Protein AF-A0A368TMH7-F1 (afdb_monomer_lite)

Radius of gyration: 32.14 Å; chains: 1; bounding box: 93×87×92 Å

pLDDT: mean 83.19, std 19.9, range [22.92, 98.88]

Foldseek 3Di:
DPPPPPPPVVVVVVVVVVVVVVVVVVVVVVVPPPDDDDDDDDDDDDDDDDDDPCLPPDPFWAKEKEWAAAAAPDLAQVQLVVQLVCSCVVPVVVCLVVRHAEYEAAFQRRYHPALPSLLRFAAAPPDCDCVRHVSLNVVLVVLQVSQHKYWYWHWHCPVPSQATFTWIWIAGNNSHTQDIGTAADDDPNNVVGYDHDDDDQWGARLWLLWIEGEHEACCLVPCVLVVQQADDTAEYEYHYADQQACPPDVSLVSQLSSCQGPVHRQARYWYHYHLNRAFTFTAFSNSDTPDGTDHDDGDMDMDIAGFQFWAQWPVFLAAIFGSDDPPSLNGGQGFFAFEALDDQLLLPAADQDPLLHHDHCSVVLLVLLFPLQHAEDHYEADCPQFHDDDCSRHQAGVSQLVRDGRPVSLVNVCVNLVSSLVRRHAYAYEHEEAGNLCCPRNVFDQDPVLATRPSVLVRLLVVLLSRLSRRRYEAEHYAAQVSNHPCSLSNSLNSLVSSVVNRSHRHAYEYEHDDQDLDPPSCLPRPRHREYAYAHEDALQVLLVSLLVSSVNSVRRHYYAPSHYDCCDFDLSVLSNQVSNVLSSHHYHDPPPHSVPHDSLRSSLRSLVRVVCSVDPVVLWHWDCVQFPDADWTWIDNQLFKIKTKHQFFFKTKGQLLSNFAKKWKWKADSSPRDIDGPGIDFGNGIDMDGDPDGGIIMIIIGRQKWFSDFADDDFFFFKFKWKWAFQAWAKFFKKAFAADPPKPKAWQWKWKAAPPDTQWIFGQPPPPDRRRMTGTPDIGIDHRGGMIIMMIGIPGGTHWQQAQKHATRRGIIGTCWTAGPVRDIDNRTHTGMMGGHGGDPDPDDPPDDDDDDDDDDPPVVVVVVVVVVVVVVVVVVVVVVVVVD

Structure (mmCIF, N/CA/C/O backbone):
data_AF-A0A368TMH7-F1
#
_entry.id   AF-A0A368TMH7-F1
#
loop_
_atom_site.group_PDB
_atom_site.id
_atom_site.type_symbol
_atom_site.label_atom_id
_atom_site.label_alt_id
_atom_site.label_comp_id
_atom_site.label_asym_id
_atom_site.label_entity_id
_atom_site.label_seq_id
_atom_site.pdbx_PDB_ins_code
_atom_site.Cartn_x
_atom_site.Cartn_y
_atom_site.Cartn_z
_atom_site.occupancy
_atom_site.B_iso_or_equiv
_atom_site.auth_seq_id
_atom_site.auth_comp_id
_atom_site.auth_asym_id
_atom_site.auth_atom_id
_atom_site.pdbx_PDB_model_num
ATOM 1 N N . MET A 1 1 ? -56.368 -56.322 2.817 1.00 47.06 1 MET A N 1
ATOM 2 C CA . MET A 1 1 ? -54.979 -56.512 2.337 1.00 47.06 1 MET A CA 1
ATOM 3 C C . MET A 1 1 ? -54.958 -56.660 0.806 1.00 47.06 1 MET A C 1
ATOM 5 O O . MET A 1 1 ? -54.480 -57.657 0.296 1.00 47.06 1 MET A O 1
ATOM 9 N N . LEU A 1 2 ? -55.515 -55.689 0.062 1.00 43.09 2 LEU A N 1
ATOM 10 C CA . LEU A 1 2 ? -55.682 -55.787 -1.405 1.00 43.09 2 LEU A CA 1
ATOM 11 C C . LEU A 1 2 ? -55.647 -54.406 -2.107 1.00 43.09 2 LEU A C 1
ATOM 13 O O . LEU A 1 2 ? -56.321 -54.187 -3.101 1.00 43.09 2 LEU A O 1
ATOM 17 N N . TYR A 1 3 ? -54.873 -53.455 -1.562 1.00 34.69 3 TYR A N 1
ATOM 18 C CA . TYR A 1 3 ? -54.742 -52.087 -2.107 1.00 34.69 3 TYR A CA 1
ATOM 19 C C . TYR A 1 3 ? -53.323 -51.486 -1.956 1.00 34.69 3 TYR A C 1
ATOM 21 O O . TYR A 1 3 ? -53.145 -50.274 -1.925 1.00 34.69 3 TYR A O 1
ATOM 29 N N . LYS A 1 4 ? -52.289 -52.338 -1.855 1.00 36.88 4 LYS A N 1
ATOM 30 C CA . LYS A 1 4 ? -50.862 -51.934 -1.804 1.00 36.88 4 LYS A CA 1
ATOM 31 C C . LYS A 1 4 ? -49.976 -52.614 -2.868 1.00 36.88 4 LYS A C 1
ATOM 33 O O . LYS A 1 4 ? -48.759 -52.567 -2.766 1.00 36.88 4 LYS A O 1
ATOM 38 N N . GLY A 1 5 ? -50.575 -53.226 -3.896 1.00 41.28 5 GLY A N 1
ATOM 39 C CA . GLY A 1 5 ? -49.847 -53.923 -4.973 1.00 41.28 5 GLY A CA 1
ATOM 40 C C . GLY A 1 5 ? -49.706 -53.158 -6.299 1.00 41.28 5 GLY A C 1
ATOM 41 O O . GLY A 1 5 ? -48.913 -53.563 -7.136 1.00 41.28 5 GLY A O 1
ATOM 42 N N . ALA A 1 6 ? -50.456 -52.069 -6.511 1.00 38.28 6 ALA A N 1
ATOM 43 C CA . ALA A 1 6 ? -50.608 -51.450 -7.839 1.00 38.28 6 ALA A CA 1
ATOM 44 C C . ALA A 1 6 ? -49.787 -50.163 -8.083 1.00 38.28 6 ALA A C 1
ATOM 46 O O . ALA A 1 6 ? -49.745 -49.685 -9.212 1.00 38.28 6 ALA A O 1
ATOM 47 N N . MET A 1 7 ? -49.136 -49.593 -7.058 1.00 35.91 7 MET A N 1
ATOM 48 C CA . MET A 1 7 ? -48.346 -48.351 -7.200 1.00 35.91 7 MET A CA 1
ATOM 49 C C . MET A 1 7 ? -46.834 -48.561 -7.374 1.00 35.91 7 MET A C 1
ATOM 51 O O . MET A 1 7 ? -46.147 -47.636 -7.790 1.00 35.91 7 MET A O 1
ATOM 55 N N . ILE A 1 8 ? -46.302 -49.759 -7.112 1.00 42.53 8 ILE A N 1
ATOM 56 C CA . ILE A 1 8 ? -44.849 -50.008 -7.183 1.00 42.53 8 ILE A CA 1
ATOM 57 C C . ILE A 1 8 ? -44.395 -50.316 -8.623 1.00 42.53 8 ILE A C 1
ATOM 59 O O . ILE A 1 8 ? -43.295 -49.943 -9.020 1.00 42.53 8 ILE A O 1
ATOM 63 N N . THR A 1 9 ? -45.256 -50.911 -9.453 1.00 40.78 9 THR A N 1
ATOM 64 C CA . THR A 1 9 ? -44.900 -51.317 -10.826 1.00 40.78 9 THR A CA 1
ATOM 65 C C . THR A 1 9 ? -44.860 -50.156 -11.828 1.00 40.78 9 THR A C 1
ATOM 67 O O . THR A 1 9 ? -44.130 -50.235 -12.811 1.00 40.78 9 THR A O 1
ATOM 70 N N . LYS A 1 10 ? -45.593 -49.054 -11.592 1.00 40.62 10 LYS A N 1
ATOM 71 C CA . LYS A 1 10 ? -45.655 -47.913 -12.532 1.00 40.62 10 LYS A CA 1
ATOM 72 C C . LYS A 1 10 ? -44.422 -46.997 -12.510 1.00 40.62 10 LYS A C 1
ATOM 74 O O . LYS A 1 10 ? -44.112 -46.396 -13.532 1.00 40.62 10 LYS A O 1
ATOM 79 N N . ASN A 1 11 ? -43.693 -46.925 -11.395 1.00 43.81 11 ASN A N 1
ATOM 80 C CA . ASN A 1 11 ? -42.515 -46.050 -11.278 1.00 43.81 11 ASN A CA 1
ATOM 81 C C . ASN A 1 11 ? -41.222 -46.680 -11.829 1.00 43.81 11 ASN A C 1
ATOM 83 O O . ASN A 1 11 ? -40.269 -45.962 -12.127 1.00 43.81 11 ASN A O 1
ATOM 87 N N . ILE A 1 12 ? -41.178 -48.006 -12.005 1.00 45.47 12 ILE A N 1
ATOM 88 C CA . ILE A 1 12 ? -39.977 -48.713 -12.487 1.00 45.47 12 ILE A CA 1
ATOM 89 C C . ILE A 1 12 ? -39.842 -48.632 -14.018 1.00 45.47 12 ILE A C 1
ATOM 91 O O . ILE A 1 12 ? -38.724 -48.530 -14.523 1.00 45.47 12 ILE A O 1
ATOM 95 N N . GLU A 1 13 ? -40.948 -48.607 -14.771 1.00 41.94 13 GLU A N 1
ATOM 96 C CA . GLU A 1 13 ? -40.885 -48.424 -16.231 1.00 41.94 13 GLU A CA 1
ATOM 97 C C . GLU A 1 13 ? -40.616 -46.969 -16.637 1.00 41.94 13 GLU A C 1
ATOM 99 O O . GLU A 1 13 ? -39.826 -46.733 -17.551 1.00 41.94 13 GLU A O 1
ATOM 104 N N . LEU A 1 14 ? -41.164 -45.988 -15.907 1.00 39.28 14 LEU A N 1
ATOM 105 C CA . LEU A 1 14 ? -40.906 -44.567 -16.171 1.00 39.28 14 LEU A CA 1
ATOM 106 C C . LEU A 1 14 ? -39.412 -44.217 -16.018 1.00 39.28 14 LEU A C 1
ATOM 108 O O . LEU A 1 14 ? -38.844 -43.537 -16.872 1.00 39.28 14 LEU A O 1
ATOM 112 N N . MET A 1 15 ? -38.741 -44.761 -14.994 1.00 39.69 15 MET A N 1
ATOM 113 C CA . MET A 1 15 ? -37.291 -44.595 -14.812 1.00 39.69 15 MET A CA 1
ATOM 114 C C . MET A 1 15 ? -36.440 -45.335 -15.858 1.00 39.69 15 MET A C 1
ATOM 116 O O . MET A 1 15 ? -35.311 -44.921 -16.121 1.00 39.69 15 MET A O 1
ATOM 120 N N . ARG A 1 16 ? -36.952 -46.405 -16.484 1.00 39.34 16 ARG A N 1
ATOM 121 C CA . ARG A 1 16 ? -36.262 -47.066 -17.607 1.00 39.34 16 ARG A CA 1
ATOM 122 C C . ARG A 1 16 ? -36.383 -46.255 -18.896 1.00 39.34 16 ARG A C 1
ATOM 124 O O . ARG A 1 16 ? -35.381 -46.090 -19.582 1.00 39.34 16 ARG A O 1
ATOM 131 N N . PHE A 1 17 ? -37.557 -45.687 -19.174 1.00 39.03 17 PHE A N 1
ATOM 132 C CA . PHE A 1 17 ? -37.781 -44.843 -20.351 1.00 39.03 17 PHE A CA 1
ATOM 133 C C . PHE A 1 17 ? -36.933 -43.557 -20.316 1.00 39.03 17 PHE A C 1
ATOM 135 O O . PHE A 1 17 ? -36.275 -43.220 -21.300 1.00 39.03 17 PHE A O 1
ATOM 142 N N . LEU A 1 18 ? -36.855 -42.894 -19.155 1.00 37.72 18 LEU A N 1
ATOM 143 C CA . LEU A 1 18 ? -36.027 -41.695 -18.967 1.00 37.72 18 LEU A CA 1
ATOM 144 C C . LEU A 1 18 ? -34.521 -41.974 -19.131 1.00 37.72 18 LEU A C 1
ATOM 146 O O . LEU A 1 18 ? -33.825 -41.182 -19.764 1.00 37.72 18 LEU A O 1
ATOM 150 N N . ARG A 1 19 ? -34.009 -43.118 -18.649 1.00 39.62 19 ARG A N 1
ATOM 151 C CA . ARG A 1 19 ? -32.590 -43.484 -18.836 1.00 39.62 19 ARG A CA 1
ATOM 152 C C . ARG A 1 19 ? -32.213 -43.720 -20.302 1.00 39.62 19 ARG A C 1
ATOM 154 O O . ARG A 1 19 ? -31.103 -43.373 -20.691 1.00 39.62 19 ARG A O 1
ATOM 161 N N . THR A 1 20 ? -33.110 -44.261 -21.128 1.00 38.12 20 THR A N 1
ATOM 162 C CA . THR A 1 20 ? -32.831 -44.463 -22.562 1.00 38.12 20 THR A CA 1
ATOM 163 C C . THR A 1 20 ? -32.780 -43.143 -23.338 1.00 38.12 20 THR A C 1
ATOM 165 O O . THR A 1 20 ? -31.950 -43.007 -24.233 1.00 38.12 20 THR A O 1
ATOM 168 N N . ILE A 1 21 ? -33.595 -42.148 -22.971 1.00 39.84 21 ILE A N 1
ATOM 169 C CA . ILE A 1 21 ? -33.576 -40.820 -23.611 1.00 39.84 21 ILE A CA 1
ATOM 170 C C . ILE A 1 21 ? -32.280 -40.062 -23.278 1.00 39.84 21 ILE A C 1
ATOM 172 O O . ILE A 1 21 ? -31.658 -39.500 -24.178 1.00 39.84 21 ILE A O 1
ATOM 176 N N . VAL A 1 22 ? -31.820 -40.110 -22.021 1.00 40.34 22 VAL A N 1
ATOM 177 C CA . VAL A 1 22 ? -30.571 -39.446 -21.598 1.00 40.34 22 VAL A CA 1
ATOM 178 C C . VAL A 1 22 ? -29.343 -40.020 -22.320 1.00 40.34 22 VAL A C 1
ATOM 180 O O . VAL A 1 22 ? -28.498 -39.258 -22.779 1.00 40.34 22 VAL A O 1
ATOM 183 N N . VAL A 1 23 ? -29.256 -41.343 -22.502 1.00 39.81 23 VAL A N 1
ATOM 184 C CA . VAL A 1 23 ? -28.106 -41.974 -23.185 1.00 39.81 23 VAL A CA 1
ATOM 185 C C . VAL A 1 23 ? -28.061 -41.650 -24.687 1.00 39.81 23 VAL A C 1
ATOM 187 O O . VAL A 1 23 ? -26.976 -41.472 -25.236 1.00 39.81 23 VAL A O 1
ATOM 190 N N . VAL A 1 24 ? -29.213 -41.515 -25.355 1.00 38.69 24 VAL A N 1
ATOM 191 C CA . VAL A 1 24 ? -29.262 -41.127 -26.781 1.00 38.69 24 VAL A CA 1
ATOM 192 C C . VAL A 1 24 ? -28.966 -39.633 -26.974 1.00 38.69 24 VAL A C 1
ATOM 194 O O . VAL A 1 24 ? -28.300 -39.272 -27.943 1.00 38.69 24 VAL A O 1
ATOM 197 N N . ALA A 1 25 ? -29.376 -38.771 -26.037 1.00 36.47 25 ALA A N 1
ATOM 198 C CA . ALA A 1 25 ? -29.019 -37.350 -26.055 1.00 36.47 25 ALA A CA 1
ATOM 199 C C . ALA A 1 25 ? -27.504 -37.127 -25.868 1.00 36.47 25 ALA A C 1
ATOM 201 O O . ALA A 1 25 ? -26.898 -36.369 -26.626 1.00 36.47 25 ALA A O 1
ATOM 202 N N . PHE A 1 26 ? -26.870 -37.844 -24.931 1.00 36.50 26 PHE A N 1
ATOM 203 C CA . PHE A 1 26 ? -25.419 -37.760 -24.707 1.00 36.50 26 PHE A CA 1
ATOM 204 C C . PHE A 1 26 ? -24.590 -38.213 -25.922 1.00 36.50 26 PHE A C 1
ATOM 206 O O . PHE A 1 26 ? -23.556 -37.616 -26.210 1.00 36.50 26 PHE A O 1
ATOM 213 N N . PHE A 1 27 ? -25.042 -39.228 -26.669 1.00 34.06 27 PHE A N 1
ATOM 214 C CA . PHE A 1 27 ? -24.296 -39.738 -27.829 1.00 34.06 27 PHE A CA 1
ATOM 215 C C . PHE A 1 27 ? -24.389 -38.833 -29.072 1.00 34.06 27 PHE A C 1
ATOM 217 O O . PHE A 1 27 ? -23.510 -38.879 -29.928 1.00 34.06 27 PHE A O 1
ATOM 224 N N . LEU A 1 28 ? -25.428 -37.995 -29.172 1.00 33.66 28 LEU A N 1
ATOM 225 C CA . LEU A 1 28 ? -25.549 -36.971 -30.218 1.00 33.66 28 LEU A CA 1
ATOM 226 C C . LEU A 1 28 ? -24.806 -35.677 -29.853 1.00 33.66 28 LEU A C 1
ATOM 228 O O . LEU A 1 28 ? -24.187 -35.081 -30.729 1.00 33.66 28 LEU A O 1
ATOM 232 N N . ALA A 1 29 ? -24.791 -35.287 -28.574 1.00 33.16 29 ALA A N 1
ATOM 233 C CA . ALA A 1 29 ? -24.045 -34.114 -28.107 1.00 33.16 29 ALA A CA 1
ATOM 234 C C . ALA A 1 29 ? -22.518 -34.267 -28.279 1.00 33.16 29 ALA A C 1
ATOM 236 O O . ALA A 1 29 ? -21.843 -33.322 -28.683 1.00 33.16 29 ALA A O 1
ATOM 237 N N . PHE A 1 30 ? -21.976 -35.471 -28.054 1.00 33.44 30 PHE A N 1
ATOM 238 C CA . PHE A 1 30 ? -20.530 -35.733 -28.112 1.00 33.44 30 PHE A CA 1
ATOM 239 C C . PHE A 1 30 ? -19.916 -35.622 -29.525 1.00 33.44 30 PHE A C 1
ATOM 241 O O . PHE A 1 30 ? -18.701 -35.517 -29.661 1.00 33.44 30 PHE A O 1
ATOM 248 N N . VAL A 1 31 ? -20.734 -35.632 -30.587 1.00 33.06 31 VAL A N 1
ATOM 249 C CA . VAL A 1 31 ? -20.266 -35.517 -31.986 1.00 33.06 31 VAL A CA 1
ATOM 250 C C . VAL A 1 31 ? -20.252 -34.058 -32.474 1.00 33.06 31 VAL A C 1
ATOM 252 O O . VAL A 1 31 ? -19.562 -33.739 -33.438 1.00 33.06 31 VAL A O 1
ATOM 255 N N . SER A 1 32 ? -20.960 -33.152 -31.791 1.00 30.00 32 SER A N 1
ATOM 256 C CA . SER A 1 32 ? -20.955 -31.707 -32.080 1.00 30.00 32 SER A CA 1
ATOM 257 C C . SER A 1 32 ? -19.847 -30.923 -31.362 1.00 30.00 32 SER A C 1
ATOM 259 O O . SER A 1 32 ? -19.453 -29.867 -31.842 1.00 30.00 32 SER A O 1
ATOM 261 N N . SER A 1 33 ? -19.305 -31.431 -30.252 1.00 28.48 33 SER A N 1
ATOM 262 C CA . SER A 1 33 ? -18.373 -30.697 -29.371 1.00 28.48 33 SER A CA 1
ATOM 263 C C . SER A 1 33 ? -16.904 -30.656 -29.829 1.00 28.48 33 SER A C 1
ATOM 265 O O . SER A 1 33 ? -16.024 -30.415 -29.008 1.00 28.48 33 SER A O 1
ATOM 267 N N . LEU A 1 34 ? -16.615 -30.893 -31.114 1.00 28.03 34 LEU A N 1
ATOM 268 C CA . LEU A 1 34 ? -15.258 -30.761 -31.677 1.00 28.03 34 LEU A CA 1
ATOM 269 C C . LEU A 1 34 ? -15.076 -29.509 -32.555 1.00 28.03 34 LEU A C 1
ATOM 271 O O . LEU A 1 34 ? -14.019 -29.334 -33.159 1.00 28.03 34 LEU A O 1
ATOM 275 N N . VAL A 1 35 ? -16.105 -28.663 -32.671 1.00 28.56 35 VAL A N 1
ATOM 276 C CA . VAL A 1 35 ? -16.087 -27.448 -33.494 1.00 28.56 35 VAL A CA 1
ATOM 277 C C . VAL A 1 35 ? -16.790 -26.318 -32.738 1.00 28.56 35 VAL A C 1
ATOM 279 O O . VAL A 1 35 ? -17.911 -26.498 -32.278 1.00 28.56 35 VAL A O 1
ATOM 282 N N . VAL A 1 36 ? -16.141 -25.149 -32.698 1.00 24.83 36 VAL A N 1
ATOM 283 C CA . VAL A 1 36 ? -16.551 -23.900 -32.020 1.00 24.83 36 VAL A CA 1
ATOM 284 C C . VAL A 1 36 ? -16.383 -23.900 -30.492 1.00 24.83 36 VAL A C 1
ATOM 286 O O . VAL A 1 36 ? -17.134 -24.516 -29.743 1.00 24.83 36 VAL A O 1
ATOM 289 N N . MET A 1 37 ? -15.398 -23.116 -30.048 1.00 30.02 37 MET A N 1
ATOM 290 C CA . MET A 1 37 ? -15.252 -22.627 -28.676 1.00 30.02 37 MET A CA 1
ATOM 291 C C . MET A 1 37 ? -16.312 -21.543 -28.414 1.00 30.02 37 MET A C 1
ATOM 293 O O . MET A 1 37 ? -16.308 -20.538 -29.121 1.00 30.02 37 MET A O 1
ATOM 297 N N . SER A 1 38 ? -17.180 -21.719 -27.414 1.00 24.12 38 SER A N 1
ATOM 298 C CA . SER A 1 38 ? -17.929 -20.642 -26.732 1.00 24.12 38 SER A CA 1
ATOM 299 C C . SER A 1 38 ? -18.809 -21.220 -25.613 1.00 24.12 38 SER A C 1
ATOM 301 O O . SER A 1 38 ? -19.454 -22.251 -25.800 1.00 24.12 38 SER A O 1
ATOM 303 N N . GLY A 1 39 ? -18.865 -20.572 -24.443 1.00 22.92 39 GLY A N 1
ATOM 304 C CA . GLY A 1 39 ? -19.736 -21.025 -23.352 1.00 22.92 39 GLY A CA 1
ATOM 305 C C . GLY A 1 39 ? -19.899 -20.026 -22.204 1.00 22.92 39 GLY A C 1
ATOM 306 O O . GLY A 1 39 ? -18.948 -19.797 -21.468 1.00 22.92 39 GLY A O 1
ATOM 307 N N . VAL A 1 40 ? -21.123 -19.497 -22.050 1.00 26.34 40 VAL A N 1
ATOM 308 C CA . VAL A 1 40 ? -21.685 -18.722 -20.916 1.00 26.34 40 VAL A CA 1
ATOM 309 C C . VAL A 1 40 ? -23.228 -18.843 -21.007 1.00 26.34 40 VAL A C 1
ATOM 311 O O . VAL A 1 40 ? -23.739 -18.980 -22.117 1.00 26.34 40 VAL A O 1
ATOM 314 N N . ALA A 1 41 ? -24.063 -18.727 -19.967 1.00 28.20 41 ALA A N 1
ATOM 315 C CA . ALA A 1 41 ? -24.132 -19.420 -18.668 1.00 28.20 41 ALA A CA 1
ATOM 316 C C . ALA A 1 41 ? -25.569 -19.233 -18.101 1.00 28.20 41 ALA A C 1
ATOM 318 O O . ALA A 1 41 ? -26.234 -18.261 -18.458 1.00 28.20 41 ALA A O 1
ATOM 319 N N . SER A 1 42 ? -26.069 -20.107 -17.211 1.00 24.94 42 SER A N 1
ATOM 320 C CA . SER A 1 42 ? -27.203 -19.766 -16.318 1.00 24.94 42 SER A CA 1
ATOM 321 C C . SER A 1 42 ? -27.272 -20.654 -15.063 1.00 24.94 42 SER A C 1
ATOM 323 O O . SER A 1 42 ? -26.876 -21.819 -15.092 1.00 24.94 42 SER A O 1
ATOM 325 N N . ALA A 1 43 ? -27.742 -20.077 -13.950 1.00 27.53 43 ALA A N 1
ATOM 326 C CA . ALA A 1 43 ? -27.571 -20.577 -12.578 1.00 27.53 43 ALA A CA 1
ATOM 327 C C . ALA A 1 43 ? -28.899 -20.770 -11.807 1.00 27.53 43 ALA A C 1
ATOM 329 O O . ALA A 1 43 ? -29.959 -20.385 -12.298 1.00 27.53 43 ALA A O 1
ATOM 330 N N . THR A 1 44 ? -28.817 -21.300 -10.573 1.00 26.52 44 THR A N 1
ATOM 331 C CA . THR A 1 44 ? -29.796 -21.102 -9.473 1.00 26.52 44 THR A CA 1
ATOM 332 C C . THR A 1 44 ? -29.113 -21.212 -8.095 1.00 26.52 44 THR A C 1
ATOM 334 O O . THR A 1 44 ? -28.270 -22.089 -7.912 1.00 26.52 44 THR A O 1
ATOM 337 N N . ASP A 1 45 ? -29.508 -20.357 -7.146 1.00 24.17 45 ASP A N 1
ATOM 338 C CA . ASP A 1 45 ? -28.791 -19.980 -5.905 1.00 24.17 45 ASP A CA 1
ATOM 339 C C . ASP A 1 45 ? -28.826 -20.949 -4.700 1.00 24.17 45 ASP A C 1
ATOM 341 O O . ASP A 1 45 ? -29.787 -21.699 -4.515 1.00 24.17 45 ASP A O 1
ATOM 345 N N . THR A 1 46 ? -27.863 -20.813 -3.765 1.00 24.59 46 THR A N 1
ATOM 346 C CA . THR A 1 46 ? -28.098 -20.164 -2.437 1.00 24.59 46 THR A CA 1
ATOM 347 C C . THR A 1 46 ? -26.845 -20.060 -1.535 1.00 24.59 46 THR A C 1
ATOM 349 O O . THR A 1 46 ? -26.181 -21.056 -1.281 1.00 24.59 46 THR A O 1
ATOM 352 N N . ASN A 1 47 ? -26.639 -18.863 -0.955 1.00 23.78 47 ASN A N 1
ATOM 353 C CA . ASN A 1 47 ? -25.828 -18.505 0.233 1.00 23.78 47 ASN A CA 1
ATOM 354 C C . ASN A 1 47 ? -24.317 -18.843 0.289 1.00 23.78 47 ASN A C 1
ATOM 356 O O . ASN A 1 47 ? -23.963 -19.962 0.649 1.00 23.78 47 ASN A O 1
ATOM 360 N N . VAL A 1 48 ? -23.463 -17.812 0.158 1.00 24.86 48 VAL A N 1
ATOM 361 C CA . VAL A 1 48 ? -22.406 -17.361 1.113 1.00 24.86 48 VAL A CA 1
ATOM 362 C C . VAL A 1 48 ? -21.566 -16.255 0.443 1.00 24.86 48 VAL A C 1
ATOM 364 O O . VAL A 1 48 ? -21.095 -16.493 -0.655 1.00 24.86 48 VAL A O 1
ATOM 367 N N . VAL A 1 49 ? -21.435 -15.102 1.129 1.00 25.47 49 VAL A N 1
ATOM 368 C CA . VAL A 1 49 ? -20.395 -14.027 1.093 1.00 25.47 49 VAL A CA 1
ATOM 369 C C . VAL A 1 49 ? -19.875 -13.497 -0.272 1.00 25.47 49 VAL A C 1
ATOM 371 O O . VAL A 1 49 ? -19.910 -14.154 -1.302 1.00 25.47 49 VAL A O 1
ATOM 374 N N . ALA A 1 50 ? -19.455 -12.228 -0.298 1.00 27.52 50 ALA A N 1
ATOM 375 C CA . ALA A 1 50 ? -19.001 -11.536 -1.503 1.00 27.52 50 ALA A CA 1
ATOM 376 C C . ALA A 1 50 ? -17.559 -11.920 -1.900 1.00 27.52 50 ALA A C 1
ATOM 378 O O . ALA A 1 50 ? -16.610 -11.438 -1.297 1.00 27.52 50 ALA A O 1
ATOM 379 N N . GLU A 1 51 ? -17.413 -12.726 -2.955 1.00 32.91 51 GLU A N 1
ATOM 380 C CA . GLU A 1 51 ? -16.141 -13.011 -3.641 1.00 32.91 51 GLU A CA 1
ATOM 381 C C . GLU A 1 51 ? -16.375 -13.093 -5.162 1.00 32.91 51 GLU A C 1
ATOM 383 O O . GLU A 1 51 ? -16.616 -14.180 -5.675 1.00 32.91 51 GLU A O 1
ATOM 388 N N . TRP A 1 52 ? -16.341 -11.970 -5.895 1.00 25.34 52 TRP A N 1
ATOM 389 C CA . TRP A 1 52 ? -16.244 -11.959 -7.373 1.00 25.34 52 TRP A CA 1
ATOM 390 C C . TRP A 1 52 ? -15.595 -10.659 -7.892 1.00 25.34 52 TRP A C 1
ATOM 392 O O . TRP A 1 52 ? -16.248 -9.844 -8.539 1.00 25.34 52 TRP A O 1
ATOM 402 N N . TYR A 1 53 ? -14.291 -10.495 -7.651 1.00 31.50 53 TYR A N 1
ATOM 403 C CA . TYR A 1 53 ? -13.409 -9.726 -8.540 1.00 31.50 53 TYR A CA 1
ATOM 404 C C . TYR A 1 53 ? -12.533 -10.731 -9.306 1.00 31.50 53 TYR A C 1
ATOM 406 O O . TYR A 1 53 ? -11.447 -11.091 -8.871 1.00 31.50 53 TYR A O 1
ATOM 414 N N . ASP A 1 54 ? -13.058 -11.242 -10.423 1.00 32.31 54 ASP A N 1
ATOM 415 C CA . ASP A 1 54 ? -12.357 -12.151 -11.344 1.00 32.31 54 ASP A CA 1
ATOM 416 C C . ASP A 1 54 ? -11.880 -11.344 -12.566 1.00 32.31 54 ASP A C 1
ATOM 418 O O . ASP A 1 54 ? -12.606 -11.190 -13.558 1.00 32.31 54 ASP A O 1
ATOM 422 N N . THR A 1 55 ? -10.685 -10.749 -12.464 1.00 37.56 55 THR A N 1
ATOM 423 C CA . THR A 1 55 ? -10.004 -10.068 -13.579 1.00 37.56 55 THR A CA 1
ATOM 424 C C . THR A 1 55 ? -9.335 -11.127 -14.458 1.00 37.56 55 THR A C 1
ATOM 426 O O . THR A 1 55 ? -8.241 -11.627 -14.201 1.00 37.56 55 THR A O 1
ATOM 429 N N . LYS A 1 56 ? -10.040 -11.513 -15.526 1.00 38.03 56 LYS A N 1
ATOM 430 C CA . LYS A 1 56 ? -9.859 -12.773 -16.280 1.00 38.03 56 LYS A CA 1
ATOM 431 C C . LYS A 1 56 ? -8.495 -13.061 -16.931 1.00 38.03 56 LYS A C 1
ATOM 433 O O . LYS A 1 56 ? -8.392 -14.070 -17.625 1.00 38.03 56 LYS A O 1
ATOM 438 N N . ASN A 1 57 ? -7.478 -12.216 -16.771 1.00 41.16 57 ASN A N 1
ATOM 439 C CA . ASN A 1 57 ? -6.139 -12.439 -17.334 1.00 41.16 57 ASN A CA 1
ATOM 440 C C . ASN A 1 57 ? -4.965 -11.994 -16.440 1.00 41.16 57 ASN A C 1
ATOM 442 O O . ASN A 1 57 ? -3.845 -12.406 -16.736 1.00 41.16 57 ASN A O 1
ATOM 446 N N . ASN A 1 58 ? -5.184 -11.203 -15.382 1.00 44.16 58 ASN A N 1
ATOM 447 C CA . ASN A 1 58 ? -4.196 -10.986 -14.321 1.00 44.16 58 ASN A CA 1
ATOM 448 C C . ASN A 1 58 ? -4.894 -10.453 -13.046 1.00 44.16 58 ASN A C 1
ATOM 450 O O . ASN A 1 58 ? -5.424 -9.343 -13.095 1.00 44.16 58 ASN A O 1
ATOM 454 N N . PRO A 1 59 ? -4.911 -11.174 -11.906 1.00 51.78 59 PRO A N 1
ATOM 455 C CA . PRO A 1 59 ? -5.406 -10.630 -10.630 1.00 51.78 59 PRO A CA 1
ATOM 456 C C . PRO A 1 59 ? -4.492 -9.537 -10.052 1.00 51.78 59 PRO A C 1
ATOM 458 O O . PRO A 1 59 ? -4.855 -8.851 -9.099 1.00 51.78 59 PRO A O 1
ATOM 461 N N . ASP A 1 60 ? -3.307 -9.377 -10.640 1.00 56.41 60 ASP A N 1
ATOM 462 C CA . ASP A 1 60 ? -2.179 -8.682 -10.037 1.00 56.41 60 ASP A CA 1
ATOM 463 C C . ASP A 1 60 ? -1.913 -7.281 -10.600 1.00 56.41 60 ASP A C 1
ATOM 465 O O . ASP A 1 60 ? -1.116 -6.534 -10.035 1.00 56.41 60 ASP A O 1
ATOM 469 N N . SER A 1 61 ? -2.612 -6.893 -11.669 1.00 68.81 61 SER A N 1
ATOM 470 C CA . SER A 1 61 ? -2.476 -5.589 -12.326 1.00 68.81 61 SER A CA 1
ATOM 471 C C . SER A 1 61 ? -3.818 -5.097 -12.858 1.00 68.81 61 SER A C 1
ATOM 473 O O . SER A 1 61 ? -4.536 -5.881 -13.473 1.00 68.81 61 SER A O 1
ATOM 475 N N . PHE A 1 62 ? -4.112 -3.804 -12.732 1.00 78.88 62 PHE A N 1
ATOM 476 C CA . PHE A 1 62 ? -5.257 -3.175 -13.386 1.00 78.88 62 PHE A CA 1
ATOM 477 C C . PHE A 1 62 ? -4.854 -2.592 -14.739 1.00 78.88 62 PHE A C 1
ATOM 479 O O . PHE A 1 62 ? -4.159 -1.573 -14.809 1.00 78.88 62 PHE A O 1
ATOM 486 N N . ARG A 1 63 ? -5.311 -3.217 -15.823 1.00 86.06 63 ARG A N 1
ATOM 487 C CA . ARG A 1 63 ? -5.001 -2.801 -17.190 1.00 86.06 63 ARG A CA 1
ATOM 488 C C . ARG A 1 63 ? -5.983 -1.741 -17.668 1.00 86.06 63 ARG A C 1
ATOM 490 O O . ARG A 1 63 ? -7.163 -2.014 -17.907 1.00 86.06 63 ARG A O 1
ATOM 497 N N . VAL A 1 64 ? -5.485 -0.530 -17.895 1.00 89.56 64 VAL A N 1
ATOM 498 C CA . VAL A 1 64 ? -6.253 0.562 -18.503 1.00 89.56 64 VAL A CA 1
ATOM 499 C C . VAL A 1 64 ? -5.957 0.627 -19.993 1.00 89.56 64 VAL A C 1
ATOM 501 O O . VAL A 1 64 ? -4.797 0.643 -20.396 1.00 89.56 64 VAL A O 1
ATOM 504 N N . ALA A 1 65 ? -6.995 0.735 -20.820 1.00 91.81 65 ALA A N 1
ATOM 505 C CA . ALA A 1 65 ? -6.874 0.989 -22.247 1.00 91.81 65 ALA A CA 1
ATOM 506 C C . ALA A 1 65 ? -7.548 2.299 -22.659 1.00 91.81 65 ALA A C 1
ATOM 508 O O . ALA A 1 65 ? -8.660 2.605 -22.224 1.00 91.81 65 ALA A O 1
ATOM 509 N N . PHE A 1 66 ? -6.937 3.026 -23.596 1.00 91.88 66 PHE A N 1
ATOM 510 C CA . PHE A 1 66 ? -7.670 4.010 -24.395 1.00 91.88 66 PHE A CA 1
ATOM 511 C C . PHE A 1 66 ? -7.975 3.454 -25.788 1.00 91.88 66 PHE A C 1
ATOM 513 O O . PHE A 1 66 ? -7.134 2.828 -26.436 1.00 91.88 66 PHE A O 1
ATOM 520 N N . CYS A 1 67 ? -9.191 3.710 -26.260 1.00 89.50 67 CYS A N 1
ATOM 521 C CA . CYS A 1 67 ? -9.663 3.364 -27.593 1.00 89.50 67 CYS A CA 1
ATOM 522 C C . CYS A 1 67 ? -9.701 4.625 -28.458 1.00 89.50 67 CYS A C 1
ATOM 524 O O . CYS A 1 67 ? -10.505 5.524 -28.222 1.00 89.50 67 CYS A O 1
ATOM 526 N N . GLN A 1 68 ? -8.846 4.683 -29.478 1.00 86.69 68 GLN A N 1
ATOM 527 C CA . GLN A 1 68 ? -8.787 5.794 -30.424 1.00 86.69 68 GLN A CA 1
ATOM 528 C C . GLN A 1 68 ? -9.673 5.476 -31.639 1.00 86.69 68 GLN A C 1
ATOM 530 O O . GLN A 1 68 ? -9.215 4.889 -32.622 1.00 86.69 68 GLN A O 1
ATOM 535 N N . GLN A 1 69 ? -10.961 5.821 -31.559 1.00 90.06 69 GLN A N 1
ATOM 536 C CA . GLN A 1 69 ? -11.965 5.504 -32.583 1.00 90.06 69 GLN A CA 1
ATOM 537 C C . GLN A 1 69 ? -12.095 6.598 -33.672 1.00 90.06 69 GLN A C 1
ATOM 539 O O . GLN A 1 69 ? -11.634 7.727 -33.476 1.00 90.06 69 GLN A O 1
ATOM 544 N N . PRO A 1 70 ? -12.709 6.313 -34.840 1.00 89.31 70 PRO A N 1
ATOM 545 C CA . PRO A 1 70 ? -13.022 7.328 -35.844 1.00 89.31 70 PRO A CA 1
ATOM 546 C C . PRO A 1 70 ? -13.942 8.416 -35.287 1.00 89.31 70 PRO A C 1
ATOM 548 O O . PRO A 1 70 ? -14.822 8.143 -34.474 1.00 89.31 70 PRO A O 1
ATOM 551 N N . ARG A 1 71 ? -13.804 9.648 -35.784 1.00 89.12 71 ARG A N 1
ATOM 552 C CA . ARG A 1 71 ? -14.741 10.720 -35.445 1.00 89.12 71 ARG A CA 1
ATOM 553 C C . ARG A 1 71 ? -16.136 10.417 -35.982 1.00 89.12 71 ARG A C 1
ATOM 555 O O . ARG A 1 71 ? -16.320 10.318 -37.196 1.00 89.12 71 ARG A O 1
ATOM 562 N N . SER A 1 72 ? -17.113 10.341 -35.081 1.00 90.38 72 SER A N 1
ATOM 563 C CA . SER A 1 72 ? -18.511 10.128 -35.449 1.00 90.38 72 SER A CA 1
ATOM 564 C C . SER A 1 72 ? -19.051 11.259 -36.332 1.00 90.38 72 SER A C 1
ATOM 566 O O . SER A 1 72 ? -18.750 12.444 -36.148 1.00 90.38 72 SER A O 1
ATOM 568 N N . THR A 1 73 ? -19.891 10.876 -37.294 1.00 92.19 73 THR A N 1
ATOM 569 C CA . THR A 1 73 ? -20.718 11.802 -38.085 1.00 92.19 73 THR A CA 1
ATOM 570 C C . THR A 1 73 ? -22.216 11.611 -37.822 1.00 92.19 73 THR A C 1
ATOM 572 O O . THR A 1 73 ? -23.035 12.221 -38.507 1.00 92.19 73 THR A O 1
ATOM 575 N N . ALA A 1 74 ? -22.580 10.814 -36.809 1.00 94.31 74 ALA A N 1
ATOM 576 C CA . ALA A 1 74 ? -23.957 10.469 -36.484 1.00 94.31 74 ALA A CA 1
ATOM 577 C C . ALA A 1 74 ? -24.807 11.703 -36.149 1.00 94.31 74 ALA A C 1
ATOM 579 O O . ALA A 1 74 ? -24.508 12.463 -35.226 1.00 94.31 74 ALA A O 1
ATOM 580 N N . THR A 1 75 ? -25.906 11.871 -36.888 1.00 95.81 75 THR A N 1
ATOM 581 C CA . THR A 1 75 ? -26.910 12.933 -36.690 1.00 95.81 75 THR A CA 1
ATOM 582 C C . THR A 1 75 ? -28.226 12.402 -36.119 1.00 95.81 75 THR A C 1
ATOM 584 O O . THR A 1 75 ? -29.078 13.181 -35.690 1.00 95.81 75 THR A O 1
ATOM 587 N N . THR A 1 76 ? -28.388 11.078 -36.092 1.00 95.69 76 THR A N 1
ATOM 588 C CA . THR A 1 76 ? -29.567 10.360 -35.602 1.00 95.69 76 THR A CA 1
ATOM 589 C C . THR A 1 76 ? -29.192 9.305 -34.560 1.00 95.69 76 THR A C 1
ATOM 591 O O . THR A 1 76 ? -28.072 8.797 -34.536 1.00 95.69 76 THR A O 1
ATOM 594 N N . VAL A 1 77 ? -30.155 8.929 -33.713 1.00 93.94 77 VAL A N 1
ATOM 595 C CA . VAL A 1 77 ? -29.964 7.905 -32.669 1.00 93.94 77 VAL A CA 1
ATOM 596 C C . VAL A 1 77 ? -29.551 6.549 -33.263 1.00 93.94 77 VAL A C 1
ATOM 598 O O . VAL A 1 77 ? -28.725 5.851 -32.687 1.00 93.94 77 VAL A O 1
ATOM 601 N N . SER A 1 78 ? -30.066 6.179 -34.440 1.00 95.12 78 SER A N 1
ATOM 602 C CA . SER A 1 78 ? -29.694 4.922 -35.106 1.00 95.12 78 SER A CA 1
ATOM 603 C C . SER A 1 78 ? -28.252 4.918 -35.624 1.00 95.12 78 SER A C 1
ATOM 605 O O . SER A 1 78 ? -27.593 3.888 -35.543 1.00 95.12 78 SER A O 1
ATOM 607 N N . GLU A 1 79 ? -27.751 6.053 -36.122 1.00 97.00 79 GLU A N 1
ATOM 608 C CA . GLU A 1 79 ? -26.337 6.203 -36.502 1.00 97.00 79 GLU A CA 1
ATOM 609 C C . GLU A 1 79 ? -25.436 6.169 -35.259 1.00 97.00 79 GLU A C 1
ATOM 611 O O . GLU A 1 79 ? -24.436 5.461 -35.254 1.00 97.00 79 GLU A O 1
ATOM 616 N N . LYS A 1 80 ? -25.842 6.840 -34.171 1.00 95.75 80 LYS A N 1
ATOM 617 C CA . LYS A 1 80 ? -25.139 6.837 -32.877 1.00 95.75 80 LYS A CA 1
ATOM 618 C C . LYS A 1 80 ? -24.955 5.416 -32.324 1.00 95.75 80 LYS A C 1
ATOM 620 O O . LYS A 1 80 ? -23.863 5.044 -31.905 1.00 95.75 80 LYS A O 1
ATOM 625 N N . ILE A 1 81 ? -26.010 4.596 -32.370 1.00 96.44 81 ILE A N 1
ATOM 626 C CA . ILE A 1 81 ? -25.950 3.180 -31.967 1.00 96.44 81 ILE A CA 1
ATOM 627 C C . ILE A 1 81 ? -25.013 2.381 -32.886 1.00 96.44 81 ILE A C 1
ATOM 629 O O . ILE A 1 81 ? -24.278 1.528 -32.395 1.00 96.44 81 ILE A O 1
ATOM 633 N N . ALA A 1 82 ? -25.011 2.646 -34.197 1.00 97.12 82 ALA A N 1
ATOM 634 C CA . ALA A 1 82 ? -24.136 1.950 -35.141 1.00 97.12 82 ALA A CA 1
ATOM 635 C C . ALA A 1 82 ? -22.649 2.291 -34.926 1.00 97.12 82 ALA A C 1
ATOM 637 O O . ALA A 1 82 ? -21.817 1.383 -34.940 1.00 97.12 82 ALA A O 1
ATOM 638 N N . ASP A 1 83 ? -22.320 3.560 -34.666 1.00 96.31 83 ASP A N 1
ATOM 639 C CA . ASP A 1 83 ? -20.956 4.001 -34.344 1.00 96.31 83 ASP A CA 1
ATOM 640 C C . ASP A 1 83 ? -20.473 3.393 -33.011 1.00 96.31 83 ASP A C 1
ATOM 642 O O . ASP A 1 83 ? -19.350 2.890 -32.932 1.00 96.31 83 ASP A O 1
ATOM 646 N N . MET A 1 84 ? -21.340 3.346 -31.988 1.00 97.00 84 MET A N 1
ATOM 647 C CA . MET A 1 84 ? -21.067 2.659 -30.717 1.00 97.00 84 MET A CA 1
ATOM 648 C C . MET A 1 84 ? -20.832 1.152 -30.921 1.00 97.00 84 MET A C 1
ATOM 650 O O . MET A 1 84 ? -19.833 0.617 -30.448 1.00 97.00 84 MET A O 1
ATOM 654 N N . GLN A 1 85 ? -21.705 0.456 -31.661 1.00 97.00 85 GLN A N 1
ATOM 655 C CA . GLN A 1 85 ? -21.541 -0.974 -31.963 1.00 97.00 85 GLN A CA 1
ATOM 656 C C . GLN A 1 85 ? -20.245 -1.252 -32.732 1.00 97.00 85 GLN A C 1
ATOM 658 O O . GLN A 1 85 ? -19.547 -2.219 -32.431 1.00 97.00 85 GLN A O 1
ATOM 663 N N . TRP A 1 86 ? -19.892 -0.393 -33.692 1.00 95.81 86 TRP A N 1
ATOM 664 C CA . TRP A 1 86 ? -18.623 -0.499 -34.404 1.00 95.81 86 TRP A CA 1
ATOM 665 C C . TRP A 1 86 ? -17.435 -0.371 -33.441 1.00 95.81 86 TRP A C 1
ATOM 667 O O . TRP A 1 86 ? -16.517 -1.190 -33.508 1.00 95.81 86 TRP A O 1
ATOM 677 N N . ALA A 1 87 ? -17.463 0.602 -32.526 1.00 95.25 87 ALA A N 1
ATOM 678 C CA . ALA A 1 87 ? -16.391 0.819 -31.558 1.00 95.25 87 ALA A CA 1
ATOM 679 C C . ALA A 1 87 ? -16.261 -0.342 -30.558 1.00 95.25 87 ALA A C 1
ATOM 681 O O . ALA A 1 87 ? -15.142 -0.760 -30.263 1.00 95.25 87 ALA A O 1
ATOM 682 N N . LEU A 1 88 ? -17.379 -0.917 -30.104 1.00 95.50 88 LEU A N 1
ATOM 683 C CA . LEU A 1 88 ? -17.357 -2.114 -29.263 1.00 95.50 88 LEU A CA 1
ATOM 684 C C . LEU A 1 88 ? -16.703 -3.293 -30.002 1.00 95.50 88 LEU A C 1
ATOM 686 O O . LEU A 1 88 ? -15.678 -3.798 -29.558 1.00 95.50 88 LEU A O 1
ATOM 690 N N . THR A 1 89 ? -17.199 -3.657 -31.188 1.00 93.94 89 THR A N 1
ATOM 691 C CA . THR A 1 89 ? -16.701 -4.836 -31.924 1.00 93.94 89 THR A CA 1
ATOM 692 C C . THR A 1 89 ? -15.270 -4.701 -32.458 1.00 93.94 89 THR A C 1
ATOM 694 O O . THR A 1 89 ? -14.574 -5.703 -32.606 1.00 93.94 89 THR A O 1
ATOM 697 N N . ASN A 1 90 ? -14.812 -3.490 -32.791 1.00 92.75 90 ASN A N 1
ATOM 698 C CA . ASN A 1 90 ? -13.496 -3.295 -33.421 1.00 92.75 90 ASN A CA 1
ATOM 699 C C . ASN A 1 90 ? -12.413 -2.813 -32.447 1.00 92.75 90 ASN A C 1
ATOM 701 O O . ASN A 1 90 ? -11.237 -2.881 -32.801 1.00 92.75 90 ASN A O 1
ATOM 705 N N . LEU A 1 91 ? -12.786 -2.317 -31.260 1.00 93.12 91 LEU A N 1
ATOM 706 C CA . LEU A 1 91 ? -11.843 -1.808 -30.261 1.00 93.12 91 LEU A CA 1
ATOM 707 C C . LEU A 1 91 ? -12.078 -2.432 -28.880 1.00 93.12 91 LEU A C 1
ATOM 709 O O . LEU A 1 91 ? -11.154 -3.033 -28.336 1.00 93.12 91 LEU A O 1
ATOM 713 N N . ALA A 1 92 ? -13.295 -2.360 -28.328 1.00 94.00 92 ALA A N 1
ATOM 714 C CA . ALA A 1 92 ? -13.540 -2.857 -26.970 1.00 94.00 92 ALA A CA 1
ATOM 715 C C . ALA A 1 92 ? -13.371 -4.378 -26.845 1.00 94.00 92 ALA A C 1
ATOM 717 O O . ALA A 1 92 ? -12.674 -4.827 -25.941 1.00 94.00 92 ALA A O 1
ATOM 718 N N . ASP A 1 93 ? -13.898 -5.162 -27.791 1.00 93.62 93 ASP A N 1
ATOM 719 C CA . ASP A 1 93 ? -13.756 -6.627 -27.800 1.00 93.62 93 ASP A CA 1
ATOM 720 C C . ASP A 1 93 ? -12.280 -7.048 -27.862 1.00 93.62 93 ASP A C 1
ATOM 722 O O . ASP A 1 93 ? -11.876 -8.041 -27.258 1.00 93.62 93 ASP A O 1
ATOM 726 N N . VAL A 1 94 ? -11.450 -6.268 -28.564 1.00 90.00 94 VAL A N 1
ATOM 727 C CA . VAL A 1 94 ? -10.002 -6.493 -28.650 1.00 90.00 94 VAL A CA 1
ATOM 728 C C . VAL A 1 94 ? -9.322 -6.138 -27.326 1.00 90.00 94 VAL A C 1
ATOM 730 O O . VAL A 1 94 ? -8.455 -6.888 -26.883 1.00 90.00 94 VAL A O 1
ATOM 733 N N . ALA A 1 95 ? -9.723 -5.050 -26.666 1.00 89.00 95 ALA A N 1
ATOM 734 C CA . ALA A 1 95 ? -9.201 -4.674 -25.354 1.00 89.00 95 ALA A CA 1
ATOM 735 C C . ALA A 1 95 ? -9.574 -5.709 -24.272 1.00 89.00 95 ALA A C 1
ATOM 737 O O . ALA A 1 95 ? -8.694 -6.200 -23.562 1.00 89.00 95 ALA A O 1
ATOM 738 N N . VAL A 1 96 ? -10.844 -6.127 -24.210 1.00 89.50 96 VAL A N 1
ATOM 739 C CA . VAL A 1 96 ? -11.336 -7.200 -23.324 1.00 89.50 96 VAL A CA 1
ATOM 740 C C . VAL A 1 96 ? -10.574 -8.506 -23.573 1.00 89.50 96 VAL A C 1
ATOM 742 O O . VAL A 1 96 ? -10.101 -9.136 -22.629 1.00 89.50 96 VAL A O 1
ATOM 745 N N . ALA A 1 97 ? -10.371 -8.897 -24.838 1.00 85.31 97 ALA A N 1
ATOM 746 C CA . ALA A 1 97 ? -9.607 -10.100 -25.183 1.00 85.31 97 ALA A CA 1
ATOM 747 C C . ALA A 1 97 ? -8.125 -10.042 -24.756 1.00 85.31 97 ALA A C 1
ATOM 749 O O . ALA A 1 97 ? -7.503 -11.091 -24.603 1.00 85.31 97 ALA A O 1
ATOM 750 N N . ASN A 1 98 ? -7.571 -8.844 -24.538 1.00 81.06 98 ASN A N 1
ATOM 751 C CA . ASN A 1 98 ? -6.232 -8.624 -23.979 1.00 81.06 98 ASN A CA 1
ATOM 752 C C . ASN A 1 98 ? -6.250 -8.380 -22.455 1.00 81.06 98 ASN A C 1
ATOM 754 O O . ASN A 1 98 ? -5.249 -7.928 -21.904 1.00 81.06 98 ASN A O 1
ATOM 758 N N . GLY A 1 99 ? -7.354 -8.681 -21.759 1.00 82.81 99 GLY A N 1
ATOM 759 C CA . GLY A 1 99 ? -7.431 -8.570 -20.299 1.00 82.81 99 GLY A CA 1
ATOM 760 C C . GLY A 1 99 ? -7.448 -7.135 -19.787 1.00 82.81 99 GLY A C 1
ATOM 761 O O . GLY A 1 99 ? -6.755 -6.842 -18.829 1.00 82.81 99 GLY A O 1
ATOM 762 N N . THR A 1 100 ? -8.164 -6.239 -20.467 1.00 88.06 100 THR A N 1
ATOM 763 C CA . THR A 1 100 ? -8.358 -4.855 -20.005 1.00 88.06 100 THR A CA 1
ATOM 764 C C . THR A 1 100 ? -9.445 -4.780 -18.938 1.00 88.06 100 THR A C 1
ATOM 766 O O . THR A 1 100 ? -10.512 -5.358 -19.134 1.00 88.06 100 THR A O 1
ATOM 769 N N . ASP A 1 101 ? -9.217 -3.991 -17.889 1.00 87.00 101 ASP A N 1
ATOM 770 C CA . ASP A 1 101 ? -10.157 -3.769 -16.784 1.00 87.00 101 ASP A CA 1
ATOM 771 C C . ASP A 1 101 ? -10.866 -2.402 -16.855 1.00 87.00 101 ASP A C 1
ATOM 773 O O . ASP A 1 101 ? -11.978 -2.252 -16.340 1.00 87.00 101 ASP A O 1
ATOM 777 N N . MET A 1 102 ? -10.284 -1.410 -17.548 1.00 92.06 102 MET A N 1
ATOM 778 C CA . MET A 1 102 ? -10.957 -0.147 -17.892 1.00 92.06 102 MET A CA 1
ATOM 779 C C . MET A 1 102 ? -10.713 0.293 -19.335 1.00 92.06 102 MET A C 1
ATOM 781 O O . MET A 1 102 ? -9.570 0.394 -19.771 1.00 92.06 102 MET A O 1
ATOM 785 N N . ILE A 1 103 ? -11.778 0.669 -20.049 1.00 95.44 103 ILE A N 1
ATOM 786 C CA . ILE A 1 103 ? -11.704 1.285 -21.383 1.00 95.44 103 ILE A CA 1
ATOM 787 C C . ILE A 1 103 ? -12.137 2.753 -21.333 1.00 95.44 103 ILE A C 1
ATOM 789 O O . ILE A 1 103 ? -13.241 3.067 -20.890 1.00 95.44 103 ILE A O 1
ATOM 793 N N . ALA A 1 104 ? -11.313 3.644 -21.886 1.00 96.44 104 ALA A N 1
ATOM 794 C CA . ALA A 1 104 ? -11.662 5.038 -22.147 1.00 96.44 104 ALA A CA 1
ATOM 795 C C . ALA A 1 104 ? -11.837 5.327 -23.651 1.00 96.44 104 ALA A C 1
ATOM 797 O O . ALA A 1 104 ? -10.970 5.004 -24.465 1.00 96.44 104 ALA A O 1
ATOM 798 N N . PHE A 1 105 ? -12.934 5.995 -24.011 1.00 95.88 105 PHE A N 1
ATOM 799 C CA . PHE A 1 105 ? -13.198 6.561 -25.340 1.00 95.88 105 PHE A CA 1
ATOM 800 C C . PHE A 1 105 ? -13.099 8.095 -25.323 1.00 95.88 105 PHE A C 1
ATOM 802 O O . PHE A 1 105 ? -13.080 8.725 -24.268 1.00 95.88 105 PHE A O 1
ATOM 809 N N . SER A 1 106 ? -13.062 8.715 -26.504 1.00 94.44 106 SER A N 1
ATOM 810 C CA . SER A 1 106 ? -12.951 10.173 -26.658 1.00 94.44 106 SER A CA 1
ATOM 811 C C . SER A 1 106 ? -14.177 10.974 -26.162 1.00 94.44 106 SER A C 1
ATOM 813 O O . SER A 1 106 ? -15.234 10.435 -25.825 1.00 94.44 106 SER A O 1
ATOM 815 N N . GLU A 1 107 ? -14.065 12.309 -26.189 1.00 93.56 107 GLU A N 1
ATOM 816 C CA . GLU A 1 107 ? -15.218 13.212 -26.040 1.00 93.56 107 GLU A CA 1
ATOM 817 C C . GLU A 1 107 ? -16.232 12.968 -27.173 1.00 93.56 107 GLU A C 1
ATOM 819 O O . GLU A 1 107 ? -15.830 12.794 -28.324 1.00 93.56 107 GLU A O 1
ATOM 824 N N . VAL A 1 108 ? -17.533 12.998 -26.848 1.00 92.44 108 VAL A N 1
ATOM 825 C CA . VAL A 1 108 ? -18.665 12.763 -27.773 1.00 92.44 108 VAL A CA 1
ATOM 826 C C . VAL A 1 108 ? -18.464 11.549 -28.694 1.00 92.44 108 VAL A C 1
ATOM 828 O O . VAL A 1 108 ? -18.643 11.619 -29.908 1.00 92.44 108 VAL A O 1
ATOM 831 N N . ALA A 1 109 ? -18.066 10.427 -28.095 1.00 92.06 109 ALA A N 1
ATOM 832 C CA . ALA A 1 109 ? -17.445 9.280 -28.741 1.00 92.06 109 ALA A CA 1
ATOM 833 C C . ALA A 1 109 ? -18.198 8.734 -29.967 1.00 92.06 109 ALA A C 1
ATOM 835 O O . ALA A 1 109 ? -17.557 8.289 -30.922 1.00 92.06 109 ALA A O 1
ATOM 836 N N . PHE A 1 110 ? -19.534 8.786 -29.937 1.00 94.12 110 PHE A N 1
ATOM 837 C CA . PHE A 1 110 ? -20.431 8.168 -30.921 1.00 94.12 110 PHE A CA 1
ATOM 838 C C . PHE A 1 110 ? -21.431 9.163 -31.543 1.00 94.12 110 PHE A C 1
ATOM 840 O O . PHE A 1 110 ? -22.443 8.748 -32.107 1.00 94.12 110 PHE A O 1
ATOM 847 N N . VAL A 1 111 ? -21.191 10.478 -31.422 1.00 92.44 111 VAL A N 1
A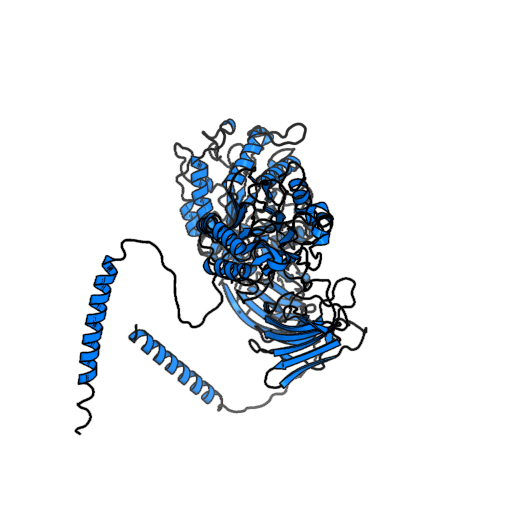TOM 848 C CA . VAL A 1 111 ? -22.079 11.523 -31.970 1.00 92.44 111 VAL A CA 1
ATOM 849 C C . VAL A 1 111 ? -21.322 12.664 -32.644 1.00 92.44 111 VAL A C 1
ATOM 851 O O . VAL A 1 111 ? -20.199 13.009 -32.278 1.00 92.44 111 VAL A O 1
ATOM 854 N N . ILE A 1 112 ? -21.961 13.316 -33.619 1.00 90.81 112 ILE A N 1
ATOM 855 C CA . ILE A 1 112 ? -21.399 14.514 -34.249 1.00 90.81 112 ILE A CA 1
ATOM 856 C C . ILE A 1 112 ? -21.293 15.684 -33.252 1.00 90.81 112 ILE A C 1
ATOM 858 O O . ILE A 1 112 ? -22.204 15.950 -32.470 1.00 90.81 112 ILE A O 1
ATOM 862 N N . TYR A 1 113 ? -20.211 16.464 -33.343 1.00 87.62 113 TYR A N 1
ATOM 863 C CA . TYR A 1 113 ? -19.970 17.624 -32.467 1.00 87.62 113 TYR A CA 1
ATOM 864 C C . TYR A 1 113 ? -20.935 18.813 -32.713 1.00 87.62 113 TYR A C 1
ATOM 866 O O . TYR A 1 113 ? -20.938 19.791 -31.958 1.00 87.62 113 TYR A O 1
ATOM 874 N N . A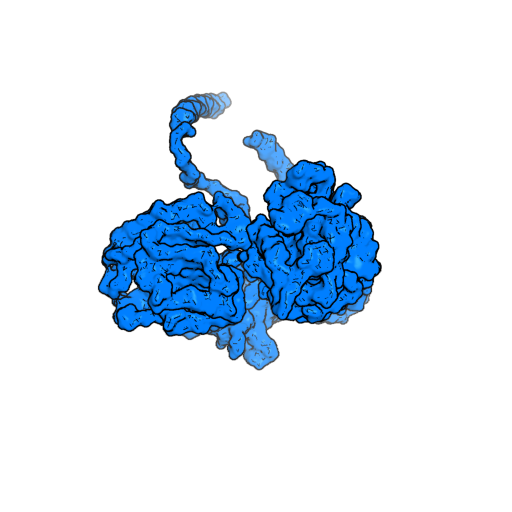SP A 1 114 ? -21.740 18.784 -33.778 1.00 87.38 114 ASP A N 1
ATOM 875 C CA . ASP A 1 114 ? -22.536 19.926 -34.239 1.00 87.38 114 ASP A CA 1
ATOM 876 C C . ASP A 1 114 ? -23.697 20.290 -33.304 1.00 87.38 114 ASP A C 1
ATOM 878 O O . ASP A 1 114 ? -24.396 19.436 -32.771 1.00 87.38 114 ASP A O 1
ATOM 882 N N . CYS A 1 115 ? -23.967 21.592 -33.153 1.00 85.62 115 CYS A N 1
ATOM 883 C CA . CYS A 1 115 ? -25.028 22.103 -32.274 1.00 85.62 115 CYS A CA 1
ATOM 884 C C . CYS A 1 115 ? -26.456 21.663 -32.648 1.00 85.62 115 CYS A C 1
ATOM 886 O O . CYS A 1 115 ? -27.324 21.667 -31.781 1.00 85.62 115 CYS A O 1
ATOM 888 N N . GLY A 1 116 ? -26.725 21.379 -33.927 1.00 88.88 116 GLY A N 1
ATOM 889 C CA . GLY A 1 116 ? -28.081 21.110 -34.422 1.00 88.88 116 GLY A CA 1
ATOM 890 C C . GLY A 1 116 ? -28.659 19.783 -33.916 1.00 88.88 116 GLY A C 1
ATOM 891 O O . GLY A 1 116 ? -29.753 19.798 -33.357 1.00 88.88 116 GLY A O 1
ATOM 892 N N . PRO A 1 117 ? -27.940 18.655 -34.072 1.00 91.56 117 PRO A N 1
ATOM 893 C CA . PRO A 1 117 ? -28.418 17.348 -33.619 1.00 91.56 117 PRO A CA 1
ATOM 894 C C . PRO A 1 117 ? -28.419 17.134 -32.099 1.00 91.56 117 PRO A C 1
ATOM 896 O O . PRO A 1 117 ? -29.210 16.316 -31.634 1.00 91.56 117 PRO A O 1
ATOM 899 N N . ARG A 1 118 ? -27.586 17.847 -31.313 1.00 91.12 118 ARG A N 1
ATOM 900 C CA . ARG A 1 118 ? -27.382 17.546 -29.873 1.00 91.12 118 ARG A CA 1
ATOM 901 C C . ARG A 1 118 ? -28.674 17.328 -29.073 1.00 91.12 118 ARG A C 1
ATOM 903 O O . ARG A 1 118 ? -28.735 16.324 -28.374 1.00 91.12 118 ARG A O 1
ATOM 910 N N . PRO A 1 119 ? -29.714 18.185 -29.168 1.00 91.94 119 PRO A N 1
ATOM 911 C CA . PRO A 1 119 ? -30.940 18.006 -28.384 1.00 91.94 119 PRO A CA 1
ATOM 912 C C . PRO A 1 119 ? -31.723 16.724 -28.708 1.00 91.94 119 PRO A C 1
ATOM 914 O O . PRO A 1 119 ? -32.490 16.260 -27.876 1.00 91.94 119 PRO A O 1
ATOM 917 N N . THR A 1 120 ? -31.536 16.158 -29.903 1.00 91.56 120 THR A N 1
ATOM 918 C CA . THR A 1 120 ? -32.169 14.904 -30.350 1.00 91.56 120 THR A CA 1
ATOM 919 C C . THR A 1 120 ? -31.308 13.675 -30.035 1.00 91.56 120 THR A C 1
ATOM 921 O O . THR A 1 120 ? -31.817 12.559 -30.024 1.00 91.56 120 THR A O 1
ATOM 924 N N . LEU A 1 121 ? -30.003 13.865 -29.809 1.00 94.25 121 LEU A N 1
ATOM 925 C CA . LEU A 1 121 ? -29.034 12.801 -29.514 1.00 94.25 121 LEU A CA 1
ATOM 926 C C . LEU A 1 121 ? -28.733 12.640 -28.016 1.00 94.25 121 LEU A C 1
ATOM 928 O O . LEU A 1 121 ? -28.041 11.691 -27.642 1.00 94.25 121 LEU A O 1
ATOM 932 N N . ALA A 1 122 ? -29.214 13.570 -27.187 1.00 95.12 122 ALA A N 1
ATOM 933 C CA . ALA A 1 122 ? -28.951 13.613 -25.758 1.00 95.12 122 ALA A CA 1
ATOM 934 C C . ALA A 1 122 ? -29.789 12.602 -24.965 1.00 95.12 122 ALA A C 1
ATOM 936 O O . ALA A 1 122 ? -31.005 12.509 -25.135 1.00 95.12 122 ALA A O 1
ATOM 937 N N . GLU A 1 123 ? -29.127 11.887 -24.061 1.00 94.25 123 GLU A N 1
ATOM 938 C CA . GLU A 1 123 ? -29.710 10.788 -23.287 1.00 94.25 123 GLU A CA 1
ATOM 939 C C . GLU A 1 123 ? -30.015 11.188 -21.837 1.00 94.25 123 GLU A C 1
ATOM 941 O O . GLU A 1 123 ? -29.429 12.117 -21.276 1.00 94.25 123 GLU A O 1
ATOM 946 N N . THR A 1 124 ? -30.946 10.478 -21.205 1.00 93.31 124 THR A N 1
ATOM 947 C CA . THR A 1 124 ? -31.307 10.667 -19.791 1.00 93.31 124 THR A CA 1
ATOM 948 C C . THR A 1 124 ? -30.484 9.724 -18.915 1.00 93.31 124 THR A C 1
ATOM 950 O O . THR A 1 124 ? -30.905 8.612 -18.624 1.00 93.31 124 THR A O 1
ATOM 953 N N . VAL A 1 125 ? -29.300 10.155 -18.479 1.00 90.44 125 VAL A N 1
ATOM 954 C CA . VAL A 1 125 ? -28.384 9.296 -17.709 1.00 90.44 125 VAL A CA 1
ATOM 955 C C . VAL A 1 125 ? -28.547 9.523 -16.195 1.00 90.44 125 VAL A C 1
ATOM 957 O O . VAL A 1 125 ? -28.437 10.670 -15.755 1.00 90.44 125 VAL A O 1
ATOM 960 N N . PRO A 1 126 ? -28.765 8.471 -15.376 1.00 86.88 126 PRO A N 1
ATOM 961 C CA . PRO A 1 126 ? -29.028 7.081 -15.758 1.00 86.88 126 PRO A CA 1
ATOM 962 C C . PRO A 1 126 ? -30.505 6.852 -16.132 1.00 86.88 126 PRO A C 1
ATOM 964 O O . PRO A 1 126 ? -31.408 7.361 -15.468 1.00 86.88 126 PRO A O 1
ATOM 967 N N . SER A 1 127 ? -30.759 5.999 -17.127 1.00 82.69 127 SER A N 1
ATOM 968 C CA . SER A 1 127 ? -32.092 5.445 -17.413 1.00 82.69 127 SER A CA 1
ATOM 969 C C . SER A 1 127 ? -31.957 4.013 -17.922 1.00 82.69 127 SER A C 1
ATOM 971 O O . SER A 1 127 ? -30.969 3.655 -18.563 1.00 82.69 127 SER A O 1
ATOM 973 N N . THR A 1 128 ? -32.947 3.179 -17.611 1.00 76.38 128 THR A N 1
ATOM 974 C CA . THR A 1 128 ? -33.065 1.807 -18.126 1.00 76.38 128 THR A CA 1
ATOM 975 C C . THR A 1 128 ? -34.028 1.706 -19.311 1.00 76.38 128 THR A C 1
ATOM 977 O O . THR A 1 128 ? -34.213 0.614 -19.849 1.00 76.38 128 THR A O 1
ATOM 980 N N . ASP A 1 129 ? -34.631 2.821 -19.743 1.00 82.31 129 ASP A N 1
ATOM 981 C CA . ASP A 1 129 ? -35.453 2.866 -20.950 1.00 82.31 129 ASP A CA 1
ATOM 982 C C . ASP A 1 129 ? -34.572 3.053 -22.197 1.00 82.31 129 ASP A C 1
ATOM 984 O O . ASP A 1 129 ? -33.977 4.110 -22.425 1.00 82.31 129 ASP A O 1
ATOM 988 N N . LEU A 1 130 ? -34.542 2.020 -23.042 1.00 85.12 130 LEU A N 1
ATOM 989 C CA . LEU A 1 130 ? -33.891 2.006 -24.357 1.00 85.12 130 LEU A CA 1
ATOM 990 C C . LEU A 1 130 ? -34.328 3.152 -25.290 1.00 85.12 130 LEU A C 1
ATOM 992 O O . LEU A 1 130 ? -33.604 3.468 -26.229 1.00 85.12 130 LEU A O 1
ATOM 996 N N . ASN A 1 131 ? -35.499 3.757 -25.077 1.00 85.25 131 ASN A N 1
ATOM 997 C CA . ASN A 1 131 ? -35.979 4.888 -25.876 1.00 85.25 131 ASN A CA 1
ATOM 998 C C . ASN A 1 131 ? -35.431 6.236 -25.383 1.00 85.25 131 ASN A C 1
ATOM 1000 O O . ASN A 1 131 ? -35.361 7.181 -26.166 1.00 85.25 131 ASN A O 1
ATOM 1004 N N . GLU A 1 132 ? -35.066 6.334 -24.102 1.00 86.94 132 GLU A N 1
ATOM 1005 C CA . GLU A 1 132 ? -34.491 7.544 -23.505 1.00 86.94 132 GLU A CA 1
ATOM 1006 C C . GLU A 1 132 ? -32.962 7.540 -23.552 1.00 86.94 132 GLU A C 1
ATOM 1008 O O . GLU A 1 132 ? -32.356 8.603 -23.689 1.00 86.94 132 GLU A O 1
ATOM 1013 N N . SER A 1 133 ? -32.348 6.362 -23.382 1.00 92.56 133 SER A N 1
ATOM 1014 C CA . SER A 1 133 ? -30.894 6.206 -23.240 1.00 92.56 133 SER A CA 1
ATOM 1015 C C . SER A 1 133 ? -30.357 4.904 -23.862 1.00 92.56 133 SER A C 1
ATOM 1017 O O . SER A 1 133 ? -29.857 4.033 -23.143 1.00 92.56 133 SER A O 1
ATOM 1019 N N . PRO A 1 134 ? -30.482 4.717 -25.192 1.00 92.50 134 PRO A N 1
ATOM 1020 C CA . PRO A 1 134 ? -30.079 3.487 -25.870 1.00 92.50 134 PRO A CA 1
ATOM 1021 C C . PRO A 1 134 ? -28.585 3.155 -25.771 1.00 92.50 134 PRO A C 1
ATOM 1023 O O . PRO A 1 134 ? -28.252 1.982 -25.620 1.00 92.50 134 PRO A O 1
ATOM 1026 N N . VAL A 1 135 ? -27.683 4.138 -25.865 1.00 95.94 135 VAL A N 1
ATOM 1027 C CA . VAL A 1 135 ? -26.234 3.890 -25.778 1.00 95.94 135 VAL A CA 1
ATOM 1028 C C . VAL A 1 135 ? -25.852 3.609 -24.337 1.00 95.94 135 VAL A C 1
ATOM 1030 O O . VAL A 1 135 ? -25.226 2.587 -24.089 1.00 95.94 135 VAL A O 1
ATOM 1033 N N . TYR A 1 136 ? -26.295 4.427 -23.377 1.00 95.56 136 TYR A N 1
ATOM 1034 C CA . TYR A 1 136 ? -26.035 4.143 -21.960 1.00 95.56 136 TYR A CA 1
ATOM 1035 C C . TYR A 1 136 ? -26.547 2.750 -21.557 1.00 95.56 136 TYR A C 1
ATOM 1037 O O . TYR A 1 136 ? -25.802 1.969 -20.967 1.00 95.56 136 TYR A O 1
ATOM 1045 N N . TYR A 1 137 ? -27.772 2.380 -21.950 1.00 91.69 137 TYR A N 1
ATOM 1046 C CA . TYR A 1 137 ? -28.304 1.042 -21.693 1.00 91.69 137 TYR A CA 1
ATOM 1047 C C . TYR A 1 137 ? -27.409 -0.058 -22.285 1.00 91.69 137 TYR A C 1
ATOM 1049 O O . TYR A 1 137 ? -27.011 -0.972 -21.565 1.00 91.69 137 TYR A O 1
ATOM 1057 N N . LEU A 1 138 ? -27.048 0.026 -23.570 1.00 94.50 138 LEU A N 1
ATOM 1058 C CA . LEU A 1 138 ? -26.222 -1.000 -24.219 1.00 94.50 138 LEU A CA 1
ATOM 1059 C C . LEU A 1 138 ? -24.808 -1.074 -23.622 1.00 94.50 138 LEU A C 1
ATOM 1061 O O . LEU A 1 138 ? -24.303 -2.173 -23.403 1.00 94.50 138 LEU A O 1
ATOM 1065 N N . MET A 1 139 ? -24.212 0.068 -23.273 1.00 95.44 139 MET A N 1
ATOM 1066 C CA . MET A 1 139 ? -22.908 0.139 -22.609 1.00 95.44 139 MET A CA 1
ATOM 1067 C C . MET A 1 139 ? -22.954 -0.466 -21.196 1.00 95.44 139 MET A C 1
ATOM 1069 O O . MET A 1 139 ? -22.017 -1.165 -20.822 1.00 95.44 139 MET A O 1
ATOM 1073 N N . THR A 1 140 ? -24.049 -0.306 -20.433 1.00 89.38 140 THR A N 1
ATOM 1074 C CA . THR A 1 140 ? -24.202 -1.008 -19.136 1.00 89.38 140 THR A CA 1
ATOM 1075 C C . THR A 1 140 ? -24.300 -2.523 -19.281 1.00 89.38 140 THR A C 1
ATOM 1077 O O . THR A 1 140 ? -23.776 -3.241 -18.431 1.00 89.38 140 THR A O 1
ATOM 1080 N N . GLN A 1 141 ? -24.937 -3.030 -20.346 1.00 89.62 141 GLN A N 1
ATOM 1081 C CA . GLN A 1 141 ? -24.968 -4.474 -20.591 1.00 89.62 141 GLN A CA 1
ATOM 1082 C C . GLN A 1 141 ? -23.576 -4.975 -20.989 1.00 89.62 141 GLN A C 1
ATOM 1084 O O . GLN A 1 141 ? -23.094 -5.932 -20.393 1.00 89.62 141 GLN A O 1
ATOM 1089 N N . TYR A 1 142 ? -22.887 -4.279 -21.899 1.00 94.88 142 TYR A N 1
ATOM 1090 C CA . TYR A 1 142 ? -21.531 -4.642 -22.319 1.00 94.88 142 TYR A CA 1
ATOM 1091 C C . TYR A 1 142 ? -20.524 -4.630 -21.156 1.00 94.88 142 TYR A C 1
ATOM 1093 O O . TYR A 1 142 ? -19.758 -5.582 -21.006 1.00 94.88 142 TYR A O 1
ATOM 1101 N N . ALA A 1 143 ? -20.549 -3.592 -20.311 1.00 90.69 143 ALA A N 1
ATOM 1102 C CA . ALA A 1 143 ? -19.711 -3.493 -19.112 1.00 90.69 143 ALA A CA 1
ATOM 1103 C C . ALA A 1 143 ? -19.906 -4.703 -18.186 1.00 90.69 143 ALA A C 1
ATOM 1105 O O . ALA A 1 143 ? -18.940 -5.314 -17.733 1.00 90.69 143 ALA A O 1
ATOM 1106 N N . LYS A 1 144 ? -21.168 -5.096 -17.980 1.00 85.44 144 LYS A N 1
ATOM 1107 C CA . LYS A 1 144 ? -21.558 -6.223 -17.132 1.00 85.44 144 LYS A CA 1
ATOM 1108 C C . LYS A 1 144 ? -21.231 -7.593 -17.718 1.00 85.44 144 LYS A C 1
ATOM 1110 O O . LYS A 1 144 ? -20.832 -8.494 -16.989 1.00 85.44 144 LYS A O 1
ATOM 1115 N N . GLU A 1 145 ? -21.423 -7.772 -19.020 1.00 89.19 145 GLU A N 1
ATOM 1116 C CA . GLU A 1 145 ? -21.127 -9.030 -19.715 1.00 89.19 145 GLU A CA 1
ATOM 1117 C C . GLU A 1 145 ? -19.620 -9.324 -19.745 1.00 89.19 145 GLU A C 1
ATOM 1119 O O . GLU A 1 145 ? -19.220 -10.489 -19.682 1.00 89.19 145 GLU A O 1
ATOM 1124 N N . ASN A 1 146 ? -18.792 -8.274 -19.783 1.00 86.75 146 ASN A N 1
ATOM 1125 C CA . ASN A 1 146 ? -17.335 -8.374 -19.875 1.00 86.75 146 ASN A CA 1
ATOM 1126 C C . ASN A 1 146 ? -16.591 -8.099 -18.553 1.00 86.75 146 ASN A C 1
ATOM 1128 O O . ASN A 1 146 ? -15.379 -8.276 -18.521 1.00 86.75 146 ASN A O 1
ATOM 1132 N N . ASN A 1 147 ? -17.298 -7.742 -17.471 1.00 81.06 147 ASN A N 1
ATOM 1133 C CA . ASN A 1 147 ? -16.737 -7.374 -16.162 1.00 81.06 147 ASN A CA 1
ATOM 1134 C C . ASN A 1 147 ? -15.712 -6.221 -16.243 1.00 81.06 147 ASN A C 1
ATOM 1136 O O . ASN A 1 147 ? -14.594 -6.348 -15.756 1.00 81.06 147 ASN A O 1
ATOM 1140 N N . ILE A 1 148 ? -16.081 -5.109 -16.889 1.00 89.06 148 ILE A N 1
ATOM 1141 C CA . ILE A 1 148 ? -15.140 -4.037 -17.257 1.00 89.06 148 ILE A CA 1
ATOM 1142 C C . ILE A 1 148 ? -15.679 -2.629 -16.956 1.00 89.06 148 ILE A C 1
ATOM 1144 O O . ILE A 1 148 ? -16.868 -2.355 -17.131 1.00 89.06 148 ILE A O 1
ATOM 1148 N N . TRP A 1 149 ? -14.800 -1.717 -16.530 1.00 92.50 149 TRP A N 1
ATOM 1149 C CA . TRP A 1 149 ? -15.099 -0.287 -16.411 1.00 92.50 149 TRP A CA 1
ATOM 1150 C C . TRP A 1 149 ? -15.098 0.385 -17.787 1.00 92.50 149 TRP A C 1
ATOM 1152 O O . TRP A 1 149 ? -14.240 0.105 -18.628 1.00 92.50 149 TRP A O 1
ATOM 1162 N N . ILE A 1 150 ? -16.021 1.319 -18.029 1.00 96.44 150 ILE A N 1
ATOM 1163 C CA . ILE A 1 150 ? -16.066 2.064 -19.294 1.00 96.44 150 ILE A CA 1
ATOM 1164 C C . ILE A 1 150 ? -16.317 3.548 -19.057 1.00 96.44 150 ILE A C 1
ATOM 1166 O O . ILE A 1 150 ? -17.339 3.927 -18.487 1.00 96.44 150 ILE A O 1
ATOM 1170 N N . TYR A 1 151 ? -15.422 4.383 -19.585 1.00 97.56 151 TYR A N 1
ATOM 1171 C CA . TYR A 1 151 ? -15.561 5.834 -19.629 1.00 97.56 151 TYR A CA 1
ATOM 1172 C C . TYR A 1 151 ? -15.703 6.321 -21.073 1.00 97.56 151 TYR A C 1
ATOM 1174 O O . TYR A 1 151 ? -14.870 6.016 -21.926 1.00 97.56 151 TYR A O 1
ATOM 1182 N N . TYR A 1 152 ? -16.750 7.088 -21.376 1.00 97.62 152 TYR A N 1
ATOM 1183 C CA . TYR A 1 152 ? -16.965 7.633 -22.722 1.00 97.62 152 TYR A CA 1
ATOM 1184 C C . TYR A 1 152 ? -17.663 8.994 -22.688 1.00 97.62 152 TYR A C 1
ATOM 1186 O O . TYR A 1 152 ? -18.432 9.290 -21.773 1.00 97.62 152 TYR A O 1
ATOM 1194 N N . GLY A 1 153 ? -17.394 9.837 -23.688 1.00 96.69 153 GLY A N 1
ATOM 1195 C CA . GLY A 1 153 ? -18.063 11.128 -23.835 1.00 96.69 153 GLY A CA 1
ATOM 1196 C C . GLY A 1 153 ? -19.377 11.039 -24.616 1.00 96.69 153 GLY A C 1
ATOM 1197 O O . GLY A 1 153 ? -19.420 10.397 -25.661 1.00 96.69 153 GLY A O 1
ATOM 1198 N N . ASP A 1 154 ? -20.422 11.746 -24.184 1.00 95.94 154 ASP A N 1
ATOM 1199 C CA . ASP A 1 154 ? -21.701 11.864 -24.900 1.00 95.94 154 ASP A CA 1
ATOM 1200 C C . ASP A 1 154 ? -22.493 13.134 -24.502 1.00 95.94 154 ASP A C 1
ATOM 1202 O O . ASP A 1 154 ? -22.057 13.932 -23.670 1.00 95.94 154 ASP A O 1
ATOM 1206 N N . TYR A 1 155 ? -23.667 13.348 -25.101 1.00 95.88 155 TYR A N 1
ATOM 1207 C CA . TYR A 1 155 ? -24.615 14.386 -24.698 1.00 95.88 155 TYR A CA 1
ATOM 1208 C C . TYR A 1 155 ? -25.638 13.859 -23.686 1.00 95.88 155 TYR A C 1
ATOM 1210 O O . TYR A 1 155 ? -26.326 12.870 -23.937 1.00 95.88 155 TYR A O 1
ATOM 1218 N N . VAL A 1 156 ? -25.796 14.569 -22.565 1.00 95.31 156 VAL A N 1
ATOM 1219 C CA . VAL A 1 156 ? -26.725 14.204 -21.479 1.00 95.31 156 VAL A CA 1
ATOM 1220 C C . VAL A 1 156 ? -27.777 15.295 -21.273 1.00 95.31 156 VAL A C 1
ATOM 1222 O O . VAL A 1 156 ? -27.489 16.493 -21.336 1.00 95.31 156 VAL A O 1
ATOM 1225 N N . ASN A 1 157 ? -29.022 14.896 -21.027 1.00 94.25 157 ASN A N 1
ATOM 1226 C CA . ASN A 1 157 ? -30.144 15.803 -20.813 1.00 94.25 157 ASN A CA 1
ATOM 1227 C C . ASN A 1 157 ? -29.953 16.671 -19.556 1.00 94.25 157 ASN A C 1
ATOM 1229 O O . ASN A 1 157 ? -29.772 16.176 -18.450 1.00 94.25 157 ASN A O 1
ATOM 1233 N N . SER A 1 158 ? -30.053 17.993 -19.724 1.00 92.00 158 SER A N 1
ATOM 1234 C CA . SER A 1 158 ? -29.823 18.998 -18.668 1.00 92.00 158 SER A CA 1
ATOM 1235 C C . SER A 1 158 ? -31.102 19.547 -18.024 1.00 92.00 158 SER A C 1
ATOM 1237 O O . SER A 1 158 ? -31.073 20.535 -17.295 1.00 92.00 158 SER A O 1
ATOM 1239 N N . GLY A 1 159 ? -32.264 19.007 -18.395 1.00 87.00 159 GLY A N 1
ATOM 1240 C CA . GLY A 1 159 ? -33.562 19.646 -18.155 1.00 87.00 159 GLY A CA 1
ATOM 1241 C C . GLY A 1 159 ? -33.852 20.850 -19.070 1.00 87.00 159 GLY A C 1
ATOM 1242 O O . GLY A 1 159 ? -35.007 21.262 -19.173 1.00 87.00 159 GLY A O 1
ATOM 1243 N N . ASN A 1 160 ? -32.861 21.382 -19.801 1.00 89.50 160 ASN A N 1
ATOM 1244 C CA . ASN A 1 160 ? -33.085 22.332 -20.890 1.00 89.50 160 ASN A CA 1
ATOM 1245 C C . ASN A 1 160 ? -33.154 21.586 -22.239 1.00 89.50 160 ASN A C 1
ATOM 1247 O O . ASN A 1 160 ? -32.112 21.171 -22.752 1.00 89.50 160 ASN A O 1
ATOM 1251 N N . PRO A 1 161 ? -34.336 21.482 -22.879 1.00 84.88 161 PRO A N 1
ATOM 1252 C CA . PRO A 1 161 ? -34.543 20.649 -24.069 1.00 84.88 161 PRO A CA 1
ATOM 1253 C C . PRO A 1 161 ? -33.865 21.174 -25.346 1.00 84.88 161 PRO A C 1
ATOM 1255 O O . PRO A 1 161 ? -34.061 20.610 -26.413 1.00 84.88 161 PRO A O 1
ATOM 1258 N N . ASN A 1 162 ? -33.101 22.269 -25.271 1.00 88.88 162 ASN A N 1
ATOM 1259 C CA . ASN A 1 162 ? -32.306 22.801 -26.386 1.00 88.88 162 ASN A CA 1
ATOM 1260 C C . ASN A 1 162 ? -30.801 22.884 -26.069 1.00 88.88 162 ASN A C 1
ATOM 1262 O O . ASN A 1 162 ? -30.034 23.368 -26.903 1.00 88.88 162 ASN A O 1
ATOM 1266 N N . LYS A 1 163 ? -30.378 22.501 -24.856 1.00 93.06 163 LYS A N 1
ATOM 1267 C CA . LYS A 1 163 ? -29.001 22.672 -24.373 1.00 93.06 163 LYS A CA 1
ATOM 1268 C C . LYS A 1 163 ? -28.562 21.508 -23.475 1.00 93.06 163 LYS A C 1
ATOM 1270 O O . LYS A 1 163 ? -28.443 21.711 -22.263 1.00 93.06 163 LYS A O 1
ATOM 1275 N N . PRO A 1 164 ? -28.324 20.305 -24.015 1.00 95.06 164 PRO A N 1
ATOM 1276 C CA . PRO A 1 164 ? -27.769 19.210 -23.223 1.00 95.06 164 PRO A CA 1
ATOM 1277 C C . PRO A 1 164 ? -26.384 19.560 -22.655 1.00 95.06 164 PRO A C 1
ATOM 1279 O O . PRO A 1 164 ? -25.716 20.491 -23.122 1.00 95.06 164 PRO A O 1
ATOM 1282 N N . TYR A 1 165 ? -25.957 18.817 -21.641 1.00 95.62 165 TYR A N 1
ATOM 1283 C CA . TYR A 1 165 ? -24.557 18.765 -21.237 1.00 95.62 165 TYR A CA 1
ATOM 1284 C C . TYR A 1 165 ? -23.726 18.043 -22.300 1.00 95.62 165 TYR A C 1
ATOM 1286 O O . TYR A 1 165 ? -24.246 17.251 -23.084 1.00 95.62 165 TYR A O 1
ATOM 1294 N N . ASN A 1 166 ? -22.431 18.336 -22.319 1.00 94.94 166 ASN A N 1
ATOM 1295 C CA . ASN A 1 166 ? -21.405 17.494 -22.923 1.00 94.94 166 ASN A CA 1
ATOM 1296 C C . ASN A 1 166 ? -20.688 16.824 -21.749 1.00 94.94 166 ASN A C 1
ATOM 1298 O O . ASN A 1 166 ? -20.188 17.539 -20.876 1.00 94.94 166 ASN A O 1
ATOM 1302 N N . SER A 1 167 ? -20.730 15.500 -21.678 1.00 95.81 167 SER A N 1
ATOM 1303 C CA . SER A 1 167 ? -20.480 14.771 -20.439 1.00 95.81 167 SER A CA 1
ATOM 1304 C C . SER A 1 167 ? -19.628 13.535 -20.667 1.00 95.81 167 SER A C 1
ATOM 1306 O O . SER A 1 167 ? -19.766 12.871 -21.686 1.00 95.81 167 SER A O 1
ATOM 1308 N N . GLY A 1 168 ? -18.787 13.206 -19.694 1.00 97.12 168 GLY A N 1
ATOM 1309 C CA . GLY A 1 168 ? -18.122 11.918 -19.569 1.00 97.12 168 GLY A CA 1
ATOM 1310 C C . GLY A 1 168 ? -18.952 11.035 -18.648 1.00 97.12 168 GLY A C 1
ATOM 1311 O O . GLY A 1 168 ? -19.342 11.471 -17.564 1.00 97.12 168 GLY A O 1
ATOM 1312 N N . ILE A 1 169 ? -19.258 9.823 -19.090 1.00 97.31 169 ILE A N 1
ATOM 1313 C CA . ILE A 1 169 ? -20.100 8.864 -18.377 1.00 97.31 169 ILE A CA 1
ATOM 1314 C C . ILE A 1 169 ? -19.215 7.682 -17.991 1.00 97.31 169 ILE A C 1
ATOM 1316 O O . ILE A 1 169 ? -18.634 7.049 -18.871 1.00 97.31 169 ILE A O 1
ATOM 1320 N N . MET A 1 170 ? -19.114 7.401 -16.691 1.00 95.12 170 MET A N 1
ATOM 1321 C CA . MET A 1 170 ? -18.421 6.231 -16.155 1.00 95.12 170 MET A CA 1
ATOM 1322 C C . MET A 1 170 ? -19.433 5.140 -15.803 1.00 95.12 170 MET A C 1
ATOM 1324 O O . MET A 1 170 ? -20.365 5.375 -15.030 1.00 95.12 170 MET A O 1
ATOM 1328 N N . ILE A 1 171 ? -19.224 3.942 -16.336 1.00 91.88 171 ILE A N 1
ATOM 1329 C CA . ILE A 1 171 ? -19.994 2.730 -16.048 1.00 91.88 171 ILE A CA 1
ATOM 1330 C C . ILE A 1 171 ? -19.059 1.720 -15.384 1.00 91.88 171 ILE A C 1
ATOM 1332 O O . ILE A 1 171 ? -17.930 1.536 -15.835 1.00 91.88 171 ILE A O 1
ATOM 1336 N N . ASN A 1 172 ? -19.533 1.073 -14.320 1.00 84.31 172 ASN A N 1
ATOM 1337 C CA . ASN A 1 172 ? -18.771 0.067 -13.581 1.00 84.31 172 ASN A CA 1
ATOM 1338 C C . ASN A 1 172 ? -19.020 -1.372 -14.102 1.00 84.31 172 ASN A C 1
ATOM 1340 O O . ASN A 1 172 ? -20.009 -1.607 -14.809 1.00 84.31 172 ASN A O 1
ATOM 1344 N N . PRO A 1 173 ? -18.188 -2.357 -13.704 1.00 82.62 173 PRO A N 1
ATOM 1345 C CA . PRO A 1 173 ? -18.338 -3.765 -14.083 1.00 82.62 173 PRO A CA 1
ATOM 1346 C C . PRO A 1 173 ? -19.675 -4.414 -13.694 1.00 82.62 173 PRO A C 1
ATOM 1348 O O . PRO A 1 173 ? -20.049 -5.443 -14.247 1.00 82.62 173 PRO A O 1
ATOM 1351 N N . TYR A 1 174 ? -20.448 -3.820 -12.779 1.00 78.00 174 TYR A N 1
ATOM 1352 C CA . TYR A 1 174 ? -21.779 -4.314 -12.406 1.00 78.00 174 TYR A CA 1
ATOM 1353 C C . TYR A 1 174 ? -22.883 -3.882 -13.387 1.00 78.00 174 TYR A C 1
ATOM 1355 O O . TYR A 1 174 ? -24.034 -4.323 -13.263 1.00 78.00 174 TYR A O 1
ATOM 1363 N N . GLY A 1 175 ? -22.553 -3.030 -14.365 1.00 79.81 175 GLY A N 1
ATOM 1364 C CA . GLY A 1 175 ? -23.505 -2.426 -15.292 1.00 79.81 175 GLY A CA 1
ATOM 1365 C C . GLY A 1 175 ? -24.350 -1.331 -14.642 1.00 79.81 175 GLY A C 1
ATOM 1366 O O . GLY A 1 175 ? -25.521 -1.169 -14.993 1.00 79.81 175 GLY A O 1
ATOM 1367 N N . THR A 1 176 ? -23.800 -0.597 -13.674 1.00 81.88 176 THR A N 1
ATOM 1368 C CA . THR A 1 176 ? -24.448 0.582 -13.086 1.00 81.88 176 THR A CA 1
ATOM 1369 C C . THR A 1 176 ? -23.604 1.840 -13.297 1.00 81.88 176 THR A C 1
ATOM 1371 O O . THR A 1 176 ? -22.439 1.784 -13.696 1.00 81.88 176 THR A O 1
ATOM 1374 N N . LEU A 1 177 ? -24.227 3.005 -13.106 1.00 88.25 177 LEU A N 1
ATOM 1375 C CA . LEU A 1 177 ? -23.549 4.290 -13.222 1.00 88.25 177 LEU A CA 1
ATOM 1376 C C . LEU A 1 177 ? -22.534 4.432 -12.083 1.00 88.25 177 LEU A C 1
ATOM 1378 O O . LEU A 1 177 ? -22.935 4.403 -10.923 1.00 88.25 177 LEU A O 1
ATOM 1382 N N . GLY A 1 178 ? -21.262 4.645 -12.419 1.00 81.00 178 GLY A N 1
ATOM 1383 C CA . GLY A 1 178 ? -20.271 5.147 -11.469 1.00 81.00 178 GLY A CA 1
ATOM 1384 C C . GLY A 1 178 ? -20.488 6.642 -11.248 1.00 81.00 178 GLY A C 1
ATOM 1385 O O . GLY A 1 178 ? -20.922 7.073 -10.185 1.00 81.00 178 GLY A O 1
ATOM 1386 N N . PHE A 1 179 ? -20.273 7.447 -12.292 1.00 90.12 179 PHE A N 1
ATOM 1387 C CA . PHE A 1 179 ? -20.488 8.894 -12.232 1.00 90.12 179 PHE A CA 1
ATOM 1388 C C . PHE A 1 179 ? -20.766 9.525 -13.604 1.00 90.12 179 PHE A C 1
ATOM 1390 O O . PHE A 1 179 ? -20.548 8.918 -14.654 1.00 90.12 179 PHE A O 1
ATOM 1397 N N . VAL A 1 180 ? -21.221 10.783 -13.586 1.00 94.25 180 VAL A N 1
ATOM 1398 C CA . VAL A 1 180 ? -21.269 11.662 -14.764 1.00 94.25 180 VAL A CA 1
ATOM 1399 C C . VAL A 1 180 ? -20.475 12.932 -14.470 1.00 94.25 180 VAL A C 1
ATOM 1401 O O . VAL A 1 180 ? -20.810 13.687 -13.554 1.00 94.25 180 VAL A O 1
ATOM 1404 N N . TYR A 1 181 ? -19.453 13.192 -15.280 1.00 95.88 181 TYR A N 1
ATOM 1405 C CA . TYR A 1 181 ? -18.729 14.457 -15.304 1.00 95.88 181 TYR A CA 1
ATOM 1406 C C . TYR A 1 181 ? -19.307 15.353 -16.403 1.00 95.88 181 TYR A C 1
ATOM 1408 O O . TYR A 1 181 ? -19.304 14.974 -17.569 1.00 95.88 181 TYR A O 1
ATOM 1416 N N . ASN A 1 182 ? -19.803 16.543 -16.062 1.00 95.31 182 ASN A N 1
ATOM 1417 C CA . ASN A 1 182 ? -20.365 17.495 -17.023 1.00 95.31 182 ASN A CA 1
ATOM 1418 C C . ASN A 1 182 ? -19.337 18.590 -17.319 1.00 95.31 182 ASN A C 1
ATOM 1420 O O . ASN A 1 182 ? -19.013 19.352 -16.412 1.00 95.31 182 ASN A O 1
ATOM 1424 N N . LYS A 1 183 ? -18.896 18.722 -18.577 1.00 93.50 183 LYS A N 1
ATOM 1425 C CA . LYS A 1 183 ? -17.925 19.734 -19.040 1.00 93.50 183 LYS A CA 1
ATOM 1426 C C . LYS A 1 183 ? -18.223 21.114 -18.440 1.00 93.50 183 LYS A C 1
ATOM 1428 O O . LYS A 1 183 ? -19.340 21.629 -18.566 1.00 93.50 183 LYS A O 1
ATOM 1433 N N . HIS A 1 184 ? -17.238 21.724 -17.788 1.00 92.12 184 HIS A N 1
ATOM 1434 C CA . HIS A 1 184 ? -17.390 22.997 -17.065 1.00 92.12 184 HIS A CA 1
ATOM 1435 C C . HIS A 1 184 ? -17.225 24.209 -17.992 1.00 92.12 184 HIS A C 1
ATOM 1437 O O . HIS A 1 184 ? -17.853 25.252 -17.793 1.00 92.12 184 HIS A O 1
ATOM 1443 N N . TYR A 1 185 ? -16.453 24.064 -19.069 1.00 89.25 185 TYR A N 1
ATOM 1444 C CA . TYR A 1 185 ? -16.073 25.147 -19.964 1.00 89.25 185 TYR A CA 1
ATOM 1445 C C . TYR A 1 185 ? -16.284 24.805 -21.442 1.00 89.25 185 TYR A C 1
ATOM 1447 O O . TYR A 1 185 ? -15.544 24.051 -22.071 1.00 89.25 185 TYR A O 1
ATOM 1455 N N . GLY A 1 186 ? -17.276 25.461 -22.048 1.00 84.81 186 GLY A N 1
ATOM 1456 C CA . GLY A 1 186 ? -17.512 25.417 -23.490 1.00 84.81 186 GLY A CA 1
ATOM 1457 C C . GLY A 1 186 ? -16.804 26.522 -24.273 1.00 84.81 186 GLY A C 1
ATOM 1458 O O . GLY A 1 186 ? -16.693 27.669 -23.820 1.00 84.81 186 GLY A O 1
ATOM 1459 N N . SER A 1 187 ? -16.433 26.203 -25.513 1.00 81.31 187 SER A N 1
ATOM 1460 C CA . SER A 1 187 ? -16.047 27.186 -26.532 1.00 81.31 187 SER A CA 1
ATOM 1461 C C . SER A 1 187 ? -17.197 28.143 -26.907 1.00 81.31 187 SER A C 1
ATOM 1463 O O . SER A 1 187 ? -18.373 27.906 -26.618 1.00 81.31 187 SER A O 1
ATOM 1465 N N . ASN A 1 188 ? -16.879 29.240 -27.606 1.00 80.12 188 ASN A N 1
ATOM 1466 C CA . ASN A 1 188 ? -17.868 30.244 -28.039 1.00 80.12 188 ASN A CA 1
ATOM 1467 C C . ASN A 1 188 ? -18.963 29.693 -28.978 1.00 80.12 188 ASN A C 1
ATOM 1469 O O . ASN A 1 188 ? -20.038 30.290 -29.089 1.00 80.12 188 ASN A O 1
ATOM 1473 N N . SER A 1 189 ? -18.710 28.579 -29.671 1.00 78.56 189 SER A N 1
ATOM 1474 C CA . SER A 1 189 ? -19.718 27.837 -30.435 1.00 78.56 189 SER A CA 1
ATOM 1475 C C . SER A 1 189 ? -20.602 26.999 -29.510 1.00 78.56 189 SER A C 1
ATOM 1477 O O . SER A 1 189 ? -21.821 27.149 -29.555 1.00 78.56 189 SER A O 1
ATOM 1479 N N . GLU A 1 190 ? -20.012 26.196 -28.621 1.00 85.06 190 GLU A N 1
ATOM 1480 C CA . GLU A 1 190 ? -20.752 25.327 -27.693 1.00 85.06 190 GLU A CA 1
ATOM 1481 C C . GLU A 1 190 ? -21.656 26.107 -26.730 1.00 85.06 190 GLU A C 1
ATOM 1483 O O . GLU A 1 190 ? -22.779 25.681 -26.472 1.00 85.06 190 GLU A O 1
ATOM 1488 N N . ARG A 1 191 ? -21.247 27.296 -26.258 1.00 84.19 191 ARG A N 1
ATOM 1489 C CA . ARG A 1 191 ? -22.069 28.154 -25.371 1.00 84.19 191 ARG A CA 1
ATOM 1490 C C . ARG A 1 191 ? -23.450 28.509 -25.949 1.00 84.19 191 ARG A C 1
ATOM 1492 O O . ARG A 1 191 ? -24.374 28.857 -25.206 1.00 84.19 191 ARG A O 1
ATOM 1499 N N . LYS A 1 192 ? -23.627 28.389 -27.269 1.00 85.19 192 LYS A N 1
ATOM 1500 C CA . LYS A 1 192 ? -24.915 28.585 -27.949 1.00 85.19 192 LYS A CA 1
ATOM 1501 C C . LYS A 1 192 ? -25.884 27.417 -27.729 1.00 85.19 192 LYS A C 1
ATOM 1503 O O . LYS A 1 192 ? -27.083 27.667 -27.675 1.00 85.19 192 LYS A O 1
ATOM 1508 N N . CYS A 1 193 ? -25.380 26.191 -27.575 1.00 88.38 193 CYS A N 1
ATOM 1509 C CA . CYS A 1 193 ? -26.149 24.943 -27.678 1.00 88.38 193 CYS A CA 1
ATOM 1510 C C . CYS A 1 193 ? -25.859 23.895 -26.583 1.00 88.38 193 CYS A C 1
ATOM 1512 O O . CYS A 1 193 ? -26.387 22.792 -26.658 1.00 88.38 193 CYS A O 1
ATOM 1514 N N . GLY A 1 194 ? -25.037 24.216 -25.582 1.00 90.50 194 GLY A N 1
ATOM 1515 C CA . GLY A 1 194 ? -24.768 23.365 -24.419 1.00 90.50 194 GLY A CA 1
ATOM 1516 C C . GLY A 1 194 ? -25.041 24.062 -23.084 1.00 90.50 194 GLY A C 1
ATOM 1517 O O . GLY A 1 194 ? -25.116 25.297 -23.024 1.00 90.50 194 GLY A O 1
ATOM 1518 N N . THR A 1 195 ? -25.181 23.251 -22.037 1.00 93.88 195 THR A N 1
ATOM 1519 C CA . THR A 1 195 ? -25.149 23.652 -20.616 1.00 93.88 195 THR A CA 1
ATOM 1520 C C . THR A 1 195 ? -23.844 23.131 -19.992 1.00 93.88 195 THR A C 1
ATOM 1522 O O . THR A 1 195 ? -23.251 22.197 -20.532 1.00 93.88 195 THR A O 1
ATOM 1525 N N . PHE A 1 196 ? -23.351 23.760 -18.919 1.00 91.75 196 PHE A N 1
ATOM 1526 C CA . PHE A 1 196 ? -22.017 23.513 -18.348 1.00 91.75 196 PHE A CA 1
ATOM 1527 C C . PHE A 1 196 ? -22.020 23.655 -16.821 1.00 91.75 196 PHE A C 1
ATOM 1529 O O . PHE A 1 196 ? -22.776 24.480 -16.310 1.00 91.75 196 PHE A O 1
ATOM 1536 N N . GLY A 1 197 ? -21.118 22.939 -16.138 1.00 72.62 197 GLY A N 1
ATOM 1537 C CA . GLY A 1 197 ? -20.683 23.254 -14.767 1.00 72.62 197 GLY A CA 1
ATOM 1538 C C . GLY A 1 197 ? -21.667 22.924 -13.637 1.00 72.62 197 GLY A C 1
ATOM 1539 O O . GLY A 1 197 ? -22.091 23.824 -12.917 1.00 72.62 197 GLY A O 1
ATOM 1540 N N . GLU A 1 198 ? -22.003 21.640 -13.453 1.00 70.56 198 GLU A N 1
ATOM 1541 C CA . GLU A 1 198 ? -22.839 21.167 -12.324 1.00 70.56 198 GLU A CA 1
ATOM 1542 C C . GLU A 1 198 ? -22.320 19.888 -11.621 1.00 70.56 198 GLU A C 1
ATOM 1544 O O . GLU A 1 198 ? -22.978 19.379 -10.714 1.00 70.56 198 GLU A O 1
ATOM 1549 N N . SER A 1 199 ? -21.157 19.349 -12.009 1.00 83.25 199 SER A N 1
ATOM 1550 C CA . SER A 1 199 ? -20.570 18.132 -11.415 1.00 83.25 199 SER A CA 1
ATOM 1551 C C . SER A 1 199 ? -19.342 18.431 -10.546 1.00 83.25 199 SER A C 1
ATOM 1553 O O . SER A 1 199 ? -18.735 19.495 -10.665 1.00 83.25 199 SER A O 1
ATOM 1555 N N . SER A 1 200 ? -18.930 17.457 -9.724 1.00 88.06 200 SER A N 1
ATOM 1556 C CA . SER A 1 200 ? -17.567 17.429 -9.168 1.00 88.06 200 SER A CA 1
ATOM 1557 C C . SER A 1 200 ? -16.526 17.359 -10.295 1.00 88.06 200 SER A C 1
ATOM 1559 O O . SER A 1 200 ? -16.865 16.993 -11.424 1.00 88.06 200 SER A O 1
ATOM 1561 N N . TYR A 1 201 ? -15.274 17.699 -9.986 1.00 89.19 201 TYR A N 1
ATOM 1562 C CA . TYR A 1 201 ? -14.106 17.385 -10.818 1.00 89.19 201 TYR A CA 1
ATOM 1563 C C . TYR A 1 201 ? -13.475 16.035 -10.466 1.00 89.19 201 TYR A C 1
ATOM 1565 O O . TYR A 1 201 ? -12.790 15.458 -11.306 1.00 89.19 201 TYR A O 1
ATOM 1573 N N . THR A 1 202 ? -13.692 15.544 -9.243 1.00 88.69 202 THR A N 1
ATOM 1574 C CA . THR A 1 202 ? -13.127 14.287 -8.742 1.00 88.69 202 THR A CA 1
ATOM 1575 C C . THR A 1 202 ? -14.222 13.357 -8.221 1.00 88.69 202 THR A C 1
ATOM 1577 O O . THR A 1 202 ? -15.215 13.816 -7.645 1.00 88.69 202 THR A O 1
ATOM 1580 N N . PHE A 1 203 ? -14.055 12.056 -8.449 1.00 83.12 203 PHE A N 1
ATOM 1581 C CA . PHE A 1 203 ? -15.030 11.015 -8.125 1.00 83.12 203 PHE A CA 1
ATOM 1582 C C . PHE A 1 203 ? -14.322 9.819 -7.509 1.00 83.12 203 PHE A C 1
ATOM 1584 O O . PHE A 1 203 ? -13.328 9.350 -8.055 1.00 83.12 203 PHE A O 1
ATOM 1591 N N . ASP A 1 204 ? -14.839 9.322 -6.392 1.00 75.50 204 ASP A N 1
ATOM 1592 C CA . ASP A 1 204 ? -14.439 8.007 -5.908 1.00 75.50 204 ASP A CA 1
ATOM 1593 C C . ASP A 1 204 ? -15.094 6.919 -6.774 1.00 75.50 204 ASP A C 1
ATOM 1595 O O . ASP A 1 204 ? -16.171 7.132 -7.342 1.00 75.50 204 ASP A O 1
ATOM 1599 N N . ILE A 1 205 ? -14.423 5.780 -6.896 1.00 66.00 205 ILE A N 1
ATOM 1600 C CA . ILE A 1 205 ? -14.914 4.592 -7.599 1.00 66.00 205 ILE A CA 1
ATOM 1601 C C . ILE A 1 205 ? -14.731 3.300 -6.782 1.00 66.00 205 ILE A C 1
ATOM 1603 O O . ILE A 1 205 ? -15.064 2.233 -7.296 1.00 66.00 205 ILE A O 1
ATOM 1607 N N . GLY A 1 206 ? -14.229 3.373 -5.538 1.00 56.12 206 GLY A N 1
ATOM 1608 C CA . GLY A 1 206 ? -14.026 2.203 -4.673 1.00 56.12 206 GLY A CA 1
ATOM 1609 C C . GLY A 1 206 ? -13.078 1.174 -5.293 1.00 56.12 206 GLY A C 1
ATOM 1610 O O . GLY A 1 206 ? -13.411 -0.008 -5.383 1.00 56.12 206 GLY A O 1
ATOM 1611 N N . HIS A 1 207 ? -11.947 1.643 -5.828 1.00 67.31 207 HIS A N 1
ATOM 1612 C CA . HIS A 1 207 ? -11.064 0.849 -6.678 1.00 67.31 207 HIS A CA 1
ATOM 1613 C C . HIS A 1 207 ? -9.580 1.211 -6.454 1.00 67.31 207 HIS A C 1
ATOM 1615 O O . HIS A 1 207 ? -9.288 2.392 -6.271 1.00 67.31 207 HIS A O 1
ATOM 1621 N N . PRO A 1 208 ? -8.617 0.270 -6.547 1.00 57.81 208 PRO A N 1
ATOM 1622 C CA . PRO A 1 208 ? -7.187 0.534 -6.320 1.00 57.81 208 PRO A CA 1
ATOM 1623 C C . PRO A 1 208 ? -6.513 1.622 -7.176 1.00 57.81 208 PRO A C 1
ATOM 1625 O O . PRO A 1 208 ? -5.535 2.209 -6.715 1.00 57.81 208 PRO A O 1
ATOM 1628 N N . LEU A 1 209 ? -7.065 1.972 -8.351 1.00 69.25 209 LEU A N 1
ATOM 1629 C CA . LEU A 1 209 ? -6.680 3.192 -9.100 1.00 69.25 209 LEU A CA 1
ATOM 1630 C C . LEU A 1 209 ? -6.880 4.493 -8.301 1.00 69.25 209 LEU A C 1
ATOM 1632 O O . LEU A 1 209 ? -6.415 5.553 -8.728 1.00 69.25 209 LEU A O 1
ATOM 1636 N N . GLY A 1 210 ? -7.581 4.413 -7.176 1.00 70.69 210 GLY A N 1
ATOM 1637 C CA . GLY A 1 210 ? -7.950 5.526 -6.335 1.00 70.69 210 GLY A CA 1
ATOM 1638 C C . GLY A 1 210 ? -9.012 6.402 -6.981 1.00 70.69 210 GLY A C 1
ATOM 1639 O O . GLY A 1 210 ? -9.769 6.008 -7.875 1.00 70.69 210 GLY A O 1
ATOM 1640 N N . LYS A 1 211 ? -9.066 7.628 -6.493 1.00 81.44 211 LYS A N 1
ATOM 1641 C CA . LYS A 1 211 ? -10.062 8.623 -6.852 1.00 81.44 211 LYS A CA 1
ATOM 1642 C C . LYS A 1 211 ? -9.719 9.251 -8.201 1.00 81.44 211 LYS A C 1
ATOM 1644 O O . LYS A 1 211 ? -8.566 9.553 -8.508 1.00 81.44 211 LYS A O 1
ATOM 1649 N N . ILE A 1 212 ? -10.739 9.464 -9.022 1.00 90.31 212 ILE A N 1
ATOM 1650 C CA . ILE A 1 212 ? -10.607 9.807 -10.436 1.00 90.31 212 ILE A CA 1
ATOM 1651 C C . ILE A 1 212 ? -10.863 11.295 -10.659 1.00 90.31 212 ILE A C 1
ATOM 1653 O O . ILE A 1 212 ? -11.973 11.777 -10.432 1.00 90.31 212 ILE A O 1
ATOM 1657 N N . GLY A 1 213 ? -9.867 12.024 -11.158 1.00 93.06 213 GLY A N 1
ATOM 1658 C CA . GLY A 1 213 ? -10.020 13.382 -11.683 1.00 93.06 213 GLY A CA 1
ATOM 1659 C C . GLY A 1 213 ? -10.501 13.370 -13.135 1.00 93.06 213 GLY A C 1
ATOM 1660 O O . GLY A 1 213 ? -10.042 12.556 -13.928 1.00 93.06 213 GLY A O 1
ATOM 1661 N N . CYS A 1 214 ? -11.425 14.258 -13.508 1.00 95.69 214 CYS A N 1
ATOM 1662 C CA . CYS A 1 214 ? -12.010 14.317 -14.853 1.00 95.69 214 CYS A CA 1
ATOM 1663 C C . CYS A 1 214 ? -11.991 15.734 -15.438 1.00 95.69 214 CYS A C 1
ATOM 1665 O O . CYS A 1 214 ? -12.364 16.696 -14.768 1.00 95.69 214 CYS A O 1
ATOM 1667 N N . LEU A 1 215 ? -11.621 15.851 -16.717 1.00 94.44 215 LEU A N 1
ATOM 1668 C CA . LEU A 1 215 ? -11.740 17.075 -17.522 1.00 94.44 215 LEU A CA 1
ATOM 1669 C C . LEU A 1 215 ? -12.048 16.711 -18.988 1.00 94.44 215 LEU A C 1
ATOM 1671 O O . LEU A 1 215 ? -11.543 15.715 -19.513 1.00 94.44 215 LEU A O 1
ATOM 1675 N N . ILE A 1 216 ? -12.844 17.534 -19.682 1.00 93.56 216 ILE A N 1
ATOM 1676 C CA . ILE A 1 216 ? -13.217 17.324 -21.090 1.00 93.56 216 ILE A CA 1
ATOM 1677 C C . ILE A 1 216 ? -12.715 18.484 -21.953 1.00 93.56 216 ILE A C 1
ATOM 1679 O O . ILE A 1 216 ? -13.209 19.611 -21.868 1.00 93.56 216 ILE A O 1
ATOM 1683 N N . CYS A 1 217 ? -11.782 18.199 -22.865 1.00 90.25 217 CYS A N 1
ATOM 1684 C CA . CYS A 1 217 ? -11.323 19.102 -23.930 1.00 90.25 217 CYS A CA 1
ATOM 1685 C C . CYS A 1 217 ? -11.079 20.559 -23.487 1.00 90.25 217 CYS A C 1
ATOM 1687 O O . CYS A 1 217 ? -10.005 20.893 -22.996 1.00 90.25 217 CYS A O 1
ATOM 1689 N N . LYS A 1 218 ? -12.059 21.459 -23.665 1.00 87.94 218 LYS A N 1
ATOM 1690 C CA . LYS A 1 218 ? -11.924 22.885 -23.331 1.00 87.94 218 LYS A CA 1
ATOM 1691 C C . LYS A 1 218 ? -11.833 23.183 -21.837 1.00 87.94 218 LYS A C 1
ATOM 1693 O O . LYS A 1 218 ? -11.341 24.265 -21.516 1.00 87.94 218 LYS A O 1
ATOM 1698 N N . ASP A 1 219 ? -12.153 22.242 -20.955 1.00 90.12 219 ASP A N 1
ATOM 1699 C CA . ASP A 1 219 ? -11.888 22.387 -19.521 1.00 90.12 219 ASP A CA 1
ATOM 1700 C C . ASP A 1 219 ? -10.391 22.599 -19.240 1.00 90.12 219 ASP A C 1
ATOM 1702 O O . ASP A 1 219 ? -10.022 23.546 -18.540 1.00 90.12 219 ASP A O 1
ATOM 1706 N N . PHE A 1 220 ? -9.520 21.825 -19.899 1.00 86.88 220 PHE A N 1
ATOM 1707 C CA . PHE A 1 220 ? -8.062 21.898 -19.734 1.00 86.88 220 PHE A CA 1
ATOM 1708 C C . PHE A 1 220 ? -7.457 23.276 -20.042 1.00 86.88 220 PHE A C 1
ATOM 1710 O O . PHE A 1 220 ? -6.435 23.655 -19.475 1.00 86.88 220 PHE A O 1
ATOM 1717 N N . PHE A 1 221 ? -8.081 24.042 -20.939 1.00 82.94 221 PHE A N 1
ATOM 1718 C CA . PHE A 1 221 ? -7.528 25.301 -21.452 1.00 82.94 221 PHE A CA 1
ATOM 1719 C C . PHE A 1 221 ? -8.274 26.548 -20.949 1.00 82.94 221 PHE A C 1
ATOM 1721 O O . PHE A 1 221 ? -7.918 27.661 -21.333 1.00 82.94 221 PHE A O 1
ATOM 1728 N N . THR A 1 222 ? -9.333 26.379 -20.146 1.00 83.50 222 THR A N 1
ATOM 1729 C CA . THR A 1 222 ? -10.277 27.469 -19.811 1.00 83.50 222 THR A CA 1
ATOM 1730 C C . THR A 1 222 ? -10.579 27.585 -18.309 1.00 83.50 222 THR A C 1
ATOM 1732 O O . THR A 1 222 ? -11.538 28.252 -17.935 1.00 83.50 222 THR A O 1
ATOM 1735 N N . GLY A 1 223 ? -9.754 26.985 -17.447 1.00 82.19 223 GLY A N 1
ATOM 1736 C CA . GLY A 1 223 ? -9.846 27.116 -15.984 1.00 82.19 223 GLY A CA 1
ATOM 1737 C C . GLY A 1 223 ? -9.850 25.782 -15.242 1.00 82.19 223 GLY A C 1
ATOM 1738 O O . GLY A 1 223 ? -9.242 25.691 -14.184 1.00 82.19 223 GLY A O 1
ATOM 1739 N N . GLY A 1 224 ? -10.403 24.724 -15.843 1.00 87.44 224 GLY A N 1
ATOM 1740 C CA . GLY A 1 224 ? -10.547 23.413 -15.200 1.00 87.44 224 GLY A CA 1
ATOM 1741 C C . GLY A 1 224 ? -9.225 22.791 -14.739 1.00 87.44 224 GLY A C 1
ATOM 1742 O O . GLY A 1 224 ? -9.177 22.191 -13.673 1.00 87.44 224 GLY A O 1
ATOM 1743 N N . SER A 1 225 ? -8.126 23.009 -15.475 1.00 88.81 225 SER A N 1
ATOM 1744 C CA . SER A 1 225 ? -6.776 22.614 -15.033 1.00 88.81 225 SER A CA 1
ATOM 1745 C C . SER A 1 225 ? -6.340 23.285 -13.726 1.00 88.81 225 SER A C 1
ATOM 1747 O O . SER A 1 225 ? -5.649 22.663 -12.930 1.00 88.81 225 SER A O 1
ATOM 1749 N N . GLU A 1 226 ? -6.716 24.544 -13.493 1.00 88.69 226 GLU A N 1
ATOM 1750 C CA . GLU A 1 226 ? -6.385 25.258 -12.252 1.00 88.69 226 GLU A CA 1
ATOM 1751 C C . GLU A 1 226 ? -7.358 24.902 -11.122 1.00 88.69 226 GLU A C 1
ATOM 1753 O O . GLU A 1 226 ? -6.935 24.785 -9.973 1.00 88.69 226 GLU A O 1
ATOM 1758 N N . ASP A 1 227 ? -8.631 24.659 -11.453 1.00 88.12 227 ASP A N 1
ATOM 1759 C CA . ASP A 1 227 ? -9.644 24.206 -10.495 1.00 88.12 227 ASP A CA 1
ATOM 1760 C C . ASP A 1 227 ? -9.323 22.809 -9.929 1.00 88.12 227 ASP A C 1
ATOM 1762 O O . ASP A 1 227 ? -9.533 22.574 -8.740 1.00 88.12 227 ASP A O 1
ATOM 1766 N N . ILE A 1 228 ? -8.809 21.885 -10.758 1.00 88.38 228 ILE A N 1
ATOM 1767 C CA . ILE A 1 228 ? -8.565 20.487 -10.359 1.00 88.38 228 ILE A CA 1
ATOM 1768 C C . ILE A 1 228 ? -7.193 20.248 -9.707 1.00 88.38 228 ILE A C 1
ATOM 1770 O O . ILE A 1 228 ? -7.079 19.346 -8.882 1.00 88.38 228 ILE A O 1
ATOM 1774 N N . LYS A 1 229 ? -6.153 21.035 -10.034 1.00 85.88 229 LYS A N 1
ATOM 1775 C CA . LYS A 1 229 ? -4.757 20.822 -9.572 1.00 85.88 229 LYS A CA 1
ATOM 1776 C C . LYS A 1 229 ? -4.641 20.534 -8.072 1.00 85.88 229 LYS A C 1
ATOM 1778 O O . LYS A 1 229 ? -4.052 19.538 -7.659 1.00 85.88 229 LYS A O 1
ATOM 1783 N N . ASN A 1 230 ? -5.258 21.391 -7.263 1.00 80.00 230 ASN A N 1
ATOM 1784 C CA . ASN A 1 230 ? -5.165 21.330 -5.803 1.00 80.00 230 ASN A CA 1
ATOM 1785 C C . ASN A 1 230 ? -6.216 20.401 -5.165 1.00 80.00 230 ASN A C 1
ATOM 1787 O O . ASN A 1 230 ? -6.358 20.396 -3.944 1.00 80.00 230 ASN A O 1
ATOM 1791 N N . LEU A 1 231 ? -6.990 19.662 -5.968 1.00 81.31 231 LEU A N 1
ATOM 1792 C CA . LEU A 1 231 ? -7.919 18.658 -5.464 1.00 81.31 231 LEU A CA 1
ATOM 1793 C C . LEU A 1 231 ? -7.196 17.334 -5.236 1.00 81.31 231 LEU A C 1
ATOM 1795 O O . LEU A 1 231 ? -6.270 16.956 -5.957 1.00 81.31 231 LEU A O 1
ATOM 1799 N N . ASP A 1 232 ? -7.669 16.628 -4.224 1.00 77.12 232 ASP A N 1
ATOM 1800 C CA . ASP A 1 232 ? -7.255 15.276 -3.898 1.00 77.12 232 ASP A CA 1
ATOM 1801 C C . ASP A 1 232 ? -7.913 14.262 -4.856 1.00 77.12 232 ASP A C 1
ATOM 1803 O O . ASP A 1 232 ? -9.147 14.222 -4.971 1.00 77.12 232 ASP A O 1
ATOM 1807 N N . PHE A 1 233 ? -7.067 13.522 -5.578 1.00 81.12 233 PHE A N 1
ATOM 1808 C CA . PHE A 1 233 ? -7.373 12.396 -6.465 1.00 81.12 233 PHE A CA 1
ATOM 1809 C C . PHE A 1 233 ? -6.063 11.711 -6.908 1.00 81.12 233 PHE A C 1
ATOM 1811 O O . PHE A 1 233 ? -4.989 12.311 -6.831 1.00 81.12 233 PHE A O 1
ATOM 1818 N N . ASP A 1 234 ? -6.155 10.488 -7.425 1.00 80.56 234 ASP A N 1
ATOM 1819 C CA . ASP A 1 234 ? -5.009 9.623 -7.721 1.00 80.56 234 ASP A CA 1
ATOM 1820 C C . ASP A 1 234 ? -4.764 9.435 -9.225 1.00 80.56 234 ASP A C 1
ATOM 1822 O O . ASP A 1 234 ? -3.608 9.400 -9.646 1.00 80.56 234 ASP A O 1
ATOM 1826 N N . PHE A 1 235 ? -5.827 9.369 -10.042 1.00 88.69 235 PHE A N 1
ATOM 1827 C CA . PHE A 1 235 ? -5.742 9.130 -11.491 1.00 88.69 235 PHE A CA 1
ATOM 1828 C C . PHE A 1 235 ? -6.501 10.173 -12.326 1.00 88.69 235 PHE A C 1
ATOM 1830 O O . PHE A 1 235 ? -7.642 10.517 -12.018 1.00 88.69 235 PHE A O 1
ATOM 1837 N N . MET A 1 236 ? -5.897 10.669 -13.413 1.00 93.50 236 MET A N 1
ATOM 1838 C CA . MET A 1 236 ? -6.487 11.700 -14.281 1.00 93.50 236 MET A CA 1
ATOM 1839 C C . MET A 1 236 ? -7.093 11.134 -15.582 1.00 93.50 236 MET A C 1
ATOM 1841 O O . MET A 1 236 ? -6.366 10.685 -16.466 1.00 93.50 236 MET A O 1
ATOM 1845 N N . LEU A 1 237 ? -8.412 11.261 -15.768 1.00 95.00 237 LEU A N 1
ATOM 1846 C CA . LEU A 1 237 ? -9.127 10.971 -17.019 1.00 95.00 237 LEU A CA 1
ATOM 1847 C C . LEU A 1 237 ? -9.348 12.236 -17.865 1.00 95.00 237 LEU A C 1
ATOM 1849 O O . LEU A 1 237 ? -10.240 13.050 -17.601 1.00 95.00 237 LEU A O 1
ATOM 1853 N N . GLY A 1 238 ? -8.569 12.376 -18.939 1.00 94.69 238 GLY A N 1
ATOM 1854 C CA . GLY A 1 238 ? -8.779 13.370 -19.989 1.00 94.69 238 GLY A CA 1
ATOM 1855 C C . GLY A 1 238 ? -9.414 12.772 -21.243 1.00 94.69 238 GLY A C 1
ATOM 1856 O O . GLY A 1 238 ? -8.876 11.834 -21.827 1.00 94.69 238 GLY A O 1
ATOM 1857 N N . ILE A 1 239 ? -10.522 13.349 -21.715 1.00 93.56 239 ILE A N 1
ATOM 1858 C CA . ILE A 1 239 ? -11.116 12.991 -23.016 1.00 93.56 239 ILE A CA 1
ATOM 1859 C C . ILE A 1 239 ? -11.319 14.235 -23.884 1.00 93.56 239 ILE A C 1
ATOM 1861 O O . ILE A 1 239 ? -11.638 15.319 -23.385 1.00 93.56 239 ILE A O 1
ATOM 1865 N N . THR A 1 240 ? -11.109 14.110 -25.196 1.00 90.00 240 THR A N 1
ATOM 1866 C CA . THR A 1 240 ? -11.185 15.254 -26.117 1.00 90.00 240 THR A CA 1
ATOM 1867 C C . THR A 1 240 ? -11.692 14.890 -27.511 1.00 90.00 240 THR A C 1
ATOM 1869 O O . THR A 1 240 ? -11.630 13.736 -27.922 1.00 90.00 240 THR A O 1
ATOM 1872 N N . ALA A 1 241 ? -12.210 15.887 -28.229 1.00 85.88 241 ALA A N 1
ATOM 1873 C CA . ALA A 1 241 ? -12.631 15.818 -29.624 1.00 85.88 241 ALA A CA 1
ATOM 1874 C C . ALA A 1 241 ? -11.757 16.712 -30.526 1.00 85.88 241 ALA A C 1
ATOM 1876 O O . ALA A 1 241 ? -12.249 17.281 -31.506 1.00 85.88 241 ALA A O 1
ATOM 1877 N N . ASP A 1 242 ? -10.479 16.894 -30.198 1.00 74.50 242 ASP A N 1
ATOM 1878 C CA . ASP A 1 242 ? -9.590 17.810 -30.920 1.00 74.50 242 ASP A CA 1
ATOM 1879 C C . ASP A 1 242 ? -9.251 17.304 -32.335 1.00 74.50 242 ASP A C 1
ATOM 1881 O O . ASP A 1 242 ? -9.241 16.098 -32.585 1.00 74.50 242 ASP A O 1
ATOM 1885 N N . ARG A 1 243 ? -8.997 18.224 -33.271 1.00 67.88 243 ARG A N 1
ATOM 1886 C CA . ARG A 1 243 ? -8.569 17.927 -34.651 1.00 67.88 243 ARG A CA 1
ATOM 1887 C C . ARG A 1 243 ? -7.087 18.207 -34.890 1.00 67.88 243 ARG A C 1
ATOM 1889 O O . ARG A 1 243 ? -6.506 17.568 -35.758 1.00 67.88 243 ARG A O 1
ATOM 1896 N N . ASP A 1 244 ? -6.485 19.110 -34.120 1.00 55.41 244 ASP A N 1
ATOM 1897 C CA . ASP A 1 244 ? -5.127 19.613 -34.366 1.00 55.41 244 ASP A CA 1
ATOM 1898 C C . ASP A 1 244 ? -4.113 18.934 -33.422 1.00 55.41 244 ASP A C 1
ATOM 1900 O O . ASP A 1 244 ? -3.338 19.600 -32.730 1.00 55.41 244 ASP A O 1
ATOM 1904 N N . GLY A 1 245 ? -4.18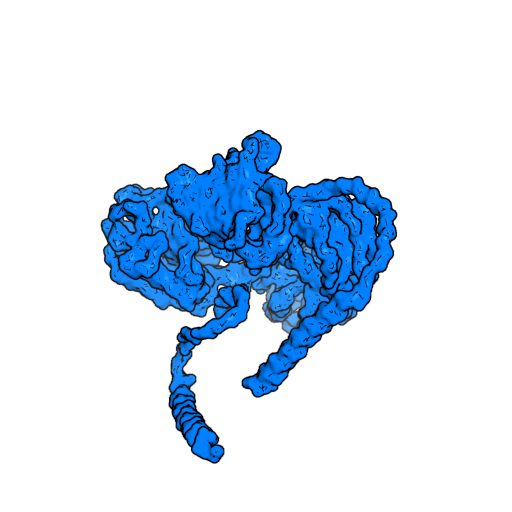7 17.597 -33.332 1.00 53.09 245 GLY A N 1
ATOM 1905 C CA . GLY A 1 245 ? -3.562 16.766 -32.296 1.00 53.09 245 GLY A CA 1
ATOM 1906 C C . GLY A 1 245 ? -2.143 17.171 -31.907 1.00 53.09 245 GLY A C 1
ATOM 1907 O O . GLY A 1 245 ? -1.217 17.076 -32.708 1.00 53.09 245 GLY A O 1
ATOM 1908 N N . ARG A 1 246 ? -1.987 17.592 -30.645 1.00 51.94 246 ARG A N 1
ATOM 1909 C CA . ARG A 1 246 ? -0.776 18.172 -30.028 1.00 51.94 246 ARG A CA 1
ATOM 1910 C C . ARG A 1 246 ? -0.255 19.475 -30.668 1.00 51.94 246 ARG A C 1
ATOM 1912 O O . ARG A 1 246 ? 0.192 20.339 -29.921 1.00 51.94 246 ARG A O 1
ATOM 1919 N N . GLU A 1 247 ? -0.313 19.662 -31.988 1.00 46.38 247 GLU A N 1
ATOM 1920 C CA . GLU A 1 247 ? 0.360 20.775 -32.687 1.00 46.38 247 GLU A CA 1
ATOM 1921 C C . GLU A 1 247 ? -0.219 22.172 -32.383 1.00 46.38 247 GLU A C 1
ATOM 1923 O O . GLU A 1 247 ? 0.512 23.162 -32.444 1.00 46.38 247 GLU A O 1
ATOM 1928 N N . GLY A 1 248 ? -1.508 22.278 -32.036 1.00 48.50 248 GLY A N 1
ATOM 1929 C CA . GLY A 1 248 ? -2.146 23.561 -31.693 1.00 48.50 248 GLY A CA 1
ATOM 1930 C C . GLY A 1 248 ? -2.320 23.834 -30.193 1.00 48.50 248 GLY A C 1
ATOM 1931 O O . GLY A 1 248 ? -2.475 24.990 -29.780 1.00 48.50 248 GLY A O 1
ATOM 1932 N N . HIS A 1 249 ? -2.348 22.787 -29.367 1.00 54.09 249 HIS A N 1
ATOM 1933 C CA . HIS A 1 249 ? -2.787 22.838 -27.972 1.00 54.09 249 HIS A CA 1
ATOM 1934 C C . HIS A 1 249 ? -1.921 21.903 -27.111 1.00 54.09 249 HIS A C 1
ATOM 1936 O O . HIS A 1 249 ? -1.975 20.688 -27.281 1.00 54.09 249 HIS A O 1
ATOM 1942 N N . ASN A 1 250 ? -1.158 22.467 -26.162 1.00 69.62 250 ASN A N 1
ATOM 1943 C CA . ASN A 1 250 ? -0.186 21.761 -25.304 1.00 69.62 250 ASN A CA 1
ATOM 1944 C C . ASN A 1 250 ? -0.839 20.806 -24.267 1.00 69.62 250 ASN A C 1
ATOM 1946 O O . ASN A 1 250 ? -0.575 20.929 -23.072 1.00 69.62 250 ASN A O 1
ATOM 1950 N N . SER A 1 251 ? -1.719 19.888 -24.678 1.00 76.38 251 SER A N 1
ATOM 1951 C CA . SER A 1 251 ? -2.482 18.989 -23.793 1.00 76.38 251 SER A CA 1
ATOM 1952 C C . SER A 1 251 ? -1.599 18.192 -22.833 1.00 76.38 251 SER A C 1
ATOM 1954 O O . SER A 1 251 ? -1.896 18.141 -21.643 1.00 76.38 251 SER A O 1
ATOM 1956 N N . GLU A 1 252 ? -0.473 17.662 -23.320 1.00 82.06 252 GLU A N 1
ATOM 1957 C CA . GLU A 1 252 ? 0.535 16.989 -22.492 1.00 82.06 252 GLU A CA 1
ATOM 1958 C C . GLU A 1 252 ? 1.060 17.904 -21.377 1.00 82.06 252 GLU A C 1
ATOM 1960 O O . GLU A 1 252 ? 1.131 17.489 -20.229 1.00 82.06 252 GLU A O 1
ATOM 1965 N N . SER A 1 253 ? 1.361 19.173 -21.674 1.00 85.00 253 SER A N 1
ATOM 1966 C CA . SER A 1 253 ? 1.849 20.128 -20.670 1.00 85.00 253 SER A CA 1
ATOM 1967 C C . SER A 1 253 ? 0.792 20.449 -19.611 1.00 85.00 253 SER A C 1
ATOM 1969 O O . SER A 1 253 ? 1.143 20.600 -18.442 1.00 85.00 253 SER A O 1
ATOM 1971 N N . TRP A 1 254 ? -0.490 20.515 -19.991 1.00 87.12 254 TRP A N 1
ATOM 1972 C CA . TRP A 1 254 ? -1.586 20.712 -19.038 1.00 87.12 254 TRP A CA 1
ATOM 1973 C C . TRP A 1 254 ? -1.791 19.482 -18.155 1.00 87.12 254 TRP A C 1
ATOM 1975 O O . TRP A 1 254 ? -1.761 19.631 -16.935 1.00 87.12 254 TRP A O 1
ATOM 1985 N N . MET A 1 255 ? -1.901 18.287 -18.749 1.00 88.44 255 MET A N 1
ATOM 1986 C CA . MET A 1 255 ? -1.991 17.010 -18.027 1.00 88.44 255 MET A CA 1
ATOM 1987 C C . MET A 1 255 ? -0.807 16.821 -17.071 1.00 88.44 255 MET A C 1
ATOM 1989 O O . MET A 1 255 ? -1.023 16.624 -15.880 1.00 88.44 255 MET A O 1
ATOM 1993 N N . ARG A 1 256 ? 0.430 17.002 -17.554 1.00 89.00 256 ARG A N 1
ATOM 1994 C CA . ARG A 1 256 ? 1.659 16.987 -16.745 1.00 89.00 256 ARG A CA 1
ATOM 1995 C C . ARG A 1 256 ? 1.544 17.963 -15.573 1.00 89.00 256 ARG A C 1
ATOM 1997 O O . ARG A 1 256 ? 1.733 17.560 -14.436 1.00 89.00 256 ARG A O 1
ATOM 2004 N N . SER A 1 257 ? 1.129 19.211 -15.817 1.00 89.25 257 SER A N 1
ATOM 2005 C CA . SER A 1 257 ? 0.980 20.213 -14.748 1.00 89.25 257 SER A CA 1
ATOM 2006 C C . SER A 1 257 ? -0.095 19.883 -13.704 1.00 89.25 257 SER A C 1
ATOM 2008 O O . SER A 1 257 ? -0.030 20.419 -12.602 1.00 89.25 257 SER A O 1
ATOM 2010 N N . ILE A 1 258 ? -1.085 19.051 -14.043 1.00 90.44 258 ILE A N 1
ATOM 2011 C CA . ILE A 1 258 ? -2.121 18.566 -13.122 1.00 90.44 258 ILE A CA 1
ATOM 2012 C C . ILE A 1 258 ? -1.584 17.379 -12.315 1.00 90.44 258 ILE A C 1
ATOM 2014 O O . ILE A 1 258 ? -1.648 17.394 -11.088 1.00 90.44 258 ILE A O 1
ATOM 2018 N N . VAL A 1 259 ? -1.010 16.385 -12.992 1.00 88.19 259 VAL A N 1
ATOM 2019 C CA . VAL A 1 259 ? -0.471 15.161 -12.384 1.00 88.19 259 VAL A CA 1
ATOM 2020 C C . VAL A 1 259 ? 0.678 15.459 -11.411 1.00 88.19 259 VAL A C 1
ATOM 2022 O O . VAL A 1 259 ? 0.715 14.923 -10.306 1.00 88.19 259 VAL A O 1
ATOM 2025 N N . THR A 1 260 ? 1.568 16.391 -11.765 1.00 83.00 260 THR A N 1
ATOM 2026 C CA . THR A 1 260 ? 2.712 16.775 -10.922 1.00 83.00 260 THR A CA 1
ATOM 2027 C C . THR A 1 260 ? 2.412 17.918 -9.946 1.00 83.00 260 THR A C 1
ATOM 2029 O O . THR A 1 260 ? 3.340 18.424 -9.313 1.00 83.00 260 THR A O 1
ATOM 2032 N N . SER A 1 261 ? 1.166 18.396 -9.851 1.00 81.56 261 SER A N 1
ATOM 2033 C CA . SER A 1 261 ? 0.793 19.411 -8.850 1.00 81.56 261 SER A CA 1
ATOM 2034 C C . SER A 1 261 ? 0.683 18.800 -7.452 1.00 81.56 261 SER A C 1
ATOM 2036 O O . SER A 1 261 ? 0.587 17.588 -7.329 1.00 81.56 261 SER A O 1
ATOM 2038 N N . SER A 1 262 ? 0.725 19.613 -6.392 1.00 66.50 262 SER A N 1
ATOM 2039 C CA . SER A 1 262 ? 0.599 19.116 -5.013 1.00 66.50 262 SER A CA 1
ATOM 2040 C C . SER A 1 262 ? -0.879 19.040 -4.579 1.00 66.50 262 SER A C 1
ATOM 2042 O O . SER A 1 262 ? -1.595 20.022 -4.795 1.00 66.50 262 SER A O 1
ATOM 2044 N N . PRO A 1 263 ? -1.349 17.939 -3.953 1.00 65.19 263 PRO A N 1
ATOM 2045 C CA . PRO A 1 263 ? -0.634 16.673 -3.735 1.00 65.19 263 PRO A CA 1
ATOM 2046 C C . PRO A 1 263 ? -0.417 15.918 -5.059 1.00 65.19 263 PRO A C 1
ATOM 2048 O O . PRO A 1 263 ? -1.321 15.918 -5.901 1.00 65.19 263 PRO A O 1
ATOM 2051 N N . ARG A 1 264 ? 0.767 15.306 -5.248 1.00 67.00 264 ARG A N 1
ATOM 2052 C CA . ARG A 1 264 ? 1.131 14.576 -6.484 1.00 67.00 264 ARG A CA 1
ATOM 2053 C C . ARG A 1 264 ? 0.147 13.426 -6.707 1.00 67.00 264 ARG A C 1
ATOM 2055 O O . ARG A 1 264 ? -0.167 12.705 -5.765 1.00 67.00 264 ARG A O 1
ATOM 2062 N N . LYS A 1 265 ? -0.342 13.266 -7.940 1.00 78.56 265 LYS A N 1
ATOM 2063 C CA . LYS A 1 265 ? -1.339 12.234 -8.273 1.00 78.56 265 LYS A CA 1
ATOM 2064 C C . LYS A 1 265 ? -0.627 10.893 -8.442 1.00 78.56 265 LYS A C 1
ATOM 2066 O O . LYS A 1 265 ? 0.314 10.809 -9.231 1.00 78.56 265 LYS A O 1
ATOM 2071 N N . LYS A 1 266 ? -1.051 9.880 -7.682 1.00 71.44 266 LYS A N 1
ATOM 2072 C CA . LYS A 1 266 ? -0.308 8.622 -7.490 1.00 71.44 266 LYS A CA 1
ATOM 2073 C C . LYS A 1 266 ? -0.188 7.784 -8.766 1.00 71.44 266 LYS A C 1
ATOM 2075 O O . LYS A 1 266 ? 0.871 7.247 -9.033 1.00 71.44 266 LYS A O 1
ATOM 2080 N N . ASN A 1 267 ? -1.233 7.758 -9.595 1.00 75.50 267 ASN A N 1
ATOM 2081 C CA . ASN A 1 267 ? -1.350 6.852 -10.745 1.00 75.50 267 ASN A CA 1
ATOM 2082 C C . ASN A 1 267 ? -1.253 7.574 -12.105 1.00 75.50 267 ASN A C 1
ATOM 2084 O O . ASN A 1 267 ? -1.557 7.005 -13.153 1.00 75.50 267 ASN A O 1
ATOM 2088 N N . GLY A 1 268 ? -0.861 8.850 -12.125 1.00 86.69 268 GLY A N 1
ATOM 2089 C CA . GLY A 1 268 ? -0.706 9.596 -13.375 1.00 86.69 268 GLY A CA 1
ATOM 2090 C C . GLY A 1 268 ? -2.033 9.894 -14.086 1.00 86.69 268 GLY A C 1
ATOM 2091 O O . GLY A 1 268 ? -2.943 10.498 -13.507 1.00 86.69 268 GLY A O 1
ATOM 2092 N N . GLY A 1 269 ? -2.151 9.540 -15.369 1.00 90.00 269 GLY A N 1
ATOM 2093 C CA . GLY A 1 269 ? -3.362 9.825 -16.146 1.00 90.00 269 GLY A CA 1
ATOM 2094 C C . GLY A 1 269 ? -3.401 9.266 -17.566 1.00 90.00 269 GLY A C 1
ATOM 2095 O O . GLY A 1 269 ? -2.386 8.861 -18.121 1.00 90.00 269 GLY A O 1
ATOM 2096 N N . LEU A 1 270 ? -4.572 9.341 -18.205 1.00 92.50 270 LEU A N 1
ATOM 2097 C CA . LEU A 1 270 ? -4.742 9.101 -19.641 1.00 92.50 270 LEU A CA 1
ATOM 2098 C C . LEU A 1 270 ? -5.366 10.302 -20.353 1.00 92.50 270 LEU A C 1
ATOM 2100 O O . LEU A 1 270 ? -6.152 11.062 -19.784 1.00 92.50 270 LEU A O 1
ATOM 2104 N N . TRP A 1 271 ? -5.056 10.425 -21.639 1.00 90.56 271 TRP A N 1
ATOM 2105 C CA . TRP A 1 271 ? -5.685 11.351 -22.572 1.00 90.56 271 TRP A CA 1
ATOM 2106 C C . TRP A 1 271 ? -6.173 10.587 -23.807 1.00 90.56 271 TRP A C 1
ATOM 2108 O O . TRP A 1 271 ? -5.354 10.055 -24.555 1.00 90.56 271 TRP A O 1
ATOM 2118 N N . ALA A 1 272 ? -7.488 10.554 -24.050 1.00 90.81 272 ALA A N 1
ATOM 2119 C CA . ALA A 1 272 ? -8.093 9.873 -25.202 1.00 90.81 272 ALA A CA 1
ATOM 2120 C C . ALA A 1 272 ? -8.704 10.859 -26.220 1.00 90.81 272 ALA A C 1
ATOM 2122 O O . ALA A 1 272 ? -9.488 11.747 -25.867 1.00 90.81 272 ALA A O 1
ATOM 2123 N N . ASN A 1 273 ? -8.372 10.677 -27.502 1.00 89.00 273 ASN A N 1
ATOM 2124 C CA . ASN A 1 273 ? -8.874 11.461 -28.637 1.00 89.00 273 ASN A CA 1
ATOM 2125 C C . ASN A 1 273 ? -9.329 10.548 -29.796 1.00 89.00 273 ASN A C 1
ATOM 2127 O O . ASN A 1 273 ? -9.066 9.349 -29.802 1.00 89.00 273 ASN A O 1
ATOM 2131 N N . PHE A 1 274 ? -9.983 11.123 -30.807 1.00 87.00 274 PHE A N 1
ATOM 2132 C CA . PHE A 1 274 ? -10.319 10.445 -32.062 1.00 87.00 274 PHE A CA 1
ATOM 2133 C C . PHE A 1 274 ? -9.088 10.149 -32.935 1.00 87.00 274 PHE A C 1
ATOM 2135 O O . PHE A 1 274 ? -8.096 10.873 -32.905 1.00 87.00 274 PHE A O 1
ATOM 2142 N N . ALA A 1 275 ? -9.192 9.145 -33.809 1.00 82.38 275 ALA A N 1
ATOM 2143 C CA . ALA A 1 275 ? -8.141 8.715 -34.739 1.00 82.38 275 ALA A CA 1
ATOM 2144 C C . ALA A 1 275 ? -7.704 9.765 -35.778 1.00 82.38 275 ALA A C 1
ATOM 2146 O O . ALA A 1 275 ? -6.572 9.704 -36.267 1.00 82.38 275 ALA A O 1
ATOM 2147 N N . ASP A 1 276 ? -8.584 10.715 -36.121 1.00 78.00 276 ASP A N 1
ATOM 2148 C CA . ASP A 1 276 ? -8.278 11.808 -37.052 1.00 78.00 276 ASP A CA 1
ATOM 2149 C C . ASP A 1 276 ? -7.498 12.953 -36.390 1.00 78.00 276 ASP A C 1
ATOM 2151 O O . ASP A 1 276 ? -6.692 13.595 -37.056 1.00 78.00 276 ASP A O 1
ATOM 2155 N N . GLY A 1 277 ? -7.701 13.172 -35.087 1.00 71.31 277 GLY A N 1
ATOM 2156 C CA . GLY A 1 277 ? -6.898 14.084 -34.278 1.00 71.31 277 GLY A CA 1
ATOM 2157 C C . GLY A 1 277 ? -5.609 13.436 -33.768 1.00 71.31 277 GLY A C 1
ATOM 2158 O O . GLY A 1 277 ? -4.569 14.080 -33.758 1.00 71.31 277 GLY A O 1
ATOM 2159 N N . GLY A 1 278 ? -5.649 12.164 -33.365 1.00 74.31 278 GLY A N 1
ATOM 2160 C CA . GLY A 1 278 ? -4.523 11.471 -32.736 1.00 74.31 278 GLY A CA 1
ATOM 2161 C C . GLY A 1 278 ? -4.082 12.115 -31.418 1.00 74.31 278 GLY A C 1
ATOM 2162 O O . GLY A 1 278 ? -4.812 12.901 -30.805 1.00 74.31 278 GLY A O 1
ATOM 2163 N N . GLY A 1 279 ? -2.860 11.800 -30.983 1.00 76.00 279 GLY A N 1
ATOM 2164 C CA . GLY A 1 279 ? -2.276 12.388 -29.780 1.00 76.00 279 GLY A CA 1
ATOM 2165 C C . GLY A 1 279 ? -2.918 11.888 -28.488 1.00 76.00 279 GLY A C 1
ATOM 2166 O O . GLY A 1 279 ? -2.956 12.641 -27.518 1.00 76.00 279 GLY A O 1
ATOM 2167 N N . SER A 1 280 ? -3.418 10.650 -28.483 1.00 86.19 280 SER A N 1
ATOM 2168 C CA . SER A 1 280 ? -3.785 9.930 -27.260 1.00 86.19 280 SER A CA 1
ATOM 2169 C C . SER A 1 280 ? -2.520 9.417 -26.556 1.00 86.19 280 SER A C 1
ATOM 2171 O O . SER A 1 280 ? -1.563 9.023 -27.233 1.00 86.19 280 SER A O 1
ATOM 2173 N N . PHE A 1 281 ? -2.485 9.464 -25.222 1.00 86.81 281 PHE A N 1
ATOM 2174 C CA . PHE A 1 281 ? -1.315 9.080 -24.421 1.00 86.81 281 PHE A CA 1
ATOM 2175 C C . PHE A 1 281 ? -1.666 8.679 -22.984 1.00 86.81 281 PHE A C 1
ATOM 2177 O O . PHE A 1 281 ? -2.700 9.088 -22.458 1.00 86.81 281 PHE A O 1
ATOM 2184 N N . PHE A 1 282 ? -0.758 7.937 -22.348 1.00 88.31 282 PHE A N 1
ATOM 2185 C CA . PHE A 1 282 ? -0.693 7.762 -20.892 1.00 88.31 282 PHE A CA 1
ATOM 2186 C C . PHE A 1 282 ? 0.410 8.648 -20.301 1.00 88.31 282 PHE A C 1
ATOM 2188 O O . PHE A 1 282 ? 1.407 8.915 -20.979 1.00 88.31 282 PHE A O 1
ATOM 2195 N N . LEU A 1 283 ? 0.225 9.090 -19.056 1.00 86.81 283 LEU A N 1
ATOM 2196 C CA . LEU A 1 283 ? 1.256 9.693 -18.216 1.00 86.81 283 LEU A CA 1
ATOM 2197 C C . LEU A 1 283 ? 1.461 8.884 -16.934 1.00 86.81 283 LEU A C 1
ATOM 2199 O O . LEU A 1 283 ? 0.472 8.474 -16.327 1.00 86.81 283 LEU A O 1
ATOM 2203 N N . ASP A 1 284 ? 2.712 8.769 -16.490 1.00 79.44 284 ASP A N 1
ATOM 2204 C CA . ASP A 1 284 ? 3.066 8.332 -15.131 1.00 79.44 284 ASP A CA 1
ATOM 2205 C C . ASP A 1 284 ? 2.761 9.433 -14.084 1.00 79.44 284 ASP A C 1
ATOM 2207 O O . ASP A 1 284 ? 2.373 10.559 -14.421 1.00 79.44 284 ASP A O 1
ATOM 2211 N N . LYS A 1 285 ? 3.000 9.149 -12.797 1.00 75.88 285 LYS A N 1
ATOM 2212 C CA . LYS A 1 285 ? 2.905 10.107 -11.667 1.00 75.88 285 LYS A CA 1
ATOM 2213 C C . LYS A 1 285 ? 3.865 11.309 -11.749 1.00 75.88 285 LYS A C 1
ATOM 2215 O O . LYS A 1 285 ? 3.681 12.322 -11.067 1.00 75.88 285 LYS A O 1
ATOM 2220 N N . LYS A 1 286 ? 4.920 11.205 -12.561 1.00 74.88 286 LYS A N 1
ATOM 2221 C CA . LYS A 1 286 ? 5.936 12.243 -12.827 1.00 74.88 286 LYS A CA 1
ATOM 2222 C C . LYS A 1 286 ? 5.562 13.091 -14.053 1.00 74.88 286 LYS A C 1
ATOM 2224 O O . LYS A 1 286 ? 6.202 14.103 -14.348 1.00 74.88 286 LYS A O 1
ATOM 2229 N N . GLY A 1 287 ? 4.475 12.721 -14.728 1.00 78.00 287 GLY A N 1
ATOM 2230 C CA . GLY A 1 287 ? 3.960 13.311 -15.945 1.00 78.00 287 GLY A CA 1
ATOM 2231 C C . GLY A 1 287 ? 4.764 12.978 -17.207 1.00 78.00 287 GLY A C 1
ATOM 2232 O O . GLY A 1 287 ? 4.587 13.679 -18.204 1.00 78.00 287 GLY A O 1
ATOM 2233 N N . ASN A 1 288 ? 5.648 11.977 -17.191 1.00 79.56 288 ASN A N 1
ATOM 2234 C CA . ASN A 1 288 ? 6.322 11.448 -18.379 1.00 79.56 288 ASN A CA 1
ATOM 2235 C C . ASN A 1 288 ? 5.332 10.703 -19.273 1.00 79.56 288 ASN A C 1
ATOM 2237 O O . ASN A 1 288 ? 4.359 10.137 -18.793 1.00 79.56 288 ASN A O 1
ATOM 2241 N N . VAL A 1 289 ? 5.570 10.712 -20.585 1.00 82.69 289 VAL A N 1
ATOM 2242 C CA . VAL A 1 289 ? 4.689 10.044 -21.550 1.00 82.69 289 VAL A CA 1
ATOM 2243 C C . VAL A 1 289 ? 5.114 8.589 -21.697 1.00 82.69 289 VAL A C 1
ATOM 2245 O O . VAL A 1 289 ? 6.101 8.315 -22.376 1.00 82.69 289 VAL A O 1
ATOM 2248 N N . LEU A 1 290 ? 4.335 7.688 -21.106 1.00 72.38 290 LEU A N 1
ATOM 2249 C CA . LEU A 1 290 ? 4.555 6.238 -21.152 1.00 72.38 290 LEU A CA 1
ATOM 2250 C C . LEU A 1 290 ? 4.262 5.660 -22.545 1.00 72.38 290 LEU A C 1
ATOM 2252 O O . LEU A 1 290 ? 5.001 4.846 -23.085 1.00 72.38 290 LEU A O 1
ATOM 2256 N N . GLU A 1 291 ? 3.182 6.135 -23.167 1.00 70.75 291 GLU A N 1
ATOM 2257 C CA . GLU A 1 291 ? 2.702 5.662 -24.466 1.00 70.75 291 GLU A CA 1
ATOM 2258 C C . GLU A 1 291 ? 2.202 6.837 -25.306 1.00 70.75 291 GLU A C 1
ATOM 2260 O O . GLU A 1 291 ? 1.515 7.724 -24.797 1.00 70.75 291 GLU A O 1
ATOM 2265 N N . ASN A 1 292 ? 2.519 6.855 -26.604 1.00 65.56 292 ASN A N 1
ATOM 2266 C CA . ASN A 1 292 ? 2.195 7.975 -27.493 1.00 65.56 292 ASN A CA 1
ATOM 2267 C C . ASN A 1 292 ? 1.749 7.497 -28.878 1.00 65.56 292 ASN A C 1
ATOM 2269 O O . ASN A 1 292 ? 2.508 6.848 -29.601 1.00 65.56 292 ASN A O 1
ATOM 2273 N N . VAL A 1 293 ? 0.532 7.870 -29.280 1.00 66.38 293 VAL A N 1
ATOM 2274 C CA . VAL A 1 293 ? -0.026 7.525 -30.594 1.00 66.38 293 VAL A CA 1
ATOM 2275 C C . VAL A 1 293 ? -0.102 8.766 -31.484 1.00 66.38 293 VAL A C 1
ATOM 2277 O O . VAL A 1 293 ? -0.916 9.668 -31.269 1.00 66.38 293 VAL A O 1
ATOM 2280 N N . SER A 1 294 ? 0.721 8.797 -32.535 1.00 58.59 294 SER A N 1
ATOM 2281 C CA . SER A 1 294 ? 0.592 9.772 -33.623 1.00 58.59 294 SER A CA 1
ATOM 2282 C C . SER A 1 294 ? -0.694 9.536 -34.433 1.00 58.59 294 SER A C 1
ATOM 2284 O O . SER A 1 294 ? -1.231 8.429 -34.482 1.00 58.59 294 SER A O 1
ATOM 2286 N N . GLY A 1 295 ? -1.240 10.595 -35.041 1.00 57.16 295 GLY A N 1
ATOM 2287 C CA . GLY A 1 295 ? -2.495 10.509 -35.796 1.00 57.16 295 GLY A CA 1
ATOM 2288 C C . GLY A 1 295 ? -2.402 9.621 -37.043 1.00 57.16 295 GLY A C 1
ATOM 2289 O O . GLY A 1 295 ? -1.334 9.481 -37.639 1.00 57.16 295 GLY A O 1
ATOM 2290 N N . GLY A 1 296 ? -3.542 9.059 -37.470 1.00 54.34 296 GLY A N 1
ATOM 2291 C CA . GLY A 1 296 ? -3.650 8.334 -38.746 1.00 54.34 296 GLY A CA 1
ATOM 2292 C C . GLY A 1 296 ? -4.157 6.888 -38.687 1.00 54.34 296 GLY A C 1
ATOM 2293 O O . GLY A 1 296 ? -4.152 6.220 -39.720 1.00 54.34 296 GLY A O 1
ATOM 2294 N N . GLY A 1 297 ? -4.618 6.391 -37.534 1.00 62.31 297 GLY A N 1
ATOM 2295 C CA . GLY A 1 297 ? -5.175 5.040 -37.427 1.00 62.31 297 GLY A CA 1
ATOM 2296 C C . GLY A 1 297 ? -6.050 4.813 -36.195 1.00 62.31 297 GLY A C 1
ATOM 2297 O O . GLY A 1 297 ? -5.881 5.474 -35.167 1.00 62.31 297 GLY A O 1
ATOM 2298 N N . ASN A 1 298 ? -6.969 3.851 -36.317 1.00 76.69 298 ASN A N 1
ATOM 2299 C CA . ASN A 1 298 ? -7.727 3.312 -35.190 1.00 76.69 298 ASN A CA 1
ATOM 2300 C C . ASN A 1 298 ? -6.800 2.389 -34.399 1.00 76.69 298 ASN A C 1
ATOM 2302 O O . ASN A 1 298 ? -6.274 1.433 -34.972 1.00 76.69 298 ASN A O 1
ATOM 2306 N N . LEU A 1 299 ? -6.585 2.681 -33.121 1.00 82.31 299 LEU A N 1
ATOM 2307 C CA . LEU A 1 299 ? -5.614 1.988 -32.276 1.00 82.31 299 LEU A CA 1
ATOM 2308 C C . LEU A 1 299 ? -6.139 1.844 -30.848 1.00 82.31 299 LEU A C 1
ATOM 2310 O O . LEU A 1 299 ? -7.003 2.599 -30.401 1.00 82.31 299 LEU A O 1
ATOM 2314 N N . ILE A 1 300 ? -5.564 0.871 -30.151 1.00 83.19 300 ILE A N 1
ATOM 2315 C CA . ILE A 1 300 ? -5.730 0.639 -28.721 1.00 83.19 300 ILE A CA 1
ATOM 2316 C C . ILE A 1 300 ? -4.324 0.634 -28.131 1.00 83.19 300 ILE A C 1
ATOM 2318 O O . ILE A 1 300 ? -3.401 0.073 -28.734 1.00 83.19 300 ILE A O 1
ATOM 2322 N N . LYS A 1 301 ? -4.162 1.261 -26.973 1.00 86.69 301 LYS A N 1
ATOM 2323 C CA . LYS A 1 301 ? -2.957 1.166 -26.149 1.00 86.69 301 LYS A CA 1
ATOM 2324 C C . LYS A 1 301 ? -3.362 0.872 -24.720 1.00 86.69 301 LYS A C 1
ATOM 2326 O O . LYS A 1 301 ? -4.458 1.250 -24.314 1.00 86.69 301 LYS A O 1
ATOM 2331 N N . TYR A 1 302 ? -2.460 0.212 -24.009 1.00 86.25 302 TYR A N 1
ATOM 2332 C CA . TYR A 1 302 ? -2.650 -0.308 -22.665 1.00 86.25 302 TYR A CA 1
ATOM 2333 C C . TYR A 1 302 ? -1.558 0.252 -21.758 1.00 86.25 302 TYR A C 1
ATOM 2335 O O . TYR A 1 302 ? -0.455 0.516 -22.237 1.00 86.25 302 TYR A O 1
ATOM 2343 N N . HIS A 1 303 ? -1.857 0.388 -20.476 1.00 82.44 303 HIS A N 1
ATOM 2344 C CA . HIS A 1 303 ? -0.862 0.516 -19.422 1.00 82.44 303 HIS A CA 1
ATOM 2345 C C . HIS A 1 303 ? -1.393 -0.189 -18.167 1.00 82.44 303 HIS A C 1
ATOM 2347 O O . HIS A 1 303 ? -2.606 -0.201 -17.927 1.00 82.44 303 HIS A O 1
ATOM 2353 N N . ASP A 1 304 ? -0.485 -0.817 -17.428 1.00 78.75 304 ASP A N 1
ATOM 2354 C CA . ASP A 1 304 ? -0.788 -1.733 -16.335 1.00 78.75 304 ASP A CA 1
ATOM 2355 C C . ASP A 1 304 ? -0.384 -1.101 -15.008 1.00 78.75 304 ASP A C 1
ATOM 2357 O O . ASP A 1 304 ? 0.780 -0.774 -14.799 1.00 78.75 304 ASP A O 1
ATOM 2361 N N . TYR A 1 305 ? -1.352 -0.951 -14.107 1.00 76.62 305 TYR A N 1
ATOM 2362 C CA . TYR A 1 305 ? -1.113 -0.480 -12.747 1.00 76.62 305 TYR A CA 1
ATOM 2363 C C . TYR A 1 305 ? -0.968 -1.681 -11.823 1.00 76.62 305 TYR A C 1
ATOM 2365 O O . TYR A 1 305 ? -1.929 -2.433 -11.647 1.00 76.62 305 TYR A O 1
ATOM 2373 N N . LEU A 1 306 ? 0.216 -1.878 -11.246 1.00 75.06 306 LEU A N 1
ATOM 2374 C CA . LEU A 1 306 ? 0.479 -2.982 -10.327 1.00 75.06 306 LEU A CA 1
ATOM 2375 C C . LEU A 1 306 ? -0.406 -2.852 -9.072 1.00 75.06 306 LEU A C 1
ATOM 2377 O O . LEU A 1 306 ? -0.501 -1.775 -8.483 1.00 75.06 306 LEU A O 1
ATOM 2381 N N . LEU A 1 307 ? -1.104 -3.929 -8.690 1.00 75.00 307 LEU A N 1
ATOM 2382 C CA . LEU A 1 307 ? -2.062 -3.916 -7.580 1.00 75.00 307 LEU A CA 1
ATOM 2383 C C . LEU A 1 307 ? -1.600 -4.774 -6.408 1.00 75.00 307 LEU A C 1
ATOM 2385 O O . LEU A 1 307 ? -1.288 -5.955 -6.561 1.00 75.00 307 LEU A O 1
ATOM 2389 N N . GLY A 1 308 ? -1.664 -4.212 -5.203 1.00 79.50 308 GLY A N 1
ATOM 2390 C CA . GLY A 1 308 ? -1.231 -4.893 -3.985 1.00 79.50 308 GLY A CA 1
ATOM 2391 C C . GLY A 1 308 ? 0.285 -5.054 -3.869 1.00 79.50 308 GLY A C 1
ATOM 2392 O O . GLY A 1 308 ? 0.719 -5.915 -3.112 1.00 79.50 308 GLY A O 1
ATOM 2393 N N . ASN A 1 309 ? 1.072 -4.263 -4.605 1.00 89.94 309 ASN A N 1
ATOM 2394 C CA . ASN A 1 309 ? 2.501 -4.112 -4.354 1.00 89.94 309 ASN A CA 1
ATOM 2395 C C . ASN A 1 309 ? 2.775 -3.337 -3.065 1.00 89.94 309 ASN A C 1
ATOM 2397 O O . ASN A 1 309 ? 1.890 -2.647 -2.554 1.00 89.94 309 ASN A O 1
ATOM 2401 N N . ILE A 1 310 ? 3.975 -3.494 -2.516 1.00 94.19 310 ILE A N 1
ATOM 2402 C CA . ILE A 1 310 ? 4.359 -2.849 -1.260 1.00 94.19 310 ILE A CA 1
ATOM 2403 C C . ILE A 1 310 ? 4.751 -1.402 -1.544 1.00 94.19 310 ILE A C 1
ATOM 2405 O O . ILE A 1 310 ? 5.706 -1.138 -2.272 1.00 94.19 310 ILE A O 1
ATOM 2409 N N . ILE A 1 311 ? 4.012 -0.480 -0.932 1.00 91.69 311 ILE A N 1
ATOM 2410 C CA . ILE A 1 311 ? 4.211 0.965 -1.034 1.00 91.69 311 ILE A CA 1
ATOM 2411 C C . ILE A 1 311 ? 4.347 1.572 0.364 1.00 91.69 311 ILE A C 1
ATOM 2413 O O . ILE A 1 311 ? 3.928 0.978 1.361 1.00 91.69 311 ILE A O 1
ATOM 2417 N N . VAL A 1 312 ? 4.878 2.791 0.445 1.00 92.25 312 VAL A N 1
ATOM 2418 C CA . VAL A 1 312 ? 4.683 3.634 1.634 1.00 92.25 312 VAL A CA 1
ATOM 2419 C C . VAL A 1 312 ? 3.201 3.974 1.757 1.00 92.25 312 VAL A C 1
ATOM 2421 O O . VAL A 1 312 ? 2.552 4.288 0.755 1.00 92.25 312 VAL A O 1
ATOM 2424 N N . ASP A 1 313 ? 2.664 3.927 2.973 1.00 86.94 313 ASP A N 1
ATOM 2425 C CA . ASP A 1 313 ? 1.270 4.282 3.209 1.00 86.94 313 ASP A CA 1
ATOM 2426 C C . ASP A 1 313 ? 1.008 5.759 2.807 1.00 86.94 313 ASP A C 1
ATOM 2428 O O . ASP A 1 313 ? 1.764 6.665 3.180 1.00 86.94 313 ASP A O 1
ATOM 2432 N N . PRO A 1 314 ? -0.035 6.039 2.000 1.00 77.19 314 PRO A N 1
ATOM 2433 C CA . PRO A 1 314 ? -0.321 7.392 1.526 1.00 77.19 314 PRO A CA 1
ATOM 2434 C C . PRO A 1 314 ? -0.761 8.371 2.628 1.00 77.19 314 PRO A C 1
ATOM 2436 O O . PRO A 1 314 ? -0.616 9.581 2.433 1.00 77.19 314 PRO A O 1
ATOM 2439 N N . ASP A 1 315 ? -1.282 7.874 3.752 1.00 78.19 315 ASP A N 1
ATOM 2440 C CA . ASP A 1 315 ? -1.721 8.662 4.905 1.00 78.19 315 ASP A CA 1
ATOM 2441 C C . ASP A 1 315 ? -0.598 8.833 5.950 1.00 78.19 315 ASP A C 1
ATOM 2443 O O . ASP A 1 315 ? -0.616 9.797 6.724 1.00 78.19 315 ASP A O 1
ATOM 2447 N N . THR A 1 316 ? 0.418 7.956 5.958 1.00 84.88 316 THR A N 1
ATOM 2448 C CA . THR A 1 316 ? 1.578 8.057 6.861 1.00 84.88 316 THR A CA 1
ATOM 2449 C C . THR A 1 316 ? 2.879 7.505 6.275 1.00 84.88 316 THR A C 1
ATOM 2451 O O . THR A 1 316 ? 2.972 6.359 5.861 1.00 84.88 316 THR A O 1
ATOM 2454 N N . LYS A 1 317 ? 3.973 8.273 6.360 1.00 90.19 317 LYS A N 1
ATOM 2455 C CA . LYS A 1 317 ? 5.302 7.770 5.963 1.00 90.19 317 LYS A CA 1
ATOM 2456 C C . LYS A 1 317 ? 5.931 6.773 6.946 1.00 90.19 317 LYS A C 1
ATOM 2458 O O . LYS A 1 317 ? 6.994 6.236 6.650 1.00 90.19 317 LYS A O 1
ATOM 2463 N N . MET A 1 318 ? 5.318 6.559 8.112 1.00 94.38 318 MET A N 1
ATOM 2464 C CA . MET A 1 318 ? 5.862 5.701 9.174 1.00 94.38 318 MET A CA 1
ATOM 2465 C C . MET A 1 318 ? 5.612 4.207 8.955 1.00 94.38 318 MET A C 1
ATOM 2467 O O . MET A 1 318 ? 6.269 3.391 9.596 1.00 94.38 318 MET A O 1
ATOM 2471 N N . TRP A 1 319 ? 4.695 3.854 8.053 1.00 97.38 319 TRP A N 1
ATOM 2472 C CA . TRP A 1 319 ? 4.308 2.477 7.775 1.00 97.38 319 TRP A CA 1
ATOM 2473 C C . TRP A 1 319 ? 4.218 2.218 6.267 1.00 97.38 319 TRP A C 1
ATOM 2475 O O . TRP A 1 319 ? 4.124 3.132 5.446 1.00 97.38 319 TRP A O 1
ATOM 2485 N N . LEU A 1 320 ? 4.275 0.940 5.918 1.00 97.62 320 LEU A N 1
ATOM 2486 C CA . LEU A 1 320 ? 4.033 0.394 4.592 1.00 97.62 320 LEU A CA 1
ATOM 2487 C C . LEU A 1 320 ? 2.613 -0.159 4.513 1.00 97.62 320 LEU A C 1
ATOM 2489 O O . LEU A 1 320 ? 2.039 -0.613 5.506 1.00 97.62 320 LEU A O 1
ATOM 2493 N N . ALA A 1 321 ? 2.077 -0.185 3.303 1.00 93.31 321 ALA A N 1
ATOM 2494 C CA . ALA A 1 321 ? 0.803 -0.810 3.002 1.00 93.31 321 ALA A CA 1
ATOM 2495 C C . ALA A 1 321 ? 0.906 -1.611 1.703 1.00 93.31 321 ALA A C 1
ATOM 2497 O O . ALA A 1 321 ? 1.721 -1.309 0.826 1.00 93.31 321 ALA A O 1
ATOM 2498 N N . TYR A 1 322 ? 0.048 -2.615 1.544 1.00 90.06 322 TYR A N 1
ATOM 2499 C CA . TYR A 1 322 ? -0.200 -3.172 0.222 1.00 90.06 322 TYR A CA 1
ATOM 2500 C C . TYR A 1 322 ? -1.035 -2.171 -0.580 1.00 90.06 322 TYR A C 1
ATOM 2502 O O . TYR A 1 322 ? -1.992 -1.590 -0.072 1.00 90.06 322 TYR A O 1
ATOM 2510 N N . ASN A 1 323 ? -0.736 -1.995 -1.865 1.00 84.06 323 ASN A N 1
ATOM 2511 C CA . ASN A 1 323 ? -1.466 -1.099 -2.761 1.00 84.06 323 ASN A CA 1
ATOM 2512 C C . ASN A 1 323 ? -2.849 -1.658 -3.174 1.00 84.06 323 ASN A C 1
ATOM 2514 O O . ASN A 1 323 ? -3.157 -1.844 -4.353 1.00 84.06 323 ASN A O 1
ATOM 2518 N N . ARG A 1 324 ? -3.692 -1.963 -2.189 1.00 74.50 324 ARG A N 1
ATOM 2519 C CA . ARG A 1 324 ? -5.063 -2.470 -2.300 1.00 74.50 324 ARG A CA 1
ATOM 2520 C C . ARG A 1 324 ? -5.840 -2.110 -1.028 1.00 74.50 324 ARG A C 1
ATOM 2522 O O . ARG A 1 324 ? -5.236 -1.788 -0.013 1.00 74.50 324 ARG A O 1
ATOM 2529 N N . ASP A 1 325 ? -7.157 -2.160 -1.127 1.00 65.38 325 ASP A N 1
ATOM 2530 C CA . ASP A 1 325 ? -8.105 -2.058 -0.016 1.00 65.38 325 ASP A CA 1
ATOM 2531 C C . ASP A 1 325 ? -9.000 -3.296 -0.147 1.00 65.38 325 ASP A C 1
ATOM 2533 O O . ASP A 1 325 ? -9.831 -3.367 -1.059 1.00 65.38 325 ASP A O 1
ATOM 2537 N N . SER A 1 326 ? -8.737 -4.331 0.652 1.00 62.69 326 SER A N 1
ATOM 2538 C CA . SER A 1 326 ? -9.443 -5.614 0.540 1.00 62.69 326 SER A CA 1
ATOM 2539 C C . SER A 1 326 ? -10.719 -5.660 1.380 1.00 62.69 326 SER A C 1
ATOM 2541 O O . SER A 1 326 ? -11.589 -6.496 1.120 1.00 62.69 326 SER A O 1
ATOM 2543 N N . ASN A 1 327 ? -10.842 -4.796 2.393 1.00 56.88 327 ASN A N 1
ATOM 2544 C CA . ASN A 1 327 ? -11.982 -4.772 3.313 1.00 56.88 327 ASN A CA 1
ATOM 2545 C C . ASN A 1 327 ? -13.055 -3.727 2.902 1.00 56.88 327 ASN A C 1
ATOM 2547 O O . ASN A 1 327 ? -14.230 -3.868 3.268 1.00 56.88 327 ASN A O 1
ATOM 2551 N N . GLY A 1 328 ? -12.685 -2.751 2.067 1.00 48.62 328 GLY A N 1
ATOM 2552 C CA . GLY A 1 328 ? -13.525 -1.670 1.564 1.00 48.62 328 GLY A CA 1
ATOM 2553 C C . GLY A 1 328 ? -13.777 -0.550 2.576 1.00 48.62 328 GLY A C 1
ATOM 2554 O O . GLY A 1 328 ? -14.868 0.028 2.548 1.00 48.62 328 GLY A O 1
ATOM 2555 N N . ASP A 1 329 ? -12.843 -0.285 3.496 1.00 56.03 329 ASP A N 1
ATOM 2556 C CA . ASP A 1 329 ? -12.940 0.783 4.503 1.00 56.03 329 ASP A CA 1
ATOM 2557 C C . ASP A 1 329 ? -12.388 2.145 4.031 1.00 56.03 329 ASP A C 1
ATOM 2559 O O . ASP A 1 329 ? -12.617 3.166 4.689 1.00 56.03 329 ASP A O 1
ATOM 2563 N N . GLY A 1 330 ? -11.748 2.182 2.857 1.00 55.59 330 GLY A N 1
ATOM 2564 C CA . GLY A 1 330 ? -11.169 3.377 2.249 1.00 55.59 330 GLY A CA 1
ATOM 2565 C C . GLY A 1 330 ? -9.691 3.609 2.574 1.00 55.59 330 GLY A C 1
ATOM 2566 O O . GLY A 1 330 ? -9.134 4.604 2.101 1.00 55.59 330 GLY A O 1
ATOM 2567 N N . LYS A 1 331 ? -9.050 2.724 3.346 1.00 69.12 331 LYS A N 1
ATOM 2568 C CA . LYS A 1 331 ? -7.612 2.736 3.649 1.00 69.12 331 LYS A CA 1
ATOM 2569 C C . LYS A 1 331 ? -6.896 1.609 2.908 1.00 69.12 331 LYS A C 1
ATOM 2571 O O . LYS A 1 331 ? -7.511 0.752 2.282 1.00 69.12 331 LYS A O 1
ATOM 2576 N N . LYS A 1 332 ? -5.564 1.640 2.911 1.00 77.81 332 LYS A N 1
ATOM 2577 C CA . LYS A 1 332 ? -4.750 0.580 2.305 1.00 77.81 332 LYS A CA 1
ATOM 2578 C C . LYS A 1 332 ? -4.506 -0.536 3.321 1.00 77.81 332 LYS A C 1
ATOM 2580 O O . LYS A 1 332 ? -4.278 -0.251 4.493 1.00 77.81 332 LYS A O 1
ATOM 2585 N N . ASP A 1 333 ? -4.535 -1.789 2.866 1.00 80.62 333 ASP A N 1
ATOM 2586 C CA . ASP A 1 333 ? -4.279 -2.952 3.727 1.00 80.62 333 ASP A CA 1
ATOM 2587 C C . ASP A 1 333 ? -2.881 -2.833 4.381 1.00 80.62 333 ASP A C 1
ATOM 2589 O O . ASP A 1 333 ? -1.896 -2.658 3.648 1.00 80.62 333 ASP A O 1
ATOM 2593 N N . PRO A 1 334 ? -2.748 -2.993 5.711 1.00 92.25 334 PRO A N 1
ATOM 2594 C CA . PRO A 1 334 ? -1.452 -3.020 6.385 1.00 92.25 334 PRO A CA 1
ATOM 2595 C C . PRO A 1 334 ? -0.480 -4.040 5.790 1.00 92.25 334 PRO A C 1
ATOM 2597 O O . PRO A 1 334 ? -0.873 -5.152 5.436 1.00 92.25 334 PRO A O 1
ATOM 2600 N N . CYS A 1 335 ? 0.803 -3.680 5.730 1.00 96.88 335 CYS A N 1
ATOM 2601 C CA . CYS A 1 335 ? 1.886 -4.595 5.374 1.00 96.88 335 CYS A CA 1
ATOM 2602 C C . CYS A 1 335 ? 2.897 -4.665 6.524 1.00 96.88 335 CYS A C 1
ATOM 2604 O O . CYS A 1 335 ? 3.448 -3.634 6.931 1.00 96.88 335 CYS A O 1
ATOM 2606 N N . PHE A 1 336 ? 3.160 -5.871 7.043 1.00 98.56 336 PHE A N 1
ATOM 2607 C CA . PHE A 1 336 ? 4.169 -6.090 8.080 1.00 98.56 336 PHE A CA 1
ATOM 2608 C C . PHE A 1 336 ? 5.230 -7.102 7.668 1.00 98.56 336 PHE A C 1
ATOM 2610 O O . PHE A 1 336 ? 4.931 -8.238 7.323 1.00 98.56 336 PHE A O 1
ATOM 2617 N N . ILE A 1 337 ? 6.502 -6.716 7.769 1.00 98.56 337 ILE A N 1
ATOM 2618 C CA . ILE A 1 337 ? 7.630 -7.555 7.356 1.00 98.56 337 ILE A CA 1
ATOM 2619 C C . ILE A 1 337 ? 8.264 -8.223 8.581 1.00 98.56 337 ILE A C 1
ATOM 2621 O O . ILE A 1 337 ? 8.796 -7.545 9.467 1.00 98.56 337 ILE A O 1
ATOM 2625 N N . CYS A 1 338 ? 8.239 -9.560 8.619 1.00 98.56 338 CYS A N 1
ATOM 2626 C CA . CYS A 1 338 ? 9.052 -10.344 9.543 1.00 98.56 338 CYS A CA 1
ATOM 2627 C C . CYS A 1 338 ? 9.609 -11.627 8.916 1.00 98.56 338 CYS A C 1
ATOM 2629 O O . CYS A 1 338 ? 8.861 -12.515 8.492 1.00 98.56 338 CYS A O 1
ATOM 2631 N N . GLY A 1 339 ? 10.935 -11.781 8.947 1.00 97.19 339 GLY A N 1
ATOM 2632 C CA . GLY A 1 339 ? 11.563 -13.004 8.466 1.00 97.19 339 GLY A CA 1
ATOM 2633 C C . GLY A 1 339 ? 13.096 -13.008 8.424 1.00 97.19 339 GLY A C 1
ATOM 2634 O O . GLY A 1 339 ? 13.763 -12.201 9.074 1.00 97.19 339 GLY A O 1
ATOM 2635 N N . PRO A 1 340 ? 13.666 -13.970 7.680 1.00 96.25 340 PRO A N 1
ATOM 2636 C CA . PRO A 1 340 ? 15.092 -14.090 7.405 1.00 96.25 340 PRO A CA 1
ATOM 2637 C C . PRO A 1 340 ? 15.767 -12.797 6.936 1.00 96.25 340 PRO A C 1
ATOM 2639 O O . PRO A 1 340 ? 15.389 -12.224 5.915 1.00 96.25 340 PRO A O 1
ATOM 2642 N N . GLY A 1 341 ? 16.829 -12.405 7.647 1.00 91.38 341 GLY A N 1
ATOM 2643 C CA . GLY A 1 341 ? 17.834 -11.436 7.192 1.00 91.38 341 GLY A CA 1
ATOM 2644 C C . GLY A 1 341 ? 19.003 -12.096 6.448 1.00 91.38 341 GLY A C 1
ATOM 2645 O O . GLY A 1 341 ? 20.084 -11.540 6.384 1.00 91.38 341 GLY A O 1
ATOM 2646 N N . ASP A 1 342 ? 18.845 -13.344 5.999 1.00 88.50 342 ASP A N 1
ATOM 2647 C CA . ASP A 1 342 ? 19.971 -14.237 5.712 1.00 88.50 342 ASP A CA 1
ATOM 2648 C C . ASP A 1 342 ? 19.454 -15.424 4.853 1.00 88.50 342 ASP A C 1
ATOM 2650 O O . ASP A 1 342 ? 18.334 -15.891 5.086 1.00 88.50 342 ASP A O 1
ATOM 2654 N N . PRO A 1 343 ? 20.206 -16.001 3.894 1.00 87.94 343 PRO A N 1
ATOM 2655 C CA . PRO A 1 343 ? 21.582 -15.696 3.538 1.00 87.94 343 PRO A CA 1
ATOM 2656 C C . PRO A 1 343 ? 21.699 -14.587 2.499 1.00 87.94 343 PRO A C 1
ATOM 2658 O O . PRO A 1 343 ? 21.244 -14.770 1.376 1.00 87.94 343 PRO A O 1
ATOM 2661 N N . GLU A 1 344 ? 22.441 -13.530 2.827 1.00 89.12 344 GLU A N 1
ATOM 2662 C CA . GLU A 1 344 ? 22.888 -12.453 1.924 1.00 89.12 344 GLU A CA 1
ATOM 2663 C C . GLU A 1 344 ? 23.247 -12.958 0.507 1.00 89.12 344 GLU A C 1
ATOM 2665 O O . GLU A 1 344 ? 22.732 -12.513 -0.522 1.00 89.12 344 GLU A O 1
ATOM 2670 N N . GLY A 1 345 ? 24.097 -13.993 0.457 1.00 93.06 345 GLY A N 1
ATOM 2671 C CA . GLY A 1 345 ? 24.560 -14.662 -0.757 1.00 93.06 345 GLY A CA 1
ATOM 2672 C C . GLY A 1 345 ? 23.533 -15.570 -1.442 1.00 93.06 345 GLY A C 1
ATOM 2673 O O . GLY A 1 345 ? 23.942 -16.453 -2.202 1.00 93.06 345 GLY A O 1
ATOM 2674 N N . PHE A 1 346 ? 22.228 -15.412 -1.184 1.00 96.88 346 PHE A N 1
ATOM 2675 C CA . PHE A 1 346 ? 21.137 -16.242 -1.712 1.00 96.88 346 PHE A CA 1
ATOM 2676 C C . PHE A 1 346 ? 21.265 -16.484 -3.222 1.00 96.88 346 PHE A C 1
ATOM 2678 O O . PHE A 1 346 ? 21.281 -17.634 -3.674 1.00 96.88 346 PHE A O 1
ATOM 2685 N N . LEU A 1 347 ? 21.449 -15.413 -4.000 1.00 97.75 347 LEU A N 1
ATOM 2686 C CA . LEU A 1 347 ? 21.548 -15.459 -5.463 1.00 97.75 347 LEU A CA 1
ATOM 2687 C C . LEU A 1 347 ? 22.756 -16.272 -5.971 1.00 97.75 347 LEU A C 1
ATOM 2689 O O . LEU A 1 347 ? 22.749 -16.752 -7.105 1.00 97.75 347 LEU A O 1
ATOM 2693 N N . TYR A 1 348 ? 23.766 -16.499 -5.124 1.00 97.50 348 TYR A N 1
ATOM 2694 C CA . TYR A 1 348 ? 25.051 -17.100 -5.493 1.00 97.50 348 TYR A CA 1
ATOM 2695 C C . TYR A 1 348 ? 25.312 -18.499 -4.927 1.00 97.50 348 TYR A C 1
ATOM 2697 O O . TYR A 1 348 ? 26.347 -19.104 -5.234 1.00 97.50 348 TYR A O 1
ATOM 2705 N N . ARG A 1 349 ? 24.365 -19.056 -4.163 1.00 96.19 349 ARG A N 1
ATOM 2706 C CA . ARG A 1 349 ? 24.472 -20.402 -3.577 1.00 96.19 349 ARG A CA 1
ATOM 2707 C C . ARG A 1 349 ? 24.649 -21.478 -4.650 1.00 96.19 349 ARG A C 1
ATOM 2709 O O . ARG A 1 349 ? 23.992 -21.458 -5.689 1.00 96.19 349 ARG A O 1
ATOM 2716 N N . GLY A 1 350 ? 25.498 -22.464 -4.365 1.00 96.50 350 GLY A N 1
ATOM 2717 C CA . GLY A 1 350 ? 25.824 -23.561 -5.280 1.00 96.50 350 GLY A CA 1
ATOM 2718 C C . GLY A 1 350 ? 26.986 -23.261 -6.233 1.00 96.50 350 GLY A C 1
ATOM 2719 O O . GLY A 1 350 ? 27.665 -22.240 -6.141 1.00 96.50 350 GLY A O 1
AT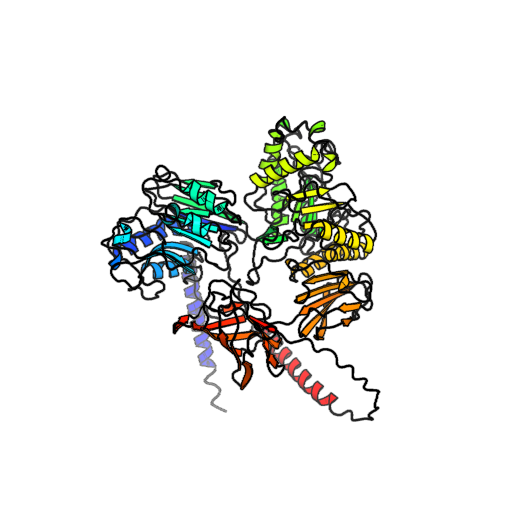OM 2720 N N . THR A 1 351 ? 27.247 -24.191 -7.151 1.00 97.12 351 THR A N 1
ATOM 2721 C CA . THR A 1 351 ? 28.358 -24.082 -8.110 1.00 97.12 351 THR A CA 1
ATOM 2722 C C . THR A 1 351 ? 27.954 -23.183 -9.276 1.00 97.12 351 THR A C 1
ATOM 2724 O O . THR A 1 351 ? 26.835 -23.293 -9.779 1.00 97.12 351 THR A O 1
ATOM 2727 N N . ARG A 1 352 ? 28.874 -22.329 -9.739 1.00 96.94 352 ARG A N 1
ATOM 2728 C CA . ARG A 1 352 ? 28.700 -21.531 -10.959 1.00 96.94 352 ARG A CA 1
ATOM 2729 C C . ARG A 1 352 ? 28.849 -22.406 -12.205 1.00 96.94 352 ARG A C 1
ATOM 2731 O O . ARG A 1 352 ? 29.844 -23.115 -12.362 1.00 96.94 352 ARG A O 1
ATOM 2738 N N . ASN A 1 353 ? 27.865 -22.342 -13.090 1.00 97.25 353 ASN A N 1
ATOM 2739 C CA . ASN A 1 353 ? 27.867 -22.967 -14.405 1.00 97.25 353 ASN A CA 1
ATOM 2740 C C . ASN A 1 353 ? 28.678 -22.119 -15.405 1.00 97.25 353 ASN A C 1
ATOM 2742 O O . ASN A 1 353 ? 29.096 -20.997 -15.117 1.00 97.25 353 ASN A O 1
ATOM 2746 N N . ALA A 1 354 ? 28.901 -22.652 -16.609 1.00 95.25 354 ALA A N 1
ATOM 2747 C CA . ALA A 1 354 ? 29.670 -21.958 -17.646 1.00 95.25 354 ALA A CA 1
ATOM 2748 C C . ALA A 1 354 ? 29.010 -20.651 -18.137 1.00 95.25 354 ALA A C 1
ATOM 2750 O O . ALA A 1 354 ? 29.723 -19.756 -18.573 1.00 95.25 354 ALA A O 1
ATOM 2751 N N . ASN A 1 355 ? 27.682 -20.540 -18.034 1.00 94.69 355 ASN A N 1
ATOM 2752 C CA . ASN A 1 355 ? 26.875 -19.372 -18.405 1.00 94.69 355 ASN A CA 1
ATOM 2753 C C . ASN A 1 355 ? 26.477 -18.508 -17.189 1.00 94.69 355 ASN A C 1
ATOM 2755 O O . ASN A 1 355 ? 25.361 -18.013 -17.108 1.00 94.69 355 ASN A O 1
ATOM 2759 N N . GLY A 1 356 ? 27.326 -18.440 -16.162 1.00 95.94 356 GLY A N 1
ATOM 2760 C CA . GLY A 1 356 ? 27.092 -17.588 -14.990 1.00 95.94 356 GLY A CA 1
ATOM 2761 C C . GLY A 1 356 ? 26.069 -18.098 -13.966 1.00 95.94 356 GLY A C 1
ATOM 2762 O O . GLY A 1 356 ? 26.275 -17.889 -12.770 1.00 95.94 356 GLY A O 1
ATOM 2763 N N . THR A 1 357 ? 25.030 -18.818 -14.403 1.00 97.88 357 THR A N 1
ATOM 2764 C CA . THR A 1 357 ? 23.976 -19.387 -13.539 1.00 97.88 357 THR A CA 1
ATOM 2765 C C . THR A 1 357 ? 24.519 -20.294 -12.432 1.00 97.88 357 THR A C 1
ATOM 2767 O O . THR A 1 357 ? 25.618 -20.846 -12.522 1.00 97.88 357 THR A O 1
ATOM 2770 N N . ARG A 1 358 ? 23.734 -20.495 -11.375 1.00 97.56 358 ARG A N 1
ATOM 2771 C CA . ARG A 1 358 ? 24.065 -21.315 -10.204 1.00 97.56 358 ARG A CA 1
ATOM 2772 C C . ARG A 1 358 ? 23.238 -22.600 -10.148 1.00 97.56 358 ARG A C 1
ATOM 2774 O O . ARG A 1 358 ? 22.135 -22.671 -10.686 1.00 97.56 358 ARG A O 1
ATOM 2781 N N . ASN A 1 359 ? 23.763 -23.627 -9.478 1.00 96.38 359 ASN A N 1
ATOM 2782 C CA . ASN A 1 359 ? 23.079 -24.911 -9.248 1.00 96.38 359 ASN A CA 1
ATOM 2783 C C . ASN A 1 359 ? 22.846 -25.227 -7.755 1.00 96.38 359 ASN A C 1
ATOM 2785 O O . ASN A 1 359 ? 23.022 -26.364 -7.317 1.00 96.38 359 ASN A O 1
ATOM 2789 N N . GLY A 1 360 ? 22.499 -24.203 -6.971 1.00 97.12 360 GLY A N 1
ATOM 2790 C CA . GLY A 1 360 ? 22.248 -24.311 -5.535 1.00 97.12 360 GLY A CA 1
ATOM 2791 C C . GLY A 1 360 ? 20.844 -24.784 -5.151 1.00 97.12 360 GLY A C 1
ATOM 2792 O O . GLY A 1 360 ? 20.112 -25.402 -5.923 1.00 97.12 360 GLY A O 1
ATOM 2793 N N . ASP A 1 361 ? 20.498 -24.499 -3.901 1.00 97.38 361 ASP A N 1
ATOM 2794 C CA . ASP A 1 361 ? 19.276 -24.887 -3.201 1.00 97.38 361 ASP A CA 1
ATOM 2795 C C . ASP A 1 361 ? 18.265 -23.732 -3.043 1.00 97.38 361 ASP A C 1
ATOM 2797 O O . ASP A 1 361 ? 17.294 -23.888 -2.309 1.00 97.38 361 ASP A O 1
ATOM 2801 N N . GLN A 1 362 ? 18.438 -22.606 -3.750 1.00 98.06 362 GLN A N 1
ATOM 2802 C CA . GLN A 1 362 ? 17.583 -21.403 -3.693 1.00 98.06 362 GLN A CA 1
ATOM 2803 C C . GLN A 1 362 ? 16.082 -21.735 -3.705 1.00 98.06 362 GLN A C 1
ATOM 2805 O O . GLN A 1 362 ? 15.343 -21.377 -2.792 1.00 98.06 362 GLN A O 1
ATOM 2810 N N . MET A 1 363 ? 15.641 -22.510 -4.698 1.00 98.12 363 MET A N 1
ATOM 2811 C CA . MET A 1 363 ? 14.245 -22.938 -4.833 1.00 98.12 363 MET A CA 1
ATOM 2812 C C . MET A 1 363 ? 13.784 -23.842 -3.673 1.00 98.12 363 MET A C 1
ATOM 2814 O O . MET A 1 363 ? 12.612 -23.831 -3.309 1.00 98.12 363 MET A O 1
ATOM 2818 N N . ALA A 1 364 ? 14.676 -24.612 -3.045 1.00 98.19 364 ALA A N 1
ATOM 2819 C CA . ALA A 1 364 ? 14.335 -25.390 -1.852 1.00 98.19 364 ALA A CA 1
ATOM 2820 C C . ALA A 1 364 ? 14.188 -24.502 -0.602 1.00 98.19 364 ALA A C 1
ATOM 2822 O O . ALA A 1 364 ? 13.351 -24.803 0.246 1.00 98.19 364 ALA A O 1
ATOM 2823 N N . LEU A 1 365 ? 14.945 -23.401 -0.507 1.00 97.75 365 LEU A N 1
ATOM 2824 C CA . LEU A 1 365 ? 14.783 -22.395 0.548 1.00 97.75 365 LEU A CA 1
ATOM 2825 C C . LEU A 1 365 ? 13.461 -21.630 0.390 1.00 97.75 365 LEU A C 1
ATOM 2827 O O . LEU A 1 365 ? 12.699 -21.564 1.350 1.00 97.75 365 LEU A O 1
ATOM 2831 N N . ILE A 1 366 ? 13.126 -21.169 -0.823 1.00 98.00 366 ILE A N 1
ATOM 2832 C CA . ILE A 1 366 ? 11.823 -20.540 -1.118 1.00 98.00 366 ILE A CA 1
ATOM 2833 C C . ILE A 1 366 ? 10.682 -21.498 -0.746 1.00 98.00 366 ILE A C 1
ATOM 2835 O O . ILE A 1 366 ? 9.798 -21.147 0.029 1.00 98.00 366 ILE A O 1
ATOM 2839 N N . ASN A 1 367 ? 10.729 -22.755 -1.205 1.00 98.00 367 ASN A N 1
ATOM 2840 C CA . ASN A 1 367 ? 9.702 -23.750 -0.869 1.00 98.00 367 ASN A CA 1
ATOM 2841 C C . ASN A 1 367 ? 9.625 -24.107 0.629 1.00 98.00 367 ASN A C 1
ATOM 2843 O O . ASN A 1 367 ? 8.605 -24.645 1.052 1.00 98.00 367 ASN A O 1
ATOM 2847 N N . LYS A 1 368 ? 10.664 -23.826 1.428 1.00 97.19 368 LYS A N 1
ATOM 2848 C CA . LYS A 1 368 ? 10.643 -23.993 2.890 1.00 97.19 368 LYS A CA 1
ATOM 2849 C C . LYS A 1 368 ? 9.942 -22.827 3.599 1.00 97.19 368 LYS A C 1
ATOM 2851 O O . LYS A 1 368 ? 9.330 -23.048 4.636 1.00 97.19 368 LYS A O 1
ATOM 2856 N N . MET A 1 369 ? 10.019 -21.618 3.040 1.00 96.75 369 MET A N 1
ATOM 2857 C CA . MET A 1 369 ? 9.330 -20.427 3.554 1.00 96.75 369 MET A CA 1
ATOM 2858 C C . MET A 1 369 ? 7.810 -20.507 3.358 1.00 96.75 369 MET A C 1
ATOM 2860 O O . MET A 1 369 ? 7.044 -20.103 4.236 1.00 96.75 369 MET A O 1
ATOM 2864 N N . LYS A 1 370 ? 7.363 -21.066 2.225 1.00 94.62 370 LYS A N 1
ATOM 2865 C CA . LYS A 1 370 ? 5.941 -21.169 1.858 1.00 94.62 370 LYS A CA 1
ATOM 2866 C C . LYS A 1 370 ? 5.085 -21.785 2.964 1.00 94.62 370 LYS A C 1
ATOM 2868 O O . LYS A 1 370 ? 5.356 -22.883 3.444 1.00 94.62 370 LYS A O 1
ATOM 2873 N N . GLY A 1 371 ? 4.005 -21.090 3.317 1.00 86.44 371 GLY A N 1
ATOM 2874 C CA . GLY A 1 371 ? 3.044 -21.543 4.325 1.00 86.44 371 GLY A CA 1
ATOM 2875 C C . GLY A 1 371 ? 3.506 -21.401 5.781 1.00 86.44 371 GLY A C 1
ATOM 2876 O O . GLY A 1 371 ? 2.756 -21.794 6.667 1.00 86.44 371 GLY A O 1
ATOM 2877 N N . THR A 1 372 ? 4.691 -20.834 6.046 1.00 96.56 372 THR A N 1
ATOM 2878 C CA . THR A 1 372 ? 5.101 -20.449 7.414 1.00 96.56 372 THR A CA 1
ATOM 2879 C C . THR A 1 372 ? 4.569 -19.077 7.825 1.00 96.56 372 THR A C 1
ATOM 2881 O O . THR A 1 372 ? 4.435 -18.809 9.014 1.00 96.56 372 THR A O 1
ATOM 2884 N N . GLY A 1 373 ? 4.277 -18.212 6.848 1.00 96.06 373 GLY A N 1
ATOM 2885 C CA . GLY A 1 373 ? 3.914 -16.807 7.047 1.00 96.06 373 GLY A CA 1
ATOM 2886 C C . GLY A 1 373 ? 5.111 -15.865 7.219 1.00 96.06 373 GLY A C 1
ATOM 2887 O O . GLY A 1 373 ? 4.921 -14.659 7.138 1.00 96.06 373 GLY A O 1
ATOM 2888 N N . ALA A 1 374 ? 6.336 -16.374 7.417 1.00 97.62 374 ALA A N 1
ATOM 2889 C CA . ALA A 1 374 ? 7.534 -15.540 7.320 1.00 97.62 374 ALA A CA 1
ATOM 2890 C C . ALA A 1 374 ? 7.659 -15.012 5.887 1.00 97.62 374 ALA A C 1
ATOM 2892 O O . ALA A 1 374 ? 7.617 -15.799 4.937 1.00 97.62 374 ALA A O 1
ATOM 2893 N N . ASN A 1 375 ? 7.814 -13.699 5.740 1.00 97.44 375 ASN A N 1
ATOM 2894 C CA . ASN A 1 375 ? 7.558 -13.014 4.476 1.00 97.44 375 ASN A CA 1
ATOM 2895 C C . ASN A 1 375 ? 8.724 -12.145 3.989 1.00 97.44 375 ASN A C 1
ATOM 2897 O O . ASN A 1 375 ? 8.486 -11.211 3.243 1.00 97.44 375 ASN A O 1
ATOM 2901 N N . SER A 1 376 ? 9.977 -12.438 4.347 1.00 96.94 376 SER A N 1
ATOM 2902 C CA . SER A 1 376 ? 11.145 -11.733 3.793 1.00 96.94 376 SER A CA 1
ATOM 2903 C C . SER A 1 376 ? 12.284 -12.674 3.410 1.00 96.94 376 SER A C 1
ATOM 2905 O O . SER A 1 376 ? 12.514 -13.694 4.065 1.00 96.94 376 SER A O 1
ATOM 2907 N N . ILE A 1 377 ? 13.026 -12.308 2.365 1.00 94.94 377 ILE A N 1
ATOM 2908 C CA . ILE A 1 377 ? 14.361 -12.822 2.063 1.00 94.94 377 ILE A CA 1
ATOM 2909 C C . ILE A 1 377 ? 15.263 -11.637 1.716 1.00 94.94 377 ILE A C 1
ATOM 2911 O O . ILE A 1 377 ? 15.029 -10.904 0.758 1.00 94.94 377 ILE A O 1
ATOM 2915 N N . TYR A 1 378 ? 16.319 -11.511 2.506 1.00 92.50 378 TYR A N 1
ATOM 2916 C CA . TYR A 1 378 ? 17.429 -10.587 2.328 1.00 92.50 378 TYR A CA 1
ATOM 2917 C C . TYR A 1 378 ? 18.405 -11.131 1.278 1.00 92.50 378 TYR A C 1
ATOM 2919 O O . TYR A 1 378 ? 18.844 -12.281 1.394 1.00 92.50 378 TYR A O 1
ATOM 2927 N N . LEU A 1 379 ? 18.726 -10.356 0.238 1.00 95.94 379 LEU A N 1
ATOM 2928 C CA . LEU A 1 379 ? 19.631 -10.803 -0.828 1.00 95.94 379 LEU A CA 1
ATOM 2929 C C . LEU A 1 379 ? 20.345 -9.656 -1.549 1.00 95.94 379 LEU A C 1
ATOM 2931 O O . LEU A 1 379 ? 19.798 -8.569 -1.695 1.00 95.94 379 LEU A O 1
ATOM 2935 N N . MET A 1 380 ? 21.559 -9.920 -2.040 1.00 95.94 380 MET A N 1
ATOM 2936 C CA . MET A 1 380 ? 22.411 -8.910 -2.683 1.00 95.94 380 MET A CA 1
ATOM 2937 C C . MET A 1 380 ? 22.777 -9.254 -4.126 1.00 95.94 380 MET A C 1
ATOM 2939 O O . MET A 1 380 ? 23.189 -10.379 -4.431 1.00 95.94 380 MET A O 1
ATOM 2943 N N . ALA A 1 381 ? 22.727 -8.247 -4.995 1.00 97.81 381 ALA A N 1
ATOM 2944 C CA . ALA A 1 381 ? 23.084 -8.350 -6.401 1.00 97.81 381 ALA A CA 1
ATOM 2945 C C . ALA A 1 381 ? 24.596 -8.279 -6.663 1.00 97.81 381 ALA A C 1
ATOM 2947 O O . ALA A 1 381 ? 25.086 -9.017 -7.511 1.00 97.81 381 ALA A O 1
ATOM 2948 N N . ILE A 1 382 ? 25.374 -7.446 -5.966 1.00 97.75 382 ILE A N 1
ATOM 2949 C CA . ILE A 1 382 ? 26.839 -7.403 -6.130 1.00 97.75 382 ILE A CA 1
ATOM 2950 C C . ILE A 1 382 ? 27.512 -7.607 -4.778 1.00 97.75 382 ILE A C 1
ATOM 2952 O O . ILE A 1 382 ? 27.547 -6.690 -3.969 1.00 97.75 382 ILE A O 1
ATOM 2956 N N . ARG A 1 383 ? 28.094 -8.802 -4.598 1.00 96.69 383 ARG A N 1
ATOM 2957 C CA . ARG A 1 383 ? 28.906 -9.198 -3.428 1.00 96.69 383 ARG A CA 1
ATOM 2958 C C . ARG A 1 383 ? 30.410 -9.189 -3.699 1.00 96.69 383 ARG A C 1
ATOM 2960 O O . ARG A 1 383 ? 31.247 -8.993 -2.831 1.00 96.69 383 ARG A O 1
ATOM 2967 N N . SER A 1 384 ? 30.777 -9.403 -4.957 1.00 94.62 384 SER A N 1
ATOM 2968 C CA . SER A 1 384 ? 32.153 -9.257 -5.453 1.00 94.62 384 SER A CA 1
ATOM 2969 C C . SER A 1 384 ? 32.628 -7.794 -5.495 1.00 94.62 384 SER A C 1
ATOM 2971 O O . SER A 1 384 ? 31.809 -6.891 -5.549 1.00 94.62 384 SER A O 1
ATOM 2973 N N . HIS A 1 385 ? 33.936 -7.567 -5.670 1.00 89.81 385 HIS A N 1
ATOM 2974 C CA . HIS A 1 385 ? 34.583 -6.239 -5.771 1.00 89.81 385 HIS A CA 1
ATOM 2975 C C . HIS A 1 385 ? 34.764 -5.479 -4.446 1.00 89.81 385 HIS A C 1
ATOM 2977 O O . HIS A 1 385 ? 35.146 -4.317 -4.476 1.00 89.81 385 HIS A O 1
ATOM 2983 N N . GLY A 1 386 ? 34.609 -6.112 -3.286 1.00 87.44 386 GLY A N 1
ATOM 2984 C CA . GLY A 1 386 ? 35.029 -5.507 -2.017 1.00 87.44 386 GLY A CA 1
ATOM 2985 C C . GLY A 1 386 ? 34.426 -6.189 -0.803 1.00 87.44 386 GLY A C 1
ATOM 2986 O O . GLY A 1 386 ? 35.178 -6.467 0.129 1.00 87.44 386 GLY A O 1
ATOM 2987 N N . GLY A 1 387 ? 33.127 -6.477 -0.881 1.00 91.38 387 GLY A N 1
ATOM 2988 C CA . GLY A 1 387 ? 32.373 -7.223 0.121 1.00 91.38 387 GLY A CA 1
ATOM 2989 C C . GLY A 1 387 ? 32.625 -8.726 0.099 1.00 91.38 387 GLY A C 1
ATOM 2990 O O . GLY A 1 387 ? 33.590 -9.225 -0.498 1.00 91.38 387 GLY A O 1
ATOM 2991 N N . ASP A 1 388 ? 31.724 -9.454 0.748 1.00 93.00 388 ASP A N 1
ATOM 2992 C CA . ASP A 1 388 ? 31.901 -10.846 1.162 1.00 93.00 388 ASP A CA 1
ATOM 2993 C C . ASP A 1 388 ? 31.713 -11.893 0.040 1.00 93.00 388 ASP A C 1
ATOM 2995 O O . ASP A 1 388 ? 31.707 -13.114 0.265 1.00 93.00 388 ASP A O 1
ATOM 2999 N N . GLY A 1 389 ? 31.555 -11.454 -1.209 1.00 94.19 389 GLY A N 1
ATOM 3000 C CA . GLY A 1 389 ? 31.461 -12.314 -2.385 1.00 94.19 389 GLY A CA 1
ATOM 3001 C C . GLY A 1 389 ? 32.801 -12.613 -3.060 1.00 94.19 389 GLY A C 1
ATOM 3002 O O . GLY A 1 389 ? 33.642 -11.742 -3.281 1.00 94.19 389 GLY A O 1
ATOM 3003 N N . ASP A 1 390 ? 32.970 -13.852 -3.535 1.00 94.81 390 ASP A N 1
ATOM 3004 C CA . ASP A 1 390 ? 34.036 -14.145 -4.500 1.00 94.81 390 ASP A CA 1
ATOM 3005 C C . ASP A 1 390 ? 33.826 -13.366 -5.816 1.00 94.81 390 ASP A C 1
ATOM 3007 O O . ASP A 1 390 ? 32.714 -12.943 -6.131 1.00 94.81 390 ASP A O 1
ATOM 3011 N N . ASN A 1 391 ? 34.880 -13.218 -6.629 1.00 94.62 391 ASN A N 1
ATOM 3012 C CA . ASN A 1 391 ? 34.881 -12.444 -7.882 1.00 94.62 391 ASN A CA 1
ATOM 3013 C C . ASN A 1 391 ? 33.752 -12.790 -8.882 1.00 94.62 391 ASN A C 1
ATOM 3015 O O . ASN A 1 391 ? 33.555 -12.052 -9.843 1.00 94.62 391 ASN A O 1
ATOM 3019 N N . THR A 1 392 ? 33.044 -13.909 -8.703 1.00 95.69 392 THR A N 1
ATOM 3020 C CA . THR A 1 392 ? 31.944 -14.360 -9.563 1.00 95.69 392 THR A CA 1
ATOM 3021 C C . THR A 1 392 ? 30.538 -14.078 -9.012 1.00 95.69 392 THR A C 1
ATOM 3023 O O . THR A 1 392 ? 29.548 -14.569 -9.568 1.00 95.69 392 THR A O 1
ATOM 3026 N N . GLN A 1 393 ? 30.439 -13.328 -7.910 1.00 97.56 393 GLN A N 1
ATOM 3027 C CA . GLN A 1 393 ? 29.191 -12.940 -7.243 1.00 97.56 393 GLN A CA 1
ATOM 3028 C C . GLN A 1 393 ? 28.754 -11.525 -7.659 1.00 97.56 393 GLN A C 1
ATOM 3030 O O . GLN A 1 393 ? 28.844 -10.558 -6.900 1.00 97.56 393 GLN A O 1
ATOM 3035 N N . ASN A 1 394 ? 28.362 -11.426 -8.928 1.00 97.62 394 ASN A N 1
ATOM 3036 C CA . ASN A 1 394 ? 27.784 -10.259 -9.600 1.00 97.62 394 ASN A CA 1
ATOM 3037 C C . ASN A 1 394 ? 26.953 -10.736 -10.817 1.00 97.62 394 ASN A C 1
ATOM 3039 O O . ASN A 1 394 ? 27.111 -11.892 -11.233 1.00 97.62 394 ASN A O 1
ATOM 3043 N N . PRO A 1 395 ? 26.079 -9.894 -11.398 1.00 97.69 395 PRO A N 1
ATOM 3044 C CA . PRO A 1 395 ? 25.252 -10.250 -12.552 1.00 97.69 395 PRO A CA 1
ATOM 3045 C C . PRO A 1 395 ? 25.916 -9.960 -13.910 1.00 97.69 395 PRO A C 1
ATOM 3047 O O . PRO A 1 395 ? 25.224 -9.913 -14.923 1.00 97.69 395 PRO A O 1
ATOM 3050 N N . PHE A 1 396 ? 27.232 -9.727 -13.965 1.00 98.00 396 PHE A N 1
ATOM 3051 C CA . PHE A 1 396 ? 27.906 -9.287 -15.192 1.00 98.00 396 PHE A CA 1
ATOM 3052 C C . PHE A 1 396 ? 28.413 -10.444 -16.062 1.00 98.00 396 PHE A C 1
ATOM 3054 O O . PHE A 1 396 ? 28.877 -11.474 -15.558 1.00 98.00 396 PHE A O 1
ATOM 3061 N N . VAL A 1 397 ? 28.422 -10.231 -17.381 1.00 97.50 397 VAL A N 1
ATOM 3062 C CA . VAL A 1 397 ? 28.989 -11.180 -18.356 1.00 97.50 397 VAL A CA 1
ATOM 3063 C C . VAL A 1 397 ? 30.474 -11.404 -18.060 1.00 97.50 397 VAL A C 1
ATOM 3065 O O . VAL A 1 397 ? 31.237 -10.455 -17.891 1.00 97.50 397 VAL A O 1
ATOM 3068 N N . ASP A 1 398 ? 30.899 -12.670 -17.980 1.00 95.06 398 ASP A N 1
ATOM 3069 C CA . ASP A 1 398 ? 32.238 -13.090 -17.512 1.00 95.06 398 ASP A CA 1
ATOM 3070 C C . ASP A 1 398 ? 32.660 -12.519 -16.135 1.00 95.06 398 ASP A C 1
ATOM 3072 O O . ASP A 1 398 ? 33.836 -12.590 -15.774 1.00 95.06 398 ASP A O 1
ATOM 3076 N N . SER A 1 399 ? 31.716 -11.978 -15.361 1.00 95.31 399 SER A N 1
ATOM 3077 C CA . SER A 1 399 ? 31.961 -11.196 -14.146 1.00 95.31 399 SER A CA 1
ATOM 3078 C C . SER A 1 399 ? 32.815 -9.935 -14.346 1.00 95.31 399 SER A C 1
ATOM 3080 O O . SER A 1 399 ? 33.639 -9.585 -13.505 1.00 95.31 399 SER A O 1
ATOM 3082 N N . ASP A 1 400 ? 32.599 -9.249 -15.471 1.00 94.31 400 ASP A N 1
ATOM 3083 C CA . ASP A 1 400 ? 33.272 -8.010 -15.866 1.00 94.31 400 ASP A CA 1
ATOM 3084 C C . ASP A 1 400 ? 32.234 -6.876 -16.033 1.00 94.31 400 ASP A C 1
ATOM 3086 O O . ASP A 1 400 ? 31.476 -6.900 -17.009 1.00 94.31 400 ASP A O 1
ATOM 3090 N N . PRO A 1 401 ? 32.187 -5.866 -15.136 1.00 93.44 401 PRO A N 1
ATOM 3091 C CA . PRO A 1 401 ? 31.192 -4.787 -15.191 1.00 93.44 401 PRO A CA 1
ATOM 3092 C C . PRO A 1 401 ? 31.245 -3.965 -16.488 1.00 93.44 401 PRO A C 1
ATOM 3094 O O . PRO A 1 401 ? 30.280 -3.285 -16.830 1.00 93.44 401 PRO A O 1
ATOM 3097 N N . THR A 1 402 ? 32.334 -4.047 -17.264 1.00 94.06 402 THR A N 1
ATOM 3098 C CA . THR A 1 402 ? 32.440 -3.347 -18.551 1.00 94.06 402 THR A CA 1
ATOM 3099 C C . THR A 1 402 ? 31.690 -4.031 -19.697 1.00 94.06 402 THR A C 1
ATOM 3101 O O . THR A 1 402 ? 31.521 -3.421 -20.756 1.00 94.06 402 THR A O 1
ATOM 3104 N N . LYS A 1 403 ? 31.218 -5.272 -19.502 1.00 95.69 403 LYS A N 1
ATOM 3105 C CA . LYS A 1 403 ? 30.494 -6.063 -20.514 1.00 95.69 403 LYS A CA 1
ATOM 3106 C C . LYS A 1 403 ? 28.970 -6.014 -20.384 1.00 95.69 403 LYS A C 1
ATOM 3108 O O . LYS A 1 403 ? 28.289 -6.543 -21.260 1.00 95.69 403 LYS A O 1
ATOM 3113 N N . GLY A 1 404 ? 28.447 -5.371 -19.342 1.00 95.25 404 GLY A N 1
ATOM 3114 C CA . GLY A 1 404 ? 27.016 -5.337 -19.049 1.00 95.25 404 GLY A CA 1
ATOM 3115 C C . GLY A 1 404 ? 26.502 -6.615 -18.379 1.00 95.25 404 GLY A C 1
ATOM 3116 O O . GLY A 1 404 ? 27.273 -7.470 -17.934 1.00 95.25 404 GLY A O 1
ATOM 3117 N N . LEU A 1 405 ? 25.178 -6.699 -18.272 1.00 98.19 405 LEU A N 1
ATOM 3118 C CA . LEU A 1 405 ? 24.463 -7.743 -17.540 1.00 98.19 405 LEU A CA 1
ATOM 3119 C C . LEU A 1 405 ? 24.352 -9.051 -18.335 1.00 98.19 405 LEU A C 1
ATOM 3121 O O . LEU A 1 405 ? 24.272 -9.044 -19.562 1.00 98.19 405 LEU A O 1
ATOM 3125 N N . ASP A 1 406 ? 24.361 -10.170 -17.615 1.00 98.44 406 ASP A N 1
ATOM 3126 C CA . ASP A 1 406 ? 24.258 -11.522 -18.159 1.00 98.44 406 ASP A CA 1
ATOM 3127 C C . ASP A 1 406 ? 22.801 -12.012 -18.098 1.00 98.44 406 ASP A C 1
ATOM 3129 O O . ASP A 1 406 ? 22.282 -12.351 -17.029 1.00 98.44 406 ASP A O 1
ATOM 3133 N N . ASP A 1 407 ? 22.136 -12.050 -19.256 1.00 97.94 407 ASP A N 1
ATOM 3134 C CA . ASP A 1 407 ? 20.736 -12.476 -19.380 1.00 97.94 407 ASP A CA 1
ATOM 3135 C C . ASP A 1 407 ? 20.486 -13.878 -18.802 1.00 97.94 407 ASP A C 1
ATOM 3137 O O . ASP A 1 407 ? 19.410 -14.126 -18.260 1.00 97.94 407 ASP A O 1
ATOM 3141 N N . ASP A 1 408 ? 21.444 -14.810 -18.877 1.00 98.44 408 ASP A N 1
ATOM 3142 C CA . ASP A 1 408 ? 21.252 -16.157 -18.327 1.00 98.44 408 ASP A CA 1
ATOM 3143 C C . ASP A 1 408 ? 21.190 -16.120 -16.788 1.00 98.44 408 ASP A C 1
ATOM 3145 O O . ASP A 1 408 ? 20.391 -16.848 -16.191 1.00 98.44 408 ASP A O 1
ATOM 3149 N N . ILE A 1 409 ? 21.964 -15.236 -16.141 1.00 98.62 409 ILE A N 1
ATOM 3150 C CA . ILE A 1 409 ? 21.873 -14.984 -14.693 1.00 98.62 409 ILE A CA 1
ATOM 3151 C C . ILE A 1 409 ? 20.522 -14.339 -14.352 1.00 98.62 409 ILE A C 1
ATOM 3153 O O . ILE A 1 409 ? 19.811 -14.843 -13.482 1.00 98.62 409 ILE A O 1
ATOM 3157 N N . LEU A 1 410 ? 20.129 -13.271 -15.054 1.00 98.56 410 LEU A N 1
ATOM 3158 C CA . LEU A 1 410 ? 18.889 -12.545 -14.748 1.00 98.56 410 LEU A CA 1
ATOM 3159 C C . LEU A 1 410 ? 17.625 -13.379 -15.014 1.00 98.56 410 LEU A C 1
ATOM 3161 O O . LEU A 1 410 ? 16.672 -13.310 -14.244 1.00 98.56 410 LEU A O 1
ATOM 3165 N N . ASN A 1 411 ? 17.616 -14.227 -16.048 1.00 98.12 411 ASN A N 1
ATOM 3166 C CA . ASN A 1 411 ? 16.531 -15.186 -16.298 1.00 98.12 411 ASN A CA 1
ATOM 3167 C C . ASN A 1 411 ? 16.414 -16.245 -15.185 1.00 98.12 411 ASN A C 1
ATOM 3169 O O . ASN A 1 411 ? 15.318 -16.729 -14.889 1.00 98.12 411 ASN A O 1
ATOM 3173 N N . GLN A 1 412 ? 17.531 -16.613 -14.547 1.00 98.50 412 GLN A N 1
ATOM 3174 C CA . GLN A 1 412 ? 17.500 -17.484 -13.375 1.00 98.50 412 GLN A CA 1
ATOM 3175 C C . GLN A 1 412 ? 16.952 -16.756 -12.139 1.00 98.50 412 GLN A C 1
ATOM 3177 O O . GLN A 1 412 ? 16.184 -17.360 -11.391 1.00 98.50 412 GLN A O 1
ATOM 3182 N N . TRP A 1 413 ? 17.309 -15.485 -11.934 1.00 98.62 413 TRP A N 1
ATOM 3183 C CA . TRP A 1 413 ? 16.784 -14.678 -10.826 1.00 98.62 413 TRP A CA 1
ATOM 3184 C C . TRP A 1 413 ? 15.284 -14.451 -10.955 1.00 98.62 413 TRP A C 1
ATOM 3186 O O . TRP A 1 413 ? 14.571 -14.685 -9.987 1.00 98.62 413 TRP A O 1
ATOM 3196 N N . GLU A 1 414 ? 14.799 -14.142 -12.161 1.00 98.12 414 GLU A N 1
ATOM 3197 C CA . GLU A 1 414 ? 13.366 -14.031 -12.459 1.00 98.12 414 GLU A CA 1
ATOM 3198 C C . GLU A 1 414 ? 12.599 -15.276 -11.991 1.00 98.12 414 GLU A C 1
ATOM 3200 O O . GLU A 1 414 ? 11.600 -15.166 -11.296 1.00 98.12 414 GLU A O 1
ATOM 3205 N N . THR A 1 415 ? 13.130 -16.479 -12.243 1.00 98.12 415 THR A N 1
ATOM 3206 C CA . THR A 1 415 ? 12.506 -17.737 -11.785 1.00 98.12 415 THR A CA 1
ATOM 3207 C C . THR A 1 415 ? 12.375 -17.825 -10.255 1.00 98.12 415 THR A C 1
ATOM 3209 O O . THR A 1 415 ? 11.473 -18.491 -9.746 1.00 98.12 415 THR A O 1
ATOM 3212 N N . TRP A 1 416 ? 13.286 -17.206 -9.502 1.00 98.56 416 TRP A N 1
ATOM 3213 C CA . TRP A 1 416 ? 13.235 -17.165 -8.040 1.00 98.56 416 TRP A CA 1
ATOM 3214 C C . TRP A 1 416 ? 12.336 -16.039 -7.535 1.00 98.56 416 TRP A C 1
ATOM 3216 O O . TRP A 1 416 ? 11.538 -16.286 -6.636 1.00 98.56 416 TRP A O 1
ATOM 3226 N N . PHE A 1 417 ? 12.424 -14.850 -8.129 1.00 98.38 417 PHE A N 1
ATOM 3227 C CA . PHE A 1 417 ? 11.625 -13.682 -7.763 1.00 98.38 417 PHE A CA 1
ATOM 3228 C C . PHE A 1 417 ? 10.141 -13.908 -8.050 1.00 98.38 417 PHE A C 1
ATOM 3230 O O . PHE A 1 417 ? 9.345 -13.773 -7.128 1.00 98.38 417 PHE A O 1
ATOM 3237 N N . THR A 1 418 ? 9.777 -14.439 -9.226 1.00 95.56 418 THR A N 1
ATOM 3238 C CA . THR A 1 418 ? 8.400 -14.870 -9.526 1.00 95.56 418 THR A CA 1
ATOM 3239 C C . THR A 1 418 ? 7.866 -15.841 -8.465 1.00 95.56 418 THR A C 1
ATOM 3241 O O . THR A 1 418 ? 6.698 -15.782 -8.096 1.00 95.56 418 THR A O 1
ATOM 3244 N N . GLU A 1 419 ? 8.686 -16.768 -7.963 1.00 97.12 419 GLU A N 1
ATOM 3245 C CA . GLU A 1 419 ? 8.243 -17.741 -6.956 1.00 97.12 419 GLU A CA 1
ATOM 3246 C C . GLU A 1 419 ? 8.155 -17.137 -5.544 1.00 97.12 419 GLU A C 1
ATOM 3248 O O . GLU A 1 419 ? 7.306 -17.558 -4.759 1.00 97.12 419 GLU A O 1
ATOM 3253 N N . MET A 1 420 ? 8.996 -16.157 -5.207 1.00 97.12 420 MET A N 1
ATOM 3254 C CA . MET A 1 420 ? 8.863 -15.385 -3.969 1.00 97.12 420 MET A CA 1
ATOM 3255 C C . MET A 1 420 ? 7.583 -14.536 -4.003 1.00 97.12 420 MET A C 1
ATOM 3257 O O . MET A 1 420 ? 6.748 -14.659 -3.105 1.00 97.12 420 MET A O 1
ATOM 3261 N N . ASP A 1 421 ? 7.383 -13.783 -5.085 1.00 94.56 421 ASP A N 1
ATOM 3262 C CA . ASP A 1 421 ? 6.273 -12.849 -5.274 1.00 94.56 421 ASP A CA 1
ATOM 3263 C C . ASP A 1 421 ? 4.902 -13.544 -5.244 1.00 94.56 421 ASP A C 1
ATOM 3265 O O . ASP A 1 421 ? 4.033 -13.187 -4.448 1.00 94.56 421 ASP A O 1
ATOM 3269 N N . ASN A 1 422 ? 4.753 -14.646 -5.995 1.00 91.69 422 ASN A N 1
ATOM 3270 C CA . ASN A 1 422 ? 3.545 -15.489 -5.998 1.00 91.69 422 ASN A CA 1
ATOM 3271 C C . ASN A 1 422 ? 3.189 -16.099 -4.627 1.00 91.69 422 ASN A C 1
ATOM 3273 O O . ASN A 1 422 ? 2.115 -16.680 -4.471 1.00 91.69 422 ASN A O 1
ATOM 3277 N N . ASN A 1 423 ? 4.096 -16.045 -3.647 1.00 94.00 423 ASN A N 1
ATOM 3278 C CA . ASN A 1 423 ? 3.892 -16.586 -2.304 1.00 94.00 423 ASN A CA 1
ATOM 3279 C C . ASN A 1 423 ? 4.013 -15.504 -1.212 1.00 94.00 423 ASN A C 1
ATOM 3281 O O . ASN A 1 423 ? 4.118 -15.856 -0.037 1.00 94.00 423 ASN A O 1
ATOM 3285 N N . GLY A 1 424 ? 3.989 -14.216 -1.583 1.00 93.12 424 GLY A N 1
ATOM 3286 C CA . GLY A 1 424 ? 4.028 -13.089 -0.646 1.00 93.12 424 GLY A CA 1
ATOM 3287 C C . GLY A 1 424 ? 5.349 -12.940 0.111 1.00 93.12 424 GLY A C 1
ATOM 3288 O O . GLY A 1 424 ? 5.356 -12.426 1.225 1.00 93.12 424 GLY A O 1
ATOM 3289 N N . ILE A 1 425 ? 6.458 -13.434 -0.445 1.00 97.31 425 ILE A N 1
ATOM 3290 C CA . ILE A 1 425 ? 7.786 -13.327 0.167 1.00 97.31 425 ILE A CA 1
ATOM 3291 C C . ILE A 1 425 ? 8.465 -12.066 -0.371 1.00 97.31 425 ILE A C 1
ATOM 3293 O O . ILE A 1 425 ? 8.795 -12.000 -1.552 1.00 97.31 425 ILE A O 1
ATOM 3297 N N . VAL A 1 426 ? 8.707 -11.097 0.510 1.00 98.12 426 VAL A N 1
ATOM 3298 C CA . VAL A 1 426 ? 9.390 -9.842 0.196 1.00 98.12 426 VAL A CA 1
ATOM 3299 C C . VAL A 1 426 ? 10.843 -10.090 -0.186 1.00 98.12 426 VAL A C 1
ATOM 3301 O O . VAL A 1 426 ? 11.637 -10.617 0.594 1.00 98.12 426 VAL A O 1
ATOM 3304 N N . ILE A 1 427 ? 11.180 -9.662 -1.394 1.00 98.25 427 ILE A N 1
ATOM 3305 C CA . ILE A 1 427 ? 12.516 -9.575 -1.958 1.00 98.25 427 ILE A CA 1
ATOM 3306 C C . ILE A 1 427 ? 13.126 -8.273 -1.430 1.00 98.25 427 ILE A C 1
ATOM 3308 O O . ILE A 1 427 ? 12.876 -7.196 -1.972 1.00 98.25 427 ILE A O 1
ATOM 3312 N N . PHE A 1 428 ? 13.909 -8.353 -0.356 1.00 98.12 428 PHE A N 1
ATOM 3313 C CA . PHE A 1 428 ? 14.662 -7.199 0.133 1.00 98.12 428 PHE A CA 1
ATOM 3314 C C . PHE A 1 428 ? 15.980 -7.143 -0.647 1.00 98.12 428 PHE A C 1
ATOM 3316 O O . PHE A 1 428 ? 16.938 -7.858 -0.339 1.00 98.12 428 PHE A O 1
ATOM 3323 N N . PHE A 1 429 ? 15.967 -6.384 -1.744 1.00 98.38 429 PHE A N 1
ATOM 3324 C CA . PHE A 1 429 ? 16.976 -6.430 -2.796 1.00 98.38 429 PHE A CA 1
ATOM 3325 C C . PHE A 1 429 ? 18.059 -5.380 -2.560 1.00 98.38 429 PHE A C 1
ATOM 3327 O O . PHE A 1 429 ? 17.823 -4.193 -2.761 1.00 98.38 429 PHE A O 1
ATOM 3334 N N . PHE A 1 430 ? 19.261 -5.813 -2.198 1.00 98.25 430 PHE A N 1
ATOM 3335 C CA . PHE A 1 430 ? 20.431 -4.946 -2.101 1.00 98.25 430 PHE A CA 1
ATOM 3336 C C . PHE A 1 430 ? 21.156 -4.855 -3.445 1.00 98.25 430 PHE A C 1
ATOM 3338 O O . PHE A 1 430 ? 21.588 -5.876 -3.987 1.00 98.25 430 PHE A O 1
ATOM 3345 N N . PHE A 1 431 ? 21.364 -3.647 -3.977 1.00 98.38 431 PHE A N 1
ATOM 3346 C CA . PHE A 1 431 ? 22.209 -3.473 -5.168 1.00 98.38 431 PHE A CA 1
ATOM 3347 C C . PHE A 1 431 ? 23.682 -3.790 -4.881 1.00 98.38 431 PHE A C 1
ATOM 3349 O O . PHE A 1 431 ? 24.363 -4.344 -5.753 1.00 98.38 431 PHE A O 1
ATOM 3356 N N . TYR A 1 432 ? 24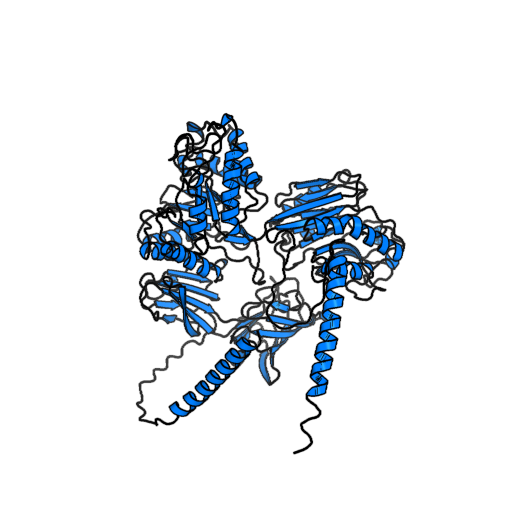.142 -3.485 -3.664 1.00 97.56 432 TYR A N 1
ATOM 3357 C CA . TYR A 1 432 ? 25.519 -3.652 -3.204 1.00 97.56 432 TYR A CA 1
ATOM 3358 C C . TYR A 1 432 ? 25.588 -4.275 -1.798 1.00 97.56 432 TYR A C 1
ATOM 3360 O O . TYR A 1 432 ? 24.816 -3.926 -0.908 1.00 97.56 432 TYR A O 1
ATOM 3368 N N . ASP A 1 433 ? 26.539 -5.189 -1.631 1.00 95.12 433 ASP A N 1
ATOM 3369 C CA . ASP A 1 433 ? 27.018 -5.760 -0.361 1.00 95.12 433 ASP A CA 1
ATOM 3370 C C . ASP A 1 433 ? 27.801 -4.717 0.467 1.00 95.12 433 ASP A C 1
ATOM 3372 O O . ASP A 1 433 ? 28.027 -3.595 -0.003 1.00 95.12 433 ASP A O 1
ATOM 3376 N N . ASP A 1 434 ? 28.248 -5.080 1.668 1.00 91.56 434 ASP A N 1
ATOM 3377 C CA . ASP A 1 434 ? 29.214 -4.311 2.461 1.00 91.56 434 ASP A CA 1
ATOM 3378 C C . ASP A 1 434 ? 30.548 -4.099 1.711 1.00 91.56 434 ASP A C 1
ATOM 3380 O O . ASP A 1 434 ? 30.814 -4.694 0.665 1.00 91.56 434 ASP A O 1
ATOM 3384 N N . ASN A 1 435 ? 31.424 -3.227 2.221 1.00 91.44 435 ASN A N 1
ATOM 3385 C CA . ASN A 1 435 ? 32.821 -3.066 1.798 1.00 91.44 435 ASN A CA 1
ATOM 3386 C C . ASN A 1 435 ? 33.124 -2.819 0.293 1.00 91.44 435 ASN A C 1
ATOM 3388 O O . ASN A 1 435 ? 34.299 -2.591 -0.043 1.00 91.44 435 ASN A O 1
ATOM 3392 N N . ILE A 1 436 ? 32.117 -2.771 -0.597 1.00 89.31 436 ILE A N 1
ATOM 3393 C CA . ILE A 1 436 ? 32.218 -2.684 -2.065 1.00 89.31 436 ILE A CA 1
ATOM 3394 C C . ILE A 1 436 ? 33.041 -1.481 -2.514 1.00 89.31 436 ILE A C 1
ATOM 3396 O O . ILE A 1 436 ? 33.805 -1.600 -3.470 1.00 89.31 436 ILE A O 1
ATOM 3400 N N . LYS A 1 437 ? 32.927 -0.336 -1.827 1.00 91.50 437 LYS A N 1
ATOM 3401 C CA . LYS A 1 437 ? 33.634 0.914 -2.156 1.00 91.50 437 LYS A CA 1
ATOM 3402 C C . LYS A 1 437 ? 33.505 1.259 -3.644 1.00 91.50 437 LYS A C 1
ATOM 3404 O O . LYS A 1 437 ? 34.520 1.355 -4.339 1.00 91.50 437 LYS A O 1
ATOM 3409 N N . VAL A 1 438 ? 32.263 1.390 -4.123 1.00 92.44 438 VAL A N 1
ATOM 3410 C CA . VAL A 1 438 ? 31.846 1.490 -5.542 1.00 92.44 438 VAL A CA 1
ATOM 3411 C C . VAL A 1 438 ? 32.806 2.349 -6.376 1.00 92.44 438 VAL A C 1
ATOM 3413 O O . VAL A 1 438 ? 33.419 1.865 -7.335 1.00 92.44 438 VAL A O 1
ATOM 3416 N N . SER A 1 439 ? 33.037 3.579 -5.913 1.00 90.56 439 SER A N 1
ATOM 3417 C CA . SER A 1 439 ? 33.986 4.548 -6.469 1.00 90.56 439 SER A CA 1
ATOM 3418 C C . SER A 1 439 ? 35.393 3.945 -6.681 1.00 90.56 439 SER A C 1
ATOM 3420 O O . SER A 1 439 ? 35.956 4.015 -7.769 1.00 90.56 439 SER A O 1
ATOM 3422 N N . ASN A 1 440 ? 35.979 3.299 -5.667 1.00 89.81 440 ASN A N 1
ATOM 3423 C CA . ASN A 1 440 ? 37.389 2.882 -5.670 1.00 89.81 440 ASN A CA 1
ATOM 3424 C C . ASN A 1 440 ? 37.659 1.490 -6.261 1.00 89.81 440 ASN A C 1
ATOM 3426 O O . ASN A 1 440 ? 38.714 1.298 -6.870 1.00 89.81 440 ASN A O 1
ATOM 3430 N N . ASN A 1 441 ? 36.765 0.519 -6.055 1.00 92.62 441 ASN A N 1
ATOM 3431 C CA . ASN A 1 441 ? 37.019 -0.871 -6.451 1.00 92.62 441 ASN A CA 1
ATOM 3432 C C . ASN A 1 441 ? 36.365 -1.247 -7.789 1.00 92.62 441 ASN A C 1
ATOM 3434 O O . ASN A 1 441 ? 36.943 -2.037 -8.537 1.00 92.62 441 ASN A O 1
ATOM 3438 N N . ILE A 1 442 ? 35.188 -0.686 -8.097 1.00 93.38 442 ILE A N 1
ATOM 3439 C CA . ILE A 1 442 ? 34.513 -0.870 -9.394 1.00 93.38 442 ILE A CA 1
ATOM 3440 C C . ILE A 1 442 ? 34.967 0.219 -10.384 1.00 93.38 442 ILE A C 1
ATOM 3442 O O . ILE A 1 442 ? 35.089 -0.041 -11.581 1.00 93.38 442 ILE A O 1
ATOM 3446 N N . GLY A 1 443 ? 35.300 1.417 -9.887 1.00 93.94 443 GLY A N 1
ATOM 3447 C CA . GLY A 1 443 ? 35.707 2.568 -10.706 1.00 93.94 443 GLY A CA 1
ATOM 3448 C C . GLY A 1 443 ? 34.532 3.438 -11.160 1.00 93.94 443 GLY A C 1
ATOM 3449 O O . GLY A 1 443 ? 34.675 4.241 -12.083 1.00 93.94 443 GLY A O 1
ATOM 3450 N N . TRP A 1 444 ? 33.364 3.257 -10.542 1.00 96.12 444 TRP A N 1
ATOM 3451 C CA . TRP A 1 444 ? 32.155 4.030 -10.800 1.00 96.12 444 TRP A CA 1
ATOM 3452 C C . TRP A 1 444 ? 32.127 5.235 -9.862 1.00 96.12 444 TRP A C 1
ATOM 3454 O O . TRP A 1 444 ? 31.582 5.185 -8.768 1.00 96.12 444 TRP A O 1
ATOM 3464 N N . HIS A 1 445 ? 32.817 6.294 -10.276 1.00 95.19 445 HIS A N 1
ATOM 3465 C CA . HIS A 1 445 ? 32.834 7.571 -9.569 1.00 95.19 445 HIS A CA 1
ATOM 3466 C C . HIS A 1 445 ? 31.650 8.443 -9.984 1.00 95.19 445 HIS A C 1
ATOM 3468 O O . HIS A 1 445 ? 31.333 8.498 -11.178 1.00 95.19 445 HIS A O 1
ATOM 3474 N N . LEU A 1 446 ? 31.111 9.218 -9.040 1.00 95.50 446 LEU A N 1
ATOM 3475 C CA . LEU A 1 446 ? 30.309 10.391 -9.378 1.00 95.50 446 LEU A CA 1
ATOM 3476 C C . LEU A 1 446 ? 31.125 11.374 -10.231 1.00 95.50 446 LEU A C 1
ATOM 3478 O O . LEU A 1 446 ? 32.345 11.515 -10.066 1.00 95.50 446 LEU A O 1
ATOM 3482 N N . ASP A 1 447 ? 30.457 12.061 -11.155 1.00 91.75 447 ASP A N 1
ATOM 3483 C CA . ASP A 1 447 ? 31.096 13.083 -11.978 1.00 91.75 447 ASP A CA 1
ATOM 3484 C C . ASP A 1 447 ? 31.228 14.441 -11.254 1.00 91.75 447 ASP A C 1
ATOM 3486 O O . ASP A 1 447 ? 30.842 14.621 -10.102 1.00 91.75 447 ASP A O 1
ATOM 3490 N N . GLY A 1 448 ? 31.816 15.440 -11.921 1.00 85.38 448 GLY A N 1
ATOM 3491 C CA . GLY A 1 448 ? 32.017 16.777 -11.337 1.00 85.38 448 GLY A CA 1
ATOM 3492 C C . GLY A 1 448 ? 30.738 17.608 -11.145 1.00 85.38 448 GLY A C 1
ATOM 3493 O O . GLY A 1 448 ? 30.831 18.817 -10.923 1.00 85.38 448 GLY A O 1
ATOM 3494 N N . SER A 1 449 ? 29.564 17.013 -11.332 1.00 88.94 449 SER A N 1
ATOM 3495 C CA . SER A 1 449 ? 28.231 17.564 -11.076 1.00 88.94 449 SER A CA 1
ATOM 3496 C C . SER A 1 449 ? 27.354 16.557 -10.316 1.00 88.94 449 SER A C 1
ATOM 3498 O O . SER A 1 449 ? 26.136 16.654 -10.394 1.00 88.94 449 SER A O 1
ATOM 3500 N N . ASP A 1 450 ? 28.000 15.630 -9.600 1.00 88.94 450 ASP A N 1
ATOM 3501 C CA . ASP A 1 450 ? 27.428 14.565 -8.775 1.00 88.94 450 ASP A CA 1
ATOM 3502 C C . ASP A 1 450 ? 26.590 13.508 -9.530 1.00 88.94 450 ASP A C 1
ATOM 3504 O O . ASP A 1 450 ? 26.006 12.648 -8.891 1.00 88.94 450 ASP A O 1
ATOM 3508 N N . ASN A 1 451 ? 26.598 13.462 -10.872 1.00 93.56 451 ASN A N 1
ATOM 3509 C CA . ASN A 1 451 ? 25.860 12.422 -11.612 1.00 93.56 451 ASN A CA 1
ATOM 3510 C C . ASN A 1 451 ? 26.518 11.037 -11.449 1.00 93.56 451 ASN A C 1
ATOM 3512 O O . ASN A 1 451 ? 27.751 10.936 -11.470 1.00 93.56 451 ASN A O 1
ATOM 3516 N N . LEU A 1 452 ? 25.710 9.967 -11.416 1.00 97.31 452 LEU A N 1
ATOM 3517 C CA . LEU A 1 452 ? 26.190 8.576 -11.456 1.00 97.31 452 LEU A CA 1
ATOM 3518 C C . LEU A 1 452 ? 27.108 8.291 -12.653 1.00 97.31 452 LEU A C 1
ATOM 3520 O O . LEU A 1 452 ? 26.963 8.844 -13.750 1.00 97.31 452 LEU A O 1
ATOM 3524 N N . HIS A 1 453 ? 28.013 7.326 -12.481 1.00 97.50 453 HIS A N 1
ATOM 3525 C CA . HIS A 1 453 ? 28.795 6.815 -13.600 1.00 97.50 453 HIS A CA 1
ATOM 3526 C C . HIS A 1 453 ? 27.866 6.140 -14.637 1.00 97.50 453 HIS A C 1
ATOM 3528 O O . HIS A 1 453 ? 27.027 5.328 -14.250 1.00 97.50 453 HIS A O 1
ATOM 3534 N N . PRO A 1 454 ? 28.019 6.347 -15.963 1.00 96.44 454 PRO A N 1
ATOM 3535 C CA . PRO A 1 454 ? 27.046 5.842 -16.944 1.00 96.44 454 PRO A CA 1
ATOM 3536 C C . PRO A 1 454 ? 26.827 4.319 -16.957 1.00 96.44 454 PRO A C 1
ATOM 3538 O O . PRO A 1 454 ? 25.771 3.856 -17.376 1.00 96.44 454 PRO A O 1
ATOM 3541 N N . GLN A 1 455 ? 27.813 3.525 -16.521 1.00 96.81 455 GLN A N 1
ATOM 3542 C CA . GLN A 1 455 ? 27.647 2.070 -16.366 1.00 96.81 455 GLN A CA 1
ATOM 3543 C C . GLN A 1 455 ? 26.903 1.684 -15.084 1.00 96.81 455 GLN A C 1
ATOM 3545 O O . GLN A 1 455 ? 26.242 0.652 -15.066 1.00 96.81 455 GLN A O 1
ATOM 3550 N N . GLU A 1 456 ? 27.009 2.504 -14.040 1.00 97.94 456 GLU A N 1
ATOM 3551 C CA . GLU A 1 456 ? 26.261 2.335 -12.799 1.00 97.94 456 GLU A CA 1
ATOM 3552 C C . GLU A 1 456 ? 24.797 2.696 -13.016 1.00 97.94 456 GLU A C 1
ATOM 3554 O O . GLU A 1 456 ? 23.933 1.874 -12.746 1.00 97.94 456 GLU A O 1
ATOM 3559 N N . GLN A 1 457 ? 24.525 3.861 -13.611 1.00 97.56 457 GLN A N 1
ATOM 3560 C CA . GLN A 1 457 ? 23.171 4.253 -13.997 1.00 97.56 457 GLN A CA 1
ATOM 3561 C C . GLN A 1 457 ? 22.515 3.172 -14.870 1.00 97.56 457 GLN A C 1
ATOM 3563 O O . GLN A 1 457 ? 21.433 2.696 -14.544 1.00 97.56 457 GLN A O 1
ATOM 3568 N N . TYR A 1 458 ? 23.214 2.695 -15.909 1.00 97.38 458 TYR A N 1
ATOM 3569 C CA . TYR A 1 458 ? 22.741 1.577 -16.730 1.00 97.38 458 TYR A CA 1
ATOM 3570 C C . TYR A 1 458 ? 22.469 0.308 -15.907 1.00 97.38 458 TYR A C 1
ATOM 3572 O O . TYR A 1 458 ? 21.492 -0.383 -16.179 1.00 97.38 458 TYR A O 1
ATOM 3580 N N . TYR A 1 459 ? 23.319 -0.025 -14.930 1.00 98.44 459 TYR A N 1
ATOM 3581 C CA . TYR A 1 459 ? 23.131 -1.185 -14.055 1.00 98.44 459 TYR A CA 1
ATOM 3582 C C . TYR A 1 459 ? 21.874 -1.048 -13.189 1.00 98.44 459 TYR A C 1
ATOM 3584 O O . TYR A 1 459 ? 21.031 -1.944 -13.232 1.00 98.44 459 TYR A O 1
ATOM 3592 N N . ILE A 1 460 ? 21.734 0.063 -12.460 1.00 98.62 460 ILE A N 1
ATOM 3593 C CA . ILE A 1 460 ? 20.586 0.344 -11.590 1.00 98.62 460 ILE A CA 1
ATOM 3594 C C . ILE A 1 460 ? 19.292 0.329 -12.411 1.00 98.62 460 ILE A C 1
ATOM 3596 O O . ILE A 1 460 ? 18.412 -0.492 -12.153 1.00 98.62 460 ILE A O 1
ATOM 3600 N N . GLU A 1 461 ? 19.212 1.154 -13.461 1.00 96.75 461 GLU A N 1
ATOM 3601 C CA . GLU A 1 461 ? 18.029 1.254 -14.322 1.00 96.75 461 GLU A CA 1
ATOM 3602 C C . GLU A 1 461 ? 17.674 -0.103 -14.950 1.00 96.75 461 GLU A C 1
ATOM 3604 O O . GLU A 1 461 ? 16.510 -0.498 -14.927 1.00 96.75 461 GLU A O 1
ATOM 3609 N N . SER A 1 462 ? 18.655 -0.859 -15.463 1.00 96.94 462 SER A N 1
ATOM 3610 C CA . SER A 1 462 ? 18.390 -2.158 -16.105 1.00 96.94 462 SER A CA 1
ATOM 3611 C C . SER A 1 462 ? 17.915 -3.238 -15.135 1.00 96.94 462 SER A C 1
ATOM 3613 O O . SER A 1 462 ? 17.240 -4.163 -15.572 1.00 96.94 462 SER A O 1
ATOM 3615 N N . ILE A 1 463 ? 18.283 -3.171 -13.853 1.00 98.69 463 ILE A N 1
ATOM 3616 C CA . ILE A 1 463 ? 17.798 -4.107 -12.831 1.00 98.69 463 ILE A CA 1
ATOM 3617 C C . ILE A 1 463 ? 16.377 -3.734 -12.395 1.00 98.69 463 ILE A C 1
ATOM 3619 O O . ILE A 1 463 ? 15.534 -4.625 -12.307 1.00 98.69 463 ILE A O 1
ATOM 3623 N N . VAL A 1 464 ? 16.086 -2.444 -12.197 1.00 97.31 464 VAL A N 1
ATOM 3624 C CA . VAL A 1 464 ? 14.740 -1.971 -11.821 1.00 97.31 464 VAL A CA 1
ATOM 3625 C C . VAL A 1 464 ? 13.729 -2.271 -12.930 1.00 97.31 464 VAL A C 1
ATOM 3627 O O . VAL A 1 464 ? 12.825 -3.072 -12.708 1.00 97.31 464 VAL A O 1
ATOM 3630 N N . ASN A 1 465 ? 13.973 -1.800 -14.163 1.00 87.31 465 ASN A N 1
ATOM 3631 C CA . ASN A 1 465 ? 13.135 -2.082 -15.349 1.00 87.31 465 ASN A CA 1
ATOM 3632 C C . ASN A 1 465 ? 12.961 -3.592 -15.640 1.00 87.31 465 ASN A C 1
ATOM 3634 O O . ASN A 1 465 ? 12.148 -3.989 -16.477 1.00 87.31 465 ASN A O 1
ATOM 3638 N N . ARG A 1 466 ? 13.794 -4.459 -15.045 1.00 93.50 466 ARG A N 1
ATOM 3639 C CA . ARG A 1 466 ? 13.738 -5.911 -15.243 1.00 93.50 466 ARG A CA 1
ATOM 3640 C C . ARG A 1 466 ? 12.857 -6.630 -14.224 1.00 93.50 466 ARG A C 1
ATOM 3642 O O . ARG A 1 466 ? 12.425 -7.738 -14.537 1.00 93.50 466 ARG A O 1
ATOM 3649 N N . PHE A 1 467 ? 12.644 -6.054 -13.043 1.00 96.38 467 PHE A N 1
ATOM 3650 C CA . PHE A 1 467 ? 12.034 -6.739 -11.900 1.00 96.38 467 PHE A CA 1
ATOM 3651 C C . PHE A 1 467 ? 10.980 -5.906 -11.149 1.00 96.38 467 PHE A C 1
ATOM 3653 O O . PHE A 1 467 ? 10.352 -6.437 -10.238 1.00 96.38 467 PHE A O 1
ATOM 3660 N N . GLU A 1 468 ? 10.737 -4.647 -11.528 1.00 89.69 468 GLU A N 1
ATOM 3661 C CA . GLU A 1 468 ? 9.672 -3.805 -10.955 1.00 89.69 468 GLU A CA 1
ATOM 3662 C C . GLU A 1 468 ? 8.269 -4.429 -11.065 1.00 89.69 468 GLU A C 1
ATOM 3664 O O . GLU A 1 468 ? 7.378 -4.079 -10.305 1.00 89.69 468 GLU A O 1
ATOM 3669 N N . HIS A 1 469 ? 8.041 -5.388 -11.967 1.00 83.12 469 HIS A N 1
ATOM 3670 C CA . HIS A 1 469 ? 6.747 -6.067 -12.092 1.00 83.12 469 HIS A CA 1
ATOM 3671 C C . HIS A 1 469 ? 6.421 -7.027 -10.932 1.00 83.12 469 HIS A C 1
ATOM 3673 O O . HIS A 1 469 ? 5.291 -7.516 -10.869 1.00 83.12 469 HIS A O 1
ATOM 3679 N N . HIS A 1 470 ? 7.375 -7.320 -10.039 1.00 92.06 470 HIS A N 1
ATOM 3680 C CA . HIS A 1 470 ? 7.144 -8.109 -8.821 1.00 92.06 470 HIS A CA 1
ATOM 3681 C C . HIS A 1 470 ? 6.622 -7.205 -7.700 1.00 92.06 470 HIS A C 1
ATOM 3683 O O . HIS A 1 470 ? 7.256 -6.221 -7.341 1.00 92.06 470 HIS A O 1
ATOM 3689 N N . LYS A 1 471 ? 5.488 -7.564 -7.097 1.00 91.50 471 LYS A N 1
ATOM 3690 C CA . LYS A 1 471 ? 4.796 -6.760 -6.073 1.00 91.50 471 LYS A CA 1
ATOM 3691 C C . LYS A 1 471 ? 5.545 -6.609 -4.754 1.00 91.50 471 LYS A C 1
ATOM 3693 O O . LYS A 1 471 ? 5.407 -5.601 -4.060 1.00 91.50 471 LYS A O 1
ATOM 3698 N N . HIS A 1 472 ? 6.228 -7.669 -4.346 1.00 96.12 472 HIS A N 1
ATOM 3699 C CA . HIS A 1 472 ? 6.836 -7.805 -3.032 1.00 96.12 472 HIS A CA 1
ATOM 3700 C C . HIS A 1 472 ? 8.339 -7.531 -3.138 1.00 96.12 472 HIS A C 1
ATOM 3702 O O . HIS A 1 472 ? 9.145 -8.365 -2.738 1.00 96.12 472 HIS A O 1
ATOM 3708 N N . ILE A 1 473 ? 8.734 -6.386 -3.698 1.00 97.44 473 ILE A N 1
ATOM 3709 C CA . ILE A 1 473 ? 10.138 -5.965 -3.779 1.00 97.44 473 ILE A CA 1
ATOM 3710 C C . ILE A 1 473 ? 10.367 -4.658 -3.015 1.00 97.44 473 ILE A C 1
ATOM 3712 O O . ILE A 1 473 ? 9.530 -3.757 -3.024 1.00 97.44 473 ILE A O 1
ATOM 3716 N N . ILE A 1 474 ? 11.504 -4.583 -2.323 1.00 98.56 474 ILE A N 1
ATOM 3717 C CA . ILE A 1 474 ? 12.020 -3.370 -1.684 1.00 98.56 474 ILE A CA 1
ATOM 3718 C C . ILE A 1 474 ? 13.439 -3.156 -2.196 1.00 98.56 474 ILE A C 1
ATOM 3720 O O . ILE A 1 474 ? 14.281 -4.054 -2.112 1.00 98.56 474 ILE A O 1
ATOM 3724 N N . TRP A 1 475 ? 13.698 -1.964 -2.723 1.00 98.75 475 TRP A N 1
ATOM 3725 C CA . TRP A 1 475 ? 14.964 -1.596 -3.343 1.00 98.75 475 TRP A CA 1
ATOM 3726 C C . TRP A 1 475 ? 15.917 -1.002 -2.312 1.00 98.75 475 TRP A C 1
ATOM 3728 O O . TRP A 1 475 ? 15.837 0.186 -2.011 1.00 98.75 475 TRP A O 1
ATOM 3738 N N . CYS A 1 476 ? 16.840 -1.796 -1.775 1.00 98.12 476 CYS A N 1
ATOM 3739 C CA . CYS A 1 476 ? 17.868 -1.287 -0.877 1.00 98.12 476 CYS A CA 1
ATOM 3740 C C . CYS A 1 476 ? 19.166 -0.941 -1.615 1.00 98.12 476 CYS A C 1
ATOM 3742 O O . CYS A 1 476 ? 19.714 -1.737 -2.376 1.00 98.12 476 CYS A O 1
ATOM 3744 N N . ILE A 1 477 ? 19.676 0.265 -1.377 1.00 97.94 477 ILE A N 1
ATOM 3745 C CA . ILE A 1 477 ? 20.858 0.798 -2.068 1.00 97.94 477 ILE A CA 1
ATOM 3746 C C . ILE A 1 477 ? 22.102 -0.053 -1.769 1.00 97.94 477 ILE A C 1
ATOM 3748 O O . ILE A 1 477 ? 22.770 -0.535 -2.681 1.00 97.94 477 ILE A O 1
ATOM 3752 N N . MET A 1 478 ? 22.420 -0.233 -0.490 1.00 95.06 478 MET A N 1
ATOM 3753 C CA . MET A 1 478 ? 23.600 -0.947 -0.005 1.00 95.06 478 MET A CA 1
ATOM 3754 C C . MET A 1 478 ? 23.363 -1.367 1.446 1.00 95.06 478 MET A C 1
ATOM 3756 O O . MET A 1 478 ? 22.628 -0.675 2.152 1.00 95.06 478 MET A O 1
ATOM 3760 N N . GLU A 1 479 ? 23.970 -2.477 1.869 1.00 92.25 479 GLU A N 1
ATOM 3761 C CA . GLU A 1 479 ? 23.934 -2.947 3.260 1.00 92.25 479 GLU A CA 1
ATOM 3762 C C . GLU A 1 479 ? 24.636 -1.950 4.194 1.00 92.25 479 GLU A C 1
ATOM 3764 O O . GLU A 1 479 ? 24.003 -1.262 4.985 1.00 92.25 479 GLU A O 1
ATOM 3769 N N . GLU A 1 480 ? 25.940 -1.755 4.063 1.00 93.31 480 GLU A N 1
ATOM 3770 C CA . GLU A 1 480 ? 26.644 -0.758 4.874 1.00 93.31 480 GLU A CA 1
ATOM 3771 C C . GLU A 1 480 ? 26.937 0.491 4.040 1.00 93.31 480 GLU A C 1
ATOM 3773 O O . GLU A 1 480 ? 28.037 0.660 3.514 1.00 93.31 480 GLU A O 1
ATOM 3778 N N . VAL A 1 481 ? 25.932 1.367 3.865 1.00 94.38 481 VAL A N 1
ATOM 3779 C CA . VAL A 1 481 ? 26.013 2.491 2.908 1.00 94.38 481 VAL A CA 1
ATOM 3780 C C . VAL A 1 481 ? 27.221 3.404 3.144 1.00 94.38 481 VAL A C 1
ATOM 3782 O O . VAL A 1 481 ? 27.825 3.881 2.183 1.00 94.38 481 VAL A O 1
ATOM 3785 N N . GLU A 1 482 ? 27.645 3.608 4.394 1.00 93.75 482 GLU A N 1
ATOM 3786 C CA . GLU A 1 482 ? 28.838 4.397 4.727 1.00 93.75 482 GLU A CA 1
ATOM 3787 C C . GLU A 1 482 ? 30.143 3.818 4.145 1.00 93.75 482 GLU A C 1
ATOM 3789 O O . GLU A 1 482 ? 31.128 4.544 3.973 1.00 93.75 482 GLU A O 1
ATOM 3794 N N . GLU A 1 483 ? 30.166 2.531 3.790 1.00 93.56 483 GLU A N 1
ATOM 3795 C CA . GLU A 1 483 ? 31.307 1.870 3.159 1.00 93.56 483 GLU A CA 1
ATOM 3796 C C . GLU A 1 483 ? 31.347 2.012 1.627 1.00 93.56 483 GLU A C 1
ATOM 3798 O O . GLU A 1 483 ? 32.321 1.594 0.988 1.00 93.56 483 GLU A O 1
ATOM 3803 N N . MET A 1 484 ? 30.346 2.659 1.019 1.00 91.56 484 MET A N 1
ATOM 3804 C CA . MET A 1 484 ? 30.327 2.990 -0.411 1.00 91.56 484 MET A CA 1
ATOM 3805 C C . MET A 1 484 ? 31.500 3.899 -0.813 1.00 91.56 484 MET A C 1
ATOM 3807 O O . MET A 1 484 ? 32.076 3.744 -1.895 1.00 91.56 484 MET A O 1
ATOM 3811 N N . GLY A 1 485 ? 31.893 4.823 0.069 1.00 89.19 485 GLY A N 1
ATOM 3812 C CA . GLY A 1 485 ? 32.965 5.782 -0.184 1.00 89.19 485 GLY A CA 1
ATOM 3813 C C . GLY A 1 485 ? 32.871 7.044 0.674 1.00 89.19 485 GLY A C 1
ATOM 3814 O O . GLY A 1 485 ? 31.975 7.208 1.495 1.00 89.19 485 GLY A O 1
ATOM 3815 N N . GLY A 1 486 ? 33.805 7.980 0.474 1.00 89.69 486 GLY A N 1
ATOM 3816 C CA . GLY A 1 486 ? 33.762 9.294 1.143 1.00 89.69 486 GLY A CA 1
ATOM 3817 C C . GLY A 1 486 ? 32.642 10.215 0.631 1.00 89.69 486 GLY A C 1
ATOM 3818 O O . GLY A 1 486 ? 32.417 11.285 1.191 1.00 89.69 486 GLY A O 1
ATOM 3819 N N . ASP A 1 487 ? 31.981 9.781 -0.436 1.00 92.19 487 ASP A N 1
ATOM 3820 C CA . ASP A 1 487 ? 30.904 10.368 -1.225 1.00 92.19 487 ASP A CA 1
ATOM 3821 C C . ASP A 1 487 ? 29.541 9.683 -0.981 1.00 92.19 487 ASP A C 1
ATOM 3823 O O . ASP A 1 487 ? 28.562 10.050 -1.628 1.00 92.19 487 ASP A O 1
ATOM 3827 N N . TYR A 1 488 ? 29.439 8.739 -0.029 1.00 93.69 488 TYR A N 1
ATOM 3828 C CA . TYR A 1 488 ? 28.256 7.879 0.147 1.00 93.69 488 TYR A CA 1
ATOM 3829 C C . TYR A 1 488 ? 26.914 8.626 0.245 1.00 93.69 488 TYR A C 1
ATOM 3831 O O . TYR A 1 488 ? 25.926 8.164 -0.312 1.00 93.69 488 TYR A O 1
ATOM 3839 N N . VAL A 1 489 ? 26.857 9.794 0.904 1.00 94.62 489 VAL A N 1
ATOM 3840 C CA . VAL A 1 489 ? 25.600 10.556 1.061 1.00 94.62 489 VAL A CA 1
ATOM 3841 C C . VAL A 1 489 ? 25.084 11.091 -0.274 1.00 94.62 489 VAL A C 1
ATOM 3843 O O . VAL A 1 489 ? 23.881 11.055 -0.512 1.00 94.62 489 VAL A O 1
ATOM 3846 N N . SER A 1 490 ? 25.961 11.618 -1.132 1.00 95.31 490 SER A N 1
ATOM 3847 C CA . SER A 1 490 ? 25.574 12.060 -2.478 1.00 95.31 490 SER A CA 1
ATOM 3848 C C . SER A 1 490 ? 25.318 10.854 -3.376 1.00 95.31 490 SER A C 1
ATOM 3850 O O . SER A 1 490 ? 24.290 10.792 -4.037 1.00 95.31 490 SER A O 1
ATOM 3852 N N . HIS A 1 491 ? 26.192 9.849 -3.322 1.00 96.69 491 HIS A N 1
ATOM 3853 C CA . HIS A 1 491 ? 26.128 8.675 -4.194 1.00 96.69 491 HIS A CA 1
ATOM 3854 C C . HIS A 1 491 ? 24.846 7.860 -3.965 1.00 96.69 491 HIS A C 1
ATOM 3856 O O . HIS A 1 491 ? 24.134 7.553 -4.917 1.00 96.69 491 HIS A O 1
ATOM 3862 N N . ALA A 1 492 ? 24.470 7.612 -2.709 1.00 96.81 492 ALA A N 1
ATOM 3863 C CA . ALA A 1 492 ? 23.226 6.927 -2.370 1.00 96.81 492 ALA A CA 1
ATOM 3864 C C . ALA A 1 492 ? 21.972 7.697 -2.827 1.00 96.81 492 ALA A C 1
ATOM 3866 O O . ALA A 1 492 ? 21.003 7.075 -3.250 1.00 96.81 492 ALA A O 1
ATOM 3867 N N . LYS A 1 493 ? 21.981 9.036 -2.803 1.00 96.62 493 LYS A N 1
ATOM 3868 C CA . LYS A 1 493 ? 20.842 9.849 -3.273 1.00 96.62 493 LYS A CA 1
ATOM 3869 C C . LYS A 1 493 ? 20.666 9.797 -4.780 1.00 96.62 493 LYS A C 1
ATOM 3871 O O . LYS A 1 493 ? 19.542 9.717 -5.257 1.00 96.62 493 LYS A O 1
ATOM 3876 N N . GLU A 1 494 ? 21.769 9.781 -5.513 1.00 97.75 494 GLU A N 1
ATOM 3877 C CA . GLU A 1 494 ? 21.769 9.656 -6.969 1.00 97.75 494 GLU A CA 1
ATOM 3878 C C . GLU A 1 494 ? 21.354 8.237 -7.400 1.00 97.75 494 GLU A C 1
ATOM 3880 O O . GLU A 1 494 ? 20.611 8.081 -8.368 1.00 97.75 494 GLU A O 1
ATOM 3885 N N . ILE A 1 495 ? 21.720 7.198 -6.631 1.00 98.38 495 ILE A N 1
ATOM 3886 C CA . ILE A 1 495 ? 21.168 5.840 -6.799 1.00 98.38 495 ILE A CA 1
ATOM 3887 C C . ILE A 1 495 ? 19.663 5.823 -6.486 1.00 98.38 495 ILE A C 1
ATOM 3889 O O . ILE A 1 495 ? 18.896 5.276 -7.272 1.00 98.38 495 ILE A O 1
ATOM 3893 N N . ALA A 1 496 ? 19.217 6.442 -5.387 1.00 97.94 496 ALA A N 1
ATOM 3894 C CA . ALA A 1 496 ? 17.798 6.522 -5.030 1.00 97.94 496 ALA A CA 1
ATOM 3895 C C . ALA A 1 496 ? 16.973 7.275 -6.088 1.00 97.94 496 ALA A C 1
ATOM 3897 O O . ALA A 1 496 ? 15.871 6.847 -6.433 1.00 97.94 496 ALA A O 1
ATOM 3898 N N . GLU A 1 497 ? 17.507 8.363 -6.655 1.00 95.38 497 GLU A N 1
ATOM 3899 C CA . GLU A 1 497 ? 16.882 9.030 -7.794 1.00 95.38 497 GLU A CA 1
ATOM 3900 C C . GLU A 1 497 ? 16.864 8.114 -9.025 1.00 95.38 497 GLU A C 1
ATOM 3902 O O . GLU A 1 497 ? 15.799 7.957 -9.613 1.00 95.38 497 GLU A O 1
ATOM 3907 N N . ALA A 1 498 ? 17.963 7.444 -9.385 1.00 96.69 498 ALA A N 1
ATOM 3908 C CA . ALA A 1 498 ? 17.987 6.522 -10.525 1.00 96.69 498 ALA A CA 1
ATOM 3909 C C . ALA A 1 498 ? 16.983 5.359 -10.383 1.00 96.69 498 ALA A C 1
ATOM 3911 O O . ALA A 1 498 ? 16.265 5.068 -11.339 1.00 96.69 498 ALA A O 1
ATOM 3912 N N . ILE A 1 499 ? 16.866 4.750 -9.194 1.00 97.94 499 ILE A N 1
ATOM 3913 C CA . ILE A 1 499 ? 15.836 3.739 -8.891 1.00 97.94 499 ILE A CA 1
ATOM 3914 C C . ILE A 1 499 ? 14.448 4.355 -9.071 1.00 97.94 499 ILE A C 1
ATOM 3916 O O . ILE A 1 499 ? 13.645 3.850 -9.847 1.00 97.94 499 ILE A O 1
ATOM 3920 N N . SER A 1 500 ? 14.187 5.496 -8.424 1.00 89.50 500 SER A N 1
ATOM 3921 C CA . SER A 1 500 ? 12.919 6.221 -8.537 1.00 89.50 500 SER A CA 1
ATOM 3922 C C . SER A 1 500 ? 12.561 6.515 -9.995 1.00 89.50 500 SER A C 1
ATOM 3924 O O . SER A 1 500 ? 11.405 6.346 -10.373 1.00 89.50 500 SER A O 1
ATOM 3926 N N . GLN A 1 501 ? 13.492 6.997 -10.829 1.00 84.19 501 GLN A N 1
ATOM 3927 C CA . GLN A 1 501 ? 13.241 7.309 -12.248 1.00 84.19 501 GLN A CA 1
ATOM 3928 C C . GLN A 1 501 ? 13.028 6.070 -13.127 1.00 84.19 501 GLN A C 1
ATOM 3930 O O . GLN A 1 501 ? 12.461 6.227 -14.206 1.00 84.19 501 GLN A O 1
ATOM 3935 N N . ALA A 1 502 ? 13.459 4.888 -12.682 1.00 85.88 502 ALA A N 1
ATOM 3936 C CA . ALA A 1 502 ? 13.256 3.625 -13.380 1.00 85.88 502 ALA A CA 1
ATOM 3937 C C . ALA A 1 502 ? 12.027 2.833 -12.901 1.00 85.88 502 ALA A C 1
ATOM 3939 O O . ALA A 1 502 ? 11.566 2.001 -13.668 1.00 85.88 502 ALA A O 1
ATOM 3940 N N . ASP A 1 503 ? 11.530 3.063 -11.677 1.00 87.75 503 ASP A N 1
ATOM 3941 C CA . ASP A 1 503 ? 10.386 2.341 -11.096 1.00 87.75 503 ASP A CA 1
ATOM 3942 C C . ASP A 1 503 ? 9.047 3.065 -11.363 1.00 87.75 503 ASP A C 1
ATOM 3944 O O . ASP A 1 503 ? 8.749 4.125 -10.789 1.00 87.75 503 ASP A O 1
ATOM 3948 N N . ASP A 1 504 ? 8.225 2.463 -12.224 1.00 76.94 504 ASP A N 1
ATOM 3949 C CA . ASP A 1 504 ? 6.890 2.934 -12.624 1.00 76.94 504 ASP A CA 1
ATOM 3950 C C . ASP A 1 504 ? 5.777 2.532 -11.622 1.00 76.94 504 ASP A C 1
ATOM 3952 O O . ASP A 1 504 ? 4.591 2.792 -11.863 1.00 76.94 504 ASP A O 1
ATOM 3956 N N . HIS A 1 505 ? 6.121 1.890 -10.497 1.00 79.00 505 HIS A N 1
ATOM 3957 C CA . HIS A 1 505 ? 5.174 1.190 -9.617 1.00 79.00 505 HIS A CA 1
ATOM 3958 C C . HIS A 1 505 ? 5.213 1.596 -8.130 1.00 79.00 505 HIS A C 1
ATOM 3960 O O . HIS A 1 505 ? 4.375 1.125 -7.360 1.00 79.00 505 HIS A O 1
ATOM 3966 N N . ASP A 1 506 ? 6.092 2.521 -7.736 1.00 82.44 506 ASP A N 1
ATOM 3967 C CA . ASP A 1 506 ? 6.167 3.106 -6.382 1.00 82.44 506 ASP A CA 1
ATOM 3968 C C . ASP A 1 506 ? 6.701 2.139 -5.310 1.00 82.44 506 ASP A C 1
ATOM 3970 O O . ASP A 1 506 ? 6.362 2.276 -4.131 1.00 82.44 506 ASP A O 1
ATOM 3974 N N . HIS A 1 507 ? 7.568 1.194 -5.688 1.00 93.50 507 HIS A N 1
ATOM 3975 C CA . HIS A 1 507 ? 8.234 0.340 -4.701 1.00 93.50 507 HIS A CA 1
ATOM 3976 C C . HIS A 1 507 ? 9.085 1.143 -3.721 1.00 93.50 507 HIS A C 1
ATOM 3978 O O . HIS A 1 507 ? 9.742 2.125 -4.071 1.00 93.50 507 HIS A O 1
ATOM 3984 N N . VAL A 1 508 ? 9.087 0.671 -2.475 1.00 97.50 508 VAL A N 1
ATOM 3985 C CA . VAL A 1 508 ? 9.821 1.273 -1.362 1.00 97.50 508 VAL A CA 1
ATOM 3986 C C . VAL A 1 508 ? 11.319 1.271 -1.659 1.00 97.50 508 VAL A C 1
ATOM 3988 O O . VAL A 1 508 ? 11.907 0.215 -1.911 1.00 97.50 508 VAL A O 1
ATOM 3991 N N . ILE A 1 509 ? 11.947 2.443 -1.559 1.00 98.44 509 ILE A N 1
ATOM 3992 C CA . ILE A 1 509 ? 13.402 2.584 -1.654 1.00 98.44 509 ILE A CA 1
ATOM 3993 C C . ILE A 1 509 ? 13.981 2.692 -0.241 1.00 98.44 509 ILE A C 1
ATOM 3995 O O . ILE A 1 509 ? 13.593 3.552 0.556 1.00 98.44 509 ILE A O 1
ATOM 3999 N N . ALA A 1 510 ? 14.916 1.802 0.073 1.00 97.94 510 ALA A N 1
ATOM 4000 C CA . ALA A 1 510 ? 15.517 1.652 1.387 1.00 97.94 510 ALA A CA 1
ATOM 4001 C C . ALA A 1 510 ? 17.018 1.973 1.386 1.00 97.94 510 ALA A C 1
ATOM 4003 O O . ALA A 1 510 ? 17.727 1.797 0.392 1.00 97.94 510 ALA A O 1
ATOM 4004 N N . VAL A 1 511 ? 17.535 2.353 2.550 1.00 96.00 511 VAL A N 1
ATOM 4005 C CA . VAL A 1 511 ? 18.977 2.412 2.817 1.00 96.00 511 VAL A CA 1
ATOM 4006 C C . VAL A 1 511 ? 19.278 1.710 4.138 1.00 96.00 511 VAL A C 1
ATOM 4008 O O . VAL A 1 511 ? 18.561 1.917 5.119 1.00 96.00 511 VAL A O 1
ATOM 4011 N N . HIS A 1 512 ? 20.306 0.862 4.162 1.00 95.00 512 HIS A N 1
ATOM 4012 C CA . HIS A 1 512 ? 20.799 0.236 5.385 1.00 95.00 512 HIS A CA 1
ATOM 4013 C C . HIS A 1 512 ? 22.037 0.989 5.892 1.00 95.00 512 HIS A C 1
ATOM 4015 O O . HIS A 1 512 ? 22.789 1.582 5.112 1.00 95.00 512 HIS A O 1
ATOM 4021 N N . LYS A 1 513 ? 22.177 1.061 7.218 1.00 90.12 513 LYS A N 1
ATOM 4022 C CA . LYS A 1 513 ? 23.159 1.907 7.903 1.00 90.12 513 LYS A CA 1
ATOM 4023 C C . LYS A 1 513 ? 24.066 1.071 8.801 1.00 90.12 513 LYS A C 1
ATOM 4025 O O . LYS A 1 513 ? 23.564 0.317 9.630 1.00 90.12 513 LYS A O 1
ATOM 4030 N N . LEU A 1 514 ? 25.382 1.255 8.678 1.00 85.31 514 LEU A N 1
ATOM 4031 C CA . LEU A 1 514 ? 26.402 0.550 9.467 1.00 85.31 514 LEU A CA 1
ATOM 4032 C C . LEU A 1 514 ? 26.373 0.955 10.947 1.00 85.31 514 LEU A C 1
ATOM 4034 O O . LEU A 1 514 ? 26.542 0.112 11.830 1.00 85.31 514 LEU A O 1
ATOM 4038 N N . THR A 1 515 ? 26.211 2.239 11.275 1.00 73.94 515 THR A N 1
ATOM 4039 C CA . THR A 1 515 ? 26.385 2.639 12.679 1.00 73.94 515 THR A CA 1
ATOM 4040 C C . THR A 1 515 ? 25.242 2.165 13.579 1.00 73.94 515 THR A C 1
ATOM 4042 O O . THR A 1 515 ? 24.066 2.233 13.239 1.00 73.94 515 THR A O 1
ATOM 4045 N N . THR A 1 516 ? 25.580 1.816 14.825 1.00 70.62 516 THR A N 1
ATOM 4046 C CA . THR A 1 516 ? 24.590 1.649 15.904 1.00 70.62 516 THR A CA 1
ATOM 4047 C C . THR A 1 516 ? 24.010 2.989 16.392 1.00 70.62 516 THR A C 1
ATOM 4049 O O . THR A 1 516 ? 23.499 3.065 17.511 1.00 70.62 516 THR A O 1
ATOM 4052 N N . GLU A 1 517 ? 24.176 4.074 15.630 1.00 78.81 517 GLU A N 1
ATOM 4053 C CA . GLU A 1 517 ? 23.598 5.383 15.920 1.00 78.81 517 GLU A CA 1
ATOM 4054 C C . GLU A 1 517 ? 22.297 5.507 15.126 1.00 78.81 517 GLU A C 1
ATOM 4056 O O . GLU A 1 517 ? 22.287 5.393 13.907 1.00 78.81 517 GLU A O 1
ATOM 4061 N N . LEU A 1 518 ? 21.192 5.764 15.823 1.00 85.31 518 LEU A N 1
ATOM 4062 C CA . LEU A 1 518 ? 19.841 5.793 15.249 1.00 85.31 518 LEU A CA 1
ATOM 4063 C C . LEU A 1 518 ? 19.512 7.128 14.543 1.00 85.31 518 LEU A C 1
ATOM 4065 O O . LEU A 1 518 ? 18.347 7.473 14.368 1.00 85.31 518 LEU A O 1
ATOM 4069 N N . ASP A 1 519 ? 20.540 7.899 14.181 1.00 86.19 519 ASP A N 1
ATOM 4070 C CA . ASP A 1 519 ? 20.423 9.167 13.460 1.00 86.19 519 ASP A CA 1
ATOM 4071 C C . ASP A 1 519 ? 20.430 8.890 11.953 1.00 86.19 519 ASP A C 1
ATOM 4073 O O . ASP A 1 519 ? 21.394 8.333 11.434 1.00 86.19 519 ASP A O 1
ATOM 4077 N N . PHE A 1 520 ? 19.376 9.298 11.249 1.00 88.81 520 PHE A N 1
ATOM 4078 C CA . PHE A 1 520 ? 19.256 9.186 9.788 1.00 88.81 520 PHE A CA 1
ATOM 4079 C C . PHE A 1 520 ? 19.151 10.562 9.104 1.00 88.81 520 PHE A C 1
ATOM 4081 O O . PHE A 1 520 ? 18.659 10.686 7.978 1.00 88.81 520 PHE A O 1
ATOM 4088 N N . SER A 1 521 ? 19.547 11.637 9.797 1.00 89.75 521 SER A N 1
ATOM 4089 C CA . SER A 1 521 ? 19.317 13.028 9.388 1.00 89.75 521 SER A CA 1
ATOM 4090 C C . SER A 1 521 ? 19.928 13.422 8.037 1.00 89.75 521 SER A C 1
ATOM 4092 O O . SER A 1 521 ? 19.423 14.351 7.396 1.00 89.75 521 SER A O 1
ATOM 4094 N N . GLU A 1 522 ? 20.950 12.708 7.563 1.00 92.44 522 GLU A N 1
ATOM 4095 C CA . GLU A 1 522 ? 21.580 12.903 6.256 1.00 92.44 522 GLU A CA 1
ATOM 4096 C C . GLU A 1 522 ? 20.659 12.536 5.075 1.00 92.44 522 GLU A C 1
ATOM 4098 O O . GLU A 1 522 ? 20.737 13.166 4.012 1.00 92.44 522 GLU A O 1
ATOM 4103 N N . PHE A 1 523 ? 19.736 11.590 5.282 1.00 93.19 523 PHE A N 1
ATOM 4104 C CA . PHE A 1 523 ? 18.776 11.091 4.290 1.00 93.19 523 PHE A CA 1
ATOM 4105 C C . PHE A 1 523 ? 17.313 11.417 4.650 1.00 93.19 523 PHE A C 1
ATOM 4107 O O . PHE A 1 523 ? 16.469 11.456 3.765 1.00 93.19 523 PHE A O 1
ATOM 4114 N N . ALA A 1 524 ? 17.009 11.753 5.908 1.00 88.56 524 ALA A N 1
ATOM 4115 C CA . ALA A 1 524 ? 15.668 11.985 6.473 1.00 88.56 524 ALA A CA 1
ATOM 4116 C C . ALA A 1 524 ? 14.739 12.992 5.757 1.00 88.56 524 ALA A C 1
ATOM 4118 O O . ALA A 1 524 ? 13.588 13.151 6.163 1.00 88.56 524 ALA A O 1
ATOM 4119 N N . ASN A 1 525 ? 15.229 13.758 4.780 1.00 90.06 525 ASN A N 1
ATOM 4120 C CA . ASN A 1 525 ? 14.419 14.694 3.988 1.00 90.06 525 ASN A CA 1
ATOM 4121 C C . ASN A 1 525 ? 14.607 14.480 2.475 1.00 90.06 525 ASN A C 1
ATOM 4123 O O . ASN A 1 525 ? 14.270 15.369 1.691 1.00 90.06 525 ASN A O 1
ATOM 4127 N N . ASP A 1 526 ? 15.195 13.353 2.073 1.00 92.94 526 ASP A N 1
ATOM 4128 C CA . ASP A 1 526 ? 15.301 12.969 0.673 1.00 92.94 526 ASP A CA 1
ATOM 4129 C C . ASP A 1 526 ? 13.918 12.568 0.129 1.00 92.94 526 ASP A C 1
ATOM 4131 O O . ASP A 1 526 ? 13.161 11.894 0.832 1.00 92.94 526 ASP A O 1
ATOM 4135 N N . PRO A 1 527 ? 13.526 13.002 -1.081 1.00 88.19 527 PRO A N 1
ATOM 4136 C CA . PRO A 1 527 ? 12.227 12.652 -1.643 1.00 88.19 527 PRO A CA 1
ATOM 4137 C C . PRO A 1 527 ? 12.153 11.227 -2.212 1.00 88.19 527 PRO A C 1
ATOM 4139 O O . PRO A 1 527 ? 11.042 10.814 -2.539 1.00 88.19 527 PRO A O 1
ATOM 4142 N N . ASN A 1 528 ? 13.281 10.518 -2.360 1.00 93.44 528 ASN A N 1
ATOM 4143 C CA . ASN A 1 528 ? 13.361 9.183 -2.966 1.00 93.44 528 ASN A CA 1
ATOM 4144 C C . ASN A 1 528 ? 13.810 8.080 -1.983 1.00 93.44 528 ASN A C 1
ATOM 4146 O O . ASN A 1 528 ? 14.088 6.978 -2.434 1.00 93.44 528 ASN A O 1
ATOM 4150 N N . ILE A 1 529 ? 13.947 8.354 -0.679 1.00 96.06 529 ILE A N 1
ATOM 4151 C CA . ILE A 1 529 ? 14.303 7.340 0.332 1.00 96.06 529 ILE A CA 1
ATOM 4152 C C . ILE A 1 529 ? 13.174 7.263 1.360 1.00 96.06 529 ILE A C 1
ATOM 4154 O O . ILE A 1 529 ? 12.817 8.264 1.985 1.00 96.06 529 ILE A O 1
ATOM 4158 N N . ASP A 1 530 ? 12.623 6.066 1.527 1.00 95.94 530 ASP A N 1
ATOM 4159 C CA . ASP A 1 530 ? 11.377 5.825 2.252 1.00 95.94 530 ASP A CA 1
ATOM 4160 C C . ASP A 1 530 ? 11.563 5.017 3.538 1.00 95.94 530 ASP A C 1
ATOM 4162 O O . ASP A 1 530 ? 10.876 5.273 4.532 1.00 95.94 530 ASP A O 1
ATOM 4166 N N . GLN A 1 531 ? 12.479 4.044 3.520 1.00 97.31 531 GLN A N 1
ATOM 4167 C CA . GLN A 1 531 ? 12.719 3.113 4.623 1.00 97.31 531 GLN A CA 1
ATOM 4168 C C . GLN A 1 531 ? 14.184 3.114 5.070 1.00 97.31 531 GLN A C 1
ATOM 4170 O O . GLN A 1 531 ? 15.109 3.110 4.256 1.00 97.31 531 GLN A O 1
ATOM 4175 N N . PHE A 1 532 ? 14.389 3.041 6.383 1.00 96.44 532 PHE A N 1
ATOM 4176 C CA . PHE A 1 532 ? 15.708 2.915 6.990 1.00 96.44 532 PHE A CA 1
ATOM 4177 C C . PHE A 1 532 ? 15.870 1.551 7.641 1.00 96.44 532 PHE A C 1
ATOM 4179 O O . PHE A 1 532 ? 15.128 1.179 8.555 1.00 96.44 532 PHE A O 1
ATOM 4186 N N . ALA A 1 533 ? 16.854 0.811 7.145 1.00 95.62 533 ALA A N 1
ATOM 4187 C CA . ALA A 1 533 ? 17.236 -0.485 7.658 1.00 95.62 533 ALA A CA 1
ATOM 4188 C C . ALA A 1 533 ? 18.361 -0.314 8.689 1.00 95.62 533 ALA A C 1
ATOM 4190 O O . ALA A 1 533 ? 19.419 0.256 8.423 1.00 95.62 533 ALA A O 1
ATOM 4191 N N . ILE A 1 534 ? 18.065 -0.723 9.918 1.00 95.25 534 ILE A N 1
ATOM 4192 C CA . ILE A 1 534 ? 18.839 -0.379 11.107 1.00 95.25 534 ILE A CA 1
ATOM 4193 C C . ILE A 1 534 ? 19.794 -1.521 11.448 1.00 95.25 534 ILE A C 1
ATOM 4195 O O . ILE A 1 534 ? 19.336 -2.648 11.658 1.00 95.25 534 ILE A O 1
ATOM 4199 N N . GLN A 1 535 ? 21.077 -1.200 11.638 1.00 92.62 535 GLN A N 1
ATOM 4200 C CA . GLN A 1 535 ? 22.004 -2.021 12.414 1.00 92.62 535 GLN A CA 1
ATOM 4201 C C . GLN A 1 535 ? 22.009 -1.593 13.891 1.00 92.62 535 GLN A C 1
ATOM 4203 O O . GLN A 1 535 ? 22.237 -0.434 14.239 1.00 92.62 535 GLN A O 1
ATOM 4208 N N . TYR A 1 536 ? 21.750 -2.529 14.804 1.00 92.12 536 TYR A N 1
ATOM 4209 C CA . TYR A 1 536 ? 21.736 -2.274 16.247 1.00 92.12 536 TYR A CA 1
ATOM 4210 C C . TYR A 1 536 ? 22.028 -3.554 17.049 1.00 92.12 536 TYR A C 1
ATOM 4212 O O . TYR A 1 536 ? 22.400 -4.601 16.516 1.00 92.12 536 TYR A O 1
ATOM 4220 N N . GLY A 1 537 ? 21.881 -3.512 18.373 1.00 87.06 537 GLY A N 1
ATOM 4221 C CA . GLY A 1 537 ? 22.087 -4.704 19.189 1.00 87.06 537 GLY A CA 1
ATOM 4222 C C . GLY A 1 537 ? 21.718 -4.528 20.652 1.00 87.06 537 GLY A C 1
ATOM 4223 O O . GLY A 1 537 ? 21.691 -3.424 21.184 1.00 87.06 537 GLY A O 1
ATOM 4224 N N . GLY A 1 538 ? 21.456 -5.654 21.315 1.00 90.44 538 GLY A N 1
ATOM 4225 C CA . GLY A 1 538 ? 21.177 -5.684 22.748 1.00 90.44 538 GLY A CA 1
ATOM 4226 C C . GLY A 1 538 ? 20.247 -6.813 23.181 1.00 90.44 538 GLY A C 1
ATOM 4227 O O . GLY A 1 538 ? 19.952 -7.759 22.440 1.00 90.44 538 GLY A O 1
ATOM 4228 N N . SER A 1 539 ? 19.792 -6.708 24.424 1.00 94.88 539 SER A N 1
ATOM 4229 C CA . SER A 1 539 ? 18.661 -7.448 24.981 1.00 94.88 539 SER A CA 1
ATOM 4230 C C . SER A 1 539 ? 17.329 -7.004 24.365 1.00 94.88 539 SER A C 1
ATOM 4232 O O . SER A 1 539 ? 17.240 -5.973 23.704 1.00 94.88 539 SER A O 1
ATOM 4234 N N . THR A 1 540 ? 16.264 -7.764 24.624 1.00 96.12 540 THR A N 1
ATOM 4235 C CA . THR A 1 540 ? 14.893 -7.446 24.189 1.00 96.12 540 THR A CA 1
ATOM 4236 C C . THR A 1 540 ? 14.458 -6.018 24.553 1.00 96.12 540 THR A C 1
ATOM 4238 O O . THR A 1 540 ? 13.870 -5.337 23.722 1.00 96.12 540 THR A O 1
ATOM 4241 N N . SER A 1 541 ? 14.796 -5.538 25.755 1.00 96.62 541 SER A N 1
ATOM 4242 C CA . SER A 1 541 ? 14.478 -4.173 26.197 1.00 96.62 541 SER A CA 1
ATOM 4243 C C . SER A 1 541 ? 15.349 -3.096 25.554 1.00 96.62 541 SER A C 1
ATOM 4245 O O . SER A 1 541 ? 14.880 -1.984 25.349 1.00 96.62 541 SER A O 1
ATOM 4247 N N . GLU A 1 542 ? 16.613 -3.397 25.248 1.00 96.06 542 GLU A N 1
ATOM 4248 C CA . GLU A 1 542 ? 17.501 -2.440 24.575 1.00 96.06 542 GLU A CA 1
ATOM 4249 C C . GLU A 1 542 ? 17.090 -2.259 23.111 1.00 96.06 542 GLU A C 1
ATOM 4251 O O . GLU A 1 542 ? 17.032 -1.126 22.646 1.00 96.06 542 GLU A O 1
ATOM 4256 N N . LEU A 1 543 ? 16.706 -3.344 22.425 1.00 96.19 543 LEU A N 1
ATOM 4257 C CA . LEU A 1 543 ? 16.135 -3.260 21.079 1.00 96.19 543 LEU A CA 1
ATOM 4258 C C . LEU A 1 543 ? 14.824 -2.461 21.066 1.00 96.19 543 LEU A C 1
ATOM 4260 O O . LEU A 1 543 ? 14.702 -1.554 20.251 1.00 96.19 543 LEU A O 1
ATOM 4264 N N . HIS A 1 544 ? 13.886 -2.734 21.984 1.00 98.00 544 HIS A N 1
ATOM 4265 C CA . HIS A 1 544 ? 12.632 -1.973 22.065 1.00 98.00 544 HIS A CA 1
ATOM 4266 C C . HIS A 1 544 ? 12.881 -0.469 22.248 1.00 98.00 544 HIS A C 1
ATOM 4268 O O . HIS A 1 544 ? 12.444 0.336 21.431 1.00 98.00 544 HIS A O 1
ATOM 4274 N N . ASN A 1 545 ? 13.655 -0.096 23.274 1.00 97.19 545 ASN A N 1
ATOM 4275 C CA . ASN A 1 545 ? 13.976 1.304 23.558 1.00 97.19 545 ASN A CA 1
ATOM 4276 C C . ASN A 1 545 ? 14.712 1.980 22.385 1.00 97.19 545 ASN A C 1
ATOM 4278 O O . ASN A 1 545 ? 14.507 3.167 22.132 1.00 97.19 545 ASN A O 1
ATOM 4282 N N . GLY A 1 546 ? 15.561 1.231 21.672 1.00 96.00 546 GLY A N 1
ATOM 4283 C CA . GLY A 1 546 ? 16.203 1.682 20.441 1.00 96.00 546 GLY A CA 1
ATOM 4284 C C . GLY A 1 546 ? 15.175 2.005 19.358 1.00 96.00 546 GLY A C 1
ATOM 4285 O O . GLY A 1 546 ? 15.156 3.124 18.860 1.00 96.00 546 GLY A O 1
ATOM 4286 N N . MET A 1 547 ? 14.263 1.080 19.047 1.00 97.56 547 MET A N 1
ATOM 4287 C CA . MET A 1 547 ? 13.236 1.308 18.023 1.00 97.56 547 MET A CA 1
ATOM 4288 C C . MET A 1 547 ? 12.310 2.480 18.384 1.00 97.56 547 MET A C 1
ATOM 4290 O O . MET A 1 547 ? 12.095 3.343 17.541 1.00 97.56 547 MET A O 1
ATOM 4294 N N . VAL A 1 548 ? 11.885 2.612 19.649 1.00 98.06 548 VAL A N 1
ATOM 4295 C CA . VAL A 1 548 ? 11.110 3.782 20.117 1.00 98.06 548 VAL A CA 1
ATOM 4296 C C . VAL A 1 548 ? 11.886 5.094 19.934 1.00 98.06 548 VAL A C 1
ATOM 4298 O O . VAL A 1 548 ? 11.301 6.111 19.561 1.00 98.06 548 VAL A O 1
ATOM 4301 N N . THR A 1 549 ? 13.205 5.087 20.160 1.00 96.25 549 THR A N 1
ATOM 4302 C CA . THR A 1 549 ? 14.061 6.265 19.922 1.00 96.25 549 THR A CA 1
ATOM 4303 C C . THR A 1 549 ? 14.105 6.611 18.432 1.00 96.25 549 THR A C 1
ATOM 4305 O O . THR A 1 549 ? 13.795 7.741 18.062 1.00 96.25 549 THR A O 1
ATOM 4308 N N . ALA A 1 550 ? 14.391 5.624 17.577 1.00 95.56 550 ALA A N 1
ATOM 4309 C CA . ALA A 1 550 ? 14.424 5.793 16.125 1.00 95.56 550 ALA A CA 1
ATOM 4310 C C . ALA A 1 550 ? 13.070 6.275 15.568 1.00 95.56 550 ALA A C 1
ATOM 4312 O O . ALA A 1 550 ? 13.033 7.175 14.735 1.00 95.56 550 ALA A O 1
ATOM 4313 N N . TRP A 1 551 ? 11.951 5.743 16.073 1.00 96.56 551 TRP A N 1
ATOM 4314 C CA . TRP A 1 551 ? 10.596 6.180 15.724 1.00 96.56 551 TRP A CA 1
ATOM 4315 C C . TRP A 1 551 ? 10.356 7.658 16.065 1.00 96.56 551 TRP A C 1
ATOM 4317 O O . TRP A 1 551 ? 9.798 8.412 15.263 1.00 96.56 551 TRP A O 1
ATOM 4327 N N . CYS A 1 552 ? 10.799 8.099 17.246 1.00 95.25 552 CYS A N 1
ATOM 4328 C CA . CYS A 1 552 ? 10.687 9.498 17.657 1.00 95.25 552 CYS A CA 1
ATOM 4329 C C . CYS A 1 552 ? 11.533 10.427 16.773 1.00 95.25 552 CYS A C 1
ATOM 4331 O O . CYS A 1 552 ? 11.051 11.492 16.380 1.00 95.25 552 CYS A O 1
ATOM 4333 N N . ASP A 1 553 ? 12.757 10.018 16.432 1.00 93.31 553 ASP A N 1
ATOM 4334 C CA . ASP A 1 553 ? 13.676 10.792 15.588 1.00 93.31 553 ASP A CA 1
ATOM 4335 C C . ASP A 1 553 ? 13.246 10.806 14.104 1.00 93.31 553 ASP A C 1
ATOM 4337 O O . ASP A 1 553 ? 13.464 11.798 13.398 1.00 93.31 553 ASP A O 1
ATOM 4341 N N . ALA A 1 554 ? 12.538 9.766 13.648 1.00 93.62 554 ALA A N 1
ATOM 4342 C CA . ALA A 1 554 ? 11.884 9.717 12.341 1.00 93.62 554 ALA A CA 1
ATOM 4343 C C . ALA A 1 554 ? 10.767 10.755 12.189 1.00 93.62 554 ALA A C 1
ATOM 4345 O O . ALA A 1 554 ? 10.573 11.296 11.098 1.00 93.62 554 ALA A O 1
ATOM 4346 N N . ALA A 1 555 ? 10.067 11.086 13.279 1.00 92.25 555 ALA A N 1
ATOM 4347 C CA . ALA A 1 555 ? 9.151 12.224 13.375 1.00 92.25 555 ALA A CA 1
ATOM 4348 C C . ALA A 1 555 ? 8.122 12.333 12.222 1.00 92.25 555 ALA A C 1
ATOM 4350 O O . ALA A 1 555 ? 7.823 13.435 11.749 1.00 92.25 555 ALA A O 1
ATOM 4351 N N . GLY A 1 556 ? 7.587 11.198 11.754 1.00 90.25 556 GLY A N 1
ATOM 4352 C CA . GLY A 1 556 ? 6.583 11.147 10.682 1.00 90.25 556 GLY A CA 1
ATOM 4353 C C . GLY A 1 556 ? 7.137 11.159 9.251 1.00 90.25 556 GLY A C 1
ATOM 4354 O O . GLY A 1 556 ? 6.365 11.407 8.326 1.00 90.25 556 GLY A O 1
ATOM 4355 N N . LYS A 1 557 ? 8.450 10.977 9.044 1.00 89.81 557 LYS A N 1
ATOM 4356 C CA . LYS A 1 557 ? 9.101 11.200 7.737 1.00 89.81 557 LYS A CA 1
ATOM 4357 C C . LYS A 1 557 ? 9.465 9.951 6.942 1.00 89.81 557 LYS A C 1
ATOM 4359 O O . LYS A 1 557 ? 9.628 10.077 5.732 1.00 89.81 557 LYS A O 1
ATOM 4364 N N . TYR A 1 558 ? 9.651 8.811 7.595 1.00 94.00 558 TYR A N 1
ATOM 4365 C CA . TYR A 1 558 ? 10.134 7.565 6.996 1.00 94.00 558 TYR A CA 1
ATOM 4366 C C . TYR A 1 558 ? 9.823 6.386 7.921 1.00 94.00 558 TYR A C 1
ATOM 4368 O O . TYR A 1 558 ? 9.619 6.583 9.120 1.00 94.00 558 TYR A O 1
ATOM 4376 N N . ASN A 1 559 ? 9.813 5.171 7.375 1.00 95.19 559 ASN A N 1
ATOM 4377 C CA . ASN A 1 559 ? 9.555 3.949 8.137 1.00 95.19 559 ASN A CA 1
ATOM 4378 C C . ASN A 1 559 ? 10.858 3.196 8.462 1.00 95.19 559 ASN A C 1
ATOM 4380 O O . ASN A 1 559 ? 11.926 3.503 7.925 1.00 95.19 559 ASN A O 1
ATOM 4384 N N . LEU A 1 560 ? 10.779 2.239 9.386 1.00 97.44 560 LEU A N 1
ATOM 4385 C CA . LEU A 1 560 ? 11.943 1.623 10.026 1.00 97.44 560 LEU A CA 1
ATOM 4386 C C . LEU A 1 560 ? 11.877 0.096 9.967 1.00 97.44 560 LEU A C 1
ATOM 4388 O O . LEU A 1 560 ? 10.846 -0.502 10.277 1.00 97.44 560 LEU A O 1
ATOM 4392 N N . ILE A 1 561 ? 13.003 -0.541 9.651 1.00 97.56 561 ILE A N 1
ATOM 4393 C CA . ILE A 1 561 ? 13.170 -1.993 9.750 1.00 97.56 561 ILE A CA 1
ATOM 4394 C C . ILE A 1 561 ? 14.421 -2.322 10.563 1.00 97.56 561 ILE A C 1
ATOM 4396 O O . ILE A 1 561 ? 15.530 -1.929 10.215 1.00 97.56 561 ILE A O 1
ATOM 4400 N N . MET A 1 562 ? 14.257 -3.048 11.669 1.00 96.44 562 MET A N 1
ATOM 4401 C CA . MET A 1 562 ? 15.371 -3.649 12.400 1.00 96.44 562 MET A CA 1
ATOM 4402 C C . MET A 1 562 ? 15.940 -4.756 11.513 1.00 96.44 562 MET A C 1
ATOM 4404 O O . MET A 1 562 ? 15.337 -5.824 11.423 1.00 96.44 562 MET A O 1
ATOM 4408 N N . ALA A 1 563 ? 17.039 -4.484 10.812 1.00 94.19 563 ALA A N 1
ATOM 4409 C CA . ALA A 1 563 ? 17.570 -5.376 9.786 1.00 94.19 563 ALA A CA 1
ATOM 4410 C C . ALA A 1 563 ? 18.730 -6.223 10.313 1.00 94.19 563 ALA A C 1
ATOM 4412 O O . ALA A 1 563 ? 18.669 -7.453 10.254 1.00 94.19 563 ALA A O 1
ATOM 4413 N N . GLU A 1 564 ? 19.723 -5.577 10.931 1.00 91.69 564 GLU A N 1
ATOM 4414 C CA . GLU A 1 564 ? 20.857 -6.265 11.535 1.00 91.69 564 GLU A CA 1
ATOM 4415 C C . GLU A 1 564 ? 20.891 -6.086 13.058 1.00 91.69 564 GLU A C 1
ATOM 4417 O O . GLU A 1 564 ? 21.241 -5.038 13.597 1.00 91.69 564 GLU A O 1
ATOM 4422 N N . ALA A 1 565 ? 20.539 -7.149 13.784 1.00 90.44 565 ALA A N 1
ATOM 4423 C CA . ALA A 1 565 ? 20.558 -7.172 15.241 1.00 90.44 565 ALA A CA 1
ATOM 4424 C C . ALA A 1 565 ? 21.611 -8.152 15.775 1.00 90.44 565 ALA A C 1
ATOM 4426 O O . ALA A 1 565 ? 21.396 -9.370 15.842 1.00 90.44 565 ALA A O 1
ATOM 4427 N N . GLY A 1 566 ? 22.731 -7.615 16.264 1.00 82.69 566 GLY A N 1
ATOM 4428 C CA . GLY A 1 566 ? 23.807 -8.410 16.854 1.00 82.69 566 GLY A CA 1
ATOM 4429 C C . GLY A 1 566 ? 23.301 -9.356 17.957 1.00 82.69 566 GLY A C 1
ATOM 4430 O O . GLY A 1 566 ? 22.746 -8.929 18.975 1.00 82.69 566 GLY A O 1
ATOM 4431 N N . ASN A 1 567 ? 23.525 -10.663 17.781 1.00 84.31 567 ASN A N 1
ATOM 4432 C CA . ASN A 1 567 ? 23.003 -11.738 18.641 1.00 84.31 567 ASN A CA 1
ATOM 4433 C C . ASN A 1 567 ? 21.459 -11.781 18.745 1.00 84.31 567 ASN A C 1
ATOM 4435 O O . ASN A 1 567 ? 20.918 -11.930 19.849 1.00 84.31 567 ASN A O 1
ATOM 4439 N N . HIS A 1 568 ? 20.719 -11.658 17.637 1.00 93.06 568 HIS A N 1
ATOM 4440 C CA . HIS A 1 568 ? 19.254 -11.836 17.641 1.00 93.06 568 HIS A CA 1
ATOM 4441 C C . HIS A 1 568 ? 18.820 -13.214 18.169 1.00 93.06 568 HIS A C 1
ATOM 4443 O O . HIS A 1 568 ? 17.947 -13.313 19.029 1.00 93.06 568 HIS A O 1
ATOM 4449 N N . GLY A 1 569 ? 19.520 -14.274 17.760 1.00 93.44 569 GLY A N 1
ATOM 4450 C CA . GLY A 1 569 ? 19.287 -15.638 18.240 1.00 93.44 569 GLY A CA 1
ATOM 4451 C C . GLY A 1 569 ? 18.172 -16.365 17.484 1.00 93.44 569 GLY A C 1
ATOM 4452 O O . GLY A 1 569 ? 17.862 -16.021 16.353 1.00 93.44 569 GLY A O 1
ATOM 4453 N N . MET A 1 570 ? 17.606 -17.407 18.103 1.00 94.94 570 MET A N 1
ATOM 4454 C CA . MET A 1 570 ? 16.559 -18.278 17.537 1.00 94.94 570 MET A CA 1
ATOM 4455 C C . MET A 1 570 ? 15.524 -18.639 18.618 1.00 94.94 570 MET A C 1
ATOM 4457 O O . MET A 1 570 ? 15.760 -18.402 19.811 1.00 94.94 570 MET A O 1
ATOM 4461 N N . GLY A 1 571 ? 14.395 -19.231 18.223 1.00 96.00 571 GLY A N 1
ATOM 4462 C CA . GLY A 1 571 ? 13.316 -19.674 19.104 1.00 96.00 571 GLY A CA 1
ATOM 4463 C C . GLY A 1 571 ? 12.757 -18.560 19.987 1.00 96.00 571 GLY A C 1
ATOM 4464 O O . GLY A 1 571 ? 12.625 -17.412 19.567 1.00 96.00 571 GLY A O 1
ATOM 4465 N N . ASP A 1 572 ? 12.499 -18.890 21.257 1.00 96.31 572 ASP A N 1
ATOM 4466 C CA . ASP A 1 572 ? 11.953 -17.957 22.255 1.00 96.31 572 ASP A CA 1
ATOM 4467 C C . ASP A 1 572 ? 12.760 -16.648 22.392 1.00 96.31 572 ASP A C 1
ATOM 4469 O O . ASP A 1 572 ? 12.190 -15.634 22.786 1.00 96.31 572 ASP A O 1
ATOM 4473 N N . THR A 1 573 ? 14.062 -16.633 22.073 1.00 96.50 573 THR A N 1
ATOM 4474 C CA . THR A 1 573 ? 14.869 -15.399 22.083 1.00 96.50 573 THR A CA 1
ATOM 4475 C C . THR A 1 573 ? 14.553 -14.510 20.882 1.00 96.50 573 THR A C 1
ATOM 4477 O O . THR A 1 573 ? 14.330 -13.314 21.067 1.00 96.50 573 THR A O 1
ATOM 4480 N N . ALA A 1 574 ? 14.502 -15.089 19.676 1.00 96.88 574 ALA A N 1
ATOM 4481 C CA . ALA A 1 574 ? 14.192 -14.356 18.451 1.00 96.88 574 ALA A CA 1
ATOM 4482 C C . ALA A 1 574 ? 12.763 -13.810 18.501 1.00 96.88 574 ALA A C 1
ATOM 4484 O O . ALA A 1 574 ? 12.584 -12.602 18.391 1.00 96.88 574 ALA A O 1
ATOM 4485 N N . ARG A 1 575 ? 11.763 -14.654 18.807 1.00 98.19 575 ARG A N 1
ATOM 4486 C CA . ARG A 1 575 ? 10.360 -14.219 18.926 1.00 98.19 575 ARG A CA 1
ATOM 4487 C C . ARG A 1 575 ? 10.214 -13.023 19.870 1.00 98.19 575 ARG A C 1
ATOM 4489 O O . ARG A 1 575 ? 9.615 -12.022 19.492 1.00 98.19 575 ARG A O 1
ATOM 4496 N N . LYS A 1 576 ? 10.824 -13.080 21.061 1.00 98.31 576 LYS A N 1
ATOM 4497 C CA . LYS A 1 576 ? 10.776 -11.971 22.030 1.00 98.31 576 LYS A CA 1
ATOM 4498 C C . LYS A 1 576 ? 11.369 -10.676 21.492 1.00 98.31 576 LYS A C 1
ATOM 4500 O O . LYS A 1 576 ? 10.839 -9.612 21.792 1.00 98.31 576 LYS A O 1
ATOM 4505 N N . LYS A 1 577 ? 12.461 -10.753 20.728 1.00 98.31 577 LYS A N 1
ATOM 4506 C CA . LYS A 1 577 ? 13.070 -9.583 20.087 1.00 98.31 577 LYS A CA 1
ATOM 4507 C C . LYS A 1 577 ? 12.224 -9.059 18.927 1.00 98.31 577 LYS A C 1
ATOM 4509 O O . LYS A 1 577 ? 12.020 -7.855 18.870 1.00 98.31 577 LYS A O 1
ATOM 4514 N N . ASN A 1 578 ? 11.669 -9.933 18.085 1.00 98.56 578 ASN A N 1
ATOM 4515 C CA . ASN A 1 578 ? 10.803 -9.541 16.970 1.00 98.56 578 ASN A CA 1
ATOM 4516 C C . ASN A 1 578 ? 9.602 -8.719 17.468 1.00 98.56 578 ASN A C 1
ATOM 4518 O O . ASN A 1 578 ? 9.385 -7.598 17.018 1.00 98.56 578 ASN A O 1
ATOM 4522 N N . TRP A 1 579 ? 8.879 -9.238 18.466 1.00 98.75 579 TRP A N 1
ATOM 4523 C CA . TRP A 1 579 ? 7.753 -8.534 19.087 1.00 98.75 579 TRP A CA 1
ATOM 4524 C C . TRP A 1 579 ? 8.167 -7.216 19.755 1.00 98.75 579 TRP A C 1
ATOM 4526 O O . TRP A 1 579 ? 7.444 -6.229 19.674 1.00 98.75 579 TRP A O 1
ATOM 4536 N N . ALA A 1 580 ? 9.337 -7.172 20.394 1.00 98.50 580 ALA A N 1
ATOM 4537 C CA . ALA A 1 580 ? 9.851 -5.960 21.027 1.00 98.50 580 ALA A CA 1
ATOM 4538 C C . ALA A 1 580 ? 10.217 -4.857 20.015 1.00 98.50 580 ALA A C 1
ATOM 4540 O O . ALA A 1 580 ? 9.931 -3.688 20.269 1.00 98.50 580 ALA A O 1
ATOM 4541 N N . CYS A 1 581 ? 10.790 -5.216 18.863 1.00 98.62 581 CYS A N 1
ATOM 4542 C CA . CYS A 1 581 ? 11.033 -4.283 17.761 1.00 98.62 581 CYS A CA 1
ATOM 4543 C C . CYS A 1 581 ? 9.720 -3.786 17.139 1.00 98.62 581 CYS A C 1
ATOM 4545 O O . CYS A 1 581 ? 9.555 -2.582 16.967 1.00 98.62 581 CYS A O 1
ATOM 4547 N N . ALA A 1 582 ? 8.758 -4.687 16.914 1.00 98.69 582 ALA A N 1
ATOM 4548 C CA . ALA A 1 582 ? 7.454 -4.341 16.353 1.00 98.69 582 ALA A CA 1
ATOM 4549 C C . ALA A 1 582 ? 6.658 -3.368 17.239 1.00 98.69 582 ALA A C 1
ATOM 4551 O O . ALA A 1 582 ? 6.150 -2.364 16.749 1.00 98.69 582 ALA A O 1
ATOM 4552 N N . MET A 1 583 ? 6.629 -3.591 18.559 1.00 98.75 583 MET A N 1
ATOM 4553 C CA . MET A 1 583 ? 6.036 -2.635 19.510 1.00 98.75 583 MET A CA 1
ATOM 4554 C C . MET A 1 583 ? 6.789 -1.302 19.578 1.00 98.75 583 MET A C 1
ATOM 4556 O O . MET A 1 583 ? 6.222 -0.298 19.990 1.00 98.75 583 MET A O 1
ATOM 4560 N N . GLY A 1 584 ? 8.064 -1.281 19.185 1.00 98.38 584 GLY A N 1
ATOM 4561 C CA . GLY A 1 584 ? 8.849 -0.057 19.055 1.00 98.38 584 GLY A CA 1
ATOM 4562 C C . GLY A 1 584 ? 8.657 0.671 17.722 1.00 98.38 584 GLY A C 1
ATOM 4563 O O . GLY A 1 584 ? 9.358 1.648 17.487 1.00 98.38 584 GLY A O 1
ATOM 4564 N N . GLY A 1 585 ? 7.733 0.221 16.863 1.00 97.88 585 GLY A N 1
ATOM 4565 C CA . GLY A 1 585 ? 7.418 0.879 15.594 1.00 97.88 585 GLY A CA 1
ATOM 4566 C C . GLY A 1 585 ? 8.294 0.448 14.411 1.00 97.88 585 GLY A C 1
ATOM 4567 O O . GLY A 1 585 ? 8.434 1.208 13.458 1.00 97.88 585 GLY A O 1
ATOM 4568 N N . ALA A 1 586 ? 8.924 -0.732 14.468 1.00 98.25 586 ALA A N 1
ATOM 4569 C CA . ALA A 1 586 ? 9.822 -1.205 13.413 1.00 98.25 586 ALA A CA 1
ATOM 4570 C C . ALA A 1 586 ? 9.481 -2.614 12.906 1.00 98.25 586 ALA A C 1
ATOM 4572 O O . ALA A 1 586 ? 9.185 -3.527 13.681 1.00 98.25 586 ALA A O 1
ATOM 4573 N N . TYR A 1 587 ? 9.619 -2.809 11.596 1.00 98.56 587 TYR A N 1
ATOM 4574 C CA . TYR A 1 587 ? 9.657 -4.129 10.961 1.00 98.56 587 TYR A CA 1
ATOM 4575 C C . TYR A 1 587 ? 10.903 -4.921 11.384 1.00 98.56 587 TYR A C 1
ATOM 4577 O O . TYR A 1 587 ? 11.801 -4.369 12.023 1.00 98.56 587 TYR A O 1
ATOM 4585 N N . VAL A 1 588 ? 10.994 -6.214 11.037 1.00 97.81 588 VAL A N 1
ATOM 4586 C CA . VAL A 1 588 ? 12.092 -7.071 11.525 1.00 97.81 588 VAL A CA 1
ATOM 4587 C C . VAL A 1 588 ? 12.631 -8.033 10.466 1.00 97.81 588 VAL A C 1
ATOM 4589 O O . VAL A 1 588 ? 11.976 -9.013 10.119 1.00 97.81 588 VAL A O 1
ATOM 4592 N N . MET A 1 589 ? 13.884 -7.849 10.054 1.00 96.31 589 MET A N 1
ATOM 4593 C CA . MET A 1 589 ? 14.684 -8.919 9.451 1.00 96.31 589 MET A CA 1
ATOM 4594 C C . MET A 1 589 ? 15.682 -9.459 10.479 1.00 96.31 589 MET A C 1
ATOM 4596 O O . MET A 1 589 ? 16.035 -8.791 11.450 1.00 96.31 589 MET A O 1
ATOM 4600 N N . ILE A 1 590 ? 16.054 -10.730 10.334 1.00 96.00 590 ILE A N 1
ATOM 4601 C CA . ILE A 1 590 ? 16.756 -11.463 11.390 1.00 96.00 590 ILE A CA 1
ATOM 4602 C C . ILE A 1 590 ? 18.117 -11.948 10.901 1.00 96.00 590 ILE A C 1
ATOM 4604 O O . ILE A 1 590 ? 18.216 -13.002 10.261 1.00 96.00 590 ILE A O 1
ATOM 4608 N N . LEU A 1 591 ? 19.164 -11.214 11.287 1.00 92.19 591 LEU A N 1
ATOM 4609 C CA . LEU A 1 591 ? 20.557 -11.638 11.144 1.00 92.19 591 LEU A CA 1
ATOM 4610 C C . LEU A 1 591 ? 20.776 -13.043 11.735 1.00 92.19 591 LEU A C 1
ATOM 4612 O O . LEU A 1 591 ? 20.361 -13.352 12.860 1.00 92.19 591 LEU A O 1
ATOM 4616 N N . GLY A 1 592 ? 21.463 -13.902 10.986 1.00 89.88 592 GLY A N 1
ATOM 4617 C CA . GLY A 1 592 ? 21.772 -15.287 11.329 1.00 89.88 592 GLY A CA 1
ATOM 4618 C C . GLY A 1 592 ? 20.711 -16.300 10.886 1.00 89.88 592 GLY A C 1
ATOM 4619 O O . GLY A 1 592 ? 20.951 -17.512 10.972 1.00 89.88 592 GLY A O 1
ATOM 4620 N N . MET A 1 593 ? 19.532 -15.864 10.425 1.00 94.81 593 MET A N 1
ATOM 4621 C CA . MET A 1 593 ? 18.407 -16.745 10.078 1.00 94.81 593 MET A CA 1
ATOM 4622 C C . MET A 1 593 ? 18.493 -17.279 8.639 1.00 94.81 593 MET A C 1
ATOM 4624 O O . MET A 1 593 ? 17.576 -17.105 7.850 1.00 94.81 593 MET A O 1
ATOM 4628 N N . ASN A 1 594 ? 19.572 -17.997 8.309 1.00 92.38 594 ASN A N 1
ATOM 4629 C CA . ASN A 1 594 ? 19.965 -18.396 6.939 1.00 92.38 594 ASN A CA 1
ATOM 4630 C C . ASN A 1 594 ? 19.049 -19.374 6.164 1.00 92.38 594 ASN A C 1
ATOM 4632 O O . ASN A 1 594 ? 19.512 -20.022 5.220 1.00 92.38 594 ASN A O 1
ATOM 4636 N N . ILE A 1 595 ? 17.778 -19.508 6.560 1.00 95.38 595 ILE A N 1
ATOM 4637 C CA . ILE A 1 595 ? 16.699 -20.383 6.062 1.00 95.38 595 ILE A CA 1
ATOM 4638 C C . ILE A 1 595 ? 17.028 -21.876 6.118 1.00 95.38 595 ILE A C 1
ATOM 4640 O O . ILE A 1 595 ? 16.257 -22.652 6.676 1.00 95.38 595 ILE A O 1
ATOM 4644 N N . ALA A 1 596 ? 18.163 -22.310 5.572 1.00 94.81 596 ALA A N 1
ATOM 4645 C CA . ALA A 1 596 ? 18.615 -23.692 5.508 1.00 94.81 596 ALA A CA 1
ATOM 4646 C C . ALA A 1 596 ? 18.626 -24.359 6.893 1.00 94.81 596 ALA A C 1
ATOM 4648 O O . ALA A 1 596 ? 18.024 -25.425 7.060 1.00 94.81 596 ALA A O 1
ATOM 4649 N N . ASN A 1 597 ? 19.244 -23.708 7.887 1.00 93.44 597 ASN A N 1
ATOM 4650 C CA . ASN A 1 597 ? 19.408 -24.254 9.240 1.00 93.44 597 ASN A CA 1
ATOM 4651 C C . ASN A 1 597 ? 18.323 -23.805 10.236 1.00 93.44 597 ASN A C 1
ATOM 4653 O O . ASN A 1 597 ? 18.154 -24.454 11.268 1.00 93.44 597 ASN A O 1
ATOM 4657 N N . THR A 1 598 ? 17.572 -22.746 9.924 1.00 95.88 598 THR A N 1
ATOM 4658 C CA . THR A 1 598 ? 16.407 -22.269 10.692 1.00 95.88 598 THR A CA 1
ATOM 4659 C C . THR A 1 598 ? 15.351 -23.374 10.829 1.00 95.88 598 THR A C 1
ATOM 4661 O O . THR A 1 598 ? 15.149 -24.148 9.887 1.00 95.88 598 THR A O 1
ATOM 4664 N N . THR A 1 599 ? 14.656 -23.499 11.963 1.00 96.94 599 THR A N 1
ATOM 4665 C CA . THR A 1 599 ? 13.567 -24.489 12.073 1.00 96.94 599 THR A CA 1
ATOM 4666 C C . THR A 1 599 ? 12.273 -23.953 11.455 1.00 96.94 599 THR A C 1
ATOM 4668 O O . THR A 1 599 ? 12.084 -22.745 11.359 1.00 96.94 599 THR A O 1
ATOM 4671 N N . MET A 1 600 ? 11.350 -24.839 11.058 1.00 97.00 600 MET A N 1
ATOM 4672 C CA . MET A 1 600 ? 10.014 -24.402 10.611 1.00 97.00 600 MET A CA 1
ATOM 4673 C C . MET A 1 600 ? 9.306 -23.578 11.696 1.00 97.00 600 MET A C 1
ATOM 4675 O O . MET A 1 600 ? 8.704 -22.563 11.386 1.00 97.00 600 MET A O 1
ATOM 4679 N N . SER A 1 601 ? 9.470 -23.952 12.971 1.00 97.06 601 SER A N 1
ATOM 4680 C CA . SER A 1 601 ? 8.858 -23.250 14.104 1.00 97.06 601 SER A CA 1
ATOM 4681 C C . SER A 1 601 ? 9.364 -21.816 14.283 1.00 97.06 601 SER A C 1
ATOM 4683 O O . SER A 1 601 ? 8.604 -20.994 14.780 1.00 97.06 601 SER A O 1
ATOM 4685 N N . ASP A 1 602 ? 10.618 -21.516 13.919 1.00 97.81 602 ASP A N 1
ATOM 4686 C CA . ASP A 1 602 ? 11.160 -20.150 13.992 1.00 97.81 602 ASP A CA 1
ATOM 4687 C C . ASP A 1 602 ? 10.586 -19.272 12.866 1.00 97.81 602 ASP A C 1
ATOM 4689 O O . ASP A 1 602 ? 10.282 -18.102 13.081 1.00 97.81 602 ASP A O 1
ATOM 4693 N N . LEU A 1 603 ? 10.393 -19.849 11.672 1.00 98.31 603 LEU A N 1
ATOM 4694 C CA . LEU A 1 603 ? 9.733 -19.176 10.547 1.00 98.31 603 LEU A CA 1
ATOM 4695 C C . LEU A 1 603 ? 8.241 -18.956 10.846 1.00 98.31 603 LEU A C 1
ATOM 4697 O O . LEU A 1 603 ? 7.720 -17.864 10.654 1.00 98.31 603 LEU A O 1
ATOM 4701 N N . GLU A 1 604 ? 7.565 -19.957 11.407 1.00 98.44 604 GLU A N 1
ATOM 4702 C CA . GLU A 1 604 ? 6.179 -19.840 11.873 1.00 98.44 604 GLU A CA 1
ATOM 4703 C C . GLU A 1 604 ? 6.022 -18.824 13.026 1.00 98.44 604 GLU A C 1
ATOM 4705 O O . GLU A 1 604 ? 4.976 -18.190 13.130 1.00 98.44 604 GLU A O 1
ATOM 4710 N N . ASP A 1 605 ? 7.039 -18.632 13.881 1.00 98.38 605 ASP A N 1
ATOM 4711 C CA . ASP A 1 605 ? 7.066 -17.557 14.894 1.00 98.38 605 ASP A CA 1
ATOM 4712 C C . ASP A 1 605 ? 7.138 -16.162 14.241 1.00 98.38 605 ASP A C 1
ATOM 4714 O O . ASP A 1 605 ? 6.532 -15.219 14.750 1.00 98.38 605 ASP A O 1
ATOM 4718 N N . CYS A 1 606 ? 7.834 -16.025 13.105 1.00 98.69 606 CYS A N 1
ATOM 4719 C CA . CYS A 1 606 ? 7.854 -14.785 12.321 1.00 98.69 606 CYS A CA 1
ATOM 4720 C C . CYS A 1 606 ? 6.506 -14.557 11.622 1.00 98.69 606 CYS A C 1
ATOM 4722 O O . CYS A 1 606 ? 5.935 -13.476 11.730 1.00 98.69 606 CYS A O 1
ATOM 4724 N N . GLY A 1 607 ? 5.940 -15.593 10.995 1.00 98.56 607 GLY A N 1
ATOM 4725 C CA . GLY A 1 607 ? 4.627 -15.512 10.354 1.00 98.56 607 GLY A CA 1
ATOM 4726 C C . GLY A 1 607 ? 3.480 -15.212 11.316 1.00 98.56 607 GLY A C 1
ATOM 4727 O O . GLY A 1 607 ? 2.580 -14.452 10.975 1.00 98.56 607 GLY A O 1
ATOM 4728 N N . ARG A 1 608 ? 3.540 -15.718 12.555 1.00 98.62 608 ARG A N 1
ATOM 4729 C CA . ARG A 1 608 ? 2.604 -15.336 13.626 1.00 98.62 608 ARG A CA 1
ATOM 4730 C C . ARG A 1 608 ? 2.650 -13.845 13.963 1.00 98.62 608 ARG A C 1
ATOM 4732 O O . ARG A 1 608 ? 1.612 -13.290 14.302 1.00 98.62 608 ARG A O 1
ATOM 4739 N N . LEU A 1 609 ? 3.817 -13.204 13.869 1.00 98.88 609 LEU A N 1
ATOM 4740 C CA . LEU A 1 609 ? 3.940 -11.756 14.048 1.00 98.88 609 LEU A CA 1
ATOM 4741 C C . LEU A 1 609 ? 3.344 -10.999 12.853 1.00 98.88 609 LEU A C 1
ATOM 4743 O O . LEU A 1 609 ? 2.534 -10.105 13.073 1.00 98.88 609 LEU A O 1
ATOM 4747 N N . VAL A 1 610 ? 3.680 -11.397 11.617 1.00 98.81 610 VAL A N 1
ATOM 4748 C CA . VAL A 1 610 ? 3.112 -10.819 10.379 1.00 98.81 610 VAL A CA 1
ATOM 4749 C C . VAL A 1 610 ? 1.586 -10.872 10.409 1.00 98.81 610 VAL A C 1
ATOM 4751 O O . VAL A 1 610 ? 0.935 -9.834 10.416 1.00 98.81 610 VAL A O 1
ATOM 4754 N N . SER A 1 611 ? 1.006 -12.071 10.525 1.00 96.81 611 SER A N 1
ATOM 4755 C CA . SER A 1 611 ? -0.449 -12.252 10.481 1.00 96.81 611 SER A CA 1
ATOM 4756 C C . SER A 1 611 ? -1.190 -11.592 11.643 1.00 96.81 611 SER A C 1
ATOM 4758 O O . SER A 1 611 ? -2.367 -11.286 11.494 1.00 96.81 611 SER A O 1
ATOM 4760 N N . PHE A 1 612 ? -0.540 -11.383 12.794 1.00 98.44 612 PHE A N 1
ATOM 4761 C CA . PHE A 1 612 ? -1.136 -10.594 13.870 1.00 98.44 612 PHE A CA 1
ATOM 4762 C C . PHE A 1 612 ? -1.150 -9.104 13.503 1.00 98.44 612 PHE A C 1
ATOM 4764 O O . PHE A 1 612 ? -2.202 -8.478 13.579 1.00 98.44 612 PHE A O 1
ATOM 4771 N N . MET A 1 613 ? -0.016 -8.540 13.075 1.00 98.31 613 MET A N 1
ATOM 4772 C CA . MET A 1 613 ? 0.090 -7.110 12.753 1.00 98.31 613 MET A CA 1
ATOM 4773 C C . MET A 1 613 ? -0.763 -6.706 11.549 1.00 98.31 613 MET A C 1
ATOM 4775 O O . MET A 1 613 ? -1.366 -5.643 11.560 1.00 98.31 613 MET A O 1
ATOM 4779 N N . GLU A 1 614 ? -0.879 -7.568 10.542 1.00 95.75 614 GLU A N 1
ATOM 4780 C CA . GLU A 1 614 ? -1.749 -7.332 9.382 1.00 95.75 614 GLU A CA 1
ATOM 4781 C C . GLU A 1 614 ? -3.245 -7.550 9.692 1.00 95.75 614 GLU A C 1
ATOM 4783 O O . GLU A 1 614 ? -4.093 -7.312 8.837 1.00 95.75 614 GLU A O 1
ATOM 4788 N N . SER A 1 615 ? -3.587 -7.991 10.913 1.00 88.06 615 SER A N 1
ATOM 4789 C CA . SER A 1 615 ? -4.975 -8.126 11.384 1.00 88.06 615 SER A CA 1
ATOM 4790 C C . SER A 1 615 ? -5.474 -6.954 12.242 1.00 88.06 615 SER A C 1
ATOM 4792 O O . SER A 1 615 ? -6.652 -6.936 12.600 1.00 88.06 615 SER A O 1
ATOM 4794 N N . THR A 1 616 ? -4.606 -5.987 12.562 1.00 89.88 616 THR A N 1
ATOM 4795 C CA . THR A 1 616 ? -4.927 -4.772 13.334 1.00 89.88 616 THR A CA 1
ATOM 4796 C C . THR A 1 616 ? -4.916 -3.533 12.434 1.00 89.88 616 THR A C 1
ATOM 4798 O O . THR A 1 616 ? -4.431 -3.588 11.304 1.00 89.88 616 THR A O 1
ATOM 4801 N N . ASN A 1 617 ? -5.367 -2.372 12.924 1.00 87.25 617 ASN A N 1
ATOM 4802 C CA . ASN A 1 617 ? -5.181 -1.098 12.212 1.00 87.25 617 ASN A CA 1
ATOM 4803 C C . ASN A 1 617 ? -3.750 -0.550 12.412 1.00 87.25 617 ASN A C 1
ATOM 4805 O O . ASN A 1 617 ? -3.573 0.607 12.797 1.00 87.25 617 ASN A O 1
ATOM 4809 N N . LEU A 1 618 ? -2.724 -1.388 12.192 1.00 94.19 618 LEU A N 1
ATOM 4810 C CA . LEU A 1 618 ? -1.295 -1.103 12.412 1.00 94.19 618 LEU A CA 1
ATOM 4811 C C . LEU A 1 618 ? -0.890 0.303 11.953 1.00 94.19 618 LEU A C 1
ATOM 4813 O O . LEU A 1 618 ? -0.221 1.030 12.685 1.00 94.19 618 LEU A O 1
ATOM 4817 N N . ASN A 1 619 ? -1.325 0.681 10.752 1.00 93.88 619 ASN A N 1
ATOM 4818 C CA . ASN A 1 619 ? -0.934 1.914 10.080 1.00 93.88 619 ASN A CA 1
ATOM 4819 C C . ASN A 1 619 ? -1.424 3.185 10.809 1.00 93.88 619 ASN A C 1
ATOM 4821 O O . ASN A 1 619 ? -0.882 4.269 10.604 1.00 93.88 619 ASN A O 1
ATOM 4825 N N . GLU A 1 620 ? -2.388 3.058 11.726 1.00 89.69 620 GLU A N 1
ATOM 4826 C CA . GLU A 1 620 ? -2.864 4.133 12.609 1.00 89.69 620 GLU A CA 1
ATOM 4827 C C . GLU A 1 620 ? -2.167 4.164 13.976 1.00 89.69 620 GLU A C 1
ATOM 4829 O O . GLU A 1 620 ? -2.482 5.027 14.803 1.00 89.69 620 GLU A O 1
ATOM 4834 N N . MET A 1 621 ? -1.264 3.217 14.248 1.00 94.75 621 MET A N 1
ATOM 4835 C CA . MET A 1 621 ? -0.632 3.048 15.552 1.00 94.75 621 MET A CA 1
ATOM 4836 C C . MET A 1 621 ? 0.768 3.660 15.638 1.00 94.75 621 MET A C 1
ATOM 4838 O O . MET A 1 621 ? 1.503 3.759 14.654 1.00 94.75 621 MET A O 1
ATOM 4842 N N . ALA A 1 622 ? 1.158 3.998 16.865 1.00 97.94 622 ALA A N 1
ATOM 4843 C CA . ALA A 1 622 ? 2.510 4.388 17.250 1.00 97.94 622 ALA A CA 1
ATOM 4844 C C . ALA A 1 622 ? 2.908 3.725 18.588 1.00 97.94 622 ALA A C 1
ATOM 4846 O O . ALA A 1 622 ? 2.032 3.237 19.312 1.00 97.94 622 ALA A O 1
ATOM 4847 N N . PRO A 1 623 ? 4.203 3.702 18.954 1.00 98.62 623 PRO A N 1
ATOM 4848 C CA . PRO A 1 623 ? 4.641 3.286 20.283 1.00 98.62 623 PRO A CA 1
ATOM 4849 C C . PRO A 1 623 ? 4.101 4.226 21.369 1.00 98.62 623 PRO A C 1
ATOM 4851 O O . PRO A 1 623 ? 4.270 5.442 21.285 1.00 98.62 623 PRO A O 1
ATOM 4854 N N . HIS A 1 624 ? 3.468 3.646 22.387 1.00 98.12 624 HIS A N 1
ATOM 4855 C CA . HIS A 1 624 ? 2.723 4.337 23.446 1.00 98.12 624 HIS A CA 1
ATOM 4856 C C . HIS A 1 624 ? 2.927 3.656 24.812 1.00 98.12 624 HIS A C 1
ATOM 4858 O O . HIS A 1 624 ? 1.977 3.329 25.529 1.00 98.12 624 HIS A O 1
ATOM 4864 N N . ASP A 1 625 ? 4.182 3.390 25.179 1.00 98.06 625 ASP A N 1
ATOM 4865 C CA . ASP A 1 625 ? 4.569 2.730 26.437 1.00 98.06 625 ASP A CA 1
ATOM 4866 C C . ASP A 1 625 ? 4.011 3.415 27.699 1.00 98.06 625 ASP A C 1
ATOM 4868 O O . ASP A 1 625 ? 3.766 2.753 28.709 1.00 98.06 625 ASP A O 1
ATOM 4872 N N . GLU A 1 626 ? 3.740 4.723 27.655 1.00 97.06 626 GLU A N 1
ATOM 4873 C CA . GLU A 1 626 ? 3.119 5.471 28.752 1.00 97.06 626 GLU A CA 1
ATOM 4874 C C . GLU A 1 626 ? 1.703 4.991 29.116 1.00 97.06 626 GLU A C 1
ATOM 4876 O O . GLU A 1 626 ? 1.259 5.203 30.247 1.00 97.06 626 GLU A O 1
ATOM 4881 N N . VAL A 1 627 ? 1.023 4.291 28.201 1.00 97.12 627 VAL A N 1
ATOM 4882 C CA . VAL A 1 627 ? -0.265 3.624 28.447 1.00 97.12 627 VAL A CA 1
ATOM 4883 C C . VAL A 1 627 ? -0.112 2.472 29.457 1.00 97.12 627 VAL A C 1
ATOM 4885 O O . VAL A 1 627 ? -1.052 2.151 30.191 1.00 97.12 627 VAL A O 1
ATOM 4888 N N . VAL A 1 628 ? 1.075 1.863 29.570 1.00 97.75 628 VAL A N 1
ATOM 4889 C CA . VAL A 1 628 ? 1.362 0.784 30.529 1.00 97.75 628 VAL A CA 1
ATOM 4890 C C . VAL A 1 628 ? 1.740 1.372 31.892 1.00 97.75 628 VAL A C 1
ATOM 4892 O O . VAL A 1 628 ? 2.899 1.478 32.287 1.00 97.75 628 VAL A O 1
ATOM 4895 N N . THR A 1 629 ? 0.719 1.731 32.670 1.00 96.94 629 THR A N 1
ATOM 4896 C CA . THR A 1 629 ? 0.889 2.371 33.990 1.00 96.94 629 THR A CA 1
ATOM 4897 C C . THR A 1 629 ? 1.465 1.460 35.082 1.00 96.94 629 THR A C 1
ATOM 4899 O O . THR A 1 629 ? 1.935 1.952 36.112 1.00 96.94 629 THR A O 1
ATOM 4902 N N . ASN A 1 630 ? 1.439 0.136 34.891 1.00 95.38 630 ASN A N 1
ATOM 4903 C CA . ASN A 1 630 ? 2.099 -0.841 35.760 1.00 95.38 630 ASN A CA 1
ATOM 4904 C C . ASN A 1 630 ? 2.357 -2.151 34.997 1.00 95.38 630 ASN A C 1
ATOM 4906 O O . ASN A 1 630 ? 1.485 -2.631 34.276 1.00 95.38 630 ASN A O 1
ATOM 4910 N N . GLY A 1 631 ? 3.527 -2.758 35.197 1.00 91.56 631 GLY A N 1
ATOM 4911 C CA . GLY A 1 631 ? 3.972 -3.952 34.473 1.00 91.56 631 GLY A CA 1
ATOM 4912 C C . GLY A 1 631 ? 5.296 -3.727 33.738 1.00 91.56 631 GLY A C 1
ATOM 4913 O O . GLY A 1 631 ? 6.034 -2.793 34.041 1.00 91.56 631 GLY A O 1
ATOM 4914 N N . THR A 1 632 ? 5.604 -4.613 32.790 1.00 86.19 632 THR A N 1
ATOM 4915 C CA . THR A 1 632 ? 6.776 -4.525 31.890 1.00 86.19 632 THR A CA 1
ATOM 4916 C C . THR A 1 632 ? 6.358 -4.816 30.448 1.00 86.19 632 THR A C 1
ATOM 4918 O O . THR A 1 632 ? 6.971 -5.653 29.783 1.00 86.19 632 THR A O 1
ATOM 4921 N N . GLY A 1 633 ? 5.230 -4.239 30.034 1.00 94.25 633 GLY A N 1
ATOM 4922 C CA . GLY A 1 633 ? 4.716 -4.384 28.679 1.00 94.25 633 GLY A CA 1
ATOM 4923 C C . GLY A 1 633 ? 5.245 -3.296 27.759 1.00 94.25 633 GLY A C 1
ATOM 4924 O O . GLY A 1 633 ? 5.509 -2.196 28.234 1.00 94.25 633 GLY A O 1
ATOM 4925 N N . TYR A 1 634 ? 5.367 -3.627 26.479 1.00 98.56 634 TYR A N 1
ATOM 4926 C CA . TYR A 1 634 ? 5.624 -2.681 25.395 1.00 98.56 634 TYR A CA 1
ATOM 4927 C C . TYR A 1 634 ? 4.323 -2.455 24.637 1.00 98.56 634 TYR A C 1
ATOM 4929 O O . TYR A 1 634 ? 3.608 -3.429 24.394 1.00 98.56 634 TYR A O 1
ATOM 4937 N N . CYS A 1 635 ? 4.003 -1.213 24.297 1.00 98.50 635 CYS A N 1
ATOM 4938 C CA . CYS A 1 635 ? 2.688 -0.836 23.787 1.00 98.50 635 CYS A CA 1
ATOM 4939 C C . CYS A 1 635 ? 2.781 -0.187 22.406 1.00 98.50 635 CYS A C 1
ATOM 4941 O O . CYS A 1 635 ? 3.463 0.821 22.243 1.00 98.50 635 CYS A O 1
ATOM 4943 N N . LEU A 1 636 ? 2.032 -0.726 21.446 1.00 98.31 636 LEU A N 1
ATOM 4944 C CA . LEU A 1 636 ? 1.720 -0.089 20.172 1.00 98.31 636 LEU A CA 1
ATOM 4945 C C . LEU A 1 636 ? 0.214 0.202 20.162 1.00 98.31 636 LEU A C 1
ATOM 4947 O O . LEU A 1 636 ? -0.583 -0.694 20.438 1.00 98.31 636 LEU A O 1
ATOM 4951 N N . ALA A 1 637 ? -0.197 1.441 19.905 1.00 97.50 637 ALA A N 1
ATOM 4952 C CA . ALA A 1 637 ? -1.606 1.817 20.003 1.00 97.50 637 ALA A CA 1
ATOM 4953 C C . ALA A 1 637 ? -2.008 2.923 19.028 1.00 97.50 637 ALA A C 1
ATOM 4955 O O . ALA A 1 637 ? -1.198 3.766 18.651 1.00 97.50 637 ALA A O 1
ATOM 4956 N N . SER A 1 638 ? -3.300 2.958 18.714 1.00 95.00 638 SER A N 1
ATOM 4957 C CA . SER A 1 638 ? -4.018 4.149 18.271 1.00 95.00 638 SER A CA 1
ATOM 4958 C C . SER A 1 638 ? -4.941 4.572 19.428 1.00 95.00 638 SER A C 1
ATOM 4960 O O . SER A 1 638 ? -6.015 3.980 19.604 1.00 95.00 638 SER A O 1
ATOM 4962 N N . PRO A 1 639 ? -4.517 5.510 20.306 1.00 92.19 639 PRO A N 1
ATOM 4963 C CA . PRO A 1 639 ? -5.222 5.801 21.553 1.00 92.19 639 PRO A CA 1
ATOM 4964 C C . PRO A 1 639 ? -6.696 6.169 21.348 1.00 92.19 639 PRO A C 1
ATOM 4966 O O . PRO A 1 639 ? -7.051 7.055 20.573 1.00 92.19 639 PRO A O 1
ATOM 4969 N N . GLY A 1 640 ? -7.572 5.467 22.065 1.00 86.25 640 GLY A N 1
ATOM 4970 C CA . GLY A 1 640 ? -9.023 5.594 21.956 1.00 86.25 640 GLY A CA 1
ATOM 4971 C C . GLY A 1 640 ? -9.683 4.726 20.877 1.00 86.25 640 GLY A C 1
ATOM 4972 O O . GLY A 1 640 ? -10.915 4.662 20.837 1.00 86.25 640 GLY A O 1
ATOM 4973 N N . ALA A 1 641 ? -8.893 4.043 20.042 1.00 85.50 641 ALA A N 1
ATOM 4974 C CA . ALA A 1 641 ? -9.353 3.089 19.038 1.00 85.50 641 ALA A CA 1
ATOM 4975 C C . ALA A 1 641 ? -8.872 1.666 19.360 1.00 85.50 641 ALA A C 1
ATOM 4977 O O . ALA A 1 641 ? -9.704 0.811 19.667 1.00 85.50 641 ALA A O 1
ATOM 4978 N N . GLU A 1 642 ? -7.563 1.419 19.364 1.00 93.75 642 GLU A N 1
ATOM 4979 C CA . GLU A 1 642 ? -6.983 0.070 19.405 1.00 93.75 642 GLU A CA 1
ATOM 4980 C C . GLU A 1 642 ? -5.629 0.057 20.129 1.00 93.75 642 GLU A C 1
ATOM 4982 O O . GLU A 1 642 ? -4.858 1.012 20.040 1.00 93.75 642 GLU A O 1
ATOM 4987 N N . TYR A 1 643 ? -5.345 -1.016 20.868 1.00 98.19 643 TYR A N 1
ATOM 4988 C CA . TYR A 1 643 ? -4.150 -1.153 21.699 1.00 98.19 643 TYR A CA 1
ATOM 4989 C C . TYR A 1 643 ? -3.601 -2.583 21.631 1.00 98.19 643 TYR A C 1
ATOM 4991 O O . TYR A 1 643 ? -4.318 -3.546 21.915 1.00 98.19 643 TYR A O 1
ATOM 4999 N N . VAL A 1 644 ? -2.307 -2.711 21.349 1.00 98.75 644 VAL A N 1
ATOM 5000 C CA . VAL A 1 644 ? -1.544 -3.961 21.379 1.00 98.75 644 VAL A CA 1
ATOM 5001 C C . VAL A 1 644 ? -0.447 -3.823 22.432 1.00 98.75 644 VAL A C 1
ATOM 5003 O O . VAL A 1 644 ? 0.436 -2.979 22.308 1.00 98.75 644 VAL A O 1
ATOM 5006 N N . ILE A 1 645 ? -0.482 -4.649 23.481 1.00 98.81 645 ILE A N 1
ATOM 5007 C CA . ILE A 1 645 ? 0.541 -4.651 24.533 1.00 98.81 645 ILE A CA 1
ATOM 5008 C C . ILE A 1 645 ? 1.226 -6.013 24.588 1.00 98.81 645 ILE A C 1
ATOM 5010 O O . ILE A 1 645 ? 0.637 -7.009 25.014 1.00 98.81 645 ILE A O 1
ATOM 5014 N N . TYR A 1 646 ? 2.503 -6.053 24.218 1.00 98.81 646 TYR A N 1
ATOM 5015 C CA . TYR A 1 646 ? 3.335 -7.242 24.353 1.00 98.81 646 TYR A CA 1
ATOM 5016 C C . TYR A 1 646 ? 3.943 -7.343 25.753 1.00 98.81 646 TYR A C 1
ATOM 5018 O O . TYR A 1 646 ? 4.559 -6.403 26.247 1.00 98.81 646 TYR A O 1
ATOM 5026 N N . LEU A 1 647 ? 3.835 -8.515 26.379 1.00 98.44 647 LEU A N 1
ATOM 5027 C CA . LEU A 1 647 ? 4.433 -8.854 27.668 1.00 98.44 647 LEU A CA 1
ATOM 5028 C C . LEU A 1 647 ? 5.542 -9.903 27.457 1.00 98.44 647 LEU A C 1
ATOM 5030 O O . LEU A 1 647 ? 5.244 -11.101 27.485 1.00 98.44 647 LEU A O 1
ATOM 5034 N N . PRO A 1 648 ? 6.833 -9.525 27.329 1.00 96.94 648 PRO A N 1
ATOM 5035 C CA . PRO A 1 648 ? 7.920 -10.464 27.008 1.00 96.94 648 PRO A CA 1
ATOM 5036 C C . PRO A 1 648 ? 8.136 -11.586 28.032 1.00 96.94 648 PRO A C 1
ATOM 5038 O O . PRO A 1 648 ? 8.853 -12.548 27.761 1.00 96.94 648 PRO A O 1
ATOM 5041 N N . ASN A 1 649 ? 7.571 -11.460 29.234 1.00 95.06 649 ASN A N 1
ATOM 5042 C CA . ASN A 1 649 ? 7.642 -12.450 30.311 1.00 95.06 649 ASN A CA 1
ATOM 5043 C C . ASN A 1 649 ? 6.254 -12.800 30.886 1.00 95.06 649 ASN A C 1
ATOM 5045 O O . ASN A 1 649 ? 6.180 -13.451 31.931 1.00 95.06 649 ASN A O 1
ATOM 5049 N N . GLY A 1 650 ? 5.176 -12.341 30.237 1.00 95.25 650 GLY A N 1
ATOM 5050 C CA . GLY A 1 650 ? 3.818 -12.399 30.774 1.00 95.25 650 GLY A CA 1
ATOM 5051 C C . GLY A 1 650 ? 3.687 -11.615 32.082 1.00 95.25 650 GLY A C 1
ATOM 5052 O O . GLY A 1 650 ? 4.383 -10.624 32.308 1.00 95.25 650 GLY A O 1
ATOM 5053 N N . GLY A 1 651 ? 2.816 -12.092 32.972 1.00 95.19 651 GLY A N 1
ATOM 5054 C CA . GLY A 1 651 ? 2.531 -11.442 34.253 1.00 95.19 651 GLY A CA 1
ATOM 5055 C C . GLY A 1 651 ? 1.378 -10.441 34.172 1.00 95.19 651 GLY A C 1
ATOM 5056 O O . GLY A 1 651 ? 0.668 -10.376 33.176 1.00 95.19 651 GLY A O 1
ATOM 5057 N N . SER A 1 652 ? 1.145 -9.703 35.259 1.00 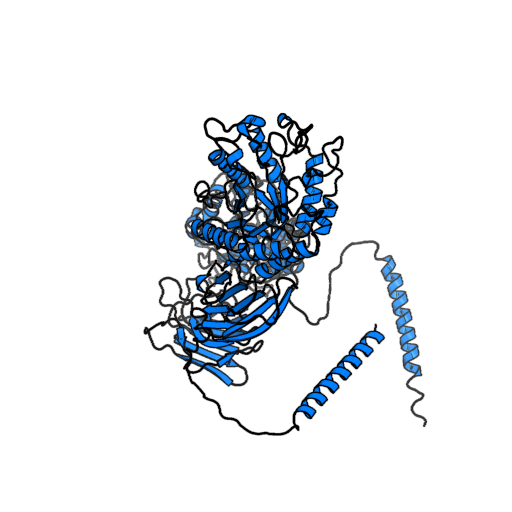96.69 652 SER A N 1
ATOM 5058 C CA . SER A 1 652 ? 0.056 -8.721 35.310 1.00 96.69 652 SER A CA 1
ATOM 5059 C C . SER A 1 652 ? 0.478 -7.386 34.705 1.00 96.69 652 SER A C 1
ATOM 5061 O O . SER A 1 652 ? 1.606 -6.940 34.920 1.00 96.69 652 SER A O 1
ATOM 5063 N N . VAL A 1 653 ? -0.456 -6.743 34.007 1.00 97.88 653 VAL A N 1
ATOM 5064 C CA . VAL A 1 653 ? -0.304 -5.415 33.409 1.00 97.88 653 VAL A CA 1
ATOM 5065 C C . VAL A 1 653 ? -1.491 -4.531 33.797 1.00 97.88 653 VAL A C 1
ATOM 5067 O O . VAL A 1 653 ? -2.609 -5.030 33.931 1.00 97.88 653 VAL A O 1
ATOM 5070 N N . THR A 1 654 ? -1.260 -3.232 33.982 1.00 98.44 654 THR A N 1
ATOM 5071 C CA . THR A 1 654 ? -2.308 -2.213 34.131 1.00 98.44 654 THR A CA 1
ATOM 5072 C C . THR A 1 654 ? -2.194 -1.211 32.989 1.00 98.44 654 THR A C 1
ATOM 5074 O O . THR A 1 654 ? -1.136 -0.612 32.798 1.00 98.44 654 THR A O 1
ATOM 5077 N N . VAL A 1 655 ? -3.292 -1.017 32.266 1.00 98.12 655 VAL A N 1
ATOM 5078 C CA . VAL A 1 655 ? -3.383 -0.225 31.033 1.00 98.12 655 VAL A CA 1
ATOM 5079 C C . VAL A 1 655 ? -4.268 0.990 31.292 1.00 98.12 655 VAL A C 1
ATOM 5081 O O . VAL A 1 655 ? -5.339 0.845 31.881 1.00 98.12 655 VAL A O 1
ATOM 5084 N N . ASP A 1 656 ? -3.830 2.178 30.877 1.00 96.88 656 ASP A N 1
ATOM 5085 C CA . ASP A 1 656 ? -4.649 3.392 30.877 1.00 96.88 656 ASP A CA 1
ATOM 5086 C C . ASP A 1 656 ? -5.560 3.422 29.640 1.00 96.88 656 ASP A C 1
ATOM 5088 O O . ASP A 1 656 ? -5.116 3.659 28.520 1.00 96.88 656 ASP A O 1
ATOM 5092 N N . LEU A 1 657 ? -6.854 3.171 29.844 1.00 95.12 657 LEU A N 1
ATOM 5093 C CA . LEU A 1 657 ? -7.875 3.247 28.800 1.00 95.12 657 LEU A CA 1
ATOM 5094 C C . LEU A 1 657 ? -8.647 4.577 28.858 1.00 95.12 657 LEU A C 1
ATOM 5096 O O . LEU A 1 657 ? -9.800 4.625 28.436 1.00 95.12 657 LEU A O 1
ATOM 5100 N N . SER A 1 658 ? -8.082 5.655 29.419 1.00 89.50 658 SER A N 1
ATOM 5101 C CA . SER A 1 658 ? -8.786 6.940 29.584 1.00 89.50 658 SER A CA 1
ATOM 5102 C C . SER A 1 658 ? -9.236 7.585 28.268 1.00 89.50 658 SER A C 1
ATOM 5104 O O . SER A 1 658 ? -10.330 8.157 28.237 1.00 89.50 658 SER A O 1
ATOM 5106 N N . ASP A 1 659 ? -8.473 7.413 27.186 1.00 85.69 659 ASP A N 1
ATOM 5107 C CA . ASP A 1 659 ? -8.852 7.854 25.834 1.00 85.69 659 ASP A CA 1
ATOM 5108 C C . ASP A 1 659 ? -9.898 6.939 25.165 1.00 85.69 659 ASP A C 1
ATOM 5110 O O . ASP A 1 659 ? -10.656 7.383 24.299 1.00 85.69 659 ASP A O 1
ATOM 5114 N N . ALA A 1 660 ? -10.016 5.675 25.591 1.00 85.25 660 ALA A N 1
ATOM 5115 C CA . ALA A 1 660 ? -11.016 4.742 25.075 1.00 85.25 660 ALA A CA 1
ATOM 5116 C C . ALA A 1 660 ? -12.411 5.072 25.623 1.00 85.25 660 ALA A C 1
ATOM 5118 O O . ALA A 1 660 ? -12.773 4.752 26.758 1.00 85.25 660 ALA A O 1
ATOM 5119 N N . THR A 1 661 ? -13.249 5.711 24.807 1.00 74.69 661 THR A N 1
ATOM 5120 C CA . THR A 1 661 ? -14.617 6.043 25.218 1.00 74.69 661 THR A CA 1
ATOM 5121 C C . THR A 1 661 ? -15.583 4.887 24.963 1.00 74.69 661 THR A C 1
ATOM 5123 O O . THR A 1 661 ? -16.030 4.684 23.833 1.00 74.69 661 THR A O 1
ATOM 5126 N N . GLY A 1 662 ? -15.984 4.193 26.029 1.00 75.38 662 GLY A N 1
ATOM 5127 C CA . GLY A 1 662 ? -17.121 3.272 26.003 1.00 75.38 662 GLY A CA 1
ATOM 5128 C C . GLY A 1 662 ? -16.756 1.844 26.381 1.00 75.38 662 GLY A C 1
ATOM 5129 O O . GLY A 1 662 ? -16.259 1.611 27.482 1.00 75.38 662 GLY A O 1
ATOM 5130 N N . THR A 1 663 ? -17.055 0.888 25.503 1.00 81.94 663 THR A N 1
ATOM 5131 C CA . THR A 1 663 ? -16.766 -0.537 25.709 1.00 81.94 663 THR A CA 1
ATOM 5132 C C . THR A 1 663 ? -15.559 -0.939 24.875 1.00 81.94 663 THR A C 1
ATOM 5134 O O . THR A 1 663 ? -15.491 -0.609 23.696 1.00 81.94 663 THR A O 1
ATOM 5137 N N . VAL A 1 664 ? -14.625 -1.660 25.485 1.00 88.25 664 VAL A N 1
ATOM 5138 C CA . VAL A 1 664 ? -13.404 -2.156 24.844 1.00 88.25 664 VAL A CA 1
ATOM 5139 C C . VAL A 1 664 ? -13.461 -3.680 24.856 1.00 88.25 664 VAL A C 1
ATOM 5141 O O . VAL A 1 664 ? -13.643 -4.267 25.923 1.00 88.25 664 VAL A O 1
ATOM 5144 N N . ASN A 1 665 ? -13.365 -4.308 23.684 1.00 88.62 665 ASN A N 1
ATOM 5145 C CA . ASN A 1 665 ? -13.159 -5.748 23.548 1.00 88.62 665 ASN A CA 1
ATOM 5146 C C . ASN A 1 665 ? -11.741 -6.094 23.997 1.00 88.62 665 ASN A C 1
ATOM 5148 O O . ASN A 1 665 ? -10.825 -5.325 23.719 1.00 88.62 665 ASN A O 1
ATOM 5152 N N . VAL A 1 666 ? -11.559 -7.223 24.675 1.00 96.19 666 VAL A N 1
ATOM 5153 C CA . VAL A 1 666 ? -10.276 -7.632 25.248 1.00 96.19 666 VAL A CA 1
ATOM 5154 C C . VAL A 1 666 ? -10.010 -9.091 24.912 1.00 96.19 666 VAL A C 1
ATOM 5156 O O . VAL A 1 666 ? -10.784 -9.977 25.271 1.00 96.19 666 VAL A O 1
ATOM 5159 N N . GLU A 1 667 ? -8.873 -9.352 24.280 1.00 96.62 667 GLU A N 1
ATOM 5160 C CA . GLU A 1 667 ? -8.407 -10.706 24.009 1.00 96.62 667 GLU A CA 1
ATOM 5161 C C . GLU A 1 667 ? -6.913 -10.861 24.302 1.00 96.62 667 GLU A C 1
ATOM 5163 O O . GLU A 1 667 ? -6.121 -9.919 24.240 1.00 96.62 667 GLU A O 1
ATOM 5168 N N . TRP A 1 668 ? -6.522 -12.087 24.628 1.00 98.50 668 TRP A N 1
ATOM 5169 C CA . TRP A 1 668 ? -5.132 -12.481 24.789 1.00 98.50 668 TRP A CA 1
ATOM 5170 C C . TRP A 1 668 ? -4.693 -13.356 23.626 1.00 98.50 668 TRP A C 1
ATOM 5172 O O . TRP A 1 668 ? -5.259 -14.426 23.410 1.00 98.50 668 TRP A O 1
ATOM 5182 N N . TYR A 1 669 ? -3.629 -12.958 22.943 1.00 98.50 669 TYR A N 1
ATOM 5183 C CA . TYR A 1 669 ? -2.968 -13.770 21.932 1.00 98.50 669 TYR A CA 1
ATOM 5184 C C . TYR A 1 669 ? -1.692 -14.402 22.506 1.00 98.50 669 TYR A C 1
ATOM 5186 O O . TYR A 1 669 ? -0.850 -13.726 23.103 1.00 98.50 669 TYR A O 1
ATOM 5194 N N . ASP A 1 670 ? -1.562 -15.722 22.355 1.00 98.25 670 ASP A N 1
ATOM 5195 C CA . ASP A 1 670 ? -0.341 -16.473 22.651 1.00 98.25 670 ASP A CA 1
ATOM 5196 C C . ASP A 1 670 ? 0.583 -16.423 21.417 1.00 98.25 670 ASP A C 1
ATOM 5198 O O . ASP A 1 670 ? 0.330 -17.139 20.440 1.00 98.25 670 ASP A O 1
ATOM 5202 N N . PRO A 1 671 ? 1.670 -15.629 21.434 1.00 97.62 671 PRO A N 1
ATOM 5203 C CA . PRO A 1 671 ? 2.546 -15.445 20.277 1.00 97.62 671 PRO A CA 1
ATOM 5204 C C . PRO A 1 671 ? 3.362 -16.698 19.929 1.00 97.62 671 PRO A C 1
ATOM 5206 O O . PRO A 1 671 ? 3.886 -16.804 18.822 1.00 97.62 671 PRO A O 1
ATOM 5209 N N . LYS A 1 672 ? 3.479 -17.658 20.855 1.00 96.25 672 LYS A N 1
ATOM 5210 C CA . LYS A 1 672 ? 4.212 -18.912 20.654 1.00 96.25 672 LYS A CA 1
ATOM 5211 C C . LYS A 1 672 ? 3.351 -19.969 19.968 1.00 96.25 672 LYS A C 1
ATOM 5213 O O . LYS A 1 672 ? 3.868 -20.760 19.184 1.00 96.25 672 LYS A O 1
ATOM 5218 N N . ASN A 1 673 ? 2.056 -20.007 20.280 1.00 95.06 673 ASN A N 1
ATOM 5219 C CA . ASN A 1 673 ? 1.128 -21.021 19.769 1.00 95.06 673 ASN A CA 1
ATOM 5220 C C . ASN A 1 673 ? 0.146 -20.493 18.708 1.00 95.06 673 ASN A C 1
ATOM 5222 O O . ASN A 1 673 ? -0.490 -21.295 18.027 1.00 95.06 673 ASN A O 1
ATOM 5226 N N . GLY A 1 674 ? 0.017 -19.172 18.550 1.00 95.25 674 GLY A N 1
ATOM 5227 C CA . GLY A 1 674 ? -0.921 -18.541 17.619 1.00 95.25 674 GLY A CA 1
ATOM 5228 C C . GLY A 1 674 ? -2.385 -18.633 18.056 1.00 95.25 674 GLY A C 1
ATOM 5229 O O . GLY A 1 674 ? -3.275 -18.659 17.208 1.00 95.25 674 GLY A O 1
ATOM 5230 N N . THR A 1 675 ? -2.649 -18.754 19.361 1.00 96.19 675 THR A N 1
ATOM 5231 C CA . THR A 1 675 ? -3.998 -18.989 19.900 1.00 96.19 675 THR A CA 1
ATOM 5232 C C . THR A 1 675 ? -4.551 -17.773 20.629 1.00 96.19 675 THR A C 1
ATOM 5234 O O . THR A 1 675 ? -3.899 -17.235 21.522 1.00 96.19 675 THR A O 1
ATOM 5237 N N . TYR A 1 676 ? -5.784 -17.402 20.290 1.00 95.25 676 TYR A N 1
ATOM 5238 C CA . TYR A 1 676 ? -6.541 -16.330 20.933 1.00 95.25 676 TYR A CA 1
ATOM 5239 C C . TYR A 1 676 ? -7.376 -16.848 22.113 1.00 95.25 676 TYR A C 1
ATOM 5241 O O . TYR A 1 676 ? -7.917 -17.959 22.078 1.00 95.25 676 TYR A O 1
ATOM 5249 N N . HIS A 1 677 ? -7.510 -16.018 23.144 1.00 96.25 677 HIS A N 1
ATOM 5250 C CA . HIS A 1 677 ? -8.338 -16.236 24.324 1.00 96.25 677 HIS A CA 1
ATOM 5251 C C . HIS A 1 677 ? -9.168 -14.976 24.603 1.00 96.25 677 HIS A C 1
ATOM 5253 O O . HIS A 1 677 ? -8.631 -13.960 25.035 1.00 96.25 677 HIS A O 1
ATOM 5259 N N . ASP A 1 678 ? -10.474 -15.068 24.374 1.00 90.44 678 ASP A N 1
ATOM 5260 C CA . ASP A 1 678 ? -11.456 -14.018 24.664 1.00 90.44 678 ASP A CA 1
ATOM 5261 C C . ASP A 1 678 ? -11.584 -13.781 26.187 1.00 90.44 678 ASP A C 1
ATOM 5263 O O . ASP A 1 678 ? -11.923 -14.703 26.937 1.00 90.44 678 ASP A O 1
ATOM 5267 N N . GLU A 1 679 ? -11.301 -12.554 26.638 1.00 91.69 679 GLU A N 1
ATOM 5268 C CA . GLU A 1 679 ? -11.499 -12.075 28.020 1.00 91.69 679 GLU A CA 1
ATOM 5269 C C . GLU A 1 679 ? -12.842 -11.312 28.151 1.00 91.69 679 GLU A C 1
ATOM 5271 O O . GLU A 1 679 ? -13.286 -10.968 29.250 1.00 91.69 679 GLU A O 1
ATOM 5276 N N . GLY A 1 680 ? -13.542 -11.088 27.034 1.00 87.50 680 GLY A N 1
ATOM 5277 C CA . GLY A 1 680 ? -14.793 -10.353 26.937 1.00 87.50 680 GLY A CA 1
ATOM 5278 C C . GLY A 1 680 ? -14.569 -8.853 26.772 1.00 87.50 680 GLY A C 1
ATOM 5279 O O . GLY A 1 680 ? -13.777 -8.402 25.952 1.00 87.50 680 GLY A O 1
ATOM 5280 N N . THR A 1 681 ? -15.308 -8.047 27.537 1.00 87.00 681 THR A N 1
ATOM 5281 C CA . THR A 1 681 ? -15.304 -6.586 27.377 1.00 87.00 681 THR A CA 1
ATOM 5282 C C . THR A 1 681 ? -15.128 -5.848 28.697 1.00 87.00 681 THR A C 1
ATOM 5284 O O . THR A 1 681 ? -15.824 -6.161 29.669 1.00 87.00 681 THR A O 1
ATOM 5287 N N . VAL A 1 682 ? -14.321 -4.788 28.695 1.00 90.31 682 VAL A N 1
ATOM 5288 C CA . VAL A 1 682 ? -14.201 -3.828 29.805 1.00 90.31 682 VAL A CA 1
ATOM 5289 C C . VAL A 1 682 ? -14.824 -2.475 29.456 1.00 90.31 682 VAL A C 1
ATOM 5291 O O . VAL A 1 682 ? -15.202 -2.210 28.312 1.00 90.31 682 VAL A O 1
ATOM 5294 N N . ALA A 1 683 ? -14.956 -1.605 30.458 1.00 85.44 683 ALA A N 1
ATOM 5295 C CA . ALA A 1 683 ? -15.255 -0.197 30.237 1.00 85.44 683 ALA A CA 1
ATOM 5296 C C . ALA A 1 683 ? -13.944 0.580 30.068 1.00 85.44 683 ALA A C 1
ATOM 5298 O O . ALA A 1 683 ? -13.045 0.452 30.894 1.00 85.44 683 ALA A O 1
ATOM 5299 N N . GLY A 1 684 ? -13.858 1.408 29.032 1.00 86.50 684 GLY A N 1
ATOM 5300 C CA . GLY A 1 684 ? -12.822 2.430 28.931 1.00 86.50 684 GLY A CA 1
ATOM 5301 C C . GLY A 1 684 ? -13.155 3.677 29.764 1.00 86.50 684 GLY A C 1
ATOM 5302 O O . GLY A 1 684 ? -14.217 3.783 30.393 1.00 86.50 684 GLY A O 1
ATOM 5303 N N . GLY A 1 685 ? -12.245 4.649 29.761 1.00 83.06 685 GLY A N 1
ATOM 5304 C CA . GLY A 1 685 ? -12.300 5.864 30.576 1.00 83.06 685 GLY A CA 1
ATOM 5305 C C . GLY A 1 685 ? -11.506 5.795 31.889 1.00 83.06 685 GLY A C 1
ATOM 5306 O O . GLY A 1 685 ? -11.738 6.623 32.772 1.00 83.06 685 GLY A O 1
ATOM 5307 N N . GLY A 1 686 ? -10.598 4.826 32.049 1.00 89.94 686 GLY A N 1
ATOM 5308 C CA . GLY A 1 686 ? -9.730 4.698 33.224 1.00 89.94 686 GLY A CA 1
ATOM 5309 C C . GLY A 1 686 ? -8.785 3.495 33.164 1.00 89.94 686 GLY A C 1
ATOM 5310 O O . GLY A 1 686 ? -8.704 2.815 32.146 1.00 89.94 686 GLY A O 1
ATOM 5311 N N . ASN A 1 687 ? -8.067 3.236 34.259 1.00 94.69 687 ASN A N 1
ATOM 5312 C CA . ASN A 1 687 ? -7.063 2.172 34.315 1.00 94.69 687 ASN A CA 1
ATOM 5313 C C . ASN A 1 687 ? -7.692 0.809 34.624 1.00 94.69 687 ASN A C 1
ATOM 5315 O O . ASN A 1 687 ? -8.302 0.645 35.683 1.00 94.69 687 ASN A O 1
ATOM 5319 N N . GLU A 1 688 ? -7.432 -0.185 33.777 1.00 97.19 688 GLU A N 1
ATOM 5320 C CA . GLU A 1 688 ? -7.850 -1.578 33.979 1.00 97.19 688 GLU A CA 1
ATOM 5321 C C . GLU A 1 688 ? -6.639 -2.512 34.086 1.00 97.19 688 GLU A C 1
ATOM 5323 O O . GLU A 1 688 ? -5.551 -2.203 33.600 1.00 97.19 688 GLU A O 1
ATOM 5328 N N . SER A 1 689 ? -6.787 -3.632 34.802 1.00 97.19 689 SER A N 1
ATOM 5329 C CA . SER A 1 689 ? -5.681 -4.564 35.086 1.00 97.19 689 SER A CA 1
ATOM 5330 C C . SER A 1 689 ? -5.979 -5.981 34.627 1.00 97.19 689 SER A C 1
ATOM 5332 O O . SER A 1 689 ? -6.999 -6.559 34.997 1.00 97.19 689 SER A O 1
ATOM 5334 N N . PHE A 1 690 ? -5.028 -6.564 33.904 1.00 97.62 690 PHE A N 1
ATOM 5335 C CA . PHE A 1 690 ? -5.177 -7.842 33.219 1.00 97.62 690 PHE A CA 1
ATOM 5336 C C . PHE A 1 690 ? -4.051 -8.815 33.609 1.00 97.62 690 PHE A C 1
ATOM 5338 O O . PHE A 1 690 ? -2.982 -8.410 34.085 1.00 97.62 690 PHE A O 1
ATOM 5345 N N . ILE A 1 691 ? -4.301 -10.117 33.439 1.00 97.00 691 ILE A N 1
ATOM 5346 C CA . ILE A 1 691 ? -3.332 -11.212 33.617 1.00 97.00 691 ILE A CA 1
ATOM 5347 C C . ILE A 1 691 ? -3.595 -12.250 32.512 1.00 97.00 691 ILE A C 1
ATOM 5349 O O . ILE A 1 691 ? -4.749 -12.653 32.375 1.00 97.00 691 ILE A O 1
ATOM 5353 N N . PRO A 1 692 ? -2.585 -12.718 31.754 1.00 97.31 692 PRO A N 1
ATOM 5354 C CA . PRO A 1 692 ? -2.803 -13.706 30.704 1.00 97.31 692 PRO A CA 1
ATOM 5355 C C . PRO A 1 692 ? -3.257 -15.054 31.293 1.00 97.31 692 PRO A C 1
ATOM 5357 O O . PRO A 1 692 ? -2.726 -15.485 32.324 1.00 97.31 692 PRO A O 1
ATOM 5360 N N . PRO A 1 693 ? -4.194 -15.770 30.641 1.00 96.94 693 PRO A N 1
ATOM 5361 C CA . PRO A 1 693 ? -4.696 -17.063 31.114 1.00 96.94 693 PRO A CA 1
ATOM 5362 C C . PRO A 1 693 ? -3.708 -18.229 30.900 1.00 96.94 693 PRO A C 1
ATOM 5364 O O . PRO A 1 693 ? -3.998 -19.367 31.277 1.00 96.94 693 PRO A O 1
ATOM 5367 N N . PHE A 1 694 ? -2.537 -17.959 30.317 1.00 96.50 694 PHE A N 1
ATOM 5368 C CA . PHE A 1 694 ? -1.462 -18.908 30.025 1.00 96.50 694 PHE A CA 1
ATOM 5369 C C . PHE A 1 694 ? -0.097 -18.391 30.518 1.00 96.50 694 PHE A C 1
ATOM 5371 O O . PHE A 1 694 ? 0.044 -17.262 30.985 1.00 96.50 694 PHE A O 1
ATOM 5378 N N . SER A 1 695 ? 0.926 -19.249 30.461 1.00 94.69 695 SER A N 1
ATOM 5379 C CA . SER A 1 695 ? 2.285 -18.942 30.924 1.00 94.69 695 SER A CA 1
ATOM 5380 C C . SER A 1 695 ? 3.258 -18.771 29.762 1.00 94.69 695 SER A C 1
ATOM 5382 O O . SER A 1 695 ? 3.401 -19.690 28.956 1.00 94.69 695 SER A O 1
ATOM 5384 N N . GLY A 1 696 ? 4.011 -17.678 29.754 1.00 95.00 696 GLY A N 1
ATOM 5385 C CA . GLY A 1 696 ? 4.989 -17.373 28.715 1.00 95.00 696 GLY A CA 1
ATOM 5386 C C . GLY A 1 696 ? 4.994 -15.882 28.423 1.00 95.00 696 GLY A C 1
ATOM 5387 O O . GLY A 1 696 ? 4.488 -15.095 29.220 1.00 95.00 696 GLY A O 1
ATOM 5388 N N . ASP A 1 697 ? 5.567 -15.509 27.287 1.00 97.44 697 ASP A N 1
ATOM 5389 C CA . ASP A 1 697 ? 5.246 -14.245 26.642 1.00 97.44 697 ASP A CA 1
ATOM 5390 C C . ASP A 1 697 ? 3.786 -14.229 26.150 1.00 97.44 697 ASP A C 1
ATOM 5392 O O . ASP A 1 697 ? 3.236 -15.274 25.813 1.00 97.44 697 ASP A O 1
ATOM 5396 N N . ALA A 1 698 ? 3.149 -13.057 26.166 1.00 98.38 698 ALA A N 1
ATOM 5397 C CA . ALA A 1 698 ? 1.727 -12.881 25.855 1.00 98.38 698 ALA A CA 1
ATOM 5398 C C . ALA A 1 698 ? 1.483 -11.526 25.183 1.00 98.38 698 ALA A C 1
ATOM 5400 O O . ALA A 1 698 ? 2.221 -10.578 25.446 1.00 98.38 698 ALA A O 1
ATOM 5401 N N . VAL A 1 699 ? 0.436 -11.419 24.370 1.00 98.81 699 VAL A N 1
ATOM 5402 C CA . VAL A 1 699 ? -0.021 -10.161 23.766 1.00 98.81 699 VAL A CA 1
ATOM 5403 C C . VAL A 1 699 ? -1.435 -9.879 24.262 1.00 98.81 699 VAL A C 1
ATOM 5405 O O . VAL A 1 699 ? -2.313 -10.726 24.116 1.00 98.81 699 VAL A O 1
ATOM 5408 N N . LEU A 1 700 ? -1.647 -8.714 24.866 1.00 98.69 700 LEU A N 1
ATOM 5409 C CA . LEU A 1 700 ? -2.972 -8.185 25.179 1.00 98.69 700 LEU A CA 1
ATOM 5410 C C . LEU A 1 700 ? -3.420 -7.331 23.995 1.00 98.69 700 LEU A C 1
ATOM 5412 O O . LEU A 1 700 ? -2.764 -6.336 23.690 1.00 98.69 700 LEU A O 1
ATOM 5416 N N . HIS A 1 701 ? -4.514 -7.712 23.349 1.00 98.44 701 HIS A N 1
ATOM 5417 C CA . HIS A 1 701 ? -5.102 -6.965 22.247 1.00 98.44 701 HIS A CA 1
ATOM 5418 C C . HIS A 1 701 ? -6.462 -6.409 22.669 1.00 98.44 701 HIS A C 1
ATOM 5420 O O . HIS A 1 701 ? -7.275 -7.110 23.280 1.00 98.44 701 HIS A O 1
ATOM 5426 N N . MET A 1 702 ? -6.689 -5.123 22.405 1.00 96.69 702 MET A N 1
ATOM 5427 C CA . MET A 1 702 ? -7.888 -4.417 22.834 1.00 96.69 702 MET A CA 1
ATOM 5428 C C . MET A 1 702 ? -8.404 -3.470 21.759 1.00 96.69 702 MET A C 1
ATOM 5430 O O . MET A 1 702 ? -7.694 -2.558 21.345 1.00 96.69 702 MET A O 1
ATOM 5434 N N . VAL A 1 703 ? -9.671 -3.637 21.381 1.00 89.94 703 VAL A N 1
ATOM 5435 C CA . VAL A 1 703 ? -10.335 -2.851 20.329 1.00 89.94 703 VAL A CA 1
ATOM 5436 C C . VAL A 1 703 ? -11.559 -2.152 20.913 1.00 89.94 703 VAL A C 1
ATOM 5438 O O . VAL A 1 703 ? -12.407 -2.778 21.551 1.00 89.94 703 VAL A O 1
ATOM 5441 N N . THR A 1 704 ? -11.685 -0.846 20.705 1.00 86.69 704 THR A N 1
ATOM 5442 C CA . THR A 1 704 ? -12.825 -0.064 21.200 1.00 86.69 704 THR A CA 1
ATOM 5443 C C . THR A 1 704 ? -14.049 -0.323 20.323 1.00 86.69 704 THR A C 1
ATOM 5445 O O . THR A 1 704 ? -14.057 -0.017 19.133 1.00 86.69 704 THR A O 1
ATOM 5448 N N . ILE A 1 705 ? -15.117 -0.862 20.914 1.00 81.81 705 ILE A N 1
ATOM 5449 C CA . ILE A 1 705 ? -16.352 -1.207 20.204 1.00 81.81 705 ILE A CA 1
ATOM 5450 C C . ILE A 1 705 ? -17.164 0.073 19.956 1.00 81.81 705 ILE A C 1
ATOM 5452 O O . ILE A 1 705 ? -17.914 0.543 20.820 1.00 81.81 705 ILE A O 1
ATOM 5456 N N . VAL A 1 706 ? -17.028 0.630 18.754 1.00 83.38 706 VAL A N 1
ATOM 5457 C CA . VAL A 1 706 ? -17.750 1.821 18.277 1.00 83.38 706 VAL A CA 1
ATOM 5458 C C . VAL A 1 706 ? -18.472 1.535 16.964 1.00 83.38 706 VAL A C 1
ATOM 5460 O O . VAL A 1 706 ? -18.107 0.618 16.238 1.00 83.38 706 VAL A O 1
ATOM 5463 N N . PHE A 1 707 ? -19.484 2.344 16.645 1.00 87.06 707 PHE A N 1
ATOM 5464 C CA . PHE A 1 707 ? -19.975 2.460 15.271 1.00 87.06 707 PHE A CA 1
ATOM 5465 C C . PHE A 1 707 ? -19.429 3.766 14.712 1.00 87.06 707 PHE A C 1
ATOM 5467 O O . PHE A 1 707 ? -19.853 4.826 15.172 1.00 87.06 707 PHE A O 1
ATOM 5474 N N . ASP A 1 708 ? -18.502 3.731 13.768 1.00 87.00 708 ASP A N 1
ATOM 5475 C CA . ASP A 1 708 ? -17.873 4.944 13.250 1.00 87.00 708 ASP A CA 1
ATOM 5476 C C . ASP A 1 708 ? -17.818 4.922 11.730 1.00 87.00 708 ASP A C 1
ATOM 5478 O O . ASP A 1 708 ? -17.184 4.052 11.144 1.00 87.00 708 ASP A O 1
ATOM 5482 N N . SER A 1 709 ? -18.491 5.879 11.088 1.00 84.38 709 SER A N 1
ATOM 5483 C CA . SER A 1 709 ? -18.428 6.027 9.634 1.00 84.38 709 SER A CA 1
ATOM 5484 C C . SER A 1 709 ? -17.129 6.640 9.132 1.00 84.38 709 SER A C 1
ATOM 5486 O O . SER A 1 709 ? -16.975 6.782 7.924 1.00 84.38 709 SER A O 1
ATOM 5488 N N . GLY A 1 710 ? -16.275 7.123 10.036 1.00 77.50 710 GLY A N 1
ATOM 5489 C CA . GLY A 1 710 ? -15.213 8.047 9.682 1.00 77.50 710 GLY A CA 1
ATOM 5490 C C . GLY A 1 710 ? -15.765 9.366 9.134 1.00 77.50 710 GLY A C 1
ATOM 5491 O O . GLY A 1 710 ? -16.958 9.685 9.241 1.00 77.50 710 GLY A O 1
ATOM 5492 N N . GLY A 1 711 ? -14.859 10.149 8.552 1.00 73.00 711 GLY A N 1
ATOM 5493 C CA . GLY A 1 711 ? -15.190 11.395 7.870 1.00 73.00 711 GLY A CA 1
ATOM 5494 C C . GLY A 1 711 ? -15.905 11.192 6.529 1.00 73.00 711 GLY A C 1
ATOM 5495 O O . GLY A 1 711 ? -16.183 10.087 6.081 1.00 73.00 711 GLY A O 1
ATOM 5496 N N . GLY A 1 712 ? -16.204 12.299 5.860 1.00 74.56 712 GLY A N 1
ATOM 5497 C CA . GLY A 1 712 ? -16.815 12.321 4.534 1.00 74.56 712 GLY A CA 1
ATOM 5498 C C . GLY A 1 712 ? -16.539 13.633 3.801 1.00 74.56 712 GLY A C 1
ATOM 5499 O O . GLY A 1 712 ? -15.854 14.528 4.300 1.00 74.56 712 GLY A O 1
ATOM 5500 N N . ALA A 1 713 ? -17.099 13.778 2.605 1.00 71.25 713 ALA A N 1
ATOM 5501 C CA . ALA A 1 713 ? -16.790 14.893 1.721 1.00 71.25 713 ALA A CA 1
ATOM 5502 C C . ALA A 1 713 ? -17.477 16.215 2.114 1.00 71.25 713 ALA A C 1
ATOM 5504 O O . ALA A 1 713 ? -18.522 16.258 2.775 1.00 71.25 713 ALA A O 1
ATOM 5505 N N . CYS A 1 714 ? -16.890 17.306 1.615 1.00 60.59 714 CYS A N 1
ATOM 5506 C CA . CYS A 1 714 ? -17.381 18.681 1.684 1.00 60.59 714 CYS A CA 1
ATOM 5507 C C . CYS A 1 714 ? -17.192 19.373 0.319 1.00 60.59 714 CYS A C 1
ATOM 5509 O O . CYS A 1 714 ? -16.286 18.994 -0.422 1.00 60.59 714 CYS A O 1
ATOM 5511 N N . PRO A 1 715 ? -17.975 20.418 -0.014 1.00 60.75 715 PRO A N 1
ATOM 5512 C CA . PRO A 1 715 ? -19.029 21.037 0.789 1.00 60.75 715 PRO A CA 1
ATOM 5513 C C . PRO A 1 715 ? -20.340 20.237 0.784 1.00 60.75 715 PRO A C 1
ATOM 5515 O O . PRO A 1 715 ? -20.683 19.562 -0.182 1.00 60.75 715 PRO A O 1
ATOM 5518 N N . SER A 1 716 ? -21.109 20.372 1.861 1.00 80.62 716 SER A N 1
ATOM 5519 C CA . SER A 1 716 ? -22.403 19.711 2.043 1.00 80.62 716 SER A CA 1
ATOM 5520 C C . SER A 1 716 ? -23.556 20.719 2.139 1.00 80.62 716 SER A C 1
ATOM 5522 O O . SER A 1 716 ? -23.429 21.883 1.755 1.00 80.62 716 SER A O 1
ATOM 5524 N N . ILE A 1 717 ? -24.701 20.279 2.661 1.00 85.12 717 ILE A N 1
ATOM 5525 C CA . ILE A 1 717 ? -25.830 21.119 3.065 1.00 85.12 717 ILE A CA 1
ATOM 5526 C C . ILE A 1 717 ? -26.550 20.441 4.239 1.00 85.12 717 ILE A C 1
ATOM 5528 O O . ILE A 1 717 ? -26.560 19.213 4.325 1.00 85.12 717 ILE A O 1
ATOM 5532 N N . SER A 1 718 ? -27.132 21.224 5.151 1.00 92.00 718 SER A N 1
ATOM 5533 C CA . SER A 1 718 ? -27.955 20.691 6.243 1.00 92.00 718 SER A CA 1
ATOM 5534 C C . SER A 1 718 ? -29.253 20.060 5.726 1.00 92.00 718 SER A C 1
ATOM 5536 O O . SER A 1 718 ? -29.707 20.362 4.619 1.00 92.00 718 SER A O 1
ATOM 5538 N N . GLY A 1 719 ? -29.881 19.193 6.520 1.00 94.94 719 GLY A N 1
ATOM 5539 C CA . GLY A 1 719 ? -31.135 18.555 6.132 1.00 94.94 719 GLY A CA 1
ATOM 5540 C C . GLY A 1 719 ? -31.579 17.414 7.041 1.00 94.94 719 GLY A C 1
ATOM 5541 O O . GLY A 1 719 ? -31.173 17.309 8.196 1.00 94.94 719 GLY A O 1
ATOM 5542 N N . LEU A 1 720 ? -32.453 16.560 6.515 1.00 97.56 720 LEU A N 1
ATOM 5543 C CA . LEU A 1 720 ? -33.008 15.391 7.191 1.00 97.56 720 LEU A CA 1
ATOM 5544 C C . LEU A 1 720 ? -32.496 14.112 6.524 1.00 97.56 720 LEU A C 1
ATOM 5546 O O . LEU A 1 720 ? -32.884 13.816 5.396 1.00 97.56 720 LEU A O 1
ATOM 5550 N N . HIS A 1 721 ? -31.655 13.356 7.224 1.00 97.50 721 HIS A N 1
ATOM 5551 C CA . HIS A 1 721 ? -31.138 12.056 6.802 1.00 97.50 721 HIS A CA 1
ATOM 5552 C C . HIS A 1 721 ? -31.981 10.933 7.417 1.00 97.50 721 HIS A C 1
ATOM 5554 O O . HIS A 1 721 ? -32.329 10.979 8.598 1.00 97.50 721 HIS A O 1
ATOM 5560 N N . THR A 1 722 ? -32.276 9.911 6.624 1.00 97.69 722 THR A N 1
ATOM 5561 C CA . THR A 1 722 ? -32.970 8.683 7.025 1.00 97.69 722 THR A CA 1
ATOM 5562 C C . THR A 1 722 ? -32.359 7.488 6.308 1.00 97.69 722 THR A C 1
ATOM 5564 O O . THR A 1 722 ? -31.924 7.606 5.159 1.00 97.69 722 THR A O 1
ATOM 5567 N N . GLY A 1 723 ? -32.333 6.352 6.992 1.00 97.00 723 GLY A N 1
ATOM 5568 C CA . GLY A 1 723 ? -31.769 5.105 6.495 1.00 97.00 723 GLY A CA 1
ATOM 5569 C C . GLY A 1 723 ? -31.615 4.091 7.616 1.00 97.00 723 GLY A C 1
ATOM 5570 O O . GLY A 1 723 ? -32.309 4.192 8.633 1.00 97.00 723 GLY A O 1
ATOM 5571 N N . THR A 1 724 ? -30.704 3.135 7.457 1.00 97.19 724 THR A N 1
ATOM 5572 C CA . THR A 1 724 ? -30.473 2.077 8.445 1.00 97.19 724 THR A CA 1
ATOM 5573 C C . THR A 1 724 ? -29.023 1.988 8.899 1.00 97.19 724 THR A C 1
ATOM 5575 O O . THR A 1 724 ? -28.113 2.324 8.155 1.00 97.19 724 THR A O 1
ATOM 5578 N N . ILE A 1 725 ? -28.832 1.484 10.111 1.00 96.88 725 ILE A N 1
ATOM 5579 C CA . ILE A 1 725 ? -27.575 1.087 10.740 1.00 96.88 725 ILE A CA 1
ATOM 5580 C C . ILE A 1 725 ? -27.703 -0.401 11.067 1.00 96.88 725 ILE A C 1
ATOM 5582 O O . ILE A 1 725 ? -28.703 -0.815 11.660 1.00 96.88 725 ILE A O 1
ATOM 5586 N N . LYS A 1 726 ? -26.710 -1.208 10.703 1.00 94.25 726 LYS A N 1
ATOM 5587 C CA . LYS A 1 726 ? -26.616 -2.619 11.087 1.00 94.25 726 LYS A CA 1
ATOM 5588 C C . LYS A 1 726 ? -25.221 -2.873 11.675 1.00 94.25 726 LYS A C 1
ATOM 5590 O O . LYS A 1 726 ? -24.264 -2.930 10.902 1.00 94.25 726 LYS A O 1
ATOM 5595 N N . PRO A 1 727 ? -25.090 -3.018 13.004 1.00 90.69 727 PRO A N 1
ATOM 5596 C CA . PRO A 1 727 ? -23.814 -3.340 13.630 1.00 90.69 727 PRO A CA 1
ATOM 5597 C C . PRO A 1 727 ? -23.284 -4.719 13.218 1.00 90.69 727 PRO A C 1
ATOM 5599 O O . PRO A 1 727 ? -24.076 -5.648 13.013 1.00 90.69 727 PRO A O 1
ATOM 5602 N N . THR A 1 728 ? -21.963 -4.882 13.176 1.00 82.81 728 THR A N 1
ATOM 5603 C CA . THR A 1 728 ? -21.320 -6.204 13.280 1.00 82.81 728 THR A CA 1
ATOM 5604 C C . THR A 1 728 ? -21.445 -6.744 14.703 1.00 82.81 728 THR A C 1
ATOM 5606 O O . THR A 1 728 ? -21.831 -7.900 14.877 1.00 82.81 728 THR A O 1
ATOM 5609 N N . ASP A 1 729 ? -21.253 -5.869 15.694 1.00 82.06 729 ASP A N 1
ATOM 5610 C CA . ASP A 1 729 ? -21.063 -6.201 17.111 1.00 82.06 729 ASP A CA 1
ATOM 5611 C C . ASP A 1 729 ? -22.108 -5.556 18.036 1.00 82.06 729 ASP A C 1
ATOM 5613 O O . ASP A 1 729 ? -22.991 -4.811 17.609 1.00 82.06 729 ASP A O 1
ATOM 5617 N N . ASP A 1 730 ? -22.041 -5.862 19.332 1.00 81.88 730 ASP A N 1
ATOM 5618 C CA . ASP A 1 730 ? -22.900 -5.261 20.354 1.00 81.88 730 ASP A CA 1
ATOM 5619 C C . ASP A 1 730 ? -22.363 -3.880 20.775 1.00 81.88 730 ASP A C 1
ATOM 5621 O O . ASP A 1 730 ? -21.518 -3.760 21.660 1.00 81.88 730 ASP A O 1
ATOM 5625 N N . ILE A 1 731 ? -22.881 -2.813 20.165 1.00 84.38 731 ILE A N 1
ATOM 5626 C CA . ILE A 1 731 ? -22.347 -1.454 20.336 1.00 84.38 731 ILE A CA 1
ATOM 5627 C C . ILE A 1 731 ? -23.093 -0.712 21.444 1.00 84.38 731 ILE A C 1
ATOM 5629 O O . ILE A 1 731 ? -24.295 -0.438 21.342 1.00 84.38 731 ILE A O 1
ATOM 5633 N N . ALA A 1 732 ? -22.369 -0.349 22.502 1.00 81.69 732 ALA A N 1
ATOM 5634 C CA . ALA A 1 732 ? -22.872 0.454 23.610 1.00 81.69 732 ALA A CA 1
ATOM 5635 C C . ALA A 1 732 ? -22.856 1.953 23.256 1.00 81.69 732 ALA A C 1
ATOM 5637 O O . ALA A 1 732 ? -21.797 2.566 23.119 1.00 81.69 732 ALA A O 1
ATOM 5638 N N . VAL A 1 733 ? -24.039 2.565 23.152 1.00 85.44 733 VAL A N 1
ATOM 5639 C CA . VAL A 1 733 ? -24.220 3.948 22.689 1.00 85.44 733 VAL A CA 1
ATOM 5640 C C . VAL A 1 733 ? -24.847 4.826 23.774 1.00 85.44 733 VAL A C 1
ATOM 5642 O O . VAL A 1 733 ? -25.861 4.487 24.385 1.00 85.44 733 VAL A O 1
ATOM 5645 N N . GLN A 1 734 ? -24.247 5.996 23.985 1.00 87.38 734 GLN A N 1
ATOM 5646 C CA . GLN A 1 734 ? -24.762 7.098 24.807 1.00 87.38 734 GLN A CA 1
ATOM 5647 C C . GLN A 1 734 ? -24.533 8.476 24.160 1.00 87.38 734 GLN A C 1
ATOM 5649 O O . GLN A 1 734 ? -25.139 9.463 24.577 1.00 87.38 734 GLN A O 1
ATOM 5654 N N . LYS A 1 735 ? -23.697 8.557 23.122 1.00 88.25 735 LYS A N 1
ATOM 5655 C CA . LYS A 1 735 ? -23.377 9.768 22.369 1.00 88.25 735 LYS A CA 1
ATOM 5656 C C . LYS A 1 735 ? -23.361 9.484 20.866 1.00 88.25 735 LYS A C 1
ATOM 5658 O O . LYS A 1 735 ? -23.039 8.375 20.444 1.00 88.25 735 LYS A O 1
ATOM 5663 N N . MET A 1 736 ? -23.706 10.499 20.079 1.00 93.81 736 MET A N 1
ATOM 5664 C CA . MET A 1 736 ? -23.529 10.542 18.629 1.00 93.81 736 MET A CA 1
ATOM 5665 C C . MET A 1 736 ? -22.765 11.811 18.259 1.00 93.81 736 MET A C 1
ATOM 5667 O O . MET A 1 736 ? -23.325 12.904 18.363 1.00 93.81 736 MET A O 1
ATOM 5671 N N . TYR A 1 737 ? -21.525 11.668 17.802 1.00 91.81 737 TYR A N 1
ATOM 5672 C CA . TYR A 1 737 ? -20.757 12.752 17.191 1.00 91.81 737 TYR A CA 1
ATOM 5673 C C . TYR A 1 737 ? -21.139 12.889 15.711 1.00 91.81 737 TYR A C 1
ATOM 5675 O O . TYR A 1 737 ? -21.417 11.892 15.044 1.00 91.81 737 TYR A O 1
ATOM 5683 N N . THR A 1 738 ? -21.174 14.122 15.202 1.00 93.31 738 THR A N 1
ATOM 5684 C CA . THR A 1 738 ? -21.398 14.429 13.779 1.00 93.31 738 THR A CA 1
ATOM 5685 C C . THR A 1 738 ? -20.141 15.078 13.216 1.00 93.31 738 THR A C 1
ATOM 5687 O O . THR A 1 738 ? -19.770 16.154 13.685 1.00 93.31 738 THR A O 1
ATOM 5690 N N . TYR A 1 739 ? -19.521 14.484 12.195 1.00 86.25 739 TYR A N 1
ATOM 5691 C CA . TYR A 1 739 ? -18.326 15.059 11.573 1.00 86.25 739 TYR A CA 1
ATOM 5692 C C . TYR A 1 739 ? -18.680 16.389 10.875 1.00 86.25 739 TYR A C 1
ATOM 5694 O O . TYR A 1 739 ? -19.568 16.407 10.017 1.00 86.25 739 TYR A O 1
ATOM 5702 N N . PRO A 1 740 ? -18.052 17.530 11.223 1.00 88.19 740 PRO A N 1
ATOM 5703 C CA . PRO A 1 740 ? -18.368 18.829 10.632 1.00 88.19 740 PRO A CA 1
ATOM 5704 C C . PRO A 1 740 ? -17.558 19.091 9.361 1.00 88.19 740 PRO A C 1
ATOM 5706 O O . PRO A 1 740 ? -16.383 18.730 9.276 1.00 88.19 740 PRO A O 1
ATOM 5709 N N . CYS A 1 741 ? -18.121 19.819 8.392 1.00 75.12 741 CYS A N 1
ATOM 5710 C CA . CYS A 1 741 ? -17.282 20.354 7.320 1.00 75.12 741 CYS A CA 1
ATOM 5711 C C . CYS A 1 741 ? -16.283 21.393 7.874 1.00 75.12 741 CYS A C 1
ATOM 5713 O O . CYS A 1 741 ? -16.702 22.253 8.662 1.00 75.12 741 CYS A O 1
ATOM 5715 N N . PRO A 1 742 ? -14.997 21.376 7.466 1.00 72.62 742 PRO A N 1
ATOM 5716 C CA . PRO A 1 742 ? -13.994 22.327 7.943 1.00 72.62 742 PRO A CA 1
ATOM 5717 C C . PRO A 1 742 ? -14.440 23.790 7.810 1.00 72.62 742 PRO A C 1
ATOM 5719 O O . PRO A 1 742 ? -15.005 24.199 6.798 1.00 72.62 742 PRO A O 1
ATOM 5722 N N . GLY A 1 743 ? -14.223 24.585 8.862 1.00 74.06 743 GLY A N 1
ATOM 5723 C CA . GLY A 1 743 ? -14.630 25.997 8.916 1.00 74.06 743 GLY A CA 1
ATOM 5724 C C . GLY A 1 743 ? -16.142 26.253 9.039 1.00 74.06 743 GLY A C 1
ATOM 5725 O O . GLY A 1 743 ? -16.555 27.412 9.114 1.00 74.06 743 GLY A O 1
ATOM 5726 N N . THR A 1 744 ? -16.978 25.212 9.083 1.00 78.44 744 THR A N 1
ATOM 5727 C CA . THR A 1 744 ? -18.432 25.335 9.278 1.00 78.44 744 THR A CA 1
ATOM 5728 C C . THR A 1 744 ? -18.831 25.138 10.746 1.00 78.44 744 THR A C 1
ATOM 5730 O O . THR A 1 744 ? -17.986 24.956 11.620 1.00 78.44 744 THR A O 1
ATOM 5733 N N . ARG A 1 745 ? -20.140 25.179 11.035 1.00 81.56 745 ARG A N 1
ATOM 5734 C CA . ARG A 1 745 ? -20.700 24.786 12.337 1.00 81.56 745 ARG A CA 1
ATOM 5735 C C . ARG A 1 745 ? -21.470 23.464 12.262 1.00 81.56 745 ARG A C 1
ATOM 5737 O O . ARG A 1 745 ? -22.546 23.375 12.846 1.00 81.56 745 ARG A O 1
ATOM 5744 N N . GLY A 1 746 ? -20.994 22.486 11.486 1.00 82.19 746 GLY A N 1
ATOM 5745 C CA . GLY A 1 746 ? -21.667 21.197 11.273 1.00 82.19 746 GLY A CA 1
ATOM 5746 C C . GLY A 1 746 ? -22.091 20.510 12.574 1.00 82.19 746 GLY A C 1
ATOM 5747 O O . GLY A 1 746 ? -21.260 20.283 13.436 1.00 82.19 746 GLY A O 1
ATOM 5748 N N . HIS A 1 747 ? -23.380 20.206 12.738 1.00 91.69 747 HIS A N 1
ATOM 5749 C CA . HIS A 1 747 ? -23.902 19.460 13.889 1.00 91.69 747 HIS A CA 1
ATOM 5750 C C . HIS A 1 747 ? -25.277 18.865 13.578 1.00 91.69 747 HIS A C 1
ATOM 5752 O O . HIS A 1 747 ? -25.990 19.326 12.674 1.00 91.69 747 HIS A O 1
ATOM 5758 N N . SER A 1 748 ? -25.671 17.882 14.384 1.00 95.19 748 SER A N 1
ATOM 5759 C CA . SER A 1 748 ? -27.029 17.343 14.418 1.00 95.19 748 SER A CA 1
ATOM 5760 C C . SER A 1 748 ? -27.891 18.086 15.443 1.00 95.19 748 SER A C 1
ATOM 5762 O O . SER A 1 748 ? -27.468 18.294 16.574 1.00 95.19 748 SER A O 1
ATOM 5764 N N . GLU A 1 749 ? -29.112 18.464 15.061 1.00 96.00 749 GLU A N 1
ATOM 5765 C CA . GLU A 1 749 ? -30.143 19.025 15.950 1.00 96.00 749 GLU A CA 1
ATOM 5766 C C . GLU A 1 749 ? -30.984 17.946 16.643 1.00 96.00 749 GLU A C 1
ATOM 5768 O O . GLU A 1 749 ? -31.527 18.162 17.727 1.00 96.00 749 GLU A O 1
ATOM 5773 N N . TYR A 1 750 ? -31.165 16.808 15.973 1.00 96.56 750 TYR A N 1
ATOM 5774 C CA . TYR A 1 750 ? -32.074 15.744 16.381 1.00 96.56 750 TYR A CA 1
ATOM 5775 C C . TYR A 1 750 ? -31.587 14.403 15.848 1.00 96.56 750 TYR A C 1
ATOM 5777 O O . TYR A 1 750 ? -31.188 14.319 14.687 1.00 96.56 750 TYR A O 1
ATOM 5785 N N . VAL A 1 751 ? -31.698 13.355 16.659 1.00 97.12 751 VAL A N 1
ATOM 5786 C CA . VAL A 1 751 ? -31.475 11.962 16.259 1.00 97.12 751 VAL A CA 1
ATOM 5787 C C . VAL A 1 751 ? -32.544 11.065 16.868 1.00 97.12 751 VAL A C 1
ATOM 5789 O O . VAL A 1 751 ? -32.925 11.218 18.027 1.00 97.12 751 VAL A O 1
ATOM 5792 N N . ARG A 1 752 ? -32.987 10.074 16.099 1.00 96.38 752 ARG A N 1
ATOM 5793 C CA . ARG A 1 752 ? -33.810 8.957 16.561 1.00 96.38 752 ARG A CA 1
ATOM 5794 C C . ARG A 1 752 ? -33.316 7.666 15.930 1.00 96.38 752 ARG A C 1
ATOM 5796 O O . ARG A 1 752 ? -33.088 7.640 14.726 1.00 96.38 752 ARG A O 1
ATOM 5803 N N . ILE A 1 753 ? -33.212 6.603 16.725 1.00 96.19 753 ILE A N 1
ATOM 5804 C CA . ILE A 1 753 ? -32.806 5.261 16.287 1.00 96.19 753 ILE A CA 1
ATOM 5805 C C . ILE A 1 753 ? -33.851 4.247 16.778 1.00 96.19 753 ILE A C 1
ATOM 5807 O O . ILE A 1 753 ? -34.269 4.293 17.940 1.00 96.19 753 ILE A O 1
ATOM 5811 N N . TRP A 1 754 ? -34.327 3.350 15.909 1.00 94.62 754 TRP A N 1
ATOM 5812 C CA . TRP A 1 754 ? -35.374 2.372 16.245 1.00 94.62 754 TRP A CA 1
ATOM 5813 C C . TRP A 1 754 ? -35.313 1.089 15.411 1.00 94.62 754 TRP A C 1
ATOM 5815 O O . TRP A 1 754 ? -35.034 1.122 14.216 1.00 94.62 754 TRP A O 1
ATOM 5825 N N . ASN A 1 755 ? -35.670 -0.047 16.011 1.00 88.81 755 ASN A N 1
ATOM 5826 C CA . ASN A 1 755 ? -35.911 -1.292 15.272 1.00 88.81 755 ASN A CA 1
ATOM 5827 C C . ASN A 1 755 ? -37.423 -1.577 15.156 1.00 88.81 755 ASN A C 1
ATOM 5829 O O . ASN A 1 755 ? -38.260 -0.791 15.609 1.00 88.81 755 ASN A O 1
ATOM 5833 N N . ALA A 1 756 ? -37.790 -2.707 14.547 1.00 76.25 756 ALA A N 1
ATOM 5834 C CA . ALA A 1 756 ? -39.189 -3.084 14.308 1.00 76.25 756 ALA A CA 1
ATOM 5835 C C . ALA A 1 756 ? -40.051 -3.223 15.586 1.00 76.25 756 ALA A C 1
ATOM 5837 O O . ALA A 1 756 ? -41.277 -3.250 15.490 1.00 76.25 756 ALA A O 1
ATOM 5838 N N . SER A 1 757 ? -39.438 -3.311 16.773 1.00 68.00 757 SER A N 1
ATOM 5839 C CA . SER A 1 757 ? -40.147 -3.546 18.039 1.00 68.00 757 SER A CA 1
ATOM 5840 C C . SER A 1 757 ? -40.439 -2.273 18.842 1.00 68.00 757 SER A C 1
ATOM 5842 O O . SER A 1 757 ? -41.420 -2.247 19.585 1.00 68.00 757 SER A O 1
ATOM 5844 N N . LYS A 1 758 ? -39.583 -1.241 18.760 1.00 76.25 758 LYS A N 1
ATOM 5845 C CA . LYS A 1 758 ? -39.697 0.025 19.519 1.00 76.25 758 LYS A CA 1
ATOM 5846 C C . LYS A 1 758 ? -38.635 1.045 19.091 1.00 76.25 758 LYS A C 1
ATOM 5848 O O . LYS A 1 758 ? -37.625 0.689 18.491 1.00 76.25 758 LYS A O 1
ATOM 5853 N N . THR A 1 759 ? -38.816 2.305 19.496 1.00 78.25 759 THR A N 1
ATOM 5854 C CA . THR A 1 759 ? -37.713 3.281 19.535 1.00 78.25 759 THR A CA 1
ATOM 5855 C C . THR A 1 759 ? -36.651 2.835 20.534 1.00 78.25 759 THR A C 1
ATOM 5857 O O . THR A 1 759 ? -36.973 2.523 21.681 1.00 78.25 759 THR A O 1
ATOM 5860 N N . THR A 1 760 ? -35.404 2.778 20.069 1.00 84.25 760 THR A N 1
ATOM 5861 C CA . THR A 1 760 ? -34.231 2.399 20.860 1.00 84.25 760 THR A CA 1
ATOM 5862 C C . THR A 1 760 ? -33.698 3.619 21.602 1.00 84.25 760 THR A C 1
ATOM 5864 O O . THR A 1 760 ? -33.497 3.551 22.811 1.00 84.25 760 THR A O 1
ATOM 5867 N N . ALA A 1 761 ? -33.550 4.742 20.891 1.00 89.88 761 ALA A N 1
ATOM 5868 C CA . ALA A 1 761 ? -33.061 6.000 21.439 1.00 89.88 761 ALA A CA 1
ATOM 5869 C C . ALA A 1 761 ? -33.576 7.219 20.661 1.00 89.88 761 ALA A C 1
ATOM 5871 O O . ALA A 1 761 ? -33.937 7.127 19.485 1.00 89.88 761 ALA A O 1
ATOM 5872 N N . GLU A 1 762 ? -33.587 8.367 21.331 1.00 94.38 762 GLU A N 1
ATOM 5873 C CA . GLU A 1 762 ? -33.941 9.673 20.777 1.00 94.38 762 GLU A CA 1
ATOM 5874 C C . GLU A 1 762 ? -33.138 10.746 21.524 1.00 94.38 762 GLU A C 1
ATOM 5876 O O . GLU A 1 762 ? -32.955 10.640 22.738 1.00 94.38 762 GLU A O 1
ATOM 5881 N N . GLY A 1 763 ? -32.614 11.736 20.806 1.00 92.75 763 GLY A N 1
ATOM 5882 C CA . GLY A 1 763 ? -31.716 12.758 21.337 1.00 92.75 763 GLY A CA 1
ATOM 5883 C C . GLY A 1 763 ? -31.918 14.095 20.629 1.00 92.75 763 GLY A C 1
ATOM 5884 O O . GLY A 1 763 ? -32.260 14.141 19.447 1.00 92.75 763 GLY A O 1
ATOM 5885 N N . ASN A 1 764 ? -31.729 15.188 21.366 1.00 93.62 764 ASN A N 1
ATOM 5886 C CA . ASN A 1 764 ? -31.937 16.555 20.889 1.00 93.62 764 ASN A CA 1
ATOM 5887 C C . ASN A 1 764 ? -30.714 17.410 21.223 1.00 93.62 764 ASN A C 1
ATOM 5889 O O . ASN A 1 764 ? -30.096 17.238 22.272 1.00 93.62 764 ASN A O 1
ATOM 5893 N N . TRP A 1 765 ? -30.394 18.353 20.346 1.00 92.69 765 TRP A N 1
ATOM 5894 C CA . TRP A 1 765 ? -29.310 19.307 20.543 1.00 92.69 765 TRP A CA 1
ATOM 5895 C C . TRP A 1 765 ? -29.662 20.355 21.600 1.00 92.69 765 TRP A C 1
ATOM 5897 O O . TRP A 1 765 ? -30.753 20.927 21.598 1.00 92.69 765 TRP A O 1
ATOM 5907 N N . THR A 1 766 ? -28.717 20.622 22.500 1.00 86.50 766 THR A N 1
ATOM 5908 C CA . THR A 1 766 ? -28.885 21.527 23.648 1.00 86.50 766 THR A CA 1
ATOM 5909 C C . THR A 1 766 ? -28.377 22.948 23.390 1.00 86.50 766 THR A C 1
ATOM 5911 O O . THR A 1 766 ? -28.434 23.786 24.285 1.00 86.50 766 THR A O 1
ATOM 5914 N N . GLY A 1 767 ? -27.914 23.245 22.172 1.00 85.69 767 GLY A N 1
ATOM 5915 C CA . GLY A 1 767 ? -27.331 24.534 21.794 1.00 85.69 767 GLY A CA 1
ATOM 5916 C C . GLY A 1 767 ? -25.800 24.517 21.745 1.00 85.69 767 GLY A C 1
ATOM 5917 O O . GLY A 1 767 ? -25.164 23.475 21.873 1.00 85.69 767 GLY A O 1
ATOM 5918 N N . TYR A 1 768 ? -25.197 25.694 21.560 1.00 84.00 768 TYR A N 1
ATOM 5919 C CA . TYR A 1 768 ? -23.740 25.883 21.461 1.00 84.00 768 TYR A CA 1
ATOM 5920 C C . TYR A 1 768 ? -23.032 25.875 22.835 1.00 84.00 768 TYR A C 1
ATOM 5922 O O . TYR A 1 768 ? -22.244 26.771 23.137 1.00 84.00 768 TYR A O 1
ATOM 5930 N N . GLU A 1 769 ? -23.326 24.883 23.677 1.00 74.38 769 GLU A N 1
ATOM 5931 C CA . GLU A 1 769 ? -22.689 24.678 24.984 1.00 74.38 769 GLU A CA 1
ATOM 5932 C C . GLU A 1 769 ? -21.914 23.351 24.994 1.00 74.38 769 GLU A C 1
ATOM 5934 O O . GLU A 1 769 ? -22.431 22.324 24.564 1.00 74.38 769 GLU A O 1
ATOM 5939 N N . GLY A 1 770 ? -20.672 23.364 25.493 1.00 75.12 770 GLY A N 1
ATOM 5940 C CA . GLY A 1 770 ? -19.806 22.179 25.507 1.00 75.12 770 GLY A CA 1
ATOM 5941 C C . GLY A 1 770 ? -19.424 21.691 24.103 1.00 75.12 770 GLY A C 1
ATOM 5942 O O . GLY A 1 770 ? -19.201 22.496 23.197 1.00 75.12 770 GLY A O 1
ATOM 5943 N N . ASP A 1 771 ? -19.337 20.370 23.931 1.00 79.12 771 ASP A N 1
ATOM 5944 C CA . ASP A 1 771 ? -19.149 19.739 22.621 1.00 79.12 771 ASP A CA 1
ATOM 5945 C C . ASP A 1 771 ? -20.479 19.664 21.853 1.00 79.12 771 ASP A C 1
ATOM 5947 O O . ASP A 1 771 ? -21.198 18.666 21.862 1.00 79.12 771 ASP A O 1
ATOM 5951 N N . TRP A 1 772 ? -20.809 20.767 21.188 1.00 81.38 772 TRP A N 1
ATOM 5952 C CA . TRP A 1 772 ? -22.065 20.958 20.465 1.00 81.38 772 TRP A CA 1
ATOM 5953 C C . TRP A 1 772 ? -22.151 20.192 19.128 1.00 81.38 772 TRP A C 1
ATOM 5955 O O . TRP A 1 772 ? -23.204 20.247 18.489 1.00 81.38 772 TRP A O 1
ATOM 5965 N N . HIS A 1 773 ? -21.097 19.475 18.710 1.00 85.69 773 HIS A N 1
ATOM 5966 C CA . HIS A 1 773 ? -21.138 18.520 17.587 1.00 85.69 773 HIS A CA 1
ATOM 5967 C C . HIS A 1 773 ? -21.790 17.188 17.985 1.00 85.69 773 HIS A C 1
ATOM 5969 O O . HIS A 1 773 ? -22.248 16.432 17.121 1.00 85.69 773 HIS A O 1
ATOM 5975 N N . THR A 1 774 ? -21.833 16.911 19.291 1.00 89.31 774 THR A N 1
ATOM 5976 C CA . THR A 1 774 ? -22.277 15.643 19.859 1.00 89.31 774 THR A CA 1
ATOM 5977 C C . THR A 1 774 ? -23.677 15.755 20.448 1.00 89.31 774 THR A C 1
ATOM 5979 O O . THR A 1 774 ? -23.933 16.553 21.349 1.00 89.31 774 THR A O 1
ATOM 5982 N N . ILE A 1 775 ? -24.590 14.885 20.011 1.00 91.62 775 ILE A N 1
ATOM 5983 C CA . ILE A 1 775 ? -25.840 14.649 20.738 1.00 91.62 775 ILE A CA 1
ATOM 5984 C C . ILE A 1 775 ? -25.579 13.601 21.822 1.00 91.62 775 ILE A C 1
ATOM 5986 O O . ILE A 1 775 ? -25.092 12.510 21.537 1.00 91.62 775 ILE A O 1
ATOM 5990 N N . SER A 1 776 ? -25.941 13.917 23.065 1.00 88.62 776 SER A N 1
ATOM 5991 C CA . SER A 1 776 ? -25.987 12.943 24.162 1.00 88.62 776 SER A CA 1
ATOM 5992 C C . SER A 1 776 ? -27.398 12.369 24.308 1.00 88.62 776 SER A C 1
ATOM 5994 O O . SER A 1 776 ? -28.386 13.094 24.187 1.00 88.62 776 SER A O 1
ATOM 5996 N N . PHE A 1 777 ? -27.495 11.072 24.588 1.00 88.69 777 PHE A N 1
ATOM 5997 C CA . PHE A 1 777 ? -28.748 10.376 24.869 1.00 88.69 777 PHE A CA 1
ATOM 5998 C C . PHE A 1 777 ? -28.953 10.229 26.386 1.00 88.69 777 PHE A C 1
ATOM 6000 O O . PHE A 1 777 ? -28.015 9.907 27.116 1.00 88.69 777 PHE A O 1
ATOM 6007 N N . ASP A 1 778 ? -30.195 10.387 26.863 1.00 84.50 778 ASP A N 1
ATOM 6008 C CA . ASP A 1 778 ? -30.556 10.318 28.296 1.00 84.50 778 ASP A CA 1
ATOM 6009 C C . ASP A 1 778 ? -30.159 9.002 28.990 1.00 84.50 778 ASP A C 1
ATOM 6011 O O . ASP A 1 778 ? -30.092 8.925 30.220 1.00 84.50 778 ASP A O 1
ATOM 6015 N N . LYS A 1 779 ? -29.971 7.929 28.215 1.00 82.69 779 LYS A N 1
ATOM 6016 C CA . LYS A 1 779 ? -29.649 6.583 28.694 1.00 82.69 779 LYS A CA 1
ATOM 6017 C C . LYS A 1 779 ? -28.674 5.911 27.742 1.00 82.69 779 LYS A C 1
ATOM 6019 O O . LYS A 1 779 ? -28.819 6.036 26.530 1.00 82.69 779 LYS A O 1
ATOM 6024 N N . LEU A 1 780 ? -27.764 5.127 28.315 1.00 81.00 780 LEU A N 1
ATOM 6025 C CA . LEU A 1 780 ? -27.026 4.101 27.589 1.00 81.00 780 LEU A CA 1
ATOM 6026 C C . LEU A 1 780 ? -28.015 3.091 26.981 1.00 81.00 780 LEU A C 1
ATOM 6028 O O . LEU A 1 780 ? -28.939 2.634 27.662 1.00 81.00 780 LEU A O 1
ATOM 6032 N N . PHE A 1 781 ? -27.802 2.723 25.724 1.00 85.25 781 PHE A N 1
ATOM 6033 C CA . PHE A 1 781 ? -28.490 1.629 25.043 1.00 85.25 781 PHE A CA 1
ATOM 6034 C C . PHE A 1 781 ? -27.480 0.788 24.260 1.00 85.25 781 PHE A C 1
ATOM 6036 O O . PHE A 1 781 ? -26.349 1.211 24.049 1.00 85.25 781 PHE A O 1
ATOM 6043 N N . ILE A 1 782 ? -27.883 -0.414 23.849 1.00 84.81 782 ILE A N 1
ATOM 6044 C CA . ILE A 1 782 ? -27.053 -1.308 23.036 1.00 84.81 782 ILE A CA 1
ATOM 6045 C C . ILE A 1 782 ? -27.733 -1.466 21.679 1.00 84.81 782 ILE A C 1
ATOM 6047 O O . ILE A 1 782 ? -28.924 -1.794 21.630 1.00 84.81 782 ILE A O 1
ATOM 6051 N N . LEU A 1 783 ? -26.987 -1.230 20.602 1.00 89.94 783 LEU A N 1
ATOM 6052 C CA . LEU A 1 783 ? -27.333 -1.702 19.266 1.00 89.94 783 LEU A CA 1
ATOM 6053 C C . LEU A 1 783 ? -26.779 -3.119 19.134 1.00 89.94 783 LEU A C 1
ATOM 6055 O O . LEU A 1 783 ? -25.592 -3.328 19.355 1.00 89.94 783 LEU A O 1
ATOM 6059 N N . LYS A 1 784 ? -27.640 -4.098 18.859 1.00 88.25 784 LYS A N 1
ATOM 6060 C CA . LYS A 1 784 ? -27.245 -5.508 18.840 1.00 88.25 784 LYS A CA 1
ATOM 6061 C C . LYS A 1 784 ? -26.546 -5.905 17.546 1.00 88.25 784 LYS A C 1
ATOM 6063 O O . LYS A 1 784 ? -26.989 -5.514 16.463 1.00 88.25 784 LYS A O 1
ATOM 6068 N N . ALA A 1 785 ? -25.538 -6.761 17.692 1.00 86.50 785 ALA A N 1
ATOM 6069 C CA . ALA A 1 785 ? -24.844 -7.427 16.601 1.00 86.50 785 ALA A CA 1
ATOM 6070 C C . ALA A 1 785 ? -25.843 -7.989 15.579 1.00 86.50 785 ALA A C 1
ATOM 6072 O O . ALA A 1 785 ? -26.783 -8.709 15.927 1.00 86.50 785 ALA A O 1
ATOM 6073 N N . ASN A 1 786 ? -25.633 -7.669 14.304 1.00 87.00 786 ASN A N 1
ATOM 6074 C CA . ASN A 1 786 ? -26.446 -8.094 13.167 1.00 87.00 786 ASN A CA 1
ATOM 6075 C C . ASN A 1 786 ? -27.932 -7.664 13.142 1.00 87.00 786 ASN A C 1
ATOM 6077 O O . ASN A 1 786 ? -28.626 -8.003 12.177 1.00 87.00 786 ASN A O 1
ATOM 6081 N N . GLU A 1 787 ? -28.435 -6.887 14.108 1.00 92.62 787 GLU A N 1
ATOM 6082 C CA . GLU A 1 787 ? -29.778 -6.297 14.034 1.00 92.62 787 GLU A CA 1
ATOM 6083 C C . GLU A 1 787 ? -29.792 -5.009 13.193 1.00 92.62 787 GLU A C 1
ATOM 6085 O O . GLU A 1 787 ? -28.929 -4.147 13.328 1.00 92.62 787 GLU A O 1
ATOM 6090 N N . THR A 1 788 ? -30.820 -4.829 12.359 1.00 94.50 788 THR A N 1
ATOM 6091 C CA . THR A 1 788 ? -31.018 -3.584 11.601 1.00 94.50 788 THR A CA 1
ATOM 6092 C C . THR A 1 788 ? -31.845 -2.572 12.399 1.00 94.50 788 THR A C 1
ATOM 6094 O O . THR A 1 788 ? -32.987 -2.835 12.795 1.00 94.50 788 THR A O 1
ATOM 6097 N N . TYR A 1 789 ? -31.293 -1.374 12.561 1.00 96.81 789 TYR A N 1
ATOM 6098 C CA . TYR A 1 789 ? -31.917 -0.215 13.184 1.00 96.81 789 TYR A CA 1
ATOM 6099 C C . TYR A 1 789 ? -32.139 0.874 12.140 1.00 96.81 789 TYR A C 1
ATOM 6101 O O . TYR A 1 789 ? -31.217 1.280 11.451 1.00 96.81 789 TYR A O 1
ATOM 6109 N N . ASN A 1 790 ? -33.352 1.395 12.042 1.00 97.50 790 ASN A N 1
ATOM 6110 C CA . ASN A 1 790 ? -33.639 2.589 11.257 1.00 97.50 790 ASN A CA 1
ATOM 6111 C C . ASN A 1 790 ? -33.172 3.824 12.032 1.00 97.50 790 ASN A C 1
ATOM 6113 O O . ASN A 1 790 ? -33.257 3.848 13.266 1.00 97.50 790 ASN A O 1
ATOM 6117 N N . TYR A 1 791 ? -32.768 4.870 11.318 1.00 97.50 791 TYR A N 1
ATOM 6118 C CA . TYR A 1 791 ? -32.439 6.160 11.903 1.00 97.50 791 TYR A CA 1
ATOM 6119 C C . TYR A 1 791 ? -33.163 7.330 11.229 1.00 97.50 791 TYR A C 1
ATOM 6121 O O . TYR A 1 791 ? -33.626 7.283 10.089 1.00 97.50 791 TYR A O 1
ATOM 6129 N N . THR A 1 792 ? -33.256 8.430 11.966 1.00 97.44 792 THR A N 1
ATOM 6130 C CA . THR A 1 792 ? -33.587 9.757 11.447 1.00 97.44 792 THR A CA 1
ATOM 6131 C C . THR A 1 792 ? -32.693 10.754 12.149 1.00 97.44 792 THR A C 1
ATOM 6133 O O . THR A 1 792 ? -32.745 10.848 13.373 1.00 97.44 792 THR A O 1
ATOM 6136 N N . ILE A 1 793 ? -31.889 11.495 11.393 1.00 97.81 793 ILE A N 1
ATOM 6137 C CA . ILE A 1 793 ? -31.000 12.528 11.924 1.00 97.81 793 ILE A CA 1
ATOM 6138 C C . ILE A 1 793 ? -31.279 13.830 11.177 1.00 97.81 793 ILE A C 1
ATOM 6140 O O . ILE A 1 793 ? -31.252 13.860 9.947 1.00 97.81 793 ILE A O 1
ATOM 6144 N N . ARG A 1 794 ? -31.571 14.910 11.906 1.00 97.62 794 ARG A N 1
ATOM 6145 C CA . ARG A 1 794 ? -31.694 16.257 11.333 1.00 97.62 794 ARG A CA 1
ATOM 6146 C C . ARG A 1 794 ? -30.442 17.050 11.666 1.00 97.62 794 ARG A C 1
ATOM 6148 O O . ARG A 1 794 ? -30.125 17.196 12.843 1.00 97.62 794 ARG A O 1
ATOM 6155 N N . THR A 1 795 ? -29.773 17.590 10.659 1.00 96.25 795 THR A N 1
ATOM 6156 C CA . THR A 1 795 ? -28.601 18.456 10.816 1.00 96.25 795 THR A CA 1
ATOM 6157 C C . THR A 1 795 ? -29.002 19.930 10.808 1.00 96.25 795 THR A C 1
ATOM 6159 O O . THR A 1 795 ? -29.853 20.346 10.024 1.00 96.25 795 THR A O 1
ATOM 6162 N N . GLY A 1 796 ? -28.419 20.723 11.714 1.00 88.94 796 GLY A N 1
ATOM 6163 C CA . GLY A 1 796 ? -28.673 22.172 11.835 1.00 88.94 796 GLY A CA 1
ATOM 6164 C C . GLY A 1 796 ? -27.697 23.034 11.031 1.00 88.94 796 GLY A C 1
ATOM 6165 O O . GLY A 1 796 ? -27.876 24.240 10.871 1.00 88.94 796 GLY A O 1
ATOM 6166 N N . SER A 1 797 ? -26.637 22.416 10.514 1.00 89.75 797 SER A N 1
ATOM 6167 C CA . SER A 1 797 ? -25.577 23.050 9.731 1.00 89.75 797 SER A CA 1
ATOM 6168 C C . SER A 1 797 ? -24.923 22.007 8.818 1.00 89.75 797 SER A C 1
ATOM 6170 O O . SER A 1 797 ? -25.513 20.959 8.599 1.00 89.75 797 SER A O 1
ATOM 6172 N N . TYR A 1 798 ? -23.741 22.291 8.278 1.00 89.06 798 TYR A N 1
ATOM 6173 C CA . TYR A 1 798 ? -23.055 21.528 7.231 1.00 89.06 798 TYR A CA 1
ATOM 6174 C C . TYR A 1 798 ? -22.229 20.345 7.790 1.00 89.06 798 TYR A C 1
ATOM 6176 O O . TYR A 1 798 ? -21.102 20.567 8.243 1.00 89.06 798 TYR A O 1
ATOM 6184 N N . PRO A 1 799 ? -22.738 19.096 7.793 1.00 90.06 799 PRO A N 1
ATOM 6185 C CA . PRO A 1 799 ? -21.948 17.931 8.195 1.00 90.06 799 PRO A CA 1
ATOM 6186 C C . PRO A 1 799 ? -21.030 17.473 7.055 1.00 90.06 799 PRO A C 1
ATOM 6188 O O . PRO A 1 799 ? -21.215 17.884 5.915 1.00 90.06 799 PRO A O 1
ATOM 6191 N N . GLN A 1 800 ? -20.115 16.553 7.310 1.00 86.00 800 GLN A N 1
ATOM 6192 C CA . GLN A 1 800 ? -19.515 15.740 6.256 1.00 86.00 800 GLN A CA 1
ATOM 6193 C C . GLN A 1 800 ? -20.534 14.706 5.740 1.00 86.00 800 GLN A C 1
ATOM 6195 O O . GLN A 1 800 ? -21.408 14.248 6.485 1.00 86.00 800 GLN A O 1
ATOM 6200 N N . ILE A 1 801 ? -20.464 14.376 4.448 1.00 87.00 801 ILE A N 1
ATOM 6201 C CA . ILE A 1 801 ? -21.381 13.431 3.791 1.00 87.00 801 ILE A CA 1
ATOM 6202 C C . ILE A 1 801 ? -20.579 12.386 3.017 1.00 87.00 801 ILE A C 1
ATOM 6204 O O . ILE A 1 801 ? -19.720 12.732 2.209 1.00 87.00 801 ILE A O 1
ATOM 6208 N N . ILE A 1 802 ? -20.909 11.113 3.223 1.00 78.94 802 ILE A N 1
ATOM 6209 C CA . ILE A 1 802 ? -20.419 10.004 2.400 1.00 78.94 802 ILE A CA 1
ATOM 6210 C C . ILE A 1 802 ? -21.401 9.854 1.232 1.00 78.94 802 ILE A C 1
ATOM 6212 O O . ILE A 1 802 ? -22.619 9.788 1.434 1.00 78.94 802 ILE A O 1
ATOM 6216 N N . HIS A 1 803 ? -20.888 9.863 0.001 1.00 81.19 803 HIS A N 1
ATOM 6217 C CA . HIS A 1 803 ? -21.688 10.006 -1.225 1.00 81.19 803 HIS A CA 1
ATOM 6218 C C . HIS A 1 803 ? -22.323 8.702 -1.745 1.00 81.19 803 HIS A C 1
ATOM 6220 O O . HIS A 1 803 ? -22.735 8.614 -2.904 1.00 81.19 803 HIS A O 1
ATOM 6226 N N . GLU A 1 804 ? -22.479 7.736 -0.841 1.00 75.38 804 GLU A N 1
ATOM 6227 C CA . GLU A 1 804 ? -22.936 6.380 -1.114 1.00 75.38 804 GLU A CA 1
ATOM 6228 C C . GLU A 1 804 ? -24.369 6.107 -0.660 1.00 75.38 804 GLU A C 1
ATOM 6230 O O . GLU A 1 804 ? -24.919 6.783 0.219 1.00 75.38 804 GLU A O 1
ATOM 6235 N N . HIS A 1 805 ? -24.987 5.084 -1.260 1.00 83.38 805 HIS A N 1
ATOM 6236 C CA . HIS A 1 805 ? -26.256 4.538 -0.765 1.00 83.38 805 HIS A CA 1
ATOM 6237 C C . HIS A 1 805 ? -26.056 3.638 0.460 1.00 83.38 805 HIS A C 1
ATOM 6239 O O . HIS A 1 805 ? -26.876 3.676 1.377 1.00 83.38 805 HIS A O 1
ATOM 6245 N N . THR A 1 806 ? -24.960 2.878 0.488 1.00 85.44 806 THR A N 1
ATOM 6246 C CA . THR A 1 806 ? -24.552 1.983 1.578 1.00 85.44 806 THR A CA 1
ATOM 6247 C C . THR A 1 806 ? -23.049 2.129 1.774 1.00 85.44 806 THR A C 1
ATOM 6249 O O . THR A 1 806 ? -22.324 2.089 0.789 1.00 85.44 806 THR A O 1
ATOM 6252 N N . ALA A 1 807 ? -22.591 2.251 3.016 1.00 73.62 807 ALA A N 1
ATOM 6253 C CA . ALA A 1 807 ? -21.175 2.216 3.367 1.00 73.62 807 ALA A CA 1
ATOM 6254 C C . ALA A 1 807 ? -20.917 1.101 4.390 1.00 73.62 807 ALA A C 1
ATOM 6256 O O . ALA A 1 807 ? -21.673 0.965 5.363 1.00 73.62 807 ALA A O 1
ATOM 6257 N N . ASN A 1 808 ? -19.851 0.330 4.163 1.00 81.38 808 ASN A N 1
ATOM 6258 C CA . ASN A 1 808 ? -19.179 -0.429 5.215 1.00 81.38 808 ASN A CA 1
ATOM 6259 C C . ASN A 1 808 ? -18.421 0.575 6.087 1.00 81.38 808 ASN A C 1
ATOM 6261 O O . ASN A 1 808 ? -17.901 1.563 5.576 1.00 81.38 808 ASN A O 1
ATOM 6265 N N . VAL A 1 809 ? -18.445 0.376 7.400 1.00 80.50 809 VAL A N 1
ATOM 6266 C CA . VAL A 1 809 ? -17.923 1.328 8.385 1.00 80.50 809 VAL A CA 1
ATOM 6267 C C . VAL A 1 809 ? -17.401 0.575 9.607 1.00 80.50 809 VAL A C 1
ATOM 6269 O O . VAL A 1 809 ? -17.798 -0.571 9.842 1.00 80.50 809 VAL A O 1
ATOM 6272 N N . THR A 1 810 ? -16.562 1.204 10.433 1.00 76.75 810 THR A N 1
ATOM 6273 C CA . THR A 1 810 ? -16.088 0.588 11.680 1.00 76.75 810 THR A CA 1
ATOM 6274 C C . THR A 1 810 ? -17.289 0.181 12.539 1.00 76.75 810 THR A C 1
ATOM 6276 O O . THR A 1 810 ? -18.159 0.999 12.850 1.00 76.75 810 THR A O 1
ATOM 6279 N N . GLY A 1 811 ? -17.367 -1.105 12.885 1.00 78.31 811 GLY A N 1
ATOM 6280 C CA . GLY A 1 811 ? -18.468 -1.680 13.658 1.00 78.31 811 GLY A CA 1
ATOM 6281 C C . GLY A 1 811 ? -19.773 -1.937 12.890 1.00 78.31 811 GLY A C 1
ATOM 6282 O O . GLY A 1 811 ? -20.778 -2.259 13.529 1.00 78.31 811 GLY A O 1
ATOM 6283 N N . GLY A 1 812 ? -19.837 -1.817 11.555 1.00 88.06 812 GLY A N 1
ATOM 6284 C CA . GLY A 1 812 ? -21.017 -2.271 10.806 1.00 88.06 812 GLY A CA 1
ATOM 6285 C C . GLY A 1 812 ? -21.244 -1.687 9.414 1.00 88.06 812 GLY A C 1
ATOM 6286 O O . GLY A 1 812 ? -20.335 -1.472 8.626 1.00 88.06 812 GLY A O 1
ATOM 6287 N N . THR A 1 813 ? -22.520 -1.490 9.080 1.00 90.06 813 THR A N 1
ATOM 6288 C CA . THR A 1 813 ? -22.975 -0.885 7.816 1.00 90.06 813 THR A CA 1
ATOM 6289 C C . THR A 1 813 ? -24.009 0.203 8.069 1.00 90.06 813 THR A C 1
ATOM 6291 O O . THR A 1 813 ? -24.878 0.058 8.936 1.00 90.06 813 THR A O 1
ATOM 6294 N N . ILE A 1 814 ? -23.948 1.285 7.292 1.00 96.00 814 ILE A N 1
ATOM 6295 C CA . ILE A 1 814 ? -24.921 2.388 7.299 1.00 96.00 814 ILE A CA 1
ATOM 6296 C C . ILE A 1 814 ? -25.464 2.632 5.885 1.00 96.00 814 ILE A C 1
ATOM 6298 O O . ILE A 1 814 ? -24.741 2.487 4.904 1.00 96.00 814 ILE A O 1
ATOM 6302 N N . THR A 1 815 ? -26.742 2.997 5.764 1.00 93.94 815 THR A N 1
ATOM 6303 C CA . THR A 1 815 ? -27.403 3.274 4.478 1.00 93.94 815 THR A CA 1
ATOM 6304 C C . THR A 1 815 ? -28.091 4.636 4.461 1.00 93.94 815 THR A C 1
ATOM 6306 O O . THR A 1 815 ? -28.538 5.128 5.494 1.00 93.94 815 THR A O 1
ATOM 6309 N N . CYS A 1 816 ? -28.244 5.229 3.276 1.00 94.62 816 CYS A N 1
ATOM 6310 C CA . CYS A 1 816 ? -29.071 6.409 3.032 1.00 94.62 816 CYS A CA 1
ATOM 6311 C C . CYS A 1 816 ? -30.323 6.015 2.236 1.00 94.62 816 CYS A C 1
ATOM 6313 O O . CYS A 1 816 ? -30.339 6.063 1.008 1.00 94.62 816 CYS A O 1
ATOM 6315 N N . GLU A 1 817 ? -31.416 5.671 2.919 1.00 93.12 817 GLU A N 1
ATOM 6316 C CA . GLU A 1 817 ? -32.715 5.505 2.247 1.00 93.12 817 GLU A CA 1
ATOM 6317 C C . GLU A 1 817 ? -33.181 6.826 1.628 1.00 93.12 817 GLU A C 1
ATOM 6319 O O . GLU A 1 817 ? -33.683 6.859 0.501 1.00 93.12 817 GLU A O 1
ATOM 6324 N N . LYS A 1 818 ? -33.021 7.927 2.374 1.00 94.94 818 LYS A N 1
ATOM 6325 C CA . LYS A 1 818 ? -33.360 9.269 1.909 1.00 94.94 818 LYS A CA 1
ATOM 6326 C C . LYS A 1 818 ? -32.670 10.351 2.732 1.00 94.94 818 LYS A C 1
ATOM 6328 O O . LYS A 1 818 ? -32.810 10.404 3.951 1.00 94.94 818 LYS A O 1
ATOM 6333 N N . PHE A 1 819 ? -32.041 11.294 2.048 1.00 95.94 819 PHE A N 1
ATOM 6334 C CA . PHE A 1 819 ? -31.665 12.602 2.568 1.00 95.94 819 PHE A CA 1
ATOM 6335 C C . PHE A 1 819 ? -32.511 13.685 1.889 1.00 95.94 819 PHE A C 1
ATOM 6337 O O . PHE A 1 819 ? -32.722 13.640 0.678 1.00 95.94 819 PHE A O 1
ATOM 6344 N N . VAL A 1 820 ? -33.011 14.656 2.652 1.00 95.25 820 VAL A N 1
ATOM 6345 C CA . VAL A 1 820 ? -33.689 15.853 2.130 1.00 95.25 820 VAL A CA 1
ATOM 6346 C C . VAL A 1 820 ? -32.949 17.079 2.633 1.00 95.25 820 VAL A C 1
ATOM 6348 O O . VAL A 1 820 ? -32.928 17.312 3.840 1.00 95.25 820 VAL A O 1
ATOM 6351 N N . ASP A 1 821 ? -32.360 17.856 1.728 1.00 92.56 821 ASP A N 1
ATOM 6352 C CA . ASP A 1 821 ? -31.624 19.061 2.107 1.00 92.56 821 ASP A CA 1
ATOM 6353 C C . ASP A 1 821 ? -32.535 20.212 2.574 1.00 92.56 821 ASP A C 1
ATOM 6355 O O . ASP A 1 821 ? -33.761 20.177 2.436 1.00 92.56 821 ASP A O 1
ATOM 6359 N N . ALA A 1 822 ? -31.926 21.267 3.115 1.00 89.62 822 ALA A N 1
ATOM 6360 C CA . ALA A 1 822 ? -32.614 22.474 3.570 1.00 89.62 822 ALA A CA 1
ATOM 6361 C C . ALA A 1 822 ? -33.392 23.225 2.465 1.00 89.62 822 ALA A C 1
ATOM 6363 O O . ALA A 1 822 ? -34.249 24.049 2.785 1.00 89.62 822 ALA A O 1
ATOM 6364 N N . ASN A 1 823 ? -33.140 22.934 1.181 1.00 90.00 823 ASN A N 1
ATOM 6365 C CA . ASN A 1 823 ? -33.903 23.461 0.044 1.00 90.00 823 ASN A CA 1
ATOM 6366 C C . ASN A 1 823 ? -35.059 22.530 -0.379 1.00 90.00 823 ASN A C 1
ATOM 6368 O O . ASN A 1 823 ? -35.825 22.868 -1.282 1.00 90.00 823 ASN A O 1
ATOM 6372 N N . GLY A 1 824 ? -35.201 21.362 0.256 1.00 87.25 824 GLY A N 1
ATOM 6373 C CA . GLY A 1 824 ? -36.210 20.351 -0.051 1.00 87.25 824 GLY A CA 1
ATOM 6374 C C . GLY A 1 824 ? -35.818 19.364 -1.157 1.00 87.25 824 GLY A C 1
ATOM 6375 O O . GLY A 1 824 ? -36.672 18.584 -1.586 1.00 87.25 824 GLY A O 1
ATOM 6376 N N . LYS A 1 825 ? -34.563 19.361 -1.632 1.00 88.31 825 LYS A N 1
ATOM 6377 C CA . LYS A 1 825 ? -34.094 18.418 -2.659 1.00 88.31 825 LYS A CA 1
ATOM 6378 C C . LYS A 1 825 ? -33.765 17.066 -2.023 1.00 88.31 825 LYS A C 1
ATOM 6380 O O . LYS A 1 825 ? -33.036 16.986 -1.036 1.00 88.31 825 LYS A O 1
ATOM 6385 N N . GLY A 1 826 ? -34.331 16.005 -2.596 1.00 85.81 826 GLY A N 1
ATOM 6386 C CA . GLY A 1 826 ? -34.132 14.626 -2.156 1.00 85.81 826 GLY A CA 1
ATOM 6387 C C . GLY A 1 826 ? -32.926 13.952 -2.814 1.00 85.81 826 GLY A C 1
ATOM 6388 O O . GLY A 1 826 ? -32.667 14.168 -3.996 1.00 85.81 826 GLY A O 1
ATOM 6389 N N . PHE A 1 827 ? -32.242 13.105 -2.051 1.00 87.25 827 PHE A N 1
ATOM 6390 C CA . PHE A 1 827 ? -31.133 12.239 -2.458 1.00 87.25 827 PHE A CA 1
ATOM 6391 C C . PHE A 1 827 ? -31.267 10.886 -1.734 1.00 87.25 827 PHE A C 1
ATOM 6393 O O . PHE A 1 827 ? -31.928 10.817 -0.700 1.00 87.25 827 PHE A O 1
ATOM 6400 N N . ASN A 1 828 ? -30.631 9.830 -2.235 1.00 89.44 828 ASN A N 1
ATOM 6401 C CA . ASN A 1 828 ? -30.555 8.500 -1.604 1.00 89.44 828 ASN A CA 1
ATOM 6402 C C . ASN A 1 828 ? -29.110 7.963 -1.553 1.00 89.44 828 ASN A C 1
ATOM 6404 O O . ASN A 1 828 ? -28.892 6.771 -1.383 1.00 89.44 828 ASN A O 1
ATOM 6408 N N . ASN A 1 829 ? -28.128 8.844 -1.741 1.00 83.56 829 ASN A N 1
ATOM 6409 C CA . ASN A 1 829 ? -26.700 8.537 -1.759 1.00 83.56 829 ASN A CA 1
ATOM 6410 C C . ASN A 1 829 ? -25.909 9.579 -0.943 1.00 83.56 829 ASN A C 1
ATOM 6412 O O . ASN A 1 829 ? -24.951 10.188 -1.412 1.00 83.56 829 ASN A O 1
ATOM 6416 N N . LYS A 1 830 ? -26.436 9.928 0.235 1.00 89.00 830 LYS A N 1
ATOM 6417 C CA . LYS A 1 830 ? -25.892 10.971 1.118 1.00 89.00 830 LYS A CA 1
ATOM 6418 C C . LYS A 1 830 ? -25.993 10.533 2.575 1.00 89.00 830 LYS A C 1
ATOM 6420 O O . LYS A 1 830 ? -26.786 11.066 3.365 1.00 89.00 830 LYS A O 1
ATOM 6425 N N . ILE A 1 831 ? -25.204 9.511 2.893 1.00 92.38 831 ILE A N 1
ATOM 6426 C CA . ILE A 1 831 ? -24.978 9.030 4.255 1.00 92.38 831 ILE A CA 1
ATOM 6427 C C . ILE A 1 831 ? -24.378 10.176 5.077 1.00 92.38 831 ILE A C 1
ATOM 6429 O O . ILE A 1 831 ? -23.515 10.920 4.611 1.00 92.38 831 ILE A O 1
ATOM 6433 N N . LEU A 1 832 ? -24.878 10.351 6.298 1.00 95.00 832 LEU A N 1
ATOM 6434 C CA . LEU A 1 832 ? -24.335 11.329 7.233 1.00 95.00 832 LEU A CA 1
ATOM 6435 C C . LEU A 1 832 ? -23.110 10.729 7.922 1.00 95.00 832 LEU A C 1
ATOM 6437 O O . LEU A 1 832 ? -23.235 9.651 8.499 1.00 95.00 832 LEU A O 1
ATOM 6441 N N . ALA A 1 833 ? -21.985 11.442 7.921 1.00 91.38 833 ALA A N 1
ATOM 6442 C CA . ALA A 1 833 ? -20.810 11.015 8.668 1.00 91.38 833 ALA A CA 1
ATOM 6443 C C . ALA A 1 833 ? -21.042 11.178 10.190 1.00 91.38 833 ALA A C 1
ATOM 6445 O O . ALA A 1 833 ? -21.234 12.300 10.682 1.00 91.38 833 ALA A O 1
ATOM 6446 N N . ILE A 1 834 ? -21.050 10.065 10.933 1.00 94.62 834 ILE A N 1
ATOM 6447 C CA . ILE A 1 834 ? -21.332 9.980 12.376 1.00 94.62 834 ILE A CA 1
ATOM 6448 C C . ILE A 1 834 ? -20.463 8.940 13.095 1.00 94.62 834 ILE A C 1
ATOM 6450 O O . ILE A 1 834 ? -20.134 7.898 12.536 1.00 94.62 834 ILE A O 1
ATOM 6454 N N . LYS A 1 835 ? -20.234 9.168 14.395 1.00 90.75 835 LYS A N 1
ATOM 6455 C CA . LYS A 1 835 ? -19.703 8.171 15.341 1.00 90.75 835 LYS A CA 1
ATOM 6456 C C . LYS A 1 835 ? -20.694 7.945 16.483 1.00 90.75 835 LYS A C 1
ATOM 6458 O O . LYS A 1 835 ? -21.108 8.910 17.128 1.00 90.75 835 LYS A O 1
ATOM 6463 N N . LEU A 1 836 ? -21.067 6.696 16.761 1.00 91.00 836 LEU A N 1
ATOM 6464 C CA . LEU A 1 836 ? -21.863 6.270 17.916 1.00 91.00 836 LEU A CA 1
ATOM 6465 C C . LEU A 1 836 ? -20.974 5.539 18.921 1.00 91.00 836 LEU A C 1
ATOM 6467 O O . LEU A 1 836 ? -20.284 4.579 18.585 1.00 91.00 836 LEU A O 1
ATOM 6471 N N . TYR A 1 837 ? -21.023 5.995 20.168 1.00 83.62 837 TYR A N 1
ATOM 6472 C CA . TYR A 1 837 ? -20.143 5.542 21.242 1.00 83.62 837 TYR A CA 1
ATOM 6473 C C . TYR A 1 837 ? -20.795 5.798 22.604 1.00 83.62 837 TYR A C 1
ATOM 6475 O O . TYR A 1 837 ? -21.804 6.507 22.697 1.00 83.62 837 TYR A O 1
ATOM 6483 N N . SER A 1 838 ? -20.245 5.246 23.682 1.00 78.56 838 SER A N 1
ATOM 6484 C CA . SER A 1 838 ? -20.684 5.537 25.053 1.00 78.56 838 SER A CA 1
ATOM 6485 C C . SER A 1 838 ? -19.652 6.377 25.802 1.00 78.56 838 SER A C 1
ATOM 6487 O O . SER A 1 838 ? -18.466 6.365 25.485 1.00 78.56 838 SER A O 1
ATOM 6489 N N . ALA A 1 839 ? -20.100 7.169 26.780 1.00 61.28 839 ALA A N 1
ATOM 6490 C CA . ALA A 1 839 ? -19.164 7.859 27.658 1.00 61.28 839 ALA A CA 1
ATOM 6491 C C . ALA A 1 839 ? -18.601 6.852 28.670 1.00 61.28 839 ALA A C 1
ATOM 6493 O O . ALA A 1 839 ? -19.372 6.084 29.248 1.00 61.28 839 ALA A O 1
ATOM 6494 N N . GLY A 1 840 ? -17.284 6.882 28.898 1.00 50.12 840 GLY A N 1
ATOM 6495 C CA . GLY A 1 840 ? -16.634 6.035 29.898 1.00 50.12 840 GLY A CA 1
ATOM 6496 C C . GLY A 1 840 ? -17.309 6.173 31.264 1.00 50.12 840 GLY A C 1
ATOM 6497 O O . GLY A 1 840 ? -17.596 7.283 31.730 1.00 50.12 840 GLY A O 1
ATOM 6498 N N . VAL A 1 841 ? -17.607 5.040 31.900 1.00 36.06 841 VAL A N 1
ATOM 6499 C CA . VAL A 1 841 ? -18.252 5.027 33.215 1.00 36.06 841 VAL A CA 1
ATOM 6500 C C . VAL A 1 841 ? -17.182 5.300 34.262 1.00 36.06 841 VAL A C 1
ATOM 6502 O O . VAL A 1 841 ? -16.545 4.376 34.759 1.00 36.06 841 VAL A O 1
ATOM 6505 N N . ALA A 1 842 ? -17.006 6.574 34.624 1.00 29.28 842 ALA A N 1
ATOM 6506 C CA . ALA A 1 842 ? -16.145 6.959 35.739 1.00 29.28 842 ALA A CA 1
ATOM 6507 C C . ALA A 1 842 ? -16.516 6.133 36.983 1.00 29.28 842 ALA A C 1
ATOM 6509 O O . ALA A 1 842 ? -17.645 6.208 37.484 1.00 29.28 842 ALA A O 1
ATOM 6510 N N . SER A 1 843 ? -15.577 5.311 37.454 1.00 27.34 843 SER A N 1
ATOM 6511 C CA . SER A 1 843 ? -15.850 4.278 38.447 1.00 27.34 843 SER A CA 1
ATOM 6512 C C . SER A 1 843 ? -16.214 4.893 39.802 1.00 27.34 843 SER A C 1
ATOM 6514 O O . SER A 1 843 ? -15.383 5.367 40.581 1.00 27.34 843 SER A O 1
ATOM 6516 N N . ALA A 1 844 ? -17.510 4.868 40.119 1.00 23.55 844 ALA A N 1
ATOM 6517 C CA . ALA A 1 844 ? -17.989 5.176 41.456 1.00 23.55 844 ALA A CA 1
ATOM 6518 C C . ALA A 1 844 ? -17.516 4.066 42.404 1.00 23.55 844 ALA A C 1
ATOM 6520 O O . ALA A 1 844 ? -18.106 2.988 42.463 1.00 23.55 844 ALA A O 1
ATOM 6521 N N . SER A 1 845 ? -16.440 4.330 43.146 1.00 32.12 845 SER A N 1
ATOM 6522 C CA . SER A 1 845 ? -15.896 3.394 44.129 1.00 32.12 845 SER A CA 1
ATOM 6523 C C . SER A 1 845 ? -16.942 3.049 45.198 1.00 32.12 845 SER A C 1
ATOM 6525 O O . SER A 1 845 ? -17.196 3.804 46.136 1.00 32.12 845 SER A O 1
ATOM 6527 N N . SER A 1 846 ? -17.555 1.870 45.073 1.00 25.56 846 SER A N 1
ATOM 6528 C CA . SER A 1 846 ? -18.450 1.313 46.087 1.00 25.56 846 SER A CA 1
ATOM 6529 C C . SER A 1 846 ? -17.830 0.069 46.709 1.00 25.56 846 SER A C 1
ATOM 6531 O O . SER A 1 846 ? -17.941 -1.046 46.198 1.00 25.56 846 SER A O 1
ATOM 6533 N N . SER A 1 847 ? -17.192 0.272 47.857 1.00 29.50 847 SER A N 1
ATOM 6534 C CA . SER A 1 847 ? -16.712 -0.783 48.741 1.00 29.50 847 SER A CA 1
ATOM 6535 C C . SER A 1 847 ? -17.884 -1.563 49.349 1.00 29.50 847 SER A C 1
ATOM 6537 O O . SER A 1 847 ? -18.360 -1.261 50.443 1.00 29.50 847 SER A O 1
ATOM 6539 N N . ILE A 1 848 ? -18.338 -2.616 48.664 1.00 27.19 848 ILE A N 1
ATOM 6540 C CA . ILE A 1 848 ? -19.243 -3.602 49.266 1.00 27.19 848 ILE A CA 1
ATOM 6541 C C . ILE A 1 848 ? -18.398 -4.622 50.031 1.00 27.19 848 ILE A C 1
ATOM 6543 O O . ILE A 1 848 ? -17.963 -5.651 49.517 1.00 27.19 848 ILE A O 1
ATOM 6547 N N . THR A 1 849 ? -18.157 -4.305 51.302 1.00 28.33 849 THR A N 1
ATOM 6548 C CA . THR A 1 849 ? -17.664 -5.268 52.287 1.00 28.33 849 THR A CA 1
ATOM 6549 C C . THR A 1 849 ? -18.656 -6.426 52.430 1.00 28.33 849 THR A C 1
ATOM 6551 O O . THR A 1 849 ? -19.872 -6.257 52.354 1.00 28.33 849 THR A O 1
ATOM 6554 N N . GLY A 1 850 ? -18.119 -7.640 52.560 1.00 31.81 850 GLY A N 1
ATOM 6555 C CA . GLY A 1 850 ? -18.869 -8.849 52.231 1.00 31.81 850 GLY A CA 1
ATOM 6556 C C . GLY A 1 850 ? -20.059 -9.166 53.140 1.00 31.81 850 GLY A C 1
ATOM 6557 O O . GLY A 1 850 ? -19.993 -9.037 54.362 1.00 31.81 850 GLY A O 1
ATOM 6558 N N . HIS A 1 851 ? -21.096 -9.748 52.535 1.00 26.83 851 HIS A N 1
ATOM 6559 C CA . HIS A 1 851 ? -22.104 -10.534 53.240 1.00 26.83 851 HIS A CA 1
ATOM 6560 C C . HIS A 1 851 ? -22.112 -11.977 52.728 1.00 26.83 851 HIS A C 1
ATOM 6562 O O . HIS A 1 851 ? -22.349 -12.241 51.553 1.00 26.83 851 HIS A O 1
ATOM 6568 N N . LYS A 1 852 ? -21.892 -12.928 53.643 1.00 33.34 852 LYS A N 1
ATOM 6569 C CA . LYS A 1 852 ? -22.197 -14.345 53.409 1.00 33.34 852 LYS A CA 1
ATOM 6570 C C . LYS A 1 852 ? -23.697 -14.504 53.160 1.00 33.34 852 LYS A C 1
ATOM 6572 O O . LYS A 1 852 ? -24.486 -14.066 53.996 1.00 33.34 852 LYS A O 1
ATOM 6577 N N . VAL A 1 853 ? -24.068 -15.247 52.121 1.00 27.98 853 VAL A N 1
ATOM 6578 C CA . VAL A 1 853 ? -25.399 -15.857 52.005 1.00 27.98 853 VAL A CA 1
ATOM 6579 C C . VAL A 1 853 ? -25.232 -17.374 51.981 1.00 27.98 853 VAL A C 1
ATOM 6581 O O . VAL A 1 853 ? -24.404 -17.915 51.251 1.00 27.98 853 VAL A O 1
ATOM 6584 N N . HIS A 1 854 ? -25.982 -18.055 52.844 1.00 28.67 854 HIS A N 1
ATOM 6585 C CA . HIS A 1 854 ? -26.037 -19.511 52.894 1.00 28.67 854 HIS A CA 1
ATOM 6586 C C . HIS A 1 854 ? -27.005 -20.042 51.831 1.00 28.67 854 HIS A C 1
ATOM 6588 O O . HIS A 1 854 ? -28.171 -19.679 51.862 1.00 28.67 854 HIS A O 1
ATOM 6594 N N . GLY A 1 855 ? -26.514 -20.969 51.004 1.00 32.72 855 GLY A N 1
ATOM 6595 C CA . GLY A 1 855 ? -27.229 -22.151 50.507 1.00 32.72 855 GLY A CA 1
ATOM 6596 C C . GLY A 1 855 ? -28.558 -21.973 49.767 1.00 32.72 855 GLY A C 1
ATOM 6597 O O . GLY A 1 855 ? -29.598 -21.809 50.392 1.00 32.72 855 GLY A O 1
ATOM 6598 N N . GLU A 1 856 ? -28.540 -22.268 48.467 1.00 28.42 856 GLU A N 1
ATOM 6599 C CA . GLU A 1 856 ? -29.685 -22.870 47.775 1.00 28.42 856 GLU A CA 1
ATOM 6600 C C . GLU A 1 856 ? -29.212 -23.925 46.754 1.00 28.42 856 GLU A C 1
ATOM 6602 O O . GLU A 1 856 ? -28.011 -24.165 46.618 1.00 28.42 856 GLU A O 1
ATOM 6607 N N . SER A 1 857 ? -30.150 -24.695 46.196 1.00 31.42 857 SER A N 1
ATOM 6608 C CA . SER A 1 857 ? -29.969 -26.153 46.038 1.00 31.42 857 SER A CA 1
ATOM 6609 C C . SER A 1 857 ? -29.651 -26.703 44.635 1.00 31.42 857 SER A C 1
ATOM 6611 O O . SER A 1 857 ? -29.907 -26.079 43.612 1.00 31.42 857 SER A O 1
ATOM 6613 N N . ASP A 1 858 ? -29.160 -27.948 44.631 1.00 36.91 858 ASP A N 1
ATOM 6614 C CA . ASP A 1 858 ? -28.637 -28.796 43.536 1.00 36.91 858 ASP A CA 1
ATOM 6615 C C . ASP A 1 858 ? -29.661 -29.204 42.429 1.00 36.91 858 ASP A C 1
ATOM 6617 O O . ASP A 1 858 ? -29.616 -30.308 41.876 1.00 36.91 858 ASP A O 1
ATOM 6621 N N . GLY A 1 859 ? -30.651 -28.348 42.143 1.00 35.97 859 GLY A N 1
ATOM 6622 C CA . GLY A 1 859 ? -31.781 -28.622 41.243 1.00 35.97 859 GLY A CA 1
ATOM 6623 C C . GLY A 1 859 ? -31.563 -28.219 39.779 1.00 35.97 859 GLY A C 1
ATOM 6624 O O . GLY A 1 859 ? -31.787 -29.027 38.875 1.00 35.97 859 GLY A O 1
ATOM 6625 N N . ASP A 1 860 ? -31.100 -26.990 39.526 1.00 36.53 860 ASP A N 1
ATOM 6626 C CA . ASP A 1 860 ? -31.138 -26.386 38.179 1.00 36.53 860 ASP A CA 1
ATOM 6627 C C . ASP A 1 860 ? -30.005 -26.824 37.236 1.00 36.53 860 ASP A C 1
ATOM 6629 O O . ASP A 1 860 ? -30.137 -26.739 36.010 1.00 36.53 860 ASP A O 1
ATOM 6633 N N . ALA A 1 861 ? -28.914 -27.386 37.767 1.00 36.44 861 ALA A N 1
ATOM 6634 C CA . ALA A 1 861 ? -27.804 -27.894 36.955 1.00 36.44 861 ALA A CA 1
ATOM 6635 C C . ALA A 1 861 ? -28.191 -29.103 36.072 1.00 36.44 861 ALA A C 1
ATOM 6637 O O . ALA A 1 861 ? -27.511 -29.402 35.088 1.00 36.44 861 ALA A O 1
ATOM 6638 N N . LYS A 1 862 ? -29.290 -29.807 36.392 1.00 36.31 862 LYS A N 1
ATOM 6639 C CA . LYS A 1 862 ? -29.718 -31.014 35.662 1.00 36.31 862 LYS A CA 1
ATOM 6640 C C . LYS A 1 862 ? -30.623 -30.748 34.458 1.00 36.31 862 LYS A C 1
ATOM 6642 O O . LYS A 1 862 ? -30.608 -31.568 33.546 1.00 36.31 862 LYS A O 1
ATOM 6647 N N . LEU A 1 863 ? -31.352 -29.626 34.402 1.00 37.38 863 LEU A N 1
ATOM 6648 C CA . LEU A 1 863 ? -32.165 -29.297 33.218 1.00 37.38 863 LEU A CA 1
ATOM 6649 C C . LEU A 1 863 ? -31.320 -28.752 32.057 1.00 37.38 863 LEU A C 1
ATOM 6651 O O . LEU A 1 863 ? -31.540 -29.140 30.912 1.00 37.38 863 LEU A O 1
ATOM 6655 N N . ARG A 1 864 ? -30.323 -27.894 32.324 1.00 38.66 864 ARG A N 1
ATOM 6656 C CA . ARG A 1 864 ? -29.478 -27.330 31.248 1.00 38.66 864 ARG A CA 1
ATOM 6657 C C . ARG A 1 864 ? -28.709 -28.412 30.478 1.00 38.66 864 ARG A C 1
ATOM 6659 O O . ARG A 1 864 ? -28.615 -28.341 29.257 1.00 38.66 864 ARG A O 1
ATOM 6666 N N . ASN A 1 865 ? -28.247 -29.457 31.167 1.00 38.31 865 ASN A N 1
ATOM 6667 C CA . ASN A 1 865 ? -27.509 -30.559 30.543 1.00 38.31 865 ASN A CA 1
ATOM 6668 C C . ASN A 1 865 ? -28.378 -31.559 29.754 1.00 38.31 865 ASN A C 1
ATOM 6670 O O . ASN A 1 865 ? -27.814 -32.333 28.983 1.00 38.31 865 ASN A O 1
ATOM 6674 N N . SER A 1 866 ? -29.712 -31.579 29.883 1.00 34.97 866 SER A N 1
ATOM 6675 C CA . SER A 1 866 ? -30.540 -32.466 29.042 1.00 34.97 866 SER A CA 1
ATOM 6676 C C . SER A 1 866 ? -30.801 -31.870 27.655 1.00 34.97 866 SER A C 1
ATOM 6678 O O . SER A 1 866 ? -30.695 -32.576 26.657 1.00 34.97 866 SER A O 1
ATOM 6680 N N . VAL A 1 867 ? -31.067 -30.561 27.584 1.00 39.38 867 VAL A N 1
ATOM 6681 C CA . VAL A 1 867 ? -31.420 -29.861 26.333 1.00 39.38 867 VAL A CA 1
ATOM 6682 C C . VAL A 1 867 ? -30.234 -29.776 25.363 1.00 39.38 867 VAL A C 1
ATOM 6684 O O . VAL A 1 867 ? -30.408 -29.956 24.160 1.00 39.38 867 VAL A O 1
ATOM 6687 N N . VAL A 1 868 ? -29.014 -29.572 25.876 1.00 42.91 868 VAL A N 1
ATOM 6688 C CA . VAL A 1 868 ? -27.795 -29.525 25.046 1.00 42.91 868 VAL A CA 1
ATOM 6689 C C . VAL A 1 868 ? -27.489 -30.893 24.419 1.00 42.91 868 VAL A C 1
ATOM 6691 O O . VAL A 1 868 ? -27.121 -30.969 23.249 1.00 42.91 868 VAL A O 1
ATOM 6694 N N . ASN A 1 869 ? -27.697 -31.992 25.154 1.00 38.12 869 ASN A N 1
ATOM 6695 C CA . ASN A 1 869 ? -27.405 -33.335 24.643 1.00 38.12 869 ASN A CA 1
ATOM 6696 C C . ASN A 1 869 ? -28.403 -33.803 23.562 1.00 38.12 869 ASN A C 1
ATOM 6698 O O . ASN A 1 869 ? -27.975 -34.427 22.591 1.00 38.12 869 ASN A O 1
ATOM 6702 N N . GLU A 1 870 ? -29.694 -33.449 23.650 1.00 39.62 870 GLU A N 1
ATOM 6703 C CA . GLU A 1 870 ? -30.659 -33.758 22.575 1.00 39.62 870 GLU A CA 1
ATOM 6704 C C . GLU A 1 870 ? -30.327 -33.040 21.252 1.00 39.62 870 GLU A C 1
ATOM 6706 O O . GLU A 1 870 ? -30.496 -33.623 20.179 1.00 39.62 870 GLU A O 1
ATOM 6711 N N . GLN A 1 871 ? -29.794 -31.813 21.293 1.00 42.31 871 GLN A N 1
ATOM 6712 C CA . GLN A 1 871 ? -29.397 -31.091 20.074 1.00 42.31 871 GLN A CA 1
ATOM 6713 C C . GLN A 1 871 ? -28.159 -31.704 19.392 1.00 42.31 871 GLN A C 1
ATOM 6715 O O . GLN A 1 871 ? -28.109 -31.787 18.160 1.00 42.31 871 GLN A O 1
ATOM 6720 N N . PHE A 1 872 ? -27.187 -32.205 20.163 1.00 43.47 872 PHE A N 1
ATOM 6721 C CA . PHE A 1 872 ? -25.982 -32.838 19.610 1.00 43.47 872 PHE A CA 1
ATOM 6722 C C . PHE A 1 872 ? -26.255 -34.163 18.880 1.00 43.47 872 PHE A C 1
ATOM 6724 O O . PHE A 1 872 ? -25.605 -34.453 17.869 1.00 43.47 872 PHE A O 1
ATOM 6731 N N . ASP A 1 873 ? -27.214 -34.969 19.340 1.00 40.53 873 ASP A N 1
ATOM 6732 C CA . ASP A 1 873 ? -27.532 -36.242 18.681 1.00 40.53 873 ASP A CA 1
ATOM 6733 C C . ASP A 1 873 ? -28.393 -36.061 17.414 1.00 40.53 873 ASP A C 1
ATOM 6735 O O . ASP A 1 873 ? -28.233 -36.819 16.449 1.00 40.53 873 ASP A O 1
ATOM 6739 N N . ILE A 1 874 ? -29.199 -34.992 17.332 1.00 40.97 874 ILE A N 1
ATOM 6740 C CA . ILE A 1 874 ? -29.870 -34.588 16.083 1.00 40.97 874 ILE A CA 1
ATOM 6741 C C . ILE A 1 874 ? -28.829 -34.218 15.012 1.00 40.97 874 ILE A C 1
ATOM 6743 O O . ILE A 1 874 ? -28.898 -34.736 13.893 1.00 40.97 874 ILE A O 1
ATOM 6747 N N . LEU A 1 875 ? -27.812 -33.418 15.351 1.00 38.72 875 LEU A N 1
ATOM 6748 C CA . LEU A 1 875 ? -26.741 -33.032 14.418 1.00 38.72 875 LEU A CA 1
ATOM 6749 C C . LEU A 1 875 ? -25.930 -34.235 13.898 1.00 38.72 875 LEU A C 1
ATOM 6751 O O . LEU A 1 875 ? -25.641 -34.316 12.700 1.00 38.72 875 LEU A O 1
ATOM 6755 N N . LYS A 1 876 ? -25.630 -35.226 14.751 1.00 39.66 876 LYS A N 1
ATOM 6756 C CA . LYS A 1 876 ? -24.991 -36.485 14.312 1.00 39.66 876 LYS A CA 1
ATOM 6757 C C . LYS A 1 876 ? -25.863 -37.274 13.330 1.00 39.66 876 LYS A C 1
ATOM 6759 O O . LYS A 1 876 ? -25.332 -37.854 12.381 1.00 39.66 876 LYS A O 1
ATOM 6764 N N . SER A 1 877 ? -27.184 -37.287 13.527 1.00 40.59 877 SER A N 1
ATOM 6765 C CA . SER A 1 877 ? -28.113 -37.994 12.633 1.00 40.59 877 SER A CA 1
ATOM 6766 C C . SER A 1 877 ? -28.168 -37.380 11.226 1.00 40.59 877 SER A C 1
ATOM 6768 O O . SER A 1 877 ? -28.194 -38.117 10.240 1.00 40.59 877 SER A O 1
ATOM 6770 N N . ILE A 1 878 ? -28.077 -36.048 11.122 1.00 42.66 878 ILE A N 1
ATOM 6771 C CA . ILE A 1 878 ? -28.067 -35.312 9.848 1.00 42.66 878 ILE A CA 1
ATOM 6772 C C . ILE A 1 878 ? -26.761 -35.575 9.084 1.00 42.66 878 ILE A C 1
ATOM 6774 O O . ILE A 1 878 ? -26.797 -35.945 7.908 1.00 42.66 878 ILE A O 1
ATOM 6778 N N . LYS A 1 879 ? -25.604 -35.501 9.760 1.00 35.22 879 LYS A N 1
ATOM 6779 C CA . LYS A 1 879 ? -24.291 -35.800 9.151 1.00 35.22 879 LYS A CA 1
ATOM 6780 C C . LYS A 1 879 ? -24.192 -37.259 8.669 1.00 35.22 879 LYS A C 1
ATOM 6782 O O . LYS A 1 879 ? -23.597 -37.537 7.631 1.00 35.22 879 LYS A O 1
ATOM 6787 N N . GLY A 1 880 ? -24.847 -38.187 9.373 1.00 39.41 880 GLY A N 1
ATOM 6788 C CA . GLY A 1 880 ? -24.977 -39.592 8.967 1.00 39.41 880 GLY A CA 1
ATOM 6789 C C . GLY A 1 880 ? -25.942 -39.858 7.801 1.00 39.41 880 GLY A C 1
ATOM 6790 O O . GLY A 1 880 ? -25.880 -40.946 7.219 1.00 39.41 880 GLY A O 1
ATOM 6791 N N . LEU A 1 881 ? -26.817 -38.902 7.461 1.00 35.34 881 LEU A N 1
ATOM 6792 C CA . LEU A 1 881 ? -27.703 -38.958 6.293 1.00 35.34 881 LEU A CA 1
ATOM 6793 C C . LEU A 1 881 ? -27.012 -38.405 5.038 1.00 35.34 881 LEU A C 1
ATOM 6795 O O . LEU A 1 881 ? -27.139 -38.989 3.965 1.00 35.34 881 LEU A O 1
ATOM 6799 N N . TYR A 1 882 ? -26.250 -37.316 5.194 1.00 35.88 882 TYR A N 1
ATOM 6800 C CA . TYR A 1 882 ? -25.509 -36.657 4.113 1.00 35.88 882 TYR A CA 1
ATOM 6801 C C . TYR A 1 882 ? -24.498 -37.615 3.456 1.00 35.88 882 TYR A C 1
ATOM 6803 O O . TYR A 1 882 ? -24.537 -37.828 2.247 1.00 35.88 882 TYR A O 1
ATOM 6811 N N . ASN A 1 883 ? -23.715 -38.330 4.274 1.00 37.47 883 ASN A N 1
ATOM 6812 C CA . ASN A 1 883 ? -22.728 -39.336 3.842 1.00 37.47 883 ASN A CA 1
ATOM 6813 C C . ASN A 1 883 ? -23.338 -40.655 3.295 1.00 37.47 883 ASN A C 1
ATOM 6815 O O . ASN A 1 883 ? -22.655 -41.678 3.245 1.00 37.47 883 ASN A O 1
ATOM 6819 N N . ARG A 1 884 ? -24.641 -40.684 2.981 1.00 39.84 884 ARG A N 1
ATOM 6820 C CA . ARG A 1 884 ? -25.318 -41.802 2.289 1.00 39.84 884 ARG A CA 1
ATOM 6821 C C . ARG A 1 884 ? -26.109 -41.358 1.054 1.00 39.84 884 ARG A C 1
ATOM 6823 O O . ARG A 1 884 ? -26.773 -42.192 0.438 1.00 39.84 884 ARG A O 1
ATOM 6830 N N . LEU A 1 885 ? -26.118 -40.057 0.764 1.00 34.31 885 LEU A N 1
ATOM 6831 C CA . LEU A 1 885 ? -26.810 -39.443 -0.374 1.00 34.31 885 LEU A CA 1
ATOM 6832 C C . LEU A 1 885 ? -25.836 -38.914 -1.438 1.00 34.31 885 LEU A C 1
ATOM 6834 O O . LEU A 1 885 ? -26.253 -38.734 -2.581 1.00 34.31 885 LEU A O 1
ATOM 6838 N N . PHE A 1 886 ? -24.565 -38.753 -1.062 1.00 36.94 886 PHE A N 1
ATOM 6839 C CA . PHE A 1 886 ? -23.392 -38.759 -1.935 1.00 36.94 886 PHE A CA 1
ATOM 6840 C C . PHE A 1 886 ? -22.639 -40.090 -1.756 1.00 36.94 886 PHE A C 1
ATOM 6842 O O . PHE A 1 886 ? -22.007 -40.530 -2.740 1.00 36.94 886 PHE A O 1
#

Secondary structure (DSSP, 8-state):
--SSSSSSHHHHHHHHHHHHHHHHHHHHHHHHTTS--------------------TT-TTEEEEEEEEPPPP---SHHHHHHHHHHHIIIIIHHHHHTT-SEEE--TTTTS---TTTHHHH-B-SS---TTT-HHHHHHHHHHHHHT-EEEEEEEE--S-TT--EEEEEEE-TTSSEEEEEE-S---TTGGGT-B---S-SEE--SSTT-SEEEEEGGGGGTTHHHHHHTS--SEEEEE---SSTTTSS-HHHHHHHHHTSSSPPTT-EEEE--TTT--EEEE-TT--EEEEE-SSS-EEEEEEEE-S-EEE-SS-TTSEEES--SSSSSSPPEE--EEE---TTGGG-SPBPTTS-B-SSHHHHHHHHTTT---EEEEES--SSSSSS-TT-SSBGGG-GGG-B-HHHHHHHHHHHHHHHTTT-EEEEEEE-TT--HHHHT-----TTSPPPHHHHHHHHHHHHHHTT-SSEEEEEESSGGGG-TTHHHHHHHHHHHHHHH-SS-PPEEEEE-SS----TTTTT-TT--EEEEEEE-SHHHHHHHHHHHHHHHTTS-EEEEEEEET--STHHHHHHHHHHHHTT-EEEETT--SSSS-HHHHHHHHHHHHHHTTTTGGG-EE-GGGEEESS-EEEEETTTEEEEEETT---EEEE-SS--SEEEEEEEETTTTEEEEEEEEE-SSEEEE--SSSSSEEEEEEEE-EE----BSS---EEEEEEEEESS-EEEEEEEEPBPTTS---EEEEEEEETTEEEEEEE---SSSSTTEEEEEEEEEE-TT--EEEEEEESS-B-EE--SEEEEBTEEEE-SEEEETT--EESS-EE-EEEE--------------------TTTHHHHHHHHHHHHHHHHHHHHHHTTT-

Sequence (886 aa):
MLYKGAMITKNIELMRFLRTIVVVAFFLAFVSSLVVMSGVASATDTNVVAEWYDTKNNPDSFRVAFCQQPRSTATTVSEKIADMQWALTNLADVAVANGTDMIAFSEVAFVIYDCGPRPTLAETVPSTDLNESPVYYLMTQYAKENNIWIYYGDYVNSGNPNKPYNSGIMINPYGTLGFVYNKHYGSNSERKCGTFGESSYTFDIGHPLGKIGCLICKDFFTGGSEDIKNLDFDFMLGITADRDGREGHNSESWMRSIVTSSPRKKNGGLWANFADGGGSFFLDKKGNVLENVSGGGNLIKYHDYLLGNIIVDPDTKMWLAYNRDSNGDGKKDPCFICGPGDPEGFLYRGTRNANGTRNGDQMALINKMKGTGANSIYLMAIRSHGGDGDNTQNPFVDSDPTKGLDDDILNQWETWFTEMDNNGIVIFFFFYDDNIKVSNNIGWHLDGSDNLHPQEQYYIESIVNRFEHHKHIIWCIMEEVEEMGGDYVSHAKEIAEAISQADDHDHVIAVHKLTTELDFSEFANDPNIDQFAIQYGGSTSELHNGMVTAWCDAAGKYNLIMAEAGNHGMGDTARKKNWACAMGGAYVMILGMNIANTTMSDLEDCGRLVSFMESTNLNEMAPHDEVVTNGTGYCLASPGAEYVIYLPNGGSVTVDLSDATGTVNVEWYDPKNGTYHDEGTVAGGGNESFIPPFSGDAVLHMVTIVFDSGGGACPSISGLHTGTIKPTDDIAVQKMYTYPCPGTRGHSEYVRIWNASKTTAEGNWTGYEGDWHTISFDKLFILKANETYNYTIRTGSYPQIIHEHTANVTGGTITCEKFVDANGKGFNNKILAIKLYSAGVASASSSITGHKVHGESDGDAKLRNSVVNEQFDILKSIKGLYNRLF